Protein AF-0000000085256500 (afdb_homodimer)

Foldseek 3Di:
DPPPPPPPPPPPDPPCVVPDDQLSVLVCCQVVLPPFQAWEQAAQVRDIGGHHLVLLVVQFVQSCCCVPVPVPDPDSYHYHHPADPVLVVQVSCCSRNVDQDDDDLVSLLSQCLVCVVRVRPSSNVSSLVVCLVPDALQCLLVLLLCCVPRVVPPVSNVVSSLVRQQVPVLQNLVHPCLLVHDPRSLLVSLVRLGADQFLLSVVQSLLVSLQSVCVVVVHDDDLQSSLVSRVVVQQSGALLQDALVSCVVRPVVSCSDDPLVSVVSSVCNVPVPPPPPDPPVPDDDDSHHHDNDTSHDDPVDKDKFFDDADDKDWDQDQKWKKKKAKQGKWWFFKWFWAKDDDQQKKKKWKFWPPPPTDTQFIFIDHGTITGGPDTGIDHHGTMMMMMMGDPDSGMITIAHQDAWDWTDDPHMIMIMHGIGHIRIIIID/DPPPPPPPPPPPDPPCVVPDDQLSVLVCCQVVLPPFQAWEQAEQVRDIGGHHLVLLVVQFVQSCCCVPVPVPDPDSYHYHHPADPVLVVQVSCCSRNVDQDDDDLVSLLSQCLVCVVRVRPSSNVSSLVVCLVPDALQCLLVLLLCCVPRVVPPPSNVVSSLVRQQVPVLQNLVHPCLLVHDPRSLLVSLVRLGADQFLLSVVQSLLVNLVSVCVVVVHDDDLQSSLVSRVVVQQSGALLQDALVSCVVRPVVSCSDDPLLSVVSSVCNVPVPPPPPDPPVPDDDDSHHHDNDTSHDDPVDKDKFFDAADDKDWDQDFKWKKKKAKQGKWWFFKWFWAKDDDQQKKKKWKFWPPPPTDTQFIFIDHGTITGGPDIGIDHHGTMMMMMMGDPDSGMITIAHQHDFDWIDDPHMIMTMHGTGRTRIIIID

InterPro domains:
  IPR000210 BTB/POZ domain [PF00651] (30-132)
  IPR000210 BTB/POZ domain [PS50097] (36-104)
  IPR000210 BTB/POZ domain [SM00225] (36-135)
  IPR011333 SKP1/BTB/POZ domain superfamily [G3DSA:3.30.710.10] (13-167)
  IPR011333 SKP1/BTB/POZ domain superfamily [SSF54695] (15-131)
  IPR011705 BTB/Kelch-associated [SM00875] (146-252)

Sequence (856 aa):
MSGQSGTSPTPLRPWQDSLRSAGQALEFLLASGINSDVTLVVGREGKQFKVHRLILSMRSPVFEDLLLLNPASKSCVLPLKDDSPWAFQWLLNHIYTDKHEIDSMELALQILSLADKYMVASAYDTSIRYLQTVVKRNNVLKIYNYLVHLFADNDSLRTLCKGVFRDNGNAVLLSPALMDLTPEAMSQLLKEPLRITSETVIFKALVKWGQAQLKLQGKPLKPSALRQEITHFLPLIRFFTMTSDEFVQNVLTTDVLTPEENVYVLKQIAKPQSDPGHHSPLGKSLQINTSRESRASLITKMRTVLCEGVNKTWLREPTYQFHLLPSDNIVLLAVKVQLEGGAEDVQLEIRKEDANSAVLASAEGRGANLSFKNPVHLRESVTYVFTLQVSDPVTALYGSKFSQKVYEIEGFQISLSPGVFIQAVVFFMSGQSGTSPTPLRPWQDSLRSAGQALEFLLASGINSDVTLVVGREGKQFKVHRLILSMRSPVFEDLLLLNPASKSCVLPLKDDSPWAFQWLLNHIYTDKHEIDSMELALQILSLADKYMVASAYDTSIRYLQTVVKRNNVLKIYNYLVHLFADNDSLRTLCKGVFRDNGNAVLLSPALMDLTPEAMSQLLKEPLRITSETVIFKALVKWGQAQLKLQGKPLKPSALRQEITHFLPLIRFFTMTSDEFVQNVLTTDVLTPEENVYVLKQIAKPQSDPGHHSPLGKSLQINTSRESRASLITKMRTVLCEGVNKTWLREPTYQFHLLPSDNIVLLAVKVQLEGGAEDVQLEIRKEDANSAVLASAEGRGANLSFKNPVHLRESVTYVFTLQVSDPVTALYGSKFSQKVYEIEGFQISLSPGVFIQAVVFF

Structure (mmCIF, N/CA/C/O backbone):
data_AF-0000000085256500-model_v1
#
loop_
_entity.id
_entity.type
_entity.pdbx_description
1 polymer 'BTB domain-containing protein'
#
loop_
_atom_site.group_PDB
_atom_site.id
_atom_site.type_symbol
_atom_site.label_atom_id
_atom_site.label_alt_id
_atom_site.label_comp_id
_atom_site.label_asym_id
_atom_site.label_entity_id
_atom_site.label_seq_id
_atom_site.pdbx_PDB_ins_code
_atom_site.Cartn_x
_atom_site.Cartn_y
_atom_site.Cartn_z
_atom_site.occupancy
_atom_site.B_iso_or_equiv
_atom_site.auth_seq_id
_atom_site.auth_comp_id
_atom_site.auth_asym_id
_atom_site.auth_atom_id
_atom_site.pdbx_PDB_model_num
ATOM 1 N N . MET A 1 1 ? -20.312 -52.531 20.531 1 24.55 1 MET A N 1
ATOM 2 C CA . MET A 1 1 ? -18.953 -52.062 20.797 1 24.55 1 MET A CA 1
ATOM 3 C C . MET A 1 1 ? -18.781 -50.594 20.438 1 24.55 1 MET A C 1
ATOM 5 O O . MET A 1 1 ? -19.078 -50.188 19.312 1 24.55 1 MET A O 1
ATOM 9 N N . SER A 1 2 ? -18.938 -49.531 21.344 1 24.06 2 SER A N 1
ATOM 10 C CA . SER A 1 2 ? -19.344 -48.125 21.203 1 24.06 2 SER A CA 1
ATOM 11 C C . SER A 1 2 ? -18.234 -47.281 20.594 1 24.06 2 SER A C 1
ATOM 13 O O . SER A 1 2 ? -17.172 -47.125 21.188 1 24.06 2 SER A O 1
ATOM 15 N N . GLY A 1 3 ? -17.812 -47.438 19.234 1 27.09 3 GLY A N 1
ATOM 16 C CA . GLY A 1 3 ? -16.594 -46.969 18.578 1 27.09 3 GLY A CA 1
ATOM 17 C C . GLY A 1 3 ? -16.359 -45.5 18.703 1 27.09 3 GLY A C 1
ATOM 18 O O . GLY A 1 3 ? -17.188 -44.688 18.266 1 27.09 3 GLY A O 1
ATOM 19 N N . GLN A 1 4 ? -15.656 -44.906 19.812 1 29 4 GLN A N 1
ATOM 20 C CA . GLN A 1 4 ? -15.469 -43.562 20.312 1 29 4 GLN A CA 1
ATOM 21 C C . GLN A 1 4 ? -14.898 -42.625 19.234 1 29 4 GLN A C 1
ATOM 23 O O . GLN A 1 4 ? -13.82 -42.906 18.703 1 29 4 GLN A O 1
ATOM 28 N N . SER A 1 5 ? -15.672 -41.969 18.344 1 31.36 5 SER A N 1
ATOM 29 C CA . SER A 1 5 ? -15.516 -41.094 17.203 1 31.36 5 SER A CA 1
ATOM 30 C C . SER A 1 5 ? -14.672 -39.875 17.562 1 31.36 5 SER A C 1
ATOM 32 O O . SER A 1 5 ? -15.164 -38.938 18.203 1 31.36 5 SER A O 1
ATOM 34 N N . GLY A 1 6 ? -13.422 -39.969 18.203 1 33.47 6 GLY A N 1
ATOM 35 C CA . GLY A 1 6 ? -12.625 -38.875 18.75 1 33.47 6 GLY A CA 1
ATOM 36 C C . GLY A 1 6 ? -12.438 -37.719 17.781 1 33.47 6 GLY A C 1
ATOM 37 O O . GLY A 1 6 ? -12.062 -37.938 16.625 1 33.47 6 GLY A O 1
ATOM 38 N N . THR A 1 7 ? -13.164 -36.562 17.844 1 36.16 7 THR A N 1
ATOM 39 C CA . THR A 1 7 ? -13.203 -35.25 17.188 1 36.16 7 THR A CA 1
ATOM 40 C C . THR A 1 7 ? -11.805 -34.656 17.125 1 36.16 7 THR A C 1
ATOM 42 O O . THR A 1 7 ? -11.227 -34.312 18.156 1 36.16 7 THR A O 1
ATOM 45 N N . SER A 1 8 ? -10.852 -35.188 16.453 1 38.5 8 SER A N 1
ATOM 46 C CA . SER A 1 8 ? -9.508 -34.625 16.422 1 38.5 8 SER A CA 1
ATOM 47 C C . SER A 1 8 ? -9.547 -33.094 16.375 1 38.5 8 SER A C 1
ATOM 49 O O . SER A 1 8 ? -10.352 -32.5 15.641 1 38.5 8 SER A O 1
ATOM 51 N N . PRO A 1 9 ? -9.211 -32.344 17.484 1 40.56 9 PRO A N 1
ATOM 52 C CA . PRO A 1 9 ? -9.281 -30.891 17.625 1 40.56 9 PRO A CA 1
ATOM 53 C C . PRO A 1 9 ? -8.867 -30.156 16.359 1 40.56 9 PRO A C 1
ATOM 55 O O . PRO A 1 9 ? -8.031 -30.641 15.594 1 40.56 9 PRO A O 1
ATOM 58 N N . THR A 1 10 ? -9.68 -29.609 15.672 1 44.41 10 THR A N 1
ATOM 59 C CA . THR A 1 10 ? -9.422 -28.734 14.531 1 44.41 10 THR A CA 1
ATOM 60 C C . THR A 1 10 ? -8.141 -27.938 14.734 1 44.41 10 THR A C 1
ATOM 62 O O . THR A 1 10 ? -8.016 -27.172 15.695 1 44.41 10 THR A O 1
ATOM 65 N N . PRO A 1 11 ? -6.883 -28.422 14.484 1 51.88 11 PRO A N 1
ATOM 66 C CA . PRO A 1 11 ? -5.617 -27.75 14.781 1 51.88 11 PRO A CA 1
ATOM 67 C C . PRO A 1 11 ? -5.703 -26.234 14.633 1 51.88 11 PRO A C 1
ATOM 69 O O . PRO A 1 11 ? -6.398 -25.734 13.742 1 51.88 11 PRO A O 1
ATOM 72 N N . LEU A 1 12 ? -5.695 -25.422 15.695 1 61.97 12 LEU A N 1
ATOM 73 C CA . LEU A 1 12 ? -5.703 -23.969 15.805 1 61.97 12 LEU A CA 1
ATOM 74 C C . LEU A 1 12 ? -4.855 -23.344 14.703 1 61.97 12 LEU A C 1
ATOM 76 O O . LEU A 1 12 ? -3.682 -23.688 14.547 1 61.97 12 LEU A O 1
ATOM 80 N N . ARG A 1 13 ? -5.43 -22.844 13.789 1 77.56 13 ARG A N 1
ATOM 81 C CA . ARG A 1 13 ? -4.789 -22.156 12.672 1 77.56 13 ARG A CA 1
ATOM 82 C C . ARG A 1 13 ? -3.861 -21.062 13.172 1 77.56 13 ARG A C 1
ATOM 84 O O . ARG A 1 13 ? -4.238 -20.266 14.031 1 77.56 13 ARG A O 1
ATOM 91 N N . PRO A 1 14 ? -2.551 -21.109 12.773 1 90.75 14 PRO A N 1
ATOM 92 C CA . PRO A 1 14 ? -1.621 -20.047 13.172 1 90.75 14 PRO A CA 1
ATOM 93 C C . PRO A 1 14 ? -2.133 -18.641 12.812 1 90.75 14 PRO A C 1
ATOM 95 O O . PRO A 1 14 ? -2.836 -18.484 11.812 1 90.75 14 PRO A O 1
ATOM 98 N N . TRP A 1 15 ? -1.989 -17.703 13.672 1 91.12 15 TRP A N 1
ATOM 99 C CA . TRP A 1 15 ? -2.518 -16.359 13.492 1 91.12 15 TRP A CA 1
ATOM 100 C C . TRP A 1 15 ? -1.979 -15.734 12.203 1 91.12 15 TRP A C 1
ATOM 102 O O . TRP A 1 15 ? -2.633 -14.883 11.602 1 91.12 15 TRP A O 1
ATOM 112 N N . GLN A 1 16 ? -0.821 -16.188 11.727 1 92.81 16 GLN A N 1
ATOM 113 C CA . GLN A 1 16 ? -0.172 -15.625 10.539 1 92.81 16 GLN A CA 1
ATOM 114 C C . GLN A 1 16 ? -0.958 -15.953 9.273 1 92.81 16 GLN A C 1
ATOM 116 O O . GLN A 1 16 ? -0.859 -15.242 8.273 1 92.81 16 GLN A O 1
ATOM 121 N N . ASP A 1 17 ? -1.719 -17.016 9.289 1 89.38 17 ASP A N 1
ATOM 122 C CA . ASP A 1 17 ? -2.367 -17.547 8.094 1 89.38 17 ASP A CA 1
ATOM 123 C C . ASP A 1 17 ? -3.426 -16.578 7.57 1 89.38 17 ASP A C 1
ATOM 125 O O . ASP A 1 17 ? -3.693 -16.531 6.367 1 89.38 17 ASP A O 1
ATOM 129 N N . SER A 1 18 ? -3.947 -15.805 8.484 1 87.38 18 SER A N 1
ATOM 130 C CA . SER A 1 18 ? -5.031 -14.906 8.102 1 87.38 18 SER A CA 1
ATOM 131 C C . SER A 1 18 ? -4.488 -13.562 7.617 1 87.38 18 SER A C 1
ATOM 133 O O . SER A 1 18 ? -5.238 -12.742 7.09 1 87.38 18 SER A O 1
ATOM 135 N N . LEU A 1 19 ? -3.201 -13.383 7.766 1 90 19 LEU A N 1
ATOM 136 C CA . LEU A 1 19 ? -2.598 -12.102 7.406 1 90 19 LEU A CA 1
ATOM 137 C C . LEU A 1 19 ? -1.954 -12.172 6.027 1 90 19 LEU A C 1
ATOM 139 O O . LEU A 1 19 ? -1.078 -13 5.785 1 90 19 LEU A O 1
ATOM 143 N N . ARG A 1 20 ? -2.32 -11.312 5.156 1 88.5 20 ARG A N 1
ATOM 144 C CA . ARG A 1 20 ? -1.93 -11.461 3.756 1 88.5 20 ARG A CA 1
ATOM 145 C C . ARG A 1 20 ? -0.799 -10.5 3.4 1 88.5 20 ARG A C 1
ATOM 147 O O . ARG A 1 20 ? -0.224 -10.586 2.314 1 88.5 20 ARG A O 1
ATOM 154 N N . SER A 1 21 ? -0.487 -9.578 4.293 1 94.25 21 SER A N 1
ATOM 155 C CA . SER A 1 21 ? 0.558 -8.602 3.99 1 94.25 21 SER A CA 1
ATOM 156 C C . SER A 1 21 ? 1.379 -8.273 5.234 1 94.25 21 SER A C 1
ATOM 158 O O . SER A 1 21 ? 0.961 -8.562 6.355 1 94.25 21 SER A O 1
ATOM 160 N N . ALA A 1 22 ? 2.541 -7.75 4.973 1 94.62 22 ALA A N 1
ATOM 161 C CA . ALA A 1 22 ? 3.387 -7.301 6.078 1 94.62 22 ALA A CA 1
ATOM 162 C C . ALA A 1 22 ? 2.688 -6.223 6.898 1 94.62 22 ALA A C 1
ATOM 164 O O . ALA A 1 22 ? 2.814 -6.184 8.125 1 94.62 22 ALA A O 1
ATOM 165 N N . GLY A 1 23 ? 1.953 -5.332 6.23 1 94.5 23 GLY A N 1
ATOM 166 C CA . GLY A 1 23 ? 1.2 -4.297 6.914 1 94.5 23 GLY A CA 1
ATOM 167 C C . GLY A 1 23 ? 0.165 -4.848 7.879 1 94.5 23 GLY A C 1
ATOM 168 O O . GLY A 1 23 ? 0.047 -4.371 9.008 1 94.5 23 GLY A O 1
ATOM 169 N N . GLN A 1 24 ? -0.556 -5.824 7.438 1 95.19 24 GLN A N 1
ATOM 170 C CA . GLN A 1 24 ? -1.555 -6.461 8.289 1 95.19 24 GLN A CA 1
ATOM 171 C C . GLN A 1 24 ? -0.9 -7.156 9.477 1 95.19 24 GLN A C 1
ATOM 173 O O . GLN A 1 24 ? -1.45 -7.164 10.578 1 95.19 24 GLN A O 1
ATOM 178 N N . ALA A 1 25 ? 0.201 -7.73 9.18 1 96.44 25 ALA A N 1
ATOM 179 C CA . ALA A 1 25 ? 0.928 -8.398 10.258 1 96.44 25 ALA A CA 1
ATOM 180 C C . ALA A 1 25 ? 1.374 -7.395 11.312 1 96.44 25 ALA A C 1
ATOM 182 O O . ALA A 1 25 ? 1.253 -7.656 12.516 1 96.44 25 ALA A O 1
ATOM 183 N N . LEU A 1 26 ? 1.892 -6.301 10.875 1 97.44 26 LEU A N 1
ATOM 184 C CA . LEU A 1 26 ? 2.322 -5.254 11.797 1 97.44 26 LEU A CA 1
ATOM 185 C C . LEU A 1 26 ? 1.145 -4.73 12.617 1 97.44 26 LEU A C 1
ATOM 187 O O . LEU A 1 26 ? 1.274 -4.492 13.82 1 97.44 26 LEU A O 1
ATOM 191 N N . GLU A 1 27 ? 0.041 -4.508 11.922 1 96.25 27 GLU A N 1
ATOM 192 C CA . GLU A 1 27 ? -1.174 -4.074 12.609 1 96.25 27 GLU A CA 1
ATOM 193 C C . GLU A 1 27 ? -1.589 -5.078 13.68 1 96.25 27 GLU A C 1
ATOM 195 O O . GLU A 1 27 ? -1.972 -4.688 14.789 1 96.25 27 GLU A O 1
ATOM 200 N N . PHE A 1 28 ? -1.536 -6.332 13.336 1 97.19 28 PHE A N 1
ATOM 201 C CA . PHE A 1 28 ? -1.897 -7.395 14.266 1 97.19 28 PHE A CA 1
ATOM 202 C C . PHE A 1 28 ? -0.959 -7.402 15.469 1 97.19 28 PHE A C 1
ATOM 204 O O . PHE A 1 28 ? -1.4 -7.586 16.609 1 97.19 28 PHE A O 1
ATOM 211 N N . LEU A 1 29 ? 0.34 -7.266 15.211 1 97.25 29 LEU A N 1
ATOM 212 C CA . LEU A 1 29 ? 1.329 -7.242 16.281 1 97.25 29 LEU A CA 1
ATOM 213 C C . LEU A 1 29 ? 1.023 -6.129 17.281 1 97.25 29 LEU A C 1
ATOM 215 O O . LEU A 1 29 ? 1.057 -6.348 18.5 1 97.25 29 LEU A O 1
ATOM 219 N N . LEU A 1 30 ? 0.745 -4.918 16.797 1 97.44 30 LEU A N 1
ATOM 220 C CA . LEU A 1 30 ? 0.462 -3.791 17.672 1 97.44 30 LEU A CA 1
ATOM 221 C C . LEU A 1 30 ? -0.817 -4.031 18.469 1 97.44 30 LEU A C 1
ATOM 223 O O . LEU A 1 30 ? -0.858 -3.783 19.672 1 97.44 30 LEU A O 1
ATOM 227 N N . ALA A 1 31 ? -1.841 -4.508 17.797 1 96.31 31 ALA A N 1
ATOM 228 C CA . ALA A 1 31 ? -3.146 -4.703 18.422 1 96.31 31 ALA A CA 1
ATOM 229 C C . ALA A 1 31 ? -3.094 -5.809 19.469 1 96.31 31 ALA A C 1
ATOM 231 O O . ALA A 1 31 ? -3.715 -5.695 20.531 1 96.31 31 ALA A O 1
ATOM 232 N N . SER A 1 32 ? -2.369 -6.867 19.172 1 95.38 32 SER A N 1
ATOM 233 C CA . SER A 1 32 ? -2.365 -8.039 20.047 1 95.38 32 SER A CA 1
ATOM 234 C C . SER A 1 32 ? -1.254 -7.945 21.078 1 95.38 32 SER A C 1
ATOM 236 O O . SER A 1 32 ? -1.37 -8.508 22.172 1 95.38 32 SER A O 1
ATOM 238 N N . GLY A 1 33 ? -0.151 -7.34 20.75 1 95.62 33 GLY A N 1
ATOM 239 C CA . GLY A 1 33 ? 1.018 -7.301 21.625 1 95.62 33 GLY A CA 1
ATOM 240 C C . GLY A 1 33 ? 1.829 -8.586 21.594 1 95.62 33 GLY A C 1
ATOM 241 O O . GLY A 1 33 ? 2.752 -8.766 22.391 1 95.62 33 GLY A O 1
ATOM 242 N N . ILE A 1 34 ? 1.457 -9.422 20.625 1 94.31 34 ILE A N 1
ATOM 243 C CA . ILE A 1 34 ? 2.16 -10.703 20.531 1 94.31 34 ILE A CA 1
ATOM 244 C C . ILE A 1 34 ? 3.629 -10.453 20.203 1 94.31 34 ILE A C 1
ATOM 246 O O . ILE A 1 34 ? 3.947 -9.586 19.391 1 94.31 34 ILE A O 1
ATOM 250 N N . ASN A 1 35 ? 4.547 -11.102 20.891 1 92.62 35 ASN A N 1
ATOM 251 C CA . ASN A 1 35 ? 5.992 -11.062 20.703 1 92.62 35 ASN A CA 1
ATOM 252 C C . ASN A 1 35 ? 6.562 -9.688 21.016 1 92.62 35 ASN A C 1
ATOM 254 O O . ASN A 1 35 ? 7.605 -9.305 20.469 1 92.62 35 ASN A O 1
ATOM 258 N N . SER A 1 36 ? 5.773 -8.898 21.812 1 94.06 36 SER A N 1
ATOM 259 C CA . SER A 1 36 ? 6.297 -7.598 22.219 1 94.06 36 SER A CA 1
ATOM 260 C C . SER A 1 36 ? 7.484 -7.754 23.172 1 94.06 36 SER A C 1
ATOM 262 O O . SER A 1 36 ? 7.574 -8.734 23.906 1 94.06 36 SER A O 1
ATOM 264 N N . ASP A 1 37 ? 8.406 -6.762 23.109 1 91.69 37 ASP A N 1
ATOM 265 C CA . ASP A 1 37 ? 9.586 -6.867 23.953 1 91.69 37 ASP A CA 1
ATOM 266 C C . ASP A 1 37 ? 9.805 -5.586 24.75 1 91.69 37 ASP A C 1
ATOM 268 O O . ASP A 1 37 ? 10.727 -5.508 25.578 1 91.69 37 ASP A O 1
ATOM 272 N N . VAL A 1 38 ? 8.961 -4.629 24.594 1 93 38 VAL A N 1
ATOM 273 C CA . VAL A 1 38 ? 9.039 -3.381 25.359 1 93 38 VAL A CA 1
ATOM 274 C C . VAL A 1 38 ? 7.633 -2.926 25.734 1 93 38 VAL A C 1
ATOM 276 O O . VAL A 1 38 ? 6.68 -3.102 24.984 1 93 38 VAL A O 1
ATOM 279 N N . THR A 1 39 ? 7.516 -2.385 26.906 1 94.88 39 THR A N 1
ATOM 280 C CA . THR A 1 39 ? 6.273 -1.768 27.344 1 94.88 39 THR A CA 1
ATOM 281 C C . THR A 1 39 ? 6.469 -0.274 27.594 1 94.88 39 THR A C 1
ATOM 283 O O . THR A 1 39 ? 7.312 0.123 28.391 1 94.88 39 THR A O 1
ATOM 286 N N . LEU A 1 40 ? 5.77 0.557 26.891 1 95.31 40 LEU A N 1
ATOM 287 C CA . LEU A 1 40 ? 5.785 2.002 27.094 1 95.31 40 LEU A CA 1
ATOM 288 C C . LEU A 1 40 ? 4.699 2.428 28.078 1 95.31 40 LEU A C 1
ATOM 290 O O . LEU A 1 40 ? 3.545 2.01 27.953 1 95.31 40 LEU A O 1
ATOM 294 N N . VAL A 1 41 ? 5.074 3.156 29.031 1 96.12 41 VAL A N 1
ATOM 295 C CA . VAL A 1 41 ? 4.113 3.73 29.969 1 96.12 41 VAL A CA 1
ATOM 296 C C . VAL A 1 41 ? 3.961 5.227 29.703 1 96.12 41 VAL A C 1
ATOM 298 O O . VAL A 1 41 ? 4.816 6.023 30.094 1 96.12 41 VAL A O 1
ATOM 301 N N . VAL A 1 42 ? 2.812 5.613 29.156 1 97 42 VAL A N 1
ATOM 302 C CA . VAL A 1 42 ? 2.666 6.953 28.594 1 97 42 VAL A CA 1
ATOM 303 C C . VAL A 1 42 ? 1.66 7.754 29.422 1 97 42 VAL A C 1
ATOM 305 O O . VAL A 1 42 ? 0.581 7.254 29.75 1 97 42 VAL A O 1
ATOM 308 N N . GLY A 1 43 ? 2.014 9.023 29.672 1 95.94 43 GLY A N 1
ATOM 309 C CA . GLY A 1 43 ? 1.111 9.93 30.359 1 95.94 43 GLY A CA 1
ATOM 310 C C . GLY A 1 43 ? 1.164 9.805 31.875 1 95.94 43 GLY A C 1
ATOM 311 O O . GLY A 1 43 ? 1.755 8.859 32.406 1 95.94 43 GLY A O 1
ATOM 312 N N . ARG A 1 44 ? 0.498 10.688 32.5 1 92.75 44 ARG A N 1
ATOM 313 C CA . ARG A 1 44 ? 0.425 10.688 33.969 1 92.75 44 ARG A CA 1
ATOM 314 C C . ARG A 1 44 ? -0.465 9.562 34.469 1 92.75 44 ARG A C 1
ATOM 316 O O . ARG A 1 44 ? -0.232 9.016 35.531 1 92.75 44 ARG A O 1
ATOM 323 N N . GLU A 1 45 ? -1.398 9.188 33.656 1 92.62 45 GLU A N 1
ATOM 324 C CA . GLU A 1 45 ? -2.285 8.078 34 1 92.62 45 GLU A CA 1
ATOM 325 C C . GLU A 1 45 ? -1.565 6.738 33.875 1 92.62 45 GLU A C 1
ATOM 327 O O . GLU A 1 45 ? -2.02 5.734 34.438 1 92.62 45 GLU A O 1
ATOM 332 N N . GLY A 1 46 ? -0.522 6.691 33.156 1 94.31 46 GLY A N 1
ATOM 333 C CA . GLY A 1 46 ? 0.296 5.496 33.062 1 94.31 46 GLY A CA 1
ATOM 334 C C . GLY A 1 46 ? -0.285 4.457 32.094 1 94.31 46 GLY A C 1
ATOM 335 O O . GLY A 1 46 ? -0.297 3.266 32.406 1 94.31 46 GLY A O 1
ATOM 336 N N . LYS A 1 47 ? -0.801 4.934 30.984 1 96.62 47 LYS A N 1
ATOM 337 C CA . LYS A 1 47 ? -1.301 3.988 29.984 1 96.62 47 LYS A CA 1
ATOM 338 C C . LYS A 1 47 ? -0.167 3.143 29.406 1 96.62 47 LYS A C 1
ATOM 340 O O . LYS A 1 47 ? 0.88 3.674 29.031 1 96.62 47 LYS A O 1
ATOM 345 N N . GLN A 1 48 ? -0.448 1.845 29.328 1 96.75 48 GLN A N 1
ATOM 346 C CA . GLN A 1 48 ? 0.602 0.935 28.875 1 96.75 48 GLN A CA 1
ATOM 347 C C . GLN A 1 48 ? 0.392 0.519 27.422 1 96.75 48 GLN A C 1
ATOM 349 O O . GLN A 1 48 ? -0.735 0.242 27.016 1 96.75 48 GLN A O 1
ATOM 354 N N . PHE A 1 49 ? 1.455 0.54 26.625 1 97.25 49 PHE A N 1
ATOM 355 C CA . PHE A 1 49 ? 1.477 0.051 25.25 1 97.25 49 PHE A CA 1
ATOM 356 C C . PHE A 1 49 ? 2.555 -1.011 25.078 1 97.25 49 PHE A C 1
ATOM 358 O O . PHE A 1 49 ? 3.734 -0.754 25.328 1 97.25 49 PHE A O 1
ATOM 365 N N . LYS A 1 50 ? 2.125 -2.199 24.688 1 96.56 50 LYS A N 1
ATOM 366 C CA . LYS A 1 50 ? 3.086 -3.236 24.328 1 96.56 50 LYS A CA 1
ATOM 367 C C . LYS A 1 50 ? 3.574 -3.053 22.891 1 96.56 50 LYS A C 1
ATOM 369 O O . LYS A 1 50 ? 2.781 -3.111 21.953 1 96.56 50 LYS A O 1
ATOM 374 N N . VAL A 1 51 ? 4.867 -2.811 22.766 1 96.81 51 VAL A N 1
ATOM 375 C CA . VAL A 1 51 ? 5.395 -2.48 21.438 1 96.81 51 VAL A CA 1
ATOM 376 C C . VAL A 1 51 ? 6.656 -3.293 21.172 1 96.81 51 VAL A C 1
ATOM 378 O O . VAL A 1 51 ? 7.059 -4.121 21.984 1 96.81 51 VAL A O 1
ATOM 381 N N . HIS A 1 52 ? 7.242 -3.209 20.031 1 95.75 52 HIS A N 1
ATOM 382 C CA . HIS A 1 52 ? 8.414 -3.947 19.578 1 95.75 52 HIS A CA 1
ATOM 383 C C . HIS A 1 52 ? 9.57 -3.006 19.266 1 95.75 52 HIS A C 1
ATOM 385 O O . HIS A 1 52 ? 9.43 -2.082 18.469 1 95.75 52 HIS A O 1
ATOM 391 N N . ARG A 1 53 ? 10.688 -3.223 19.859 1 94.44 53 ARG A N 1
ATOM 392 C CA . ARG A 1 53 ? 11.844 -2.342 19.75 1 94.44 53 ARG A CA 1
ATOM 393 C C . ARG A 1 53 ? 12.242 -2.139 18.297 1 94.44 53 ARG A C 1
ATOM 395 O O . ARG A 1 53 ? 12.562 -1.023 17.875 1 94.44 53 ARG A O 1
ATOM 402 N N . LEU A 1 54 ? 12.234 -3.227 17.547 1 95 54 LEU A N 1
ATOM 403 C CA . LEU A 1 54 ? 12.672 -3.166 16.156 1 95 54 LEU A CA 1
ATOM 404 C C . LEU A 1 54 ? 11.766 -2.256 15.336 1 95 54 LEU A C 1
ATOM 406 O O . LEU A 1 54 ? 12.242 -1.459 14.531 1 95 54 LEU A O 1
ATOM 410 N N . ILE A 1 55 ? 10.453 -2.381 15.531 1 97.25 55 ILE A N 1
ATOM 411 C CA . ILE A 1 55 ? 9.484 -1.639 14.734 1 97.25 55 ILE A CA 1
ATOM 412 C C . ILE A 1 55 ? 9.578 -0.151 15.07 1 97.25 55 ILE A C 1
ATOM 414 O O . ILE A 1 55 ? 9.539 0.694 14.172 1 97.25 55 ILE A O 1
ATOM 418 N N . LEU A 1 56 ? 9.75 0.194 16.328 1 96.5 56 LEU A N 1
ATOM 419 C CA . LEU A 1 56 ? 9.906 1.594 16.703 1 96.5 56 LEU A CA 1
ATOM 420 C C . LEU A 1 56 ? 11.219 2.158 16.156 1 96.5 56 LEU A C 1
ATOM 422 O O . LEU A 1 56 ? 11.25 3.287 15.664 1 96.5 56 LEU A O 1
ATOM 426 N N . SER A 1 57 ? 12.234 1.359 16.188 1 95.75 57 SER A N 1
ATOM 427 C CA . SER A 1 57 ? 13.57 1.787 15.781 1 95.75 57 SER A CA 1
ATOM 428 C C . SER A 1 57 ? 13.641 2.018 14.281 1 95.75 57 SER A C 1
ATOM 430 O O . SER A 1 57 ? 14.422 2.85 13.805 1 95.75 57 SER A O 1
ATOM 432 N N . MET A 1 58 ? 12.844 1.324 13.539 1 96 58 MET A N 1
ATOM 433 C CA . MET A 1 58 ? 12.961 1.435 12.086 1 96 58 MET A CA 1
ATOM 434 C C . MET A 1 58 ? 12.281 2.701 11.578 1 96 58 MET A C 1
ATOM 436 O O . MET A 1 58 ? 12.484 3.105 10.438 1 96 58 MET A O 1
ATOM 440 N N . ARG A 1 59 ? 11.508 3.348 12.469 1 96.38 59 ARG A N 1
ATOM 441 C CA . ARG A 1 59 ? 10.766 4.523 12.039 1 96.38 59 ARG A CA 1
ATOM 442 C C . ARG A 1 59 ? 11.211 5.766 12.805 1 96.38 59 ARG A C 1
ATOM 444 O O . ARG A 1 59 ? 10.82 6.887 12.469 1 96.38 59 ARG A O 1
ATOM 451 N N . SER A 1 60 ? 12.07 5.609 13.859 1 96.44 60 SER A N 1
ATOM 452 C CA . SER A 1 60 ? 12.477 6.711 14.727 1 96.44 60 SER A CA 1
ATOM 453 C C . SER A 1 60 ? 13.914 6.543 15.203 1 96.44 60 SER A C 1
ATOM 455 O O . SER A 1 60 ? 14.227 5.613 15.953 1 96.44 60 SER A O 1
ATOM 457 N N . PRO A 1 61 ? 14.82 7.457 14.852 1 95.19 61 PRO A N 1
ATOM 458 C CA . PRO A 1 61 ? 16.188 7.375 15.352 1 95.19 61 PRO A CA 1
ATOM 459 C C . PRO A 1 61 ? 16.266 7.543 16.875 1 95.19 61 PRO A C 1
ATOM 461 O O . PRO A 1 61 ? 17.156 6.965 17.516 1 95.19 61 PRO A O 1
ATOM 464 N N . VAL A 1 62 ? 15.352 8.328 17.406 1 94.38 62 VAL A N 1
ATOM 465 C CA . VAL A 1 62 ? 15.328 8.539 18.859 1 94.38 62 VAL A CA 1
ATOM 466 C C . VAL A 1 62 ? 14.977 7.227 19.562 1 94.38 62 VAL A C 1
ATOM 468 O O . VAL A 1 62 ? 15.648 6.828 20.516 1 94.38 62 VAL A O 1
ATOM 471 N N . PHE A 1 63 ? 13.969 6.535 19.047 1 94.56 63 PHE A N 1
ATOM 472 C CA . PHE A 1 63 ? 13.617 5.25 19.641 1 94.56 63 PHE A CA 1
ATOM 473 C C . PHE A 1 63 ? 14.719 4.223 19.391 1 94.56 63 PHE A C 1
ATOM 475 O O . PHE A 1 63 ? 14.945 3.342 20.234 1 94.56 63 PHE A O 1
ATOM 482 N N . GLU A 1 64 ? 15.367 4.301 18.234 1 93.69 64 GLU A N 1
ATOM 483 C CA . GLU A 1 64 ? 16.5 3.412 18 1 93.69 64 GLU A CA 1
ATOM 484 C C . GLU A 1 64 ? 17.578 3.6 19.078 1 93.69 64 GLU A C 1
ATOM 486 O O . GLU A 1 64 ? 18.094 2.623 19.609 1 93.69 64 GLU A O 1
ATOM 491 N N . ASP A 1 65 ? 17.844 4.797 19.375 1 91.38 65 ASP A N 1
ATOM 492 C CA . ASP A 1 65 ? 18.844 5.113 20.391 1 91.38 65 ASP A CA 1
ATOM 493 C C . ASP A 1 65 ? 18.375 4.676 21.781 1 91.38 65 ASP A C 1
ATOM 495 O O . ASP A 1 65 ? 19.109 3.992 22.5 1 91.38 65 ASP A O 1
ATOM 499 N N . LEU A 1 66 ? 17.125 4.953 22.109 1 88.44 66 LEU A N 1
ATOM 500 C CA . LEU A 1 66 ? 16.578 4.707 23.453 1 88.44 66 LEU A CA 1
ATOM 501 C C . LEU A 1 66 ? 16.422 3.213 23.703 1 88.44 66 LEU A C 1
ATOM 503 O O . LEU A 1 66 ? 16.562 2.756 24.844 1 88.44 66 LEU A O 1
ATOM 507 N N . LEU A 1 67 ? 16.188 2.439 22.594 1 89.38 67 LEU A N 1
ATOM 508 C CA . LEU A 1 67 ? 15.766 1.062 22.812 1 89.38 67 LEU A CA 1
ATOM 509 C C . LEU A 1 67 ? 16.844 0.079 22.359 1 89.38 67 LEU A C 1
ATOM 511 O O . LEU A 1 67 ? 16.906 -1.049 22.844 1 89.38 67 LEU A O 1
ATOM 515 N N . LEU A 1 68 ? 17.609 0.399 21.344 1 84.38 68 LEU A N 1
ATOM 516 C CA . LEU A 1 68 ? 18.531 -0.576 20.781 1 84.38 68 LEU A CA 1
ATOM 517 C C . LEU A 1 68 ? 19.984 -0.187 21.078 1 84.38 68 LEU A C 1
ATOM 519 O O . LEU A 1 68 ? 20.797 -1.035 21.469 1 84.38 68 LEU A O 1
ATOM 523 N N . LEU A 1 69 ? 20.297 1.013 20.859 1 77.06 69 LEU A N 1
ATOM 524 C CA . LEU A 1 69 ? 21.688 1.428 20.953 1 77.06 69 LEU A CA 1
ATOM 525 C C . LEU A 1 69 ? 22.062 1.743 22.391 1 77.06 69 LEU A C 1
ATOM 527 O O . LEU A 1 69 ? 23.109 1.289 22.875 1 77.06 69 LEU A O 1
ATOM 531 N N . ASN A 1 70 ? 21.234 2.555 22.984 1 71.38 70 ASN A N 1
ATOM 532 C CA . ASN A 1 70 ? 21.484 2.941 24.375 1 71.38 70 ASN A CA 1
ATOM 533 C C . ASN A 1 70 ? 20.266 2.666 25.266 1 71.38 70 ASN A C 1
ATOM 535 O O . ASN A 1 70 ? 19.578 3.596 25.688 1 71.38 70 ASN A O 1
ATOM 539 N N . PRO A 1 71 ? 20.062 1.261 25.406 1 65.62 71 PRO A N 1
ATOM 540 C CA . PRO A 1 71 ? 18.812 0.954 26.109 1 65.62 71 PRO A CA 1
ATOM 541 C C . PRO A 1 71 ? 18.797 1.511 27.531 1 65.62 71 PRO A C 1
ATOM 543 O O . PRO A 1 71 ? 19.766 1.331 28.281 1 65.62 71 PRO A O 1
ATOM 546 N N . ALA A 1 72 ? 18.109 2.619 27.75 1 57.16 72 ALA A N 1
ATOM 547 C CA . ALA A 1 72 ? 17.984 3.289 29.031 1 57.16 72 ALA A CA 1
ATOM 548 C C . ALA A 1 72 ? 17.812 2.277 30.172 1 57.16 72 ALA A C 1
ATOM 550 O O . ALA A 1 72 ? 18.281 2.504 31.281 1 57.16 72 ALA A O 1
ATOM 551 N N . SER A 1 73 ? 17.047 1.306 30.172 1 55.12 73 SER A N 1
ATOM 552 C CA . SER A 1 73 ? 16.859 0.289 31.203 1 55.12 73 SER A CA 1
ATOM 553 C C . SER A 1 73 ? 16.906 -1.114 30.609 1 55.12 73 SER A C 1
ATOM 555 O O . SER A 1 73 ? 16.609 -1.304 29.422 1 55.12 73 SER A O 1
ATOM 557 N N . LYS A 1 74 ? 17.688 -1.747 31.234 1 56.66 74 LYS A N 1
ATOM 558 C CA . LYS A 1 74 ? 17.672 -3.178 30.953 1 56.66 74 LYS A CA 1
ATOM 559 C C . LYS A 1 74 ? 16.25 -3.732 30.984 1 56.66 74 LYS A C 1
ATOM 561 O O . LYS A 1 74 ? 16 -4.844 30.5 1 56.66 74 LYS A O 1
ATOM 566 N N . SER A 1 75 ? 15.383 -2.9 31.688 1 62 75 SER A N 1
ATOM 567 C CA . SER A 1 75 ? 13.992 -3.309 31.859 1 62 75 SER A CA 1
ATOM 568 C C . SER A 1 75 ? 13.18 -3.025 30.609 1 62 75 SER A C 1
ATOM 570 O O . SER A 1 75 ? 13.523 -2.143 29.812 1 62 75 SER A O 1
ATOM 572 N N . CYS A 1 76 ? 12.43 -3.811 30.172 1 76.75 76 CYS A N 1
ATOM 573 C CA . CYS A 1 76 ? 11.547 -3.826 29.016 1 76.75 76 CYS A CA 1
ATOM 574 C C . CYS A 1 76 ? 10.438 -2.793 29.156 1 76.75 76 CYS A C 1
ATOM 576 O O . CYS A 1 76 ? 9.414 -2.871 28.469 1 76.75 76 CYS A O 1
ATOM 578 N N . VAL A 1 77 ? 10.656 -1.801 30.266 1 87.25 77 VAL A N 1
ATOM 579 C CA . VAL A 1 77 ? 9.594 -0.82 30.453 1 87.25 77 VAL A CA 1
ATOM 580 C C . VAL A 1 77 ? 10.156 0.59 30.281 1 87.25 77 VAL A C 1
ATOM 582 O O . VAL A 1 77 ? 11.141 0.95 30.922 1 87.25 77 VAL A O 1
ATOM 585 N N . LEU A 1 78 ? 9.664 1.454 29.5 1 91.69 78 LEU A N 1
ATOM 586 C CA . LEU A 1 78 ? 10.086 2.82 29.219 1 91.69 78 LEU A CA 1
ATOM 587 C C . LEU A 1 78 ? 9 3.818 29.594 1 91.69 78 LEU A C 1
ATOM 589 O O . LEU A 1 78 ? 7.957 3.891 28.938 1 91.69 78 LEU A O 1
ATOM 593 N N . PRO A 1 79 ? 9.18 4.641 30.641 1 92.69 79 PRO A N 1
ATOM 594 C CA . PRO A 1 79 ? 8.188 5.637 31.031 1 92.69 79 PRO A CA 1
ATOM 595 C C . PRO A 1 79 ? 8.234 6.898 30.172 1 92.69 79 PRO A C 1
ATOM 597 O O . PRO A 1 79 ? 9.305 7.473 29.969 1 92.69 79 PRO A O 1
ATOM 600 N N . LEU A 1 80 ? 7.184 7.301 29.641 1 94.06 80 LEU A N 1
ATOM 601 C CA . LEU A 1 80 ? 6.984 8.539 28.891 1 94.06 80 LEU A CA 1
ATOM 602 C C . LEU A 1 80 ? 5.863 9.367 29.516 1 94.06 80 LEU A C 1
ATOM 604 O O . LEU A 1 80 ? 4.824 9.578 28.891 1 94.06 80 LEU A O 1
ATOM 608 N N . LYS A 1 81 ? 6.102 9.945 30.609 1 93.19 81 LYS A N 1
ATOM 609 C CA . LYS A 1 81 ? 5.094 10.516 31.5 1 93.19 81 LYS A CA 1
ATOM 610 C C . LYS A 1 81 ? 4.539 11.82 30.922 1 93.19 81 LYS A C 1
ATOM 612 O O . LYS A 1 81 ? 3.377 12.164 31.172 1 93.19 81 LYS A O 1
ATOM 617 N N . ASP A 1 82 ? 5.297 12.609 30.188 1 91.44 82 ASP A N 1
ATOM 618 C CA . ASP A 1 82 ? 4.898 13.938 29.75 1 91.44 82 ASP A CA 1
ATOM 619 C C . ASP A 1 82 ? 4.148 13.875 28.422 1 91.44 82 ASP A C 1
ATOM 621 O O . ASP A 1 82 ? 3.643 14.883 27.938 1 91.44 82 ASP A O 1
ATOM 625 N N . ASP A 1 83 ? 4.008 12.688 27.875 1 94.56 83 ASP A N 1
ATOM 626 C CA . ASP A 1 83 ? 3.393 12.562 26.562 1 94.56 83 ASP A CA 1
ATOM 627 C C . ASP A 1 83 ? 1.916 12.188 26.672 1 94.56 83 ASP A C 1
ATOM 629 O O . ASP A 1 83 ? 1.506 11.539 27.641 1 94.56 83 ASP A O 1
ATOM 633 N N . SER A 1 84 ? 1.081 12.648 25.734 1 94.81 84 SER A N 1
ATOM 634 C CA . SER A 1 84 ? -0.343 12.336 25.688 1 94.81 84 SER A CA 1
ATOM 635 C C . SER A 1 84 ? -0.578 10.914 25.172 1 94.81 84 SER A C 1
ATOM 637 O O . SER A 1 84 ? -0.161 10.57 24.062 1 94.81 84 SER A O 1
ATOM 639 N N . PRO A 1 85 ? -1.291 10.086 25.938 1 96.88 85 PRO A N 1
ATOM 640 C CA . PRO A 1 85 ? -1.587 8.727 25.484 1 96.88 85 PRO A CA 1
ATOM 641 C C . PRO A 1 85 ? -2.396 8.711 24.188 1 96.88 85 PRO A C 1
ATOM 643 O O . PRO A 1 85 ? -2.188 7.84 23.328 1 96.88 85 PRO A O 1
ATOM 646 N N . TRP A 1 86 ? -3.27 9.648 24.094 1 96.38 86 TRP A N 1
ATOM 647 C CA . TRP A 1 86 ? -4.133 9.734 22.922 1 96.38 86 TRP A CA 1
ATOM 648 C C . TRP A 1 86 ? -3.311 9.984 21.672 1 96.38 86 TRP A C 1
ATOM 650 O O . TRP A 1 86 ? -3.441 9.258 20.688 1 96.38 86 TRP A O 1
ATOM 660 N N . ALA A 1 87 ? -2.486 10.945 21.656 1 96.75 87 ALA A N 1
ATOM 661 C CA . ALA A 1 87 ? -1.627 11.266 20.516 1 96.75 87 ALA A CA 1
ATOM 662 C C . ALA A 1 87 ? -0.6 10.164 20.281 1 96.75 87 ALA A C 1
ATOM 664 O O . ALA A 1 87 ? -0.243 9.875 19.125 1 96.75 87 ALA A O 1
ATOM 665 N N . PHE A 1 88 ? -0.18 9.602 21.359 1 98.12 88 PHE A N 1
ATOM 666 C CA . PHE A 1 88 ? 0.834 8.555 21.25 1 98.12 88 PHE A CA 1
ATOM 667 C C . PHE A 1 88 ? 0.26 7.316 20.578 1 98.12 88 PHE A C 1
ATOM 669 O O . PHE A 1 88 ? 0.95 6.645 19.812 1 98.12 88 PHE A O 1
ATOM 676 N N . GLN A 1 89 ? -0.95 6.969 20.922 1 97.5 89 GLN A N 1
ATOM 677 C CA . GLN A 1 89 ? -1.628 5.867 20.25 1 97.5 89 GLN A CA 1
ATOM 678 C C . GLN A 1 89 ? -1.664 6.09 18.734 1 97.5 89 GLN A C 1
ATOM 680 O O . GLN A 1 89 ? -1.418 5.16 17.953 1 97.5 89 GLN A O 1
ATOM 685 N N . TRP A 1 90 ? -2.045 7.293 18.328 1 98.12 90 TRP A N 1
ATOM 686 C CA . TRP A 1 90 ? -2.031 7.617 16.906 1 98.12 90 TRP A CA 1
ATOM 687 C C . TRP A 1 90 ? -0.641 7.414 16.312 1 98.12 90 TRP A C 1
ATOM 689 O O . TRP A 1 90 ? -0.499 6.848 15.219 1 98.12 90 TRP A O 1
ATOM 699 N N . LEU A 1 91 ? 0.354 7.906 17.062 1 98.44 91 LEU A N 1
ATOM 700 C CA . LEU A 1 91 ? 1.731 7.816 16.594 1 98.44 91 LEU A CA 1
ATOM 701 C C . LEU A 1 91 ? 2.143 6.359 16.391 1 98.44 91 LEU A C 1
ATOM 703 O O . LEU A 1 91 ? 2.783 6.023 15.391 1 98.44 91 LEU A O 1
ATOM 707 N N . LEU A 1 92 ? 1.785 5.484 17.328 1 98.5 92 LEU A N 1
ATOM 708 C CA . LEU A 1 92 ? 2.1 4.062 17.219 1 98.5 92 LEU A CA 1
ATOM 709 C C . LEU A 1 92 ? 1.414 3.453 16 1 98.5 92 LEU A C 1
ATOM 711 O O . LEU A 1 92 ? 2.031 2.689 15.25 1 98.5 92 LEU A O 1
ATOM 715 N N . ASN A 1 93 ? 0.18 3.807 15.859 1 98 93 ASN A N 1
ATOM 716 C CA . ASN A 1 93 ? -0.534 3.312 14.68 1 98 93 ASN A CA 1
ATOM 717 C C . ASN A 1 93 ? 0.13 3.771 13.391 1 98 93 ASN A C 1
ATOM 719 O O . ASN A 1 93 ? 0.172 3.025 12.406 1 98 93 ASN A O 1
ATOM 723 N N . HIS A 1 94 ? 0.566 4.984 13.43 1 98.06 94 HIS A N 1
ATOM 724 C CA . HIS A 1 94 ? 1.266 5.508 12.258 1 98.06 94 HIS A CA 1
ATOM 725 C C . HIS A 1 94 ? 2.566 4.754 12.008 1 98.06 94 HIS A C 1
ATOM 727 O O . HIS A 1 94 ? 2.867 4.383 10.875 1 98.06 94 HIS A O 1
ATOM 733 N N . ILE A 1 95 ? 3.305 4.523 13.023 1 98.06 95 ILE A N 1
ATOM 734 C CA . ILE A 1 95 ? 4.602 3.861 12.922 1 98.06 95 ILE A CA 1
ATOM 735 C C . ILE A 1 95 ? 4.414 2.439 12.398 1 98.06 95 ILE A C 1
ATOM 737 O O . ILE A 1 95 ? 5.168 1.985 11.531 1 98.06 95 ILE A O 1
ATOM 741 N N . TYR A 1 96 ? 3.391 1.749 12.859 1 97.69 96 TYR A N 1
ATOM 742 C CA . TYR A 1 96 ? 3.178 0.346 12.523 1 97.69 96 TYR A CA 1
ATOM 743 C C . TYR A 1 96 ? 2.475 0.211 11.18 1 97.69 96 TYR A C 1
ATOM 745 O O . TYR A 1 96 ? 2.812 -0.665 10.375 1 97.69 96 TYR A O 1
ATOM 753 N N . THR A 1 97 ? 1.464 1.053 10.953 1 94.56 97 THR A N 1
ATOM 754 C CA . THR A 1 97 ? 0.544 0.764 9.859 1 94.56 97 THR A CA 1
ATOM 755 C C . THR A 1 97 ? 0.479 1.937 8.883 1 94.56 97 THR A C 1
ATOM 757 O O . THR A 1 97 ? -0.285 1.904 7.914 1 94.56 97 THR A O 1
ATOM 760 N N . ASP A 1 98 ? 1.153 3.016 9.133 1 95.88 98 ASP A N 1
ATOM 761 C CA . ASP A 1 98 ? 1.173 4.215 8.297 1 95.88 98 ASP A CA 1
ATOM 762 C C . ASP A 1 98 ? -0.182 4.918 8.32 1 95.88 98 ASP A C 1
ATOM 764 O O . ASP A 1 98 ? -0.625 5.457 7.305 1 95.88 98 ASP A O 1
ATOM 768 N N . LYS A 1 99 ? -0.802 4.793 9.406 1 92.88 99 LYS A N 1
ATOM 769 C CA . LYS A 1 99 ? -2.023 5.57 9.586 1 92.88 99 LYS A CA 1
ATOM 770 C C . LYS A 1 99 ? -1.779 7.051 9.297 1 92.88 99 LYS A C 1
ATOM 772 O O . LYS A 1 99 ? -0.752 7.605 9.695 1 92.88 99 LYS A O 1
ATOM 777 N N . HIS A 1 100 ? -2.756 7.691 8.594 1 94.44 100 HIS A N 1
ATOM 778 C CA . HIS A 1 100 ? -2.504 9.078 8.211 1 94.44 100 HIS A CA 1
ATOM 779 C C . HIS A 1 100 ? -3.721 9.953 8.477 1 94.44 100 HIS A C 1
ATOM 781 O O . HIS A 1 100 ? -3.672 11.172 8.273 1 94.44 100 HIS A O 1
ATOM 787 N N . GLU A 1 101 ? -4.746 9.422 8.945 1 95.69 101 GLU A N 1
ATOM 788 C CA . GLU A 1 101 ? -5.973 10.18 9.164 1 95.69 101 GLU A CA 1
ATOM 789 C C . GLU A 1 101 ? -5.926 10.938 10.492 1 95.69 101 GLU A C 1
ATOM 791 O O . GLU A 1 101 ? -5.695 10.336 11.539 1 95.69 101 GLU A O 1
ATOM 796 N N . ILE A 1 102 ? -6.07 12.18 10.438 1 96.31 102 ILE A N 1
ATOM 797 C CA . ILE A 1 102 ? -6.172 13.047 11.602 1 96.31 102 ILE A CA 1
ATOM 798 C C . ILE A 1 102 ? -7.539 13.727 11.625 1 96.31 102 ILE A C 1
ATOM 800 O O . ILE A 1 102 ? -7.992 14.25 10.602 1 96.31 102 ILE A O 1
ATOM 804 N N . ASP A 1 103 ? -8.156 13.719 12.766 1 92.75 103 ASP A N 1
ATOM 805 C CA . ASP A 1 103 ? -9.555 14.141 12.766 1 92.75 103 ASP A CA 1
ATOM 806 C C . ASP A 1 103 ? -9.734 15.461 13.508 1 92.75 103 ASP A C 1
ATOM 808 O O . ASP A 1 103 ? -10.844 15.992 13.594 1 92.75 103 ASP A O 1
ATOM 812 N N . SER A 1 104 ? -8.734 16.016 14.086 1 92.81 104 SER A N 1
ATOM 813 C CA . SER A 1 104 ? -8.883 17.266 14.82 1 92.81 104 SER A CA 1
ATOM 814 C C . SER A 1 104 ? -7.574 18.047 14.836 1 92.81 104 SER A C 1
ATOM 816 O O . SER A 1 104 ? -6.492 17.469 14.703 1 92.81 104 SER A O 1
ATOM 818 N N . MET A 1 105 ? -7.715 19.328 15.023 1 88.81 105 MET A N 1
ATOM 819 C CA . MET A 1 105 ? -6.559 20.219 15.094 1 88.81 105 MET A CA 1
ATOM 820 C C . MET A 1 105 ? -5.746 19.953 16.359 1 88.81 105 MET A C 1
ATOM 822 O O . MET A 1 105 ? -4.516 20 16.328 1 88.81 105 MET A O 1
ATOM 826 N N . GLU A 1 106 ? -6.441 19.75 17.406 1 89.25 106 GLU A N 1
ATOM 827 C CA . GLU A 1 106 ? -5.773 19.453 18.672 1 89.25 106 GLU A CA 1
ATOM 828 C C . GLU A 1 106 ? -4.871 18.234 18.547 1 89.25 106 GLU A C 1
ATOM 830 O O . GLU A 1 106 ? -3.725 18.25 19 1 89.25 106 GLU A O 1
ATOM 835 N N . LEU A 1 107 ? -5.395 17.219 17.969 1 94.44 107 LEU A N 1
ATOM 836 C CA . LEU A 1 107 ? -4.613 16 17.766 1 94.44 107 LEU A CA 1
ATOM 837 C C . LEU A 1 107 ? -3.418 16.266 16.859 1 94.44 107 LEU A C 1
ATOM 839 O O . LEU A 1 107 ? -2.312 15.789 17.109 1 94.44 107 LEU A O 1
ATOM 843 N N . ALA A 1 108 ? -3.67 17.031 15.828 1 94.19 108 ALA A N 1
ATOM 844 C CA . ALA A 1 108 ? -2.604 17.344 14.875 1 94.19 108 ALA A CA 1
ATOM 845 C C . ALA A 1 108 ? -1.433 18.031 15.578 1 94.19 108 ALA A C 1
ATOM 847 O O . ALA A 1 108 ? -0.271 17.719 15.312 1 94.19 108 ALA A O 1
ATOM 848 N N . LEU A 1 109 ? -1.735 18.906 16.438 1 90.62 109 LEU A N 1
ATOM 849 C CA . LEU A 1 109 ? -0.693 19.641 17.156 1 90.62 109 LEU A CA 1
ATOM 850 C C . LEU A 1 109 ? 0.058 18.719 18.109 1 90.62 109 LEU A C 1
ATOM 852 O O . LEU A 1 109 ? 1.279 18.828 18.25 1 90.62 109 LEU A O 1
ATOM 856 N N . GLN A 1 110 ? -0.671 17.891 18.75 1 92.94 110 GLN A N 1
ATOM 857 C CA . GLN A 1 110 ? -0.032 16.953 19.656 1 92.94 110 GLN A CA 1
ATOM 858 C C . GLN A 1 110 ? 0.859 15.977 18.906 1 92.94 110 GLN A C 1
ATOM 860 O O . GLN A 1 110 ? 1.957 15.641 19.359 1 92.94 110 GLN A O 1
ATOM 865 N N . ILE A 1 111 ? 0.395 15.477 17.797 1 95.75 111 ILE A N 1
ATOM 866 C CA . ILE A 1 111 ? 1.182 14.586 16.953 1 95.75 111 ILE A CA 1
ATOM 867 C C . ILE A 1 111 ? 2.441 15.305 16.469 1 95.75 111 ILE A C 1
ATOM 869 O O . ILE A 1 111 ? 3.525 14.719 16.453 1 95.75 111 ILE A O 1
ATOM 873 N N . LEU A 1 112 ? 2.26 16.531 16.062 1 92.62 112 LEU A N 1
ATOM 874 C CA . LEU A 1 112 ? 3.4 17.312 15.609 1 92.62 112 LEU A CA 1
ATOM 875 C C . LEU A 1 112 ? 4.48 17.375 16.688 1 92.62 112 LEU A C 1
ATOM 877 O O . LEU A 1 112 ? 5.668 17.219 16.391 1 92.62 112 LEU A O 1
ATOM 881 N N . SER A 1 113 ? 4.059 17.594 17.875 1 90.88 113 SER A N 1
ATOM 882 C CA . SER A 1 113 ? 4.992 17.656 19 1 90.88 113 SER A CA 1
ATOM 883 C C . SER A 1 113 ? 5.691 16.328 19.219 1 90.88 113 SER A C 1
ATOM 885 O O . SER A 1 113 ? 6.914 16.281 19.375 1 90.88 113 SER A O 1
ATOM 887 N N . LEU A 1 114 ? 4.945 15.258 19.188 1 95.44 114 LEU A N 1
ATOM 888 C CA . LEU A 1 114 ? 5.5 13.93 19.391 1 95.44 114 LEU A CA 1
ATOM 889 C C . LEU A 1 114 ? 6.445 13.555 18.25 1 95.44 114 LEU A C 1
ATOM 891 O O . LEU A 1 114 ? 7.508 12.977 18.484 1 95.44 114 LEU A O 1
ATOM 895 N N . ALA A 1 115 ? 5.957 13.82 17.047 1 95 115 ALA A N 1
ATOM 896 C CA . ALA A 1 115 ? 6.754 13.5 15.867 1 95 115 ALA A CA 1
ATOM 897 C C . ALA A 1 115 ? 8.094 14.227 15.898 1 95 115 ALA A C 1
ATOM 899 O O . ALA A 1 115 ? 9.117 13.672 15.484 1 95 115 ALA A O 1
ATOM 900 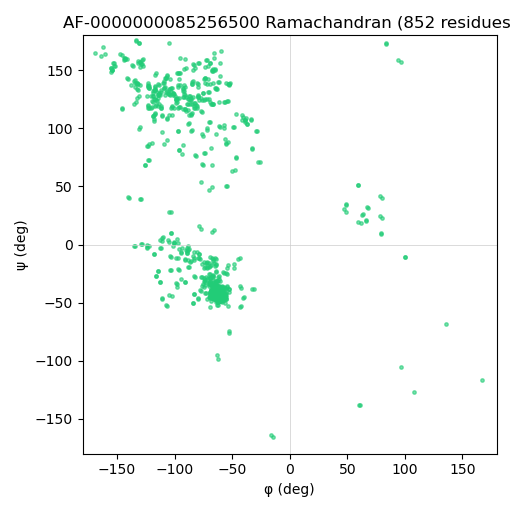N N . ASP A 1 116 ? 8.055 15.438 16.344 1 90.56 116 ASP A N 1
ATOM 901 C CA . ASP A 1 116 ? 9.289 16.219 16.469 1 90.56 116 ASP A CA 1
ATOM 902 C C . ASP A 1 116 ? 10.172 15.656 17.578 1 90.56 116 ASP A C 1
ATOM 904 O O . ASP A 1 116 ? 11.375 15.5 17.406 1 90.56 116 ASP A O 1
ATOM 908 N N . LYS A 1 117 ? 9.609 15.375 18.688 1 92.25 117 LYS A N 1
ATOM 909 C CA . LYS A 1 117 ? 10.312 14.867 19.859 1 92.25 117 LYS A CA 1
ATOM 910 C C . LYS A 1 117 ? 11.008 13.539 19.547 1 92.25 117 LYS A C 1
ATOM 912 O O . LYS A 1 117 ? 12.164 13.344 19.906 1 92.25 117 LYS A O 1
ATOM 917 N N . TYR A 1 118 ? 10.297 12.656 18.875 1 95.5 118 TYR A N 1
ATOM 918 C CA . TYR A 1 118 ? 10.82 11.32 18.625 1 95.5 118 TYR A CA 1
ATOM 919 C C . TYR A 1 118 ? 11.359 11.211 17.203 1 95.5 118 TYR A C 1
ATOM 921 O O . TYR A 1 118 ? 11.75 10.125 16.766 1 95.5 118 TYR A O 1
ATOM 929 N N . MET A 1 119 ? 11.305 12.297 16.5 1 94.19 119 MET A N 1
ATOM 930 C CA . MET A 1 119 ? 11.891 12.43 15.156 1 94.19 119 MET A CA 1
ATOM 931 C C . MET A 1 119 ? 11.281 11.414 14.195 1 94.19 119 MET A C 1
ATOM 933 O O . MET A 1 119 ? 12 10.68 13.523 1 94.19 119 MET A O 1
ATOM 937 N N . VAL A 1 120 ? 10.039 11.359 14.125 1 96.56 120 VAL A N 1
ATOM 938 C CA . VAL A 1 120 ? 9.32 10.57 13.125 1 96.56 120 VAL A CA 1
ATOM 939 C C . VAL A 1 120 ? 8.914 11.477 11.961 1 96.56 120 VAL A C 1
ATOM 941 O O . VAL A 1 120 ? 7.836 12.078 11.984 1 96.56 120 VAL A O 1
ATOM 944 N N . ALA A 1 121 ? 9.664 11.453 10.969 1 93.25 121 ALA A N 1
ATOM 945 C CA . ALA A 1 121 ? 9.555 12.414 9.867 1 93.25 121 ALA A CA 1
ATOM 946 C C . ALA A 1 121 ? 8.203 12.289 9.164 1 93.25 121 ALA A C 1
ATOM 948 O O . ALA A 1 121 ? 7.574 13.297 8.836 1 93.25 121 ALA A O 1
ATOM 949 N N . SER A 1 122 ? 7.781 11.07 8.898 1 95.88 122 SER A N 1
ATOM 950 C CA . SER A 1 122 ? 6.535 10.867 8.164 1 95.88 122 SER A CA 1
ATOM 951 C C . SER A 1 122 ? 5.34 11.383 8.953 1 95.88 122 SER A C 1
ATOM 953 O O . SER A 1 122 ? 4.41 11.961 8.383 1 95.88 122 SER A O 1
ATOM 955 N N . ALA A 1 123 ? 5.316 11.172 10.234 1 96.94 123 ALA A N 1
ATOM 956 C CA . ALA A 1 123 ? 4.234 11.664 11.086 1 96.94 123 ALA A CA 1
ATOM 957 C C . ALA A 1 123 ? 4.25 13.195 11.148 1 96.94 123 ALA A C 1
ATOM 959 O O . ALA A 1 123 ? 3.193 13.828 11.164 1 96.94 123 ALA A O 1
ATOM 960 N N . TYR A 1 124 ? 5.449 13.727 11.211 1 93.69 124 TYR A N 1
ATOM 961 C CA . TYR A 1 124 ? 5.617 15.18 11.188 1 93.69 124 TYR A CA 1
ATOM 962 C C . TYR A 1 124 ? 5 15.773 9.922 1 93.69 124 TYR A C 1
ATOM 964 O O . TYR A 1 124 ? 4.195 16.703 10 1 93.69 124 TYR A O 1
ATOM 972 N N . ASP A 1 125 ? 5.312 15.188 8.852 1 94.06 125 ASP A N 1
ATOM 973 C CA . ASP A 1 125 ? 4.809 15.68 7.566 1 94.06 125 ASP A CA 1
ATOM 974 C C . ASP A 1 125 ? 3.291 15.547 7.484 1 94.06 125 ASP A C 1
ATOM 976 O O . ASP A 1 125 ? 2.615 16.438 6.969 1 94.06 125 ASP A O 1
ATOM 980 N N . THR A 1 126 ? 2.834 14.438 7.969 1 96.06 126 THR A N 1
ATOM 981 C CA . THR A 1 126 ? 1.396 14.203 7.941 1 96.06 126 THR A CA 1
ATOM 982 C C . THR A 1 126 ? 0.66 15.25 8.773 1 96.06 126 THR A C 1
ATOM 984 O O . THR A 1 126 ? -0.378 15.766 8.352 1 96.06 126 THR A O 1
ATOM 987 N N . SER A 1 127 ? 1.16 15.562 9.906 1 94.56 127 SER A N 1
ATOM 988 C CA . SER A 1 127 ? 0.537 16.547 10.781 1 94.56 127 SER A CA 1
ATOM 989 C C . SER A 1 127 ? 0.585 17.953 10.164 1 94.56 127 SER A C 1
ATOM 991 O O . SER A 1 127 ? -0.407 18.672 10.195 1 94.56 127 SER A O 1
ATOM 993 N N . ILE A 1 128 ? 1.702 18.297 9.57 1 90.31 128 ILE A N 1
ATOM 994 C CA . ILE A 1 128 ? 1.862 19.609 8.938 1 90.31 128 ILE A CA 1
ATOM 995 C C . ILE A 1 128 ? 0.896 19.719 7.758 1 90.31 128 ILE A C 1
ATOM 997 O O . ILE A 1 128 ? 0.258 20.766 7.578 1 90.31 128 ILE A O 1
ATOM 1001 N N . ARG A 1 129 ? 0.795 18.703 7.008 1 92.25 129 ARG A N 1
ATOM 1002 C CA . ARG A 1 129 ? -0.115 18.703 5.867 1 92.25 129 ARG A CA 1
ATOM 1003 C C . ARG A 1 129 ? -1.557 18.922 6.316 1 92.25 129 ARG A C 1
ATOM 1005 O O . ARG A 1 129 ? -2.307 19.672 5.691 1 92.25 129 ARG A O 1
ATOM 1012 N N . TYR A 1 130 ? -1.855 18.234 7.289 1 94.81 130 TYR A N 1
ATOM 1013 C CA . TYR A 1 130 ? -3.197 18.422 7.832 1 94.81 130 TYR A CA 1
ATOM 1014 C C . TYR A 1 130 ? -3.41 19.859 8.289 1 94.81 130 TYR A C 1
ATOM 1016 O O . TYR A 1 130 ? -4.43 20.469 7.969 1 94.81 130 TYR A O 1
ATOM 1024 N N . LEU A 1 131 ? -2.516 20.406 9.031 1 90.56 131 LEU A N 1
ATOM 1025 C CA . LEU A 1 131 ? -2.617 21.766 9.57 1 90.56 131 LEU A CA 1
ATOM 1026 C C . LEU A 1 131 ? -2.678 22.781 8.445 1 90.56 131 LEU A C 1
ATOM 1028 O O . LEU A 1 131 ? -3.395 23.781 8.555 1 90.56 131 LEU A O 1
ATOM 1032 N N . GLN A 1 132 ? -1.979 22.531 7.395 1 87 132 GLN A N 1
ATOM 1033 C CA . GLN A 1 132 ? -2 23.406 6.234 1 87 132 GLN A CA 1
ATOM 1034 C C . GLN A 1 132 ? -3.396 23.484 5.625 1 87 132 GLN A C 1
ATOM 1036 O O . GLN A 1 132 ? -3.789 24.531 5.086 1 87 132 GLN A O 1
ATOM 1041 N N . THR A 1 133 ? -4.074 22.391 5.77 1 87.94 133 THR A N 1
ATOM 1042 C CA . THR A 1 133 ? -5.402 22.344 5.172 1 87.94 133 THR A CA 1
ATOM 1043 C C . THR A 1 133 ? -6.43 23 6.094 1 87.94 133 THR A C 1
ATOM 1045 O O . THR A 1 133 ? -7.441 23.531 5.625 1 87.94 133 THR A O 1
ATOM 1048 N N . VAL A 1 134 ? -6.223 23.016 7.324 1 86.94 134 VAL A N 1
ATOM 1049 C CA . VAL A 1 134 ? -7.27 23.422 8.258 1 86.94 134 VAL A CA 1
ATOM 1050 C C . VAL A 1 134 ? -6.996 24.828 8.766 1 86.94 134 VAL A C 1
ATOM 1052 O O . VAL A 1 134 ? -7.91 25.531 9.219 1 86.94 134 VAL A O 1
ATOM 1055 N N . VAL A 1 135 ? -5.785 25.297 8.719 1 84.56 135 VAL A N 1
ATOM 1056 C CA . VAL A 1 135 ? -5.434 26.609 9.266 1 84.56 135 VAL A CA 1
ATOM 1057 C C . VAL A 1 135 ? -6.082 27.719 8.438 1 84.56 135 VAL A C 1
ATOM 1059 O O . VAL A 1 135 ? -5.941 27.734 7.211 1 84.56 135 VAL A O 1
ATOM 1062 N N . LYS A 1 136 ? -6.844 28.469 9.055 1 79.88 136 LYS A N 1
ATOM 1063 C CA . LYS A 1 136 ? -7.547 29.594 8.461 1 79.88 136 LYS A CA 1
ATOM 1064 C C . LYS A 1 136 ? -7.363 30.859 9.305 1 79.88 136 LYS A C 1
ATOM 1066 O O . LYS A 1 136 ? -6.773 30.812 10.391 1 79.88 136 LYS A O 1
ATOM 1071 N N . ARG A 1 137 ? -7.809 31.922 8.836 1 78.56 137 ARG A N 1
ATOM 1072 C CA . ARG A 1 137 ? -7.652 33.219 9.477 1 78.56 137 ARG A CA 1
ATOM 1073 C C . ARG A 1 137 ? -8.328 33.25 10.836 1 78.56 137 ARG A C 1
ATOM 1075 O O . ARG A 1 137 ? -7.848 33.906 11.766 1 78.56 137 ARG A O 1
ATOM 1082 N N . ASN A 1 138 ? -9.352 32.438 10.961 1 76.88 138 ASN A N 1
ATOM 1083 C CA . ASN A 1 138 ? -10.125 32.5 12.195 1 76.88 138 ASN A CA 1
ATOM 1084 C C . ASN A 1 138 ? -9.539 31.609 13.273 1 76.88 138 ASN A C 1
ATOM 1086 O O . ASN A 1 138 ? -9.852 31.75 14.453 1 76.88 138 ASN A O 1
ATOM 1090 N N . ASN A 1 139 ? -8.656 30.719 12.883 1 85.56 139 ASN A N 1
ATOM 1091 C CA . ASN A 1 139 ? -8.148 29.781 13.883 1 85.56 139 ASN A CA 1
ATOM 1092 C C . ASN A 1 139 ? -6.629 29.859 14 1 85.56 139 ASN A C 1
ATOM 1094 O O . ASN A 1 139 ? -6.039 29.234 14.883 1 85.56 139 ASN A O 1
ATOM 1098 N N . VAL A 1 140 ? -6.02 30.672 13.234 1 91.19 140 VAL A N 1
ATOM 1099 C CA . VAL A 1 140 ? -4.562 30.734 13.141 1 91.19 140 VAL A CA 1
ATOM 1100 C C . VAL A 1 140 ? -3.977 31.188 14.469 1 91.19 140 VAL A C 1
ATOM 1102 O O . VAL A 1 140 ? -2.91 30.719 14.883 1 91.19 140 VAL A O 1
ATOM 1105 N N . LEU A 1 141 ? -4.664 32.031 15.133 1 91.69 141 LEU A N 1
ATOM 1106 C CA . LEU A 1 141 ? -4.109 32.562 16.375 1 91.69 141 LEU A CA 1
ATOM 1107 C C . LEU A 1 141 ? -4.074 31.5 17.469 1 91.69 141 LEU A C 1
ATOM 1109 O O . LEU A 1 141 ? -3.178 31.5 18.312 1 91.69 141 LEU A O 1
ATOM 1113 N N . LYS A 1 142 ? -5.059 30.641 17.453 1 86.94 142 LYS A N 1
ATOM 1114 C CA . LYS A 1 142 ? -5.02 29.516 18.391 1 86.94 142 LYS A CA 1
ATOM 1115 C C . LYS A 1 142 ? -3.785 28.641 18.156 1 86.94 142 LYS A C 1
ATOM 1117 O O . LYS A 1 142 ? -3.109 28.25 19.109 1 86.94 142 LYS A O 1
ATOM 1122 N N . ILE A 1 143 ? -3.533 28.406 16.984 1 89.06 143 ILE A N 1
ATOM 1123 C CA . ILE A 1 143 ? -2.375 27.594 16.594 1 89.06 143 ILE A CA 1
ATOM 1124 C C . ILE A 1 143 ? -1.092 28.359 16.938 1 89.06 143 ILE A C 1
ATOM 1126 O O . ILE A 1 143 ? -0.118 27.766 17.406 1 89.06 143 ILE A O 1
ATOM 1130 N N . TYR A 1 144 ? -1.139 29.641 16.641 1 90.94 144 TYR A N 1
ATOM 1131 C CA . TYR A 1 144 ? 0.032 30.484 16.859 1 90.94 144 TYR A CA 1
ATOM 1132 C C . TYR A 1 144 ? 0.399 30.516 18.344 1 90.94 144 TYR A C 1
ATOM 1134 O O . TYR A 1 144 ? 1.58 30.516 18.688 1 90.94 144 TYR A O 1
ATOM 1142 N N . ASN A 1 145 ? -0.607 30.562 19.141 1 88.44 145 ASN A N 1
ATOM 1143 C CA . ASN A 1 145 ? -0.364 30.5 20.578 1 88.44 145 ASN A CA 1
ATOM 1144 C C . ASN A 1 145 ? 0.365 29.234 20.984 1 88.44 145 ASN A C 1
ATOM 1146 O O . ASN A 1 145 ? 1.285 29.266 21.797 1 88.44 145 ASN A O 1
ATOM 1150 N N . TYR A 1 146 ? -0.022 28.141 20.406 1 83.31 146 TYR A N 1
ATOM 1151 C CA . TYR A 1 146 ? 0.647 26.859 20.641 1 83.31 146 TYR A CA 1
ATOM 1152 C C . TYR A 1 146 ? 2.078 26.891 20.125 1 83.31 146 TYR A C 1
ATOM 1154 O O . TYR A 1 146 ? 2.996 26.391 20.781 1 83.31 146 TYR A O 1
ATOM 1162 N N . LEU A 1 147 ? 2.244 27.422 18.969 1 86.56 147 LEU A N 1
ATOM 1163 C CA . LEU A 1 147 ? 3.551 27.516 18.328 1 86.56 147 LEU A CA 1
ATOM 1164 C C . LEU A 1 147 ? 4.547 28.25 19.219 1 86.56 147 LEU A C 1
ATOM 1166 O O . LEU A 1 147 ? 5.668 27.781 19.422 1 86.56 147 LEU A O 1
ATOM 1170 N N . VAL A 1 148 ? 4.145 29.312 19.766 1 87.81 148 VAL A N 1
ATOM 1171 C CA . VAL A 1 148 ? 5.031 30.188 20.531 1 87.81 148 VAL A CA 1
ATOM 1172 C C . VAL A 1 148 ? 5.441 29.5 21.828 1 87.81 148 VAL A C 1
ATOM 1174 O O . VAL A 1 148 ? 6.594 29.609 22.266 1 87.81 148 VAL A O 1
ATOM 1177 N N . HIS A 1 149 ? 4.594 28.703 22.391 1 84.75 149 HIS A N 1
ATOM 1178 C CA . HIS A 1 149 ? 4.863 28.141 23.719 1 84.75 149 HIS A CA 1
ATOM 1179 C C . HIS A 1 149 ? 5.422 26.734 23.609 1 84.75 149 HIS A C 1
ATOM 1181 O O . HIS A 1 149 ? 6.246 26.328 24.438 1 84.75 149 HIS A O 1
ATOM 1187 N N . LEU A 1 150 ? 4.961 26.031 22.625 1 78.56 150 LEU A N 1
ATOM 1188 C CA . LEU A 1 150 ? 5.301 24.609 22.641 1 78.56 150 LEU A CA 1
ATOM 1189 C C . LEU A 1 150 ? 6.203 24.266 21.453 1 78.56 150 LEU A C 1
ATOM 1191 O O . LEU A 1 150 ? 6.934 23.266 21.5 1 78.56 150 LEU A O 1
ATOM 1195 N N . PHE A 1 151 ? 6.145 25.078 20.422 1 80.06 151 PHE A N 1
ATOM 1196 C CA . PHE A 1 151 ? 6.867 24.734 19.219 1 80.06 151 PHE A CA 1
ATOM 1197 C C . PHE A 1 151 ? 7.738 25.891 18.75 1 80.06 151 PHE A C 1
ATOM 1199 O O . PHE A 1 151 ? 7.789 26.188 17.547 1 80.06 151 PHE A O 1
ATOM 1206 N N . ALA A 1 152 ? 8.336 26.562 19.641 1 79.12 152 ALA A N 1
ATOM 1207 C CA . ALA A 1 152 ? 9.031 27.812 19.328 1 79.12 152 ALA A CA 1
ATOM 1208 C C . ALA A 1 152 ? 10.055 27.594 18.219 1 79.12 152 ALA A C 1
ATOM 1210 O O . ALA A 1 152 ? 10.305 28.5 17.422 1 79.12 152 ALA A O 1
ATOM 1211 N N . ASP A 1 153 ? 10.492 26.375 18.109 1 80.31 153 ASP A N 1
ATOM 1212 C CA . ASP A 1 153 ? 11.562 26.125 17.141 1 80.31 153 ASP A CA 1
ATOM 1213 C C . ASP A 1 153 ? 11.016 25.469 15.883 1 80.31 153 ASP A C 1
ATOM 1215 O O . ASP A 1 153 ? 11.789 25.016 15.023 1 80.31 153 ASP A O 1
ATOM 1219 N N . ASN A 1 154 ? 9.766 25.422 15.781 1 85.06 154 ASN A N 1
ATOM 1220 C CA . ASN A 1 154 ? 9.188 24.781 14.617 1 85.06 154 ASN A CA 1
ATOM 1221 C C . ASN A 1 154 ? 9.016 25.75 13.453 1 85.06 154 ASN A C 1
ATOM 1223 O O . ASN A 1 154 ? 8.023 26.469 13.383 1 85.06 154 ASN A O 1
ATOM 1227 N N . ASP A 1 155 ? 9.805 25.656 12.531 1 85.19 155 ASP A N 1
ATOM 1228 C CA . ASP A 1 155 ? 9.852 26.609 11.422 1 85.19 155 ASP A CA 1
ATOM 1229 C C . ASP A 1 155 ? 8.695 26.375 10.453 1 85.19 155 ASP A C 1
ATOM 1231 O O . ASP A 1 155 ? 8.156 27.328 9.875 1 85.19 155 ASP A O 1
ATOM 1235 N N . SER A 1 156 ? 8.359 25.156 10.336 1 86.25 156 SER A N 1
ATOM 1236 C CA . SER A 1 156 ? 7.301 24.844 9.383 1 86.25 156 SER A CA 1
ATOM 1237 C C . SER A 1 156 ? 5.965 25.422 9.828 1 86.25 156 SER A C 1
ATOM 1239 O O . SER A 1 156 ? 5.246 26.031 9.031 1 86.25 156 SER A O 1
ATOM 1241 N N . LEU A 1 157 ? 5.719 25.203 11.062 1 87.62 157 LEU A N 1
ATOM 1242 C CA . LEU A 1 157 ? 4.473 25.734 11.609 1 87.62 157 LEU A CA 1
ATOM 1243 C C . LEU A 1 157 ? 4.492 27.266 11.609 1 87.62 157 LEU A C 1
ATOM 1245 O O . LEU A 1 157 ? 3.469 27.906 11.344 1 87.62 157 LEU A O 1
ATOM 1249 N N . ARG A 1 158 ? 5.602 27.828 11.938 1 89 158 ARG A N 1
ATOM 1250 C CA . ARG A 1 158 ? 5.75 29.266 11.922 1 89 158 ARG A CA 1
ATOM 1251 C C . ARG A 1 158 ? 5.527 29.828 10.516 1 89 158 ARG A C 1
ATOM 1253 O O . ARG A 1 158 ? 4.855 30.844 10.352 1 89 158 ARG A O 1
ATOM 1260 N N . THR A 1 159 ? 6.086 29.156 9.586 1 89.62 159 THR A N 1
ATOM 1261 C CA . THR A 1 159 ? 5.93 29.578 8.195 1 89.62 159 THR A CA 1
ATOM 1262 C C . THR A 1 159 ? 4.469 29.5 7.773 1 89.62 159 THR A C 1
ATOM 1264 O O . THR A 1 159 ? 3.984 30.375 7.047 1 89.62 159 THR A O 1
ATOM 1267 N N . LEU A 1 160 ? 3.877 28.516 8.203 1 88.69 160 LEU A N 1
ATOM 1268 C CA . LEU A 1 160 ? 2.457 28.375 7.898 1 88.69 160 LEU A CA 1
ATOM 1269 C C . LEU A 1 160 ? 1.658 29.547 8.469 1 88.69 160 LEU A C 1
ATOM 1271 O O . LEU A 1 160 ? 0.831 30.141 7.77 1 88.69 160 LEU A O 1
ATOM 1275 N N . CYS A 1 161 ? 1.877 29.875 9.703 1 91.19 161 CYS A N 1
ATOM 1276 C CA . CYS A 1 161 ? 1.176 30.984 10.344 1 91.19 161 CYS A CA 1
ATOM 1277 C C . CYS A 1 161 ? 1.517 32.312 9.672 1 91.19 161 CYS A C 1
ATOM 1279 O O . CYS A 1 161 ? 0.632 33.125 9.43 1 91.19 161 CYS A O 1
ATOM 1281 N N . LYS A 1 162 ? 2.789 32.5 9.359 1 89.94 162 LYS A N 1
ATOM 1282 C CA . LYS A 1 162 ? 3.244 33.719 8.703 1 89.94 162 LYS A CA 1
ATOM 1283 C C . LYS A 1 162 ? 2.529 33.906 7.371 1 89.94 162 LYS A C 1
ATOM 1285 O O . LYS A 1 162 ? 2.219 35.062 7 1 89.94 162 LYS A O 1
ATOM 1290 N N . GLY A 1 163 ? 2.371 32.844 6.734 1 87.62 163 GLY A N 1
ATOM 1291 C CA . GLY A 1 163 ? 1.64 32.938 5.48 1 87.62 163 GLY A CA 1
ATOM 1292 C C . GLY A 1 163 ? 0.238 33.5 5.648 1 87.62 163 GLY A C 1
ATOM 1293 O O . GLY A 1 163 ? -0.2 34.344 4.859 1 87.62 163 GLY A O 1
ATOM 1294 N N . VAL A 1 164 ? -0.429 33.094 6.609 1 87.38 164 VAL A N 1
ATOM 1295 C CA . VAL A 1 164 ? -1.781 33.562 6.871 1 87.38 164 VAL A CA 1
ATOM 1296 C C . VAL A 1 164 ? -1.734 35.031 7.297 1 87.38 164 VAL A C 1
ATOM 1298 O O . VAL A 1 164 ? -2.58 35.844 6.887 1 87.38 164 VAL A O 1
ATOM 1301 N N . PHE A 1 165 ? -0.732 35.406 8.086 1 89.38 165 PHE A N 1
ATOM 1302 C CA . PHE A 1 165 ? -0.571 36.781 8.555 1 89.38 165 PHE A CA 1
ATOM 1303 C C . PHE A 1 165 ? -0.338 37.719 7.387 1 89.38 165 PHE A C 1
ATOM 1305 O O . PHE A 1 165 ? -0.882 38.812 7.359 1 89.38 165 PHE A O 1
ATOM 1312 N N . ARG A 1 166 ? 0.448 37.25 6.516 1 83.25 166 ARG A N 1
ATOM 1313 C CA . ARG A 1 166 ? 0.807 38.062 5.359 1 83.25 166 ARG A CA 1
ATOM 1314 C C . ARG A 1 166 ? -0.408 38.344 4.477 1 83.25 166 ARG A C 1
ATOM 1316 O O . ARG A 1 166 ? -0.548 39.438 3.914 1 83.25 166 ARG A O 1
ATOM 1323 N N . ASP A 1 167 ? -1.189 37.406 4.441 1 77.12 167 ASP A N 1
ATOM 1324 C CA . ASP A 1 167 ? -2.291 37.5 3.492 1 77.12 167 ASP A CA 1
ATOM 1325 C C . ASP A 1 167 ? -3.555 38.031 4.168 1 77.12 167 ASP A C 1
ATOM 1327 O O . ASP A 1 167 ? -4.422 38.625 3.512 1 77.12 167 ASP A O 1
ATOM 1331 N N . ASN A 1 168 ? -3.641 37.906 5.5 1 79.5 168 ASN A N 1
ATOM 1332 C CA . ASN A 1 168 ? -4.906 38.188 6.172 1 79.5 168 ASN A CA 1
ATOM 1333 C C . ASN A 1 168 ? -4.691 38.938 7.488 1 79.5 168 ASN A C 1
ATOM 1335 O O . ASN A 1 168 ? -5.363 38.656 8.484 1 79.5 168 ASN A O 1
ATOM 1339 N N . GLY A 1 169 ? -3.836 39.812 7.484 1 84.62 169 GLY A N 1
ATOM 1340 C CA . GLY A 1 169 ? -3.488 40.5 8.734 1 84.62 169 GLY A CA 1
ATOM 1341 C C . GLY A 1 169 ? -4.68 41.125 9.422 1 84.62 169 GLY A C 1
ATOM 1342 O O . GLY A 1 169 ? -4.863 40.969 10.633 1 84.62 169 GLY A O 1
ATOM 1343 N N . ASN A 1 170 ? -5.52 41.812 8.617 1 81.25 170 ASN A N 1
ATOM 1344 C CA . ASN A 1 170 ? -6.688 42.469 9.188 1 81.25 170 ASN A CA 1
ATOM 1345 C C . ASN A 1 170 ? -7.648 41.469 9.82 1 81.25 170 ASN A C 1
ATOM 1347 O O . ASN A 1 170 ? -8.07 41.656 10.969 1 81.25 170 ASN A O 1
ATOM 1351 N N . ALA A 1 171 ? -7.93 40.469 9.062 1 80.12 171 ALA A N 1
ATOM 1352 C CA . ALA A 1 171 ? -8.883 39.469 9.523 1 80.12 171 ALA A CA 1
ATOM 1353 C C . ALA A 1 171 ? -8.359 38.75 10.766 1 80.12 171 ALA A C 1
ATOM 1355 O O . ALA A 1 171 ? -9.133 38.438 11.68 1 80.12 171 ALA A O 1
ATOM 1356 N N . VAL A 1 172 ? -7.078 38.531 10.844 1 88.19 172 VAL A N 1
ATOM 1357 C CA . VAL A 1 172 ? -6.449 37.812 11.961 1 88.19 172 VAL A CA 1
ATOM 1358 C C . VAL A 1 172 ? -6.57 38.656 13.234 1 88.19 172 VAL A C 1
ATOM 1360 O O . VAL A 1 172 ? -6.898 38.125 14.297 1 88.19 172 VAL A O 1
ATOM 1363 N N . LEU A 1 173 ? -6.379 39.969 13.062 1 88.88 173 LEU A N 1
ATOM 1364 C CA . LEU A 1 173 ? -6.375 40.844 14.211 1 88.88 173 LEU A CA 1
ATOM 1365 C C . LEU A 1 173 ? -7.797 41.125 14.703 1 88.88 173 LEU A C 1
ATOM 1367 O O . LEU A 1 173 ? -7.996 41.562 15.828 1 88.88 173 LEU A O 1
ATOM 1371 N N . LEU A 1 174 ? -8.766 40.75 13.844 1 82.62 174 LEU A N 1
ATOM 1372 C CA . LEU A 1 174 ? -10.156 40.969 14.227 1 82.62 174 LEU A CA 1
ATOM 1373 C C . LEU A 1 174 ? -10.734 39.688 14.828 1 82.62 174 LEU A C 1
ATOM 1375 O O . LEU A 1 174 ? -11.828 39.688 15.398 1 82.62 174 LEU A O 1
ATOM 1379 N N . SER A 1 175 ? -9.992 38.656 14.836 1 84.56 175 SER A N 1
ATOM 1380 C CA . SER A 1 175 ? -10.453 37.344 15.32 1 84.56 175 SER A CA 1
ATOM 1381 C C . SER A 1 175 ? -10.617 37.375 16.844 1 84.56 175 SER A C 1
ATOM 1383 O O . SER A 1 175 ? -9.797 37.938 17.547 1 84.56 175 SER A O 1
ATOM 1385 N N . PRO A 1 176 ? -11.68 36.688 17.359 1 85.62 176 PRO A N 1
ATOM 1386 C CA . PRO A 1 176 ? -11.883 36.594 18.812 1 85.62 176 PRO A CA 1
ATOM 1387 C C . PRO A 1 176 ? -10.758 35.844 19.531 1 85.62 176 PRO A C 1
ATOM 1389 O O . PRO A 1 176 ? -10.531 36.062 20.719 1 85.62 176 PRO A O 1
ATOM 1392 N N . ALA A 1 177 ? -10.117 35.062 18.797 1 88.62 177 ALA A N 1
ATOM 1393 C CA . ALA A 1 177 ? -9.031 34.25 19.375 1 88.62 177 ALA A CA 1
ATOM 1394 C C . ALA A 1 177 ? -7.891 35.156 19.844 1 88.62 177 ALA A C 1
ATOM 1396 O O . ALA A 1 177 ? -7.047 34.719 20.641 1 88.62 177 ALA A O 1
ATOM 1397 N N . LEU A 1 178 ? -7.867 36.406 19.391 1 92.12 178 LEU A N 1
ATOM 1398 C CA . LEU A 1 178 ? -6.84 37.344 19.766 1 92.12 178 LEU A CA 1
ATOM 1399 C C . LEU A 1 178 ? -6.859 37.594 21.281 1 92.12 178 LEU A C 1
ATOM 1401 O O . LEU A 1 178 ? -5.812 37.781 21.891 1 92.12 178 LEU A O 1
ATOM 1405 N N . MET A 1 179 ? -8.039 37.469 21.828 1 91.88 179 MET A N 1
ATOM 1406 C CA . MET A 1 179 ? -8.219 37.781 23.25 1 91.88 179 MET A CA 1
ATOM 1407 C C . MET A 1 179 ? -7.578 36.719 24.125 1 91.88 179 MET A C 1
ATOM 1409 O O . MET A 1 179 ? -7.238 36.969 25.281 1 91.88 179 MET A O 1
ATOM 1413 N N . ASP A 1 180 ? -7.367 35.625 23.578 1 90.5 180 ASP A N 1
ATOM 1414 C CA . ASP A 1 180 ? -6.852 34.5 24.359 1 90.5 180 ASP A CA 1
ATOM 1415 C C . ASP A 1 180 ? -5.336 34.375 24.219 1 90.5 180 ASP A C 1
ATOM 1417 O O . ASP A 1 180 ? -4.715 33.5 24.812 1 90.5 180 ASP A O 1
ATOM 1421 N N . LEU A 1 181 ? -4.727 35.25 23.484 1 93.38 181 LEU A N 1
ATOM 1422 C CA . LEU A 1 181 ? -3.285 35.188 23.297 1 93.38 181 LEU A CA 1
ATOM 1423 C C . LEU A 1 181 ? -2.539 35.594 24.562 1 93.38 181 LEU A C 1
ATOM 1425 O O . LEU A 1 181 ? -2.955 36.5 25.281 1 93.38 181 LEU A O 1
ATOM 1429 N N . THR A 1 182 ? -1.476 34.844 24.875 1 92.5 182 THR A N 1
ATOM 1430 C CA . THR A 1 182 ? -0.583 35.25 25.953 1 92.5 182 THR A CA 1
ATOM 1431 C C . THR A 1 182 ? 0.205 36.5 25.562 1 92.5 182 THR A C 1
ATOM 1433 O O . THR A 1 182 ? 0.34 36.812 24.375 1 92.5 182 THR A O 1
ATOM 1436 N N . PRO A 1 183 ? 0.668 37.25 26.531 1 93 183 PRO A N 1
ATOM 1437 C CA . PRO A 1 183 ? 1.467 38.438 26.234 1 93 183 PRO A CA 1
ATOM 1438 C C . PRO A 1 183 ? 2.672 38.125 25.344 1 93 183 PRO A C 1
ATOM 1440 O O . PRO A 1 183 ? 3.02 38.906 24.469 1 93 183 PRO A O 1
ATOM 1443 N N . GLU A 1 184 ? 3.199 37 25.594 1 93.25 184 GLU A N 1
ATOM 1444 C CA . GLU A 1 184 ? 4.352 36.625 24.781 1 93.25 184 GLU A CA 1
ATOM 1445 C C . GLU A 1 184 ? 3.951 36.375 23.328 1 93.25 184 GLU A C 1
ATOM 1447 O O . GLU A 1 184 ? 4.645 36.844 22.406 1 93.25 184 GLU A O 1
ATOM 1452 N N . ALA A 1 185 ? 2.881 35.688 23.156 1 93.5 185 ALA A N 1
ATOM 1453 C CA . ALA A 1 185 ? 2.398 35.406 21.812 1 93.5 185 ALA A CA 1
ATOM 1454 C C . ALA A 1 185 ? 2.006 36.688 21.094 1 93.5 185 ALA A C 1
ATOM 1456 O O . ALA A 1 185 ? 2.234 36.844 19.891 1 93.5 185 ALA A O 1
ATOM 1457 N N . MET A 1 186 ? 1.418 37.625 21.828 1 94.19 186 MET A N 1
ATOM 1458 C CA . MET A 1 186 ? 1.037 38.906 21.281 1 94.19 186 MET A CA 1
ATOM 1459 C C . MET A 1 186 ? 2.268 39.688 20.828 1 94.19 186 MET A C 1
ATOM 1461 O O . MET A 1 186 ? 2.279 40.25 19.734 1 94.19 186 MET A O 1
ATOM 1465 N N . SER A 1 187 ? 3.207 39.75 21.625 1 94 187 SER A N 1
ATOM 1466 C CA . SER A 1 187 ? 4.441 40.469 21.281 1 94 187 SER A CA 1
ATOM 1467 C C . SER A 1 187 ? 5.062 39.906 20 1 94 187 SER A C 1
ATOM 1469 O O . SER A 1 187 ? 5.496 40.688 19.141 1 94 187 SER A O 1
ATOM 1471 N N . GLN A 1 188 ? 5.082 38.625 19.891 1 92.94 188 GLN A N 1
ATOM 1472 C CA . GLN A 1 188 ? 5.664 37.969 18.719 1 92.94 188 GLN A CA 1
ATOM 1473 C C . GLN A 1 188 ? 4.801 38.219 17.484 1 92.94 188 GLN A C 1
ATOM 1475 O O . GLN A 1 188 ? 5.324 38.438 16.391 1 92.94 188 GLN A O 1
ATOM 1480 N N . LEU A 1 189 ? 3.508 38.125 17.688 1 94 189 LEU A N 1
ATOM 1481 C CA . LEU A 1 189 ? 2.574 38.344 16.594 1 94 189 LEU A CA 1
ATOM 1482 C C . LEU A 1 189 ? 2.789 39.719 15.969 1 94 189 LEU A C 1
ATOM 1484 O O . LEU A 1 189 ? 2.791 39.844 14.742 1 94 189 LEU A O 1
ATOM 1488 N N . LEU A 1 190 ? 3.014 40.719 16.797 1 92.81 190 LEU A N 1
ATOM 1489 C CA . LEU A 1 190 ? 3.15 42.094 16.344 1 92.81 190 LEU A CA 1
ATOM 1490 C C . LEU A 1 190 ? 4.453 42.281 15.57 1 92.81 190 LEU A C 1
ATOM 1492 O O . LEU A 1 190 ? 4.602 43.25 14.82 1 92.81 190 LEU A O 1
ATOM 1496 N N . LYS A 1 191 ? 5.32 41.406 15.758 1 91.31 191 LYS A N 1
ATOM 1497 C CA . LYS A 1 191 ? 6.594 41.469 15.047 1 91.31 191 LYS A CA 1
ATOM 1498 C C . LYS A 1 191 ? 6.523 40.688 13.734 1 91.31 191 LYS A C 1
ATOM 1500 O O . LYS A 1 191 ? 7.43 40.812 12.898 1 91.31 191 LYS A O 1
ATOM 1505 N N . GLU A 1 192 ? 5.496 39.906 13.57 1 91.12 192 GLU A N 1
ATOM 1506 C CA . GLU A 1 192 ? 5.309 39.125 12.336 1 91.12 192 GLU A CA 1
ATOM 1507 C C . GLU A 1 192 ? 4.895 40.031 11.18 1 91.12 192 GLU A C 1
ATOM 1509 O O . GLU A 1 192 ? 4.445 41.156 11.398 1 91.12 192 GLU A O 1
ATOM 1514 N N . PRO A 1 193 ? 5.098 39.594 9.953 1 86.56 193 PRO A N 1
ATOM 1515 C CA . PRO A 1 193 ? 4.699 40.406 8.797 1 86.56 193 PRO A CA 1
ATOM 1516 C C . PRO A 1 193 ? 3.189 40.438 8.586 1 86.56 193 PRO A C 1
ATOM 1518 O O . PRO A 1 193 ? 2.68 39.781 7.676 1 86.56 193 PRO A O 1
ATOM 1521 N N . LEU A 1 194 ? 2.564 41.219 9.352 1 87.25 194 LEU A N 1
ATOM 1522 C CA . LEU A 1 194 ? 1.118 41.375 9.234 1 87.25 194 LEU A CA 1
ATOM 1523 C C . LEU A 1 194 ? 0.771 42.344 8.117 1 87.25 194 LEU A C 1
ATOM 1525 O O . LEU A 1 194 ? 1.277 43.469 8.094 1 87.25 194 LEU A O 1
ATOM 1529 N N . ARG A 1 195 ? 0.07 41.875 7.203 1 78.88 195 ARG A N 1
ATOM 1530 C CA . ARG A 1 195 ? -0.444 42.812 6.211 1 78.88 195 ARG A CA 1
ATOM 1531 C C . ARG A 1 195 ? -1.745 43.438 6.684 1 78.88 195 ARG A C 1
ATOM 1533 O O . ARG A 1 195 ? -2.766 42.781 6.812 1 78.88 195 ARG A O 1
ATOM 1540 N N . ILE A 1 196 ? -1.709 44.688 6.945 1 83.69 196 ILE A N 1
ATOM 1541 C CA . ILE A 1 196 ? -2.855 45.406 7.5 1 83.69 196 ILE A CA 1
ATOM 1542 C C . ILE A 1 196 ? -3.152 46.625 6.656 1 83.69 196 ILE A C 1
ATOM 1544 O O . ILE A 1 196 ? -2.324 47.062 5.84 1 83.69 196 ILE A O 1
ATOM 1548 N N . THR A 1 197 ? -4.336 47.156 6.738 1 76.12 197 THR A N 1
ATOM 1549 C CA . THR A 1 197 ? -4.73 48.375 6.031 1 76.12 197 THR A CA 1
ATOM 1550 C C . THR A 1 197 ? -4.105 49.594 6.676 1 76.12 197 THR A C 1
ATOM 1552 O O . THR A 1 197 ? -3.695 50.531 5.977 1 76.12 197 THR A O 1
ATOM 1555 N N . SER A 1 198 ? -4.09 49.625 7.922 1 82.12 198 SER A N 1
ATOM 1556 C CA . SER A 1 198 ? -3.545 50.719 8.703 1 82.12 198 SER A CA 1
ATOM 1557 C C . SER A 1 198 ? -3.047 50.25 10.062 1 82.12 198 SER A C 1
ATOM 1559 O O . SER A 1 198 ? -3.545 49.25 10.602 1 82.12 198 SER A O 1
ATOM 1561 N N . GLU A 1 199 ? -2.104 50.969 10.578 1 88.69 199 GLU A N 1
ATOM 1562 C CA . GLU A 1 199 ? -1.568 50.625 11.891 1 88.69 199 GLU A CA 1
ATOM 1563 C C . GLU A 1 199 ? -2.635 50.781 12.977 1 88.69 199 GLU A C 1
ATOM 1565 O O . GLU A 1 199 ? -2.49 50.25 14.078 1 88.69 199 GLU A O 1
ATOM 1570 N N . THR A 1 200 ? -3.719 51.406 12.555 1 88.75 200 THR A N 1
ATOM 1571 C CA . THR A 1 200 ? -4.82 51.594 13.492 1 88.75 200 THR A CA 1
ATOM 1572 C C . THR A 1 200 ? -5.445 50.25 13.852 1 88.75 200 THR A C 1
ATOM 1574 O O . THR A 1 200 ? -5.934 50.062 14.969 1 88.75 200 THR A O 1
ATOM 1577 N N . VAL A 1 201 ? -5.422 49.406 12.898 1 88.31 201 VAL A N 1
ATOM 1578 C CA . VAL A 1 201 ? -6.008 48.062 13.117 1 88.31 201 VAL A CA 1
ATOM 1579 C C . VAL A 1 201 ? -5.258 47.344 14.234 1 88.31 201 VAL A C 1
ATOM 1581 O O . VAL A 1 201 ? -5.875 46.719 15.094 1 88.31 201 VAL A O 1
ATOM 1584 N N . ILE A 1 202 ? -3.965 47.469 14.266 1 92.62 202 ILE A N 1
ATOM 1585 C CA . ILE A 1 202 ? -3.129 46.844 15.281 1 92.62 202 ILE A CA 1
ATOM 1586 C C . ILE A 1 202 ? -3.42 47.469 16.641 1 92.62 202 ILE A C 1
ATOM 1588 O O . ILE A 1 202 ? -3.574 46.75 17.641 1 92.62 202 ILE A O 1
ATOM 1592 N N . PHE A 1 203 ? -3.471 48.781 16.656 1 93.44 203 PHE A N 1
ATOM 1593 C CA . PHE A 1 203 ? -3.709 49.469 17.922 1 93.44 203 PHE A CA 1
ATOM 1594 C C . PHE A 1 203 ? -5.07 49.094 18.484 1 93.44 203 PHE A C 1
ATOM 1596 O O . PHE A 1 203 ? -5.188 48.812 19.688 1 93.44 203 PHE A O 1
ATOM 1603 N N . LYS A 1 204 ? -6.094 49.094 17.641 1 91 204 LYS A N 1
ATOM 1604 C CA . LYS A 1 204 ? -7.438 48.719 18.078 1 91 204 LYS A CA 1
ATOM 1605 C C . LYS A 1 204 ? -7.465 47.312 18.625 1 91 204 LYS A C 1
ATOM 1607 O O . LYS A 1 204 ? -8.133 47.031 19.625 1 91 204 LYS A O 1
ATOM 1612 N N . ALA A 1 205 ? -6.777 46.438 17.984 1 93.25 205 ALA A N 1
ATOM 1613 C CA . ALA A 1 205 ? -6.684 45.062 18.422 1 93.25 205 ALA A CA 1
ATOM 1614 C C . ALA A 1 205 ? -6.023 44.969 19.797 1 93.25 205 ALA A C 1
ATOM 1616 O O . ALA A 1 205 ? -6.469 44.188 20.656 1 93.25 205 ALA A O 1
ATOM 1617 N N . LEU A 1 206 ? -4.965 45.719 20 1 94.94 206 LEU A N 1
ATOM 1618 C CA . LEU A 1 206 ? -4.246 45.719 21.266 1 94.94 206 LEU A CA 1
ATOM 1619 C C . LEU A 1 206 ? -5.137 46.25 22.391 1 94.94 206 LEU A C 1
ATOM 1621 O O . LEU A 1 206 ? -5.086 45.75 23.516 1 94.94 206 LEU A O 1
ATOM 1625 N N . VAL A 1 207 ? -5.84 47.25 22.062 1 94 207 VAL A N 1
ATOM 1626 C CA . VAL A 1 207 ? -6.746 47.844 23.047 1 94 207 VAL A CA 1
ATOM 1627 C C . VAL A 1 207 ? -7.801 46.812 23.453 1 94 207 VAL A C 1
ATOM 1629 O O . VAL A 1 207 ? -8.086 46.625 24.641 1 94 207 VAL A O 1
ATOM 1632 N N . LYS A 1 208 ? -8.398 46.219 22.469 1 93 208 LYS A N 1
ATOM 1633 C CA . LYS A 1 208 ? -9.391 45.156 22.75 1 93 208 LYS A CA 1
ATOM 1634 C C . LYS A 1 208 ? -8.789 44.031 23.594 1 93 208 LYS A C 1
ATOM 1636 O O . LYS A 1 208 ? -9.438 43.531 24.5 1 93 208 LYS A O 1
ATOM 1641 N N . TRP A 1 209 ? -7.648 43.625 23.234 1 95.62 209 TRP A N 1
ATOM 1642 C CA . TRP A 1 209 ? -6.941 42.594 24 1 95.62 209 TRP A CA 1
ATOM 1643 C C . TRP A 1 209 ? -6.699 43.062 25.438 1 95.62 209 TRP A C 1
ATOM 1645 O O . TRP A 1 209 ? -6.91 42.281 26.375 1 95.62 209 TRP A O 1
ATOM 1655 N N . GLY A 1 210 ? -6.188 44.25 25.641 1 94.81 210 GLY A N 1
ATOM 1656 C CA . GLY A 1 210 ? -5.969 44.812 26.984 1 94.81 210 GLY A CA 1
ATOM 1657 C C . GLY A 1 210 ? -7.234 44.844 27.828 1 94.81 210 GLY A C 1
ATOM 1658 O O . GLY A 1 210 ? -7.203 44.531 29.016 1 94.81 210 GLY A O 1
ATOM 1659 N N . GLN A 1 211 ? -8.289 45.281 27.172 1 94.31 211 GLN A N 1
ATOM 1660 C CA . GLN A 1 211 ? -9.57 45.312 27.875 1 94.31 211 GLN A CA 1
ATOM 1661 C C . GLN A 1 211 ? -10 43.906 28.312 1 94.31 211 GLN A C 1
ATOM 1663 O O . GLN A 1 211 ? -10.516 43.719 29.406 1 94.31 211 GLN A O 1
ATOM 1668 N N . ALA A 1 212 ? -9.828 42.969 27.438 1 94.19 212 ALA A N 1
ATOM 1669 C CA . ALA A 1 212 ? -10.172 41.594 27.75 1 94.19 212 ALA A CA 1
ATOM 1670 C C . ALA A 1 212 ? -9.336 41.062 28.906 1 94.19 212 ALA A C 1
ATOM 1672 O O . ALA A 1 212 ? -9.836 40.344 29.781 1 94.19 212 ALA A O 1
ATOM 1673 N N . GLN A 1 213 ? -8.047 41.375 28.906 1 93.62 213 GLN A N 1
ATOM 1674 C CA . GLN A 1 213 ? -7.164 40.969 29.984 1 93.62 213 GLN A CA 1
ATOM 1675 C C . GLN A 1 213 ? -7.594 41.594 31.312 1 93.62 213 GLN A C 1
ATOM 1677 O O . GLN A 1 213 ? -7.551 40.938 32.375 1 93.62 213 GLN A O 1
ATOM 1682 N N . LEU A 1 214 ? -7.965 42.844 31.266 1 94.19 214 LEU A N 1
ATOM 1683 C CA . LEU A 1 214 ? -8.422 43.531 32.469 1 94.19 214 LEU A CA 1
ATOM 1684 C C . LEU A 1 214 ? -9.703 42.875 33 1 94.19 214 LEU A C 1
ATOM 1686 O O . LEU A 1 214 ? -9.852 42.719 34.219 1 94.19 214 LEU A O 1
ATOM 1690 N N . LYS A 1 215 ? -10.57 42.594 32.094 1 93.88 215 LYS A N 1
ATOM 1691 C CA . LYS A 1 215 ? -11.812 41.906 32.5 1 93.88 215 LYS A CA 1
ATOM 1692 C C . LYS A 1 215 ? -11.531 40.562 33.156 1 93.88 215 LYS A C 1
ATOM 1694 O O . LYS A 1 215 ? -12.18 40.219 34.125 1 93.88 215 LYS A O 1
ATOM 1699 N N . LEU A 1 216 ? -10.68 39.875 32.625 1 92.5 216 LEU A N 1
ATOM 1700 C CA . LEU A 1 216 ? -10.305 38.562 33.156 1 92.5 216 LEU A CA 1
ATOM 1701 C C . LEU A 1 216 ? -9.695 38.688 34.531 1 92.5 216 LEU A C 1
ATOM 1703 O O . LEU A 1 216 ? -9.883 37.812 35.406 1 92.5 216 LEU A O 1
ATOM 1707 N N . GLN A 1 217 ? -8.945 39.781 34.781 1 92.69 217 GLN A N 1
ATOM 1708 C CA . GLN A 1 217 ? -8.305 40.031 36.062 1 92.69 217 GLN A CA 1
ATOM 1709 C C . GLN A 1 217 ? -9.273 40.688 37.031 1 92.69 217 GLN A C 1
ATOM 1711 O O . GLN A 1 217 ? -8.969 40.812 38.219 1 92.69 217 GLN A O 1
ATOM 1716 N N . GLY A 1 218 ? -10.406 41.125 36.625 1 90.75 218 GLY A N 1
ATOM 1717 C CA . GLY A 1 218 ? -11.391 41.781 37.469 1 90.75 218 GLY A CA 1
ATOM 1718 C C . GLY A 1 218 ? -11.055 43.25 37.75 1 90.75 218 GLY A C 1
ATOM 1719 O O . GLY A 1 218 ? -11.445 43.781 38.781 1 90.75 218 GLY A O 1
ATOM 1720 N N . LYS A 1 219 ? -10.32 43.875 36.938 1 91.62 219 LYS A N 1
ATOM 1721 C CA . LYS A 1 219 ? -9.945 45.25 37.125 1 91.62 219 LYS A CA 1
ATOM 1722 C C . LYS A 1 219 ? -10.867 46.188 36.344 1 91.62 219 LYS A C 1
ATOM 1724 O O . LYS A 1 219 ? -11.43 45.812 35.312 1 91.62 219 LYS A O 1
ATOM 1729 N N . PRO A 1 220 ? -11.078 47.312 36.875 1 90.62 220 PRO A N 1
ATOM 1730 C CA . PRO A 1 220 ? -11.938 48.25 36.156 1 90.62 220 PRO A CA 1
ATOM 1731 C C . PRO A 1 220 ? -11.336 48.719 34.812 1 90.62 220 PRO A C 1
ATOM 1733 O O . PRO A 1 220 ? -10.109 48.781 34.688 1 90.62 220 PRO A O 1
ATOM 1736 N N . LEU A 1 221 ? -12.242 49 33.969 1 88.88 221 LEU A N 1
ATOM 1737 C CA . LEU A 1 221 ? -11.82 49.438 32.656 1 88.88 221 LEU A CA 1
ATOM 1738 C C . LEU A 1 221 ? -11.477 50.938 32.688 1 88.88 221 LEU A C 1
ATOM 1740 O O . LEU A 1 221 ? -12.25 51.781 32.219 1 88.88 221 LEU A O 1
ATOM 1744 N N . LYS A 1 222 ? -10.328 51.281 33.219 1 91.25 222 LYS A N 1
ATOM 1745 C CA . LYS A 1 222 ? -9.789 52.625 33.25 1 91.25 222 LYS A CA 1
ATOM 1746 C C . LYS A 1 222 ? -8.633 52.75 32.25 1 91.25 222 LYS A C 1
ATOM 1748 O O . LYS A 1 222 ? -7.891 51.812 32.031 1 91.25 222 LYS A O 1
ATOM 1753 N N . PRO A 1 223 ? -8.594 53.906 31.719 1 91.12 223 PRO A N 1
ATOM 1754 C CA . PRO A 1 223 ? -7.523 54.125 30.75 1 91.12 223 PRO A CA 1
ATOM 1755 C C . PRO A 1 223 ? -6.133 53.906 31.344 1 91.12 223 PRO A C 1
ATOM 1757 O O . PRO A 1 223 ? -5.242 53.406 30.656 1 91.12 223 PRO A O 1
ATOM 1760 N N . SER A 1 224 ? -5.98 54.281 32.531 1 90.94 224 SER A N 1
ATOM 1761 C CA . SER A 1 224 ? -4.688 54.062 33.188 1 90.94 224 SER A CA 1
ATOM 1762 C C . SER A 1 224 ? -4.359 52.594 33.312 1 90.94 224 SER A C 1
ATOM 1764 O O . SER A 1 224 ? -3.213 52.188 33.125 1 90.94 224 SER A O 1
ATOM 1766 N N . ALA A 1 225 ? -5.387 51.812 33.688 1 93.06 225 ALA A N 1
ATOM 1767 C CA . ALA A 1 225 ? -5.207 50.375 33.812 1 93.06 225 ALA A CA 1
ATOM 1768 C C . ALA A 1 225 ? -4.938 49.719 32.469 1 93.06 225 ALA A C 1
ATOM 1770 O O . ALA A 1 225 ? -4.133 48.812 32.344 1 93.06 225 ALA A O 1
ATOM 1771 N N . LEU A 1 226 ? -5.633 50.219 31.516 1 94.31 226 LEU A N 1
ATOM 1772 C CA . LEU A 1 226 ? -5.445 49.719 30.156 1 94.31 226 LEU A CA 1
ATOM 1773 C C . LEU A 1 226 ? -4.027 50 29.656 1 94.31 226 LEU A C 1
ATOM 1775 O O . LEU A 1 226 ? -3.4 49.125 29.047 1 94.31 226 LEU A O 1
ATOM 1779 N N . ARG A 1 227 ? -3.506 51.188 29.875 1 92.31 227 ARG A N 1
ATOM 1780 C CA . ARG A 1 227 ? -2.145 51.531 29.469 1 92.31 227 ARG A CA 1
ATOM 1781 C C . ARG A 1 227 ? -1.132 50.594 30.125 1 92.31 227 ARG A C 1
ATOM 1783 O O . ARG A 1 227 ? -0.171 50.156 29.469 1 92.31 227 ARG A O 1
ATOM 1790 N N . GLN A 1 228 ? -1.315 50.281 31.359 1 92.12 228 GLN A N 1
ATOM 1791 C CA . GLN A 1 228 ? -0.401 49.406 32.062 1 92.12 228 GLN A CA 1
ATOM 1792 C C . GLN A 1 228 ? -0.357 48.031 31.438 1 92.12 228 GLN A C 1
ATOM 1794 O O . GLN A 1 228 ? 0.698 47.375 31.391 1 92.12 228 GLN A O 1
ATOM 1799 N N . GLU A 1 229 ? -1.534 47.531 31.016 1 92.06 229 GLU A N 1
ATOM 1800 C CA . GLU A 1 229 ? -1.633 46.219 30.422 1 92.06 229 GLU A CA 1
ATOM 1801 C C . GLU A 1 229 ? -0.952 46.156 29.047 1 92.06 229 GLU A C 1
ATOM 1803 O O . GLU A 1 229 ? -0.39 45.125 28.672 1 92.06 229 GLU A O 1
ATOM 1808 N N . ILE A 1 230 ? -1.002 47.281 28.281 1 93.5 230 ILE A N 1
ATOM 1809 C CA . ILE A 1 230 ? -0.551 47.188 26.891 1 93.5 230 ILE A CA 1
ATOM 1810 C C . ILE A 1 230 ? 0.74 47.969 26.719 1 93.5 230 ILE A C 1
ATOM 1812 O O . ILE A 1 230 ? 1.272 48.094 25.609 1 93.5 230 ILE A O 1
ATOM 1816 N N . THR A 1 231 ? 1.332 48.562 27.75 1 91.06 231 THR A N 1
ATOM 1817 C CA . THR A 1 231 ? 2.492 49.438 27.703 1 91.06 231 THR A CA 1
ATOM 1818 C C . THR A 1 231 ? 3.678 48.75 27.031 1 91.06 231 THR A C 1
ATOM 1820 O O . THR A 1 231 ? 4.445 49.375 26.312 1 91.06 231 THR A O 1
ATOM 1823 N N . HIS A 1 232 ? 3.82 47.5 27.281 1 90.69 232 HIS A N 1
ATOM 1824 C CA . HIS A 1 232 ? 4.961 46.75 26.766 1 90.69 232 HIS A CA 1
ATOM 1825 C C . HIS A 1 232 ? 4.855 46.562 25.25 1 90.69 232 HIS A C 1
ATOM 1827 O O . HIS A 1 232 ? 5.855 46.281 24.594 1 90.69 232 HIS A O 1
ATOM 1833 N N . PHE A 1 233 ? 3.664 46.781 24.703 1 94.19 233 PHE A N 1
ATOM 1834 C CA . PHE A 1 233 ? 3.459 46.562 23.281 1 94.19 233 PHE A CA 1
ATOM 1835 C C . PHE A 1 233 ? 3.541 47.875 22.516 1 94.19 233 PHE A C 1
ATOM 1837 O O . PHE A 1 233 ? 3.652 47.875 21.281 1 94.19 233 PHE A O 1
ATOM 1844 N N . LEU A 1 234 ? 3.539 49 23.188 1 91.06 234 LEU A N 1
ATOM 1845 C CA . LEU A 1 234 ? 3.445 50.312 22.578 1 91.06 234 LEU A CA 1
ATOM 1846 C C . LEU A 1 234 ? 4.645 50.594 21.672 1 91.06 234 LEU A C 1
ATOM 1848 O O . LEU A 1 234 ? 4.5 51.156 20.578 1 91.06 234 LEU A O 1
ATOM 1852 N N . PRO A 1 235 ? 5.773 50.094 22.078 1 91.12 235 PRO A N 1
ATOM 1853 C CA . PRO A 1 235 ? 6.934 50.312 21.203 1 91.12 235 PRO A CA 1
ATOM 1854 C C . PRO A 1 235 ? 6.855 49.531 19.906 1 91.12 235 PRO A C 1
ATOM 1856 O O . PRO A 1 235 ? 7.637 49.781 18.984 1 91.12 235 PRO A O 1
ATOM 1859 N N . LEU A 1 236 ? 5.957 48.625 19.75 1 92.56 236 LEU A N 1
ATOM 1860 C CA . LEU A 1 236 ? 5.848 47.812 18.562 1 92.56 236 LEU A CA 1
ATOM 1861 C C . LEU A 1 236 ? 4.855 48.406 17.562 1 92.56 236 LEU A C 1
ATOM 1863 O O . LEU A 1 236 ? 4.746 47.938 16.438 1 92.56 236 LEU A O 1
ATOM 1867 N N . ILE A 1 237 ? 4.176 49.438 18 1 92.56 237 ILE A N 1
ATOM 1868 C CA . ILE A 1 237 ? 3.205 50.094 17.125 1 92.56 237 ILE A CA 1
ATOM 1869 C C . ILE A 1 237 ? 3.883 51.25 16.375 1 92.56 237 ILE A C 1
ATOM 1871 O O . ILE A 1 237 ? 4.582 52.062 16.969 1 92.56 237 ILE A O 1
ATOM 1875 N N . ARG A 1 238 ? 3.615 51.281 15.148 1 90.25 238 ARG A N 1
ATOM 1876 C CA . ARG A 1 238 ? 4.203 52.312 14.305 1 90.25 238 ARG A CA 1
ATOM 1877 C C . ARG A 1 238 ? 3.246 53.469 14.133 1 90.25 238 ARG A C 1
ATOM 1879 O O . ARG A 1 238 ? 2.721 53.688 13.039 1 90.25 238 ARG A O 1
ATOM 1886 N N . PHE A 1 239 ? 3.207 54.312 15.086 1 91 239 PHE A N 1
ATOM 1887 C CA . PHE A 1 239 ? 2.246 55.406 15.141 1 91 239 PHE A CA 1
ATOM 1888 C C . PHE A 1 239 ? 2.508 56.438 14.031 1 91 239 PHE A C 1
ATOM 1890 O O . PHE A 1 239 ? 1.576 57.062 13.531 1 91 239 PHE A O 1
ATOM 1897 N N . PHE A 1 240 ? 3.732 56.5 13.625 1 89.38 240 PHE A N 1
ATOM 1898 C CA . PHE A 1 240 ? 4.129 57.5 12.664 1 89.38 240 PHE A CA 1
ATOM 1899 C C . PHE A 1 240 ? 3.58 57.188 11.281 1 89.38 240 PHE A C 1
ATOM 1901 O O . PHE A 1 240 ? 3.57 58.062 10.398 1 89.38 240 PHE A O 1
ATOM 1908 N N . THR A 1 241 ? 3.164 56.031 11.117 1 88.75 241 THR A N 1
ATOM 1909 C CA . THR A 1 241 ? 2.658 55.625 9.812 1 88.75 241 THR A CA 1
ATOM 1910 C C . THR A 1 241 ? 1.17 55.938 9.688 1 88.75 241 THR A C 1
ATOM 1912 O O . THR A 1 241 ? 0.6 55.844 8.602 1 88.75 241 THR A O 1
ATOM 1915 N N . MET A 1 242 ? 0.578 56.406 10.727 1 87.31 242 MET A N 1
ATOM 1916 C CA . MET A 1 242 ? -0.835 56.781 10.727 1 87.31 242 MET A CA 1
ATOM 1917 C C . MET A 1 242 ? -1.034 58.188 10.18 1 87.31 242 MET A C 1
ATOM 1919 O O . MET A 1 242 ? -0.109 59 10.195 1 87.31 242 MET A O 1
ATOM 1923 N N . THR A 1 243 ? -2.234 58.406 9.648 1 85.19 243 THR A N 1
ATOM 1924 C CA . THR A 1 243 ? -2.619 59.781 9.344 1 85.19 243 THR A CA 1
ATOM 1925 C C . THR A 1 243 ? -3.059 60.5 10.617 1 85.19 243 THR A C 1
ATOM 1927 O O . THR A 1 243 ? -3.377 59.875 11.625 1 85.19 243 THR A O 1
ATOM 1930 N N . SER A 1 244 ? -2.953 61.875 10.57 1 86.69 244 SER A N 1
ATOM 1931 C CA . SER A 1 244 ? -3.391 62.656 11.719 1 86.69 244 SER A CA 1
ATOM 1932 C C . SER A 1 244 ? -4.836 62.344 12.086 1 86.69 244 SER A C 1
ATOM 1934 O O . SER A 1 244 ? -5.168 62.219 13.266 1 86.69 244 SER A O 1
ATOM 1936 N N . ASP A 1 245 ? -5.652 62.156 11.07 1 84.56 245 ASP A N 1
ATOM 1937 C CA . ASP A 1 245 ? -7.059 61.844 11.305 1 84.56 245 ASP A CA 1
ATOM 1938 C C . ASP A 1 245 ? -7.223 60.5 11.969 1 84.56 245 ASP A C 1
ATOM 1940 O O . ASP A 1 245 ? -8.008 60.344 12.914 1 84.56 245 ASP A O 1
ATOM 1944 N N . GLU A 1 246 ? -6.551 59.594 11.484 1 85.31 246 GLU A N 1
ATOM 1945 C CA . GLU A 1 246 ? -6.598 58.25 12.047 1 85.31 246 GLU A CA 1
ATOM 1946 C C . GLU A 1 246 ? -6.145 58.219 13.5 1 85.31 246 GLU A C 1
ATOM 1948 O O . GLU A 1 246 ? -6.77 57.594 14.344 1 85.31 246 GLU A O 1
ATOM 1953 N N . PHE A 1 247 ? -5.043 58.906 13.75 1 91.25 247 PHE A N 1
ATOM 1954 C CA . PHE A 1 247 ? -4.473 58.969 15.094 1 91.25 247 PHE A CA 1
ATOM 1955 C C . PHE A 1 247 ? -5.441 59.594 16.078 1 91.25 247 PHE A C 1
ATOM 1957 O O . PHE A 1 247 ? -5.641 59.094 17.188 1 91.25 247 PHE A O 1
ATOM 1964 N N . VAL A 1 248 ? -6.035 60.625 15.703 1 89.31 248 VAL A N 1
ATOM 1965 C CA . VAL A 1 248 ? -6.941 61.375 16.578 1 89.31 248 VAL A CA 1
ATOM 1966 C C . VAL A 1 248 ? -8.203 60.531 16.828 1 89.31 248 VAL A C 1
ATOM 1968 O O . VAL A 1 248 ? -8.664 60.438 17.969 1 89.31 248 VAL A O 1
ATOM 1971 N N . GLN A 1 249 ? -8.727 59.938 15.836 1 84.81 249 GLN A N 1
ATOM 1972 C CA . GLN A 1 249 ? -10.008 59.25 15.93 1 84.81 249 GLN A CA 1
ATOM 1973 C C . GLN A 1 249 ? -9.859 57.906 16.656 1 84.81 249 GLN A C 1
ATOM 1975 O O . GLN A 1 249 ? -10.781 57.469 17.359 1 84.81 249 GLN A O 1
ATOM 1980 N N . ASN A 1 250 ? -8.727 57.344 16.562 1 87.81 250 ASN A N 1
ATOM 1981 C CA . ASN A 1 250 ? -8.625 55.969 17.031 1 87.81 250 ASN A CA 1
ATOM 1982 C C . ASN A 1 250 ? -7.676 55.844 18.219 1 87.81 250 ASN A C 1
ATOM 1984 O O . ASN A 1 250 ? -7.789 54.938 19.031 1 87.81 250 ASN A O 1
ATOM 1988 N N . VAL A 1 251 ? -6.688 56.688 18.391 1 91.56 251 VAL A N 1
ATOM 1989 C CA . VAL A 1 251 ? -5.672 56.531 19.438 1 91.56 251 VAL A CA 1
ATOM 1990 C C . VAL A 1 251 ? -5.906 57.562 20.531 1 91.56 251 VAL A C 1
ATOM 1992 O O . VAL A 1 251 ? -6.023 57.219 21.703 1 91.56 251 VAL A O 1
ATOM 1995 N N . LEU A 1 252 ? -6.008 58.781 20.109 1 90.94 252 LEU A N 1
ATOM 1996 C CA . LEU A 1 252 ? -6.125 59.906 21.062 1 90.94 252 LEU A CA 1
ATOM 1997 C C . LEU A 1 252 ? -7.352 59.719 21.953 1 90.94 252 LEU A C 1
ATOM 1999 O O . LEU A 1 252 ? -7.32 60.031 23.141 1 90.94 252 LEU A O 1
ATOM 2003 N N . THR A 1 253 ? -8.422 59.188 21.406 1 88.06 253 THR A N 1
ATOM 2004 C CA . THR A 1 253 ? -9.703 59.062 22.109 1 88.06 253 THR A CA 1
ATOM 2005 C C . THR A 1 253 ? -9.633 57.969 23.188 1 88.06 253 THR A C 1
ATOM 2007 O O . THR A 1 253 ? -10.453 57.969 24.094 1 88.06 253 THR A O 1
ATOM 2010 N N . THR A 1 254 ? -8.703 57.125 23.188 1 89.25 254 THR A N 1
ATOM 2011 C CA . THR A 1 254 ? -8.625 56 24.141 1 89.25 254 THR A CA 1
ATOM 2012 C C . THR A 1 254 ? -7.902 56.438 25.406 1 89.25 254 THR A C 1
ATOM 2014 O O . THR A 1 254 ? -8 55.781 26.438 1 89.25 254 THR A O 1
ATOM 2017 N N . ASP A 1 255 ? -7.109 57.531 25.406 1 88.75 255 ASP A N 1
ATOM 2018 C CA . ASP A 1 255 ? -6.371 58.094 26.516 1 88.75 255 ASP A CA 1
ATOM 2019 C C . ASP A 1 255 ? -5.324 57.125 27.047 1 88.75 255 ASP A C 1
ATOM 2021 O O . ASP A 1 255 ? -5.059 57.062 28.25 1 88.75 255 ASP A O 1
ATOM 2025 N N . VAL A 1 256 ? -4.906 56.25 26.188 1 90.44 256 VAL A N 1
ATOM 2026 C CA . VAL A 1 256 ? -3.889 55.281 26.578 1 90.44 256 VAL A CA 1
ATOM 2027 C C . VAL A 1 256 ? -2.516 55.969 26.594 1 90.44 256 VAL A C 1
ATOM 2029 O O . VAL A 1 256 ? -1.688 55.656 27.453 1 90.44 256 VAL A O 1
ATOM 2032 N N . LEU A 1 257 ? -2.291 56.781 25.656 1 90.69 257 LEU A N 1
ATOM 2033 C CA . LEU A 1 257 ? -1.038 57.531 25.609 1 90.69 257 LEU A CA 1
ATOM 2034 C C . LEU A 1 257 ? -1.101 58.75 26.5 1 90.69 257 LEU A C 1
ATOM 2036 O O . LEU A 1 257 ? -2.176 59.344 26.703 1 90.69 257 LEU A O 1
ATOM 2040 N N . THR A 1 258 ? 0.031 59.188 27 1 88.56 258 THR A N 1
ATOM 2041 C CA . THR A 1 258 ? 0.107 60.406 27.781 1 88.56 258 THR A CA 1
ATOM 2042 C C . THR A 1 258 ? -0.038 61.625 26.891 1 88.56 258 THR A C 1
ATOM 2044 O O . THR A 1 258 ? 0.191 61.531 25.672 1 88.56 258 THR A O 1
ATOM 2047 N N . PRO A 1 259 ? -0.531 62.688 27.484 1 89.12 259 PRO A N 1
ATOM 2048 C CA . PRO A 1 259 ? -0.662 63.906 26.688 1 89.12 259 PRO A CA 1
ATOM 2049 C C . PRO A 1 259 ? 0.64 64.312 25.984 1 89.12 259 PRO A C 1
ATOM 2051 O O . PRO A 1 259 ? 0.618 64.75 24.828 1 89.12 259 PRO A O 1
ATOM 2054 N N . GLU A 1 260 ? 1.754 64.125 26.672 1 87.62 260 GLU A N 1
ATOM 2055 C CA . GLU A 1 260 ? 3.045 64.438 26.062 1 87.62 260 GLU A CA 1
ATOM 2056 C C . GLU A 1 260 ? 3.328 63.531 24.859 1 87.62 260 GLU A C 1
ATOM 2058 O O . GLU A 1 260 ? 3.838 64 23.844 1 87.62 260 GLU A O 1
ATOM 2063 N N . GLU A 1 261 ? 2.998 62.312 25.047 1 89.25 261 GLU A N 1
ATOM 2064 C CA . GLU A 1 261 ? 3.203 61.344 23.969 1 89.25 261 GLU A CA 1
ATOM 2065 C C . GLU A 1 261 ? 2.311 61.656 22.766 1 89.25 261 GLU A C 1
ATOM 2067 O O . GLU A 1 261 ? 2.746 61.562 21.625 1 89.25 261 GLU A O 1
ATOM 2072 N N . ASN A 1 262 ? 1.084 62 23.031 1 90.94 262 ASN A N 1
ATOM 2073 C CA . ASN A 1 262 ? 0.138 62.344 21.984 1 90.94 262 ASN A CA 1
ATOM 2074 C C . ASN A 1 262 ? 0.642 63.531 21.141 1 90.94 262 ASN A C 1
ATOM 2076 O O . ASN A 1 262 ? 0.611 63.469 19.906 1 90.94 262 ASN A O 1
ATOM 2080 N N . VAL A 1 263 ? 1.097 64.438 21.859 1 88.75 263 VAL A N 1
ATOM 2081 C CA . VAL A 1 263 ? 1.573 65.625 21.172 1 88.75 263 VAL A CA 1
ATOM 2082 C C . VAL A 1 263 ? 2.82 65.312 20.344 1 88.75 263 VAL A C 1
ATOM 2084 O O . VAL A 1 263 ? 2.969 65.75 19.219 1 88.75 263 VAL A O 1
ATOM 2087 N N . TYR A 1 264 ? 3.637 64.625 20.953 1 87.88 264 TYR A N 1
ATOM 2088 C CA . TYR A 1 264 ? 4.863 64.188 20.281 1 87.88 264 TYR A CA 1
ATOM 2089 C C . TYR A 1 264 ? 4.555 63.469 18.984 1 87.88 264 TYR A C 1
ATOM 2091 O O . TYR A 1 264 ? 5.125 63.781 17.938 1 87.88 264 TYR A O 1
ATOM 2099 N N . VAL A 1 265 ? 3.738 62.5 19.047 1 90.44 265 VAL A N 1
ATOM 2100 C CA . VAL A 1 265 ? 3.402 61.656 17.906 1 90.44 265 VAL A CA 1
ATOM 2101 C C . VAL A 1 265 ? 2.744 62.5 16.812 1 90.44 265 VAL A C 1
ATOM 2103 O O . VAL A 1 265 ? 3.076 62.406 15.641 1 90.44 265 VAL A O 1
ATOM 2106 N N . LEU A 1 266 ? 1.856 63.375 17.203 1 90.75 266 LEU A N 1
ATOM 2107 C CA . LEU A 1 266 ? 1.145 64.188 16.25 1 90.75 266 LEU A CA 1
ATOM 2108 C C . LEU A 1 266 ? 2.104 65.188 15.547 1 90.75 266 LEU A C 1
ATOM 2110 O O . LEU A 1 266 ? 1.95 65.438 14.352 1 90.75 266 LEU A O 1
ATOM 2114 N N . LYS A 1 267 ? 3.078 65.688 16.281 1 88 267 LYS A N 1
ATOM 2115 C CA . LYS A 1 267 ? 4.086 66.562 15.68 1 88 267 LYS A CA 1
ATOM 2116 C C . LYS A 1 267 ? 4.906 65.812 14.633 1 88 267 LYS A C 1
ATOM 2118 O O . LYS A 1 267 ? 5.238 66.375 13.586 1 88 267 LYS A O 1
ATOM 2123 N N . GLN A 1 268 ? 5.215 64.625 15 1 88 268 GLN A N 1
ATOM 2124 C CA . GLN A 1 268 ? 6.023 63.781 14.094 1 88 268 GLN A CA 1
ATOM 2125 C C . GLN A 1 268 ? 5.23 63.406 12.859 1 88 268 GLN A C 1
ATOM 2127 O O . GLN A 1 268 ? 5.789 63.281 11.766 1 88 268 GLN A O 1
ATOM 2132 N N . ILE A 1 269 ? 3.963 63.125 12.984 1 88.69 269 ILE A N 1
ATOM 2133 C CA . ILE A 1 269 ? 3.109 62.781 11.852 1 88.69 269 ILE A CA 1
ATOM 2134 C C . ILE A 1 269 ? 3 64 10.914 1 88.69 269 ILE A C 1
ATOM 2136 O O . ILE A 1 269 ? 3.053 63.844 9.695 1 88.69 269 ILE A O 1
ATOM 2140 N N . ALA A 1 270 ? 2.846 65.125 11.438 1 84.38 270 ALA A N 1
ATOM 2141 C CA . ALA A 1 270 ? 2.652 66.375 10.68 1 84.38 270 ALA A CA 1
ATOM 2142 C C . ALA A 1 270 ? 3.936 66.75 9.961 1 84.38 270 ALA A C 1
ATOM 2144 O O . ALA A 1 270 ? 3.895 67.25 8.828 1 84.38 270 ALA A O 1
ATOM 2145 N N . LYS A 1 271 ? 5.066 66.688 10.586 1 81.75 271 LYS A N 1
ATOM 2146 C CA . LYS A 1 271 ? 6.344 67.062 9.992 1 81.75 271 LYS A CA 1
ATOM 2147 C C . LYS A 1 271 ? 7.312 65.875 9.969 1 81.75 271 LYS A C 1
ATOM 2149 O O . LYS A 1 271 ? 8.109 65.688 10.898 1 81.75 271 LYS A O 1
ATOM 2154 N N . PRO A 1 272 ? 7.227 65.062 8.883 1 74.19 272 PRO A N 1
ATOM 2155 C CA . PRO A 1 272 ? 8.055 63.844 8.844 1 74.19 272 PRO A CA 1
ATOM 2156 C C . PRO A 1 272 ? 9.547 64.188 8.773 1 74.19 272 PRO A C 1
ATOM 2158 O O . PRO A 1 272 ? 10.367 63.344 9.18 1 74.19 272 PRO A O 1
ATOM 2161 N N . GLN A 1 273 ? 10.062 65.25 7.996 1 66.19 273 GLN A N 1
ATOM 2162 C CA . GLN A 1 273 ? 11.469 65.562 7.734 1 66.19 273 GLN A CA 1
ATOM 2163 C C . GLN A 1 273 ? 12.188 65.938 9.016 1 66.19 273 GLN A C 1
ATOM 2165 O O . GLN A 1 273 ? 13.422 66.062 9.031 1 66.19 273 GLN A O 1
ATOM 2170 N N . SER A 1 274 ? 11.508 66.25 9.945 1 55.28 274 SER A N 1
ATOM 2171 C CA . SER A 1 274 ? 12.25 66.75 11.094 1 55.28 274 SER A CA 1
ATOM 2172 C C . SER A 1 274 ? 12.992 65.688 11.82 1 55.28 274 SER A C 1
ATOM 2174 O O . SER A 1 274 ? 12.43 64.562 12.062 1 55.28 274 SER A O 1
ATOM 2176 N N . ASP A 1 275 ? 14.32 65.562 11.539 1 51.94 275 ASP A N 1
ATOM 2177 C CA . ASP A 1 275 ? 15.258 64.625 12.133 1 51.94 275 ASP A CA 1
ATOM 2178 C C . ASP A 1 275 ? 14.859 64.25 13.562 1 51.94 275 ASP A C 1
ATOM 2180 O O . ASP A 1 275 ? 14.727 65.125 14.406 1 51.94 275 ASP A O 1
ATOM 2184 N N . PRO A 1 276 ? 14.227 63.156 13.648 1 51.84 276 PRO A N 1
ATOM 2185 C CA . PRO A 1 276 ? 13.906 62.75 15.016 1 51.84 276 PRO A CA 1
ATOM 2186 C C . PRO A 1 276 ? 15.086 62.906 15.969 1 51.84 276 PRO A C 1
ATOM 2188 O O . PRO A 1 276 ? 15 62.5 17.125 1 51.84 276 PRO A O 1
ATOM 2191 N N . GLY A 1 277 ? 16.281 63.125 15.406 1 45.06 277 GLY A N 1
ATOM 2192 C CA . GLY A 1 277 ? 17.484 63.062 16.203 1 45.06 277 GLY A CA 1
ATOM 2193 C C . GLY A 1 277 ? 17.422 63.938 17.438 1 45.06 277 GLY A C 1
ATOM 2194 O O . GLY A 1 277 ? 17.891 63.562 18.516 1 45.06 277 GLY A O 1
ATOM 2195 N N . HIS A 1 278 ? 17.562 65.375 17.141 1 44.56 278 HIS A N 1
ATOM 2196 C CA . HIS A 1 278 ? 18.141 66.25 18.188 1 44.56 278 HIS A CA 1
ATOM 2197 C C . HIS A 1 278 ? 17.266 66.25 19.438 1 44.56 278 HIS A C 1
ATOM 2199 O O . HIS A 1 278 ? 17.75 66.062 20.547 1 44.56 278 HIS A O 1
ATOM 2205 N N . HIS A 1 279 ? 16.344 67.438 19.516 1 43.09 279 HIS A N 1
ATOM 2206 C CA . HIS A 1 279 ? 15.82 68 20.75 1 43.09 279 HIS A CA 1
ATOM 2207 C C . HIS A 1 279 ? 14.664 67.188 21.297 1 43.09 279 HIS A C 1
ATOM 2209 O O . HIS A 1 279 ? 13.516 67.625 21.297 1 43.09 279 HIS A O 1
ATOM 2215 N N . SER A 1 280 ? 14.445 66.062 20.906 1 45.16 280 SER A N 1
ATOM 2216 C CA . SER A 1 280 ? 13.289 65.625 21.672 1 45.16 280 SER A CA 1
ATOM 2217 C C . SER A 1 280 ? 13.469 65.938 23.156 1 45.16 280 SER A C 1
ATOM 2219 O O . SER A 1 280 ? 14.352 65.375 23.812 1 45.16 280 SER A O 1
ATOM 2221 N N . PRO A 1 281 ? 13.344 67.125 23.594 1 40.78 281 PRO A N 1
ATOM 2222 C CA . PRO A 1 281 ? 13.406 67.312 25.047 1 40.78 281 PRO A CA 1
ATOM 2223 C C . PRO A 1 281 ? 12.867 66.125 25.828 1 40.78 281 PRO A C 1
ATOM 2225 O O . PRO A 1 281 ? 12.758 66.188 27.062 1 40.78 281 PRO A O 1
ATOM 2228 N N . LEU A 1 282 ? 11.797 65.562 25.281 1 44.62 282 LEU A N 1
ATOM 2229 C CA . LEU A 1 282 ? 11.156 64.625 26.219 1 44.62 282 LEU A CA 1
ATOM 2230 C C . LEU A 1 282 ? 12.125 63.562 26.672 1 44.62 282 LEU A C 1
ATOM 2232 O O . LEU A 1 282 ? 12.727 62.875 25.844 1 44.62 282 LEU A O 1
ATOM 2236 N N . GLY A 1 283 ? 12.695 63.656 27.797 1 42.62 283 GLY A N 1
ATOM 2237 C CA . GLY A 1 283 ? 13.484 62.719 28.578 1 42.62 283 GLY A CA 1
ATOM 2238 C C . GLY A 1 283 ? 13.359 61.281 28.078 1 42.62 283 GLY A C 1
ATOM 2239 O O . GLY A 1 283 ? 12.664 61.031 27.094 1 42.62 283 GLY A O 1
ATOM 2240 N N . LYS A 1 284 ? 13.852 60.281 28.984 1 48.56 284 LYS A N 1
ATOM 2241 C CA . LYS A 1 284 ? 14.133 58.844 29.141 1 48.56 284 LYS A CA 1
ATOM 2242 C C . LYS A 1 284 ? 13.016 58 28.547 1 48.56 284 LYS A C 1
ATOM 2244 O O . LYS A 1 284 ? 13.258 56.875 28.078 1 48.56 284 LYS A O 1
ATOM 2249 N N . SER A 1 285 ? 11.719 58.188 28.891 1 50.25 285 SER A N 1
ATOM 2250 C CA . SER A 1 285 ? 10.758 57.125 29.141 1 50.25 285 SER A CA 1
ATOM 2251 C C . SER A 1 285 ? 9.828 56.906 27.938 1 50.25 285 SER A C 1
ATOM 2253 O O . SER A 1 285 ? 8.812 56.219 28.047 1 50.25 285 SER A O 1
ATOM 2255 N N . LEU A 1 286 ? 9.93 57.719 26.75 1 56.56 286 LEU A N 1
ATOM 2256 C CA . LEU A 1 286 ? 8.797 57.469 25.859 1 56.56 286 LEU A CA 1
ATOM 2257 C C . LEU A 1 286 ? 8.961 56.125 25.141 1 56.56 286 LEU A C 1
ATOM 2259 O O . LEU A 1 286 ? 9.961 55.906 24.453 1 56.56 286 LEU A O 1
ATOM 2263 N N . GLN A 1 287 ? 8.531 55.094 25.5 1 68.56 287 GLN A N 1
ATOM 2264 C CA . GLN A 1 287 ? 8.547 53.75 24.906 1 68.56 287 GLN A CA 1
ATOM 2265 C C . GLN A 1 287 ? 7.691 53.688 23.641 1 68.56 287 GLN A C 1
ATOM 2267 O O . GLN A 1 287 ? 6.691 52.969 23.594 1 68.56 287 GLN A O 1
ATOM 2272 N N . ILE A 1 288 ? 7.898 54.781 22.547 1 78 288 ILE A N 1
ATOM 2273 C CA . ILE A 1 288 ? 7.109 54.781 21.312 1 78 288 ILE A CA 1
ATOM 2274 C C . ILE A 1 288 ? 7.98 54.344 20.141 1 78 288 ILE A C 1
ATOM 2276 O O . ILE A 1 288 ? 9.18 54.625 20.109 1 78 288 ILE A O 1
ATOM 2280 N N . ASN A 1 289 ? 7.461 53.625 19.234 1 80.88 289 ASN A N 1
ATOM 2281 C CA . ASN A 1 289 ? 8.109 53.156 18.016 1 80.88 289 ASN A CA 1
ATOM 2282 C C . ASN A 1 289 ? 8.359 54.281 17.031 1 80.88 289 ASN A C 1
ATOM 2284 O O . ASN A 1 289 ? 7.457 55.062 16.734 1 80.88 289 ASN A O 1
ATOM 2288 N N . THR A 1 290 ? 9.555 54.406 16.484 1 79.44 290 THR A N 1
ATOM 2289 C CA . THR A 1 290 ? 9.898 55.531 15.609 1 79.44 290 THR A CA 1
ATOM 2290 C C . THR A 1 290 ? 9.953 55.094 14.148 1 79.44 290 THR A C 1
ATOM 2292 O O . THR A 1 290 ? 10.289 55.875 13.266 1 79.44 290 THR A O 1
ATOM 2295 N N . SER A 1 291 ? 9.617 53.875 13.945 1 82.62 291 SER A N 1
ATOM 2296 C CA . SER A 1 291 ? 9.672 53.375 12.578 1 82.62 291 SER A CA 1
ATOM 2297 C C . SER A 1 291 ? 8.602 54 11.703 1 82.62 291 SER A C 1
ATOM 2299 O O . SER A 1 291 ? 7.465 54.188 12.133 1 82.62 291 SER A O 1
ATOM 2301 N N . ARG A 1 292 ? 8.969 54.375 10.414 1 80.44 292 ARG A N 1
ATOM 2302 C CA . ARG A 1 292 ? 8.031 54.969 9.461 1 80.44 292 ARG A CA 1
ATOM 2303 C C . ARG A 1 292 ? 7.723 54 8.328 1 80.44 292 ARG A C 1
ATOM 2305 O O . ARG A 1 292 ? 7.051 54.344 7.359 1 80.44 292 ARG A O 1
ATOM 2312 N N . GLU A 1 293 ? 8.234 52.812 8.492 1 82.12 293 GLU A N 1
ATOM 2313 C CA . GLU A 1 293 ? 7.953 51.812 7.477 1 82.12 293 GLU A CA 1
ATOM 2314 C C . GLU A 1 293 ? 6.539 51.25 7.625 1 82.12 293 GLU A C 1
ATOM 2316 O O . GLU A 1 293 ? 6.211 50.625 8.641 1 82.12 293 GLU A O 1
ATOM 2321 N N . SER A 1 294 ? 5.715 51.469 6.711 1 79 294 SER A N 1
ATOM 2322 C CA . SER A 1 294 ? 4.312 51.062 6.781 1 79 294 SER A CA 1
ATOM 2323 C C . SER A 1 294 ? 4.148 49.562 6.551 1 79 294 SER A C 1
ATOM 2325 O O . SER A 1 294 ? 4.84 48.969 5.711 1 79 294 SER A O 1
ATOM 2327 N N . ARG A 1 295 ? 3.453 48.875 7.348 1 78.69 295 ARG A N 1
ATOM 2328 C CA . ARG A 1 295 ? 3.031 47.5 7.141 1 78.69 295 ARG A CA 1
ATOM 2329 C C . ARG A 1 295 ? 1.837 47.438 6.195 1 78.69 295 ARG A C 1
ATOM 2331 O O . ARG A 1 295 ? 1.362 46.344 5.871 1 78.69 295 ARG A O 1
ATOM 2338 N N . ALA A 1 296 ? 1.305 48.688 5.891 1 64.62 296 ALA A N 1
ATOM 2339 C CA . ALA A 1 296 ? 0.085 48.75 5.09 1 64.62 296 ALA A CA 1
ATOM 2340 C C . ALA A 1 296 ? 0.344 48.344 3.646 1 64.62 296 ALA A C 1
ATOM 2342 O O . ALA A 1 296 ? 1.392 48.656 3.08 1 64.62 296 ALA A O 1
ATOM 2343 N N . SER A 1 297 ? -0.051 47.219 3.266 1 60.5 297 SER A N 1
ATOM 2344 C CA . SER A 1 297 ? 0.037 46.812 1.864 1 60.5 297 SER A CA 1
ATOM 2345 C C . SER A 1 297 ? -1.182 47.281 1.078 1 60.5 297 SER A C 1
ATOM 2347 O O . SER A 1 297 ? -2.287 47.344 1.62 1 60.5 297 SER A O 1
ATOM 2349 N N . LEU A 1 298 ? -0.845 48.031 -0.013 1 50.31 298 LEU A N 1
ATOM 2350 C CA . LEU A 1 298 ? -1.903 48.406 -0.945 1 50.31 298 LEU A CA 1
ATOM 2351 C C . LEU A 1 298 ? -2.859 47.25 -1.178 1 50.31 298 LEU A C 1
ATOM 2353 O O . LEU A 1 298 ? -2.43 46.094 -1.275 1 50.31 298 LEU A O 1
ATOM 2357 N N . ILE A 1 299 ? -4.012 47.406 -0.665 1 52.53 299 ILE A N 1
ATOM 2358 C CA . ILE A 1 299 ? -5.082 46.469 -0.926 1 52.53 299 ILE A CA 1
ATOM 2359 C C . ILE A 1 299 ? -4.852 45.781 -2.281 1 52.53 299 ILE A C 1
ATOM 2361 O O . ILE A 1 299 ? -4.973 46.438 -3.326 1 52.53 299 ILE A O 1
ATOM 2365 N N . THR A 1 300 ? -3.916 44.906 -2.494 1 50.94 300 THR A N 1
ATOM 2366 C CA . THR A 1 300 ? -3.557 44.375 -3.795 1 50.94 300 THR A CA 1
ATOM 2367 C C . THR A 1 300 ? -4.699 43.531 -4.363 1 50.94 300 THR A C 1
ATOM 2369 O O . THR A 1 300 ? -4.84 43.406 -5.582 1 50.94 300 THR A O 1
ATOM 2372 N N . LYS A 1 301 ? -5.449 42.906 -3.424 1 57.78 301 LYS A N 1
ATOM 2373 C CA . LYS A 1 301 ? -6.449 42.062 -4.09 1 57.78 301 LYS A CA 1
ATOM 2374 C C . LYS A 1 301 ? -7.859 42.438 -3.639 1 57.78 301 LYS A C 1
ATOM 2376 O O . LYS A 1 301 ? -8.305 42.031 -2.566 1 57.78 301 LYS A O 1
ATOM 2381 N N . MET A 1 302 ? -8.281 43.438 -4.355 1 62 302 MET A N 1
ATOM 2382 C CA . MET A 1 302 ? -9.68 43.812 -4.195 1 62 302 MET A CA 1
ATOM 2383 C C . MET A 1 302 ? -10.594 42.75 -4.855 1 62 302 MET A C 1
ATOM 2385 O O . MET A 1 302 ? -10.266 42.25 -5.922 1 62 302 MET A O 1
ATOM 2389 N N . ARG A 1 303 ? -11.453 42.344 -3.932 1 66.56 303 ARG A N 1
ATOM 2390 C CA . ARG A 1 303 ? -12.445 41.406 -4.484 1 66.56 303 ARG A CA 1
ATOM 2391 C C . ARG A 1 303 ? -13.789 42.125 -4.66 1 66.56 303 ARG A C 1
ATOM 2393 O O . ARG A 1 303 ? -14.18 42.938 -3.838 1 66.56 303 ARG A O 1
ATOM 2400 N N . THR A 1 304 ? -14.328 41.875 -5.844 1 69.56 304 THR A N 1
ATOM 2401 C CA . THR A 1 304 ? -15.641 42.438 -6.145 1 69.56 304 THR A CA 1
ATOM 2402 C C . THR A 1 304 ? -16.656 41.312 -6.375 1 69.56 304 THR A C 1
ATOM 2404 O O . THR A 1 304 ? -16.438 40.406 -7.191 1 69.56 304 THR A O 1
ATOM 2407 N N . VAL A 1 305 ? -17.516 41.312 -5.438 1 70.12 305 VAL A N 1
ATOM 2408 C CA . VAL A 1 305 ? -18.641 40.406 -5.652 1 70.12 305 VAL A CA 1
ATOM 2409 C C . VAL A 1 305 ? -19.766 41.125 -6.379 1 70.12 305 VAL A C 1
ATOM 2411 O O . VAL A 1 305 ? -20.328 42.094 -5.855 1 70.12 305 VAL A O 1
ATOM 2414 N N . LEU A 1 306 ? -19.984 40.594 -7.605 1 66.25 306 LEU A N 1
ATOM 2415 C CA . LEU A 1 306 ? -21.094 41.125 -8.367 1 66.25 306 LEU A CA 1
ATOM 2416 C C . LEU A 1 306 ? -22.406 40.469 -7.953 1 66.25 306 LEU A C 1
ATOM 2418 O O . LEU A 1 306 ? -22.516 39.25 -7.914 1 66.25 306 LEU A O 1
ATOM 2422 N N . CYS A 1 307 ? -23.25 41.312 -7.449 1 63.41 307 CYS A N 1
ATOM 2423 C CA . CYS A 1 307 ? -24.531 40.812 -6.969 1 63.41 307 CYS A CA 1
ATOM 2424 C C . CYS A 1 307 ? -25.594 40.906 -8.055 1 63.41 307 CYS A C 1
ATOM 2426 O O . CYS A 1 307 ? -26.359 41.875 -8.078 1 63.41 307 CYS A O 1
ATOM 2428 N N . GLU A 1 308 ? -25.531 39.938 -9.016 1 61.16 308 GLU A N 1
ATOM 2429 C CA . GLU A 1 308 ? -26.5 39.969 -10.102 1 61.16 308 GLU A CA 1
ATOM 2430 C C . GLU A 1 308 ? -27.797 39.25 -9.68 1 61.16 308 GLU A C 1
ATOM 2432 O O . GLU A 1 308 ? -27.766 38.188 -9.078 1 61.16 308 GLU A O 1
ATOM 2437 N N . GLY A 1 309 ? -28.859 39.938 -9.508 1 56.19 309 GLY A N 1
ATOM 2438 C CA . GLY A 1 309 ? -30.141 39.344 -9.203 1 56.19 309 GLY A CA 1
ATOM 2439 C C . GLY A 1 309 ? -30.969 39.031 -10.438 1 56.19 309 GLY A C 1
ATOM 2440 O O . GLY A 1 309 ? -30.562 39.344 -11.555 1 56.19 309 GLY A O 1
ATOM 2441 N N . VAL A 1 310 ? -31.984 38.094 -10.312 1 54.97 310 VAL A N 1
ATOM 2442 C CA . VAL A 1 310 ? -32.812 37.594 -11.414 1 54.97 310 VAL A CA 1
ATOM 2443 C C . VAL A 1 310 ? -33.719 38.719 -11.914 1 54.97 310 VAL A C 1
ATOM 2445 O O . VAL A 1 310 ? -33.906 38.875 -13.125 1 54.97 310 VAL A O 1
ATOM 2448 N N . ASN A 1 311 ? -34.406 39.406 -10.977 1 59.25 311 ASN A N 1
ATOM 2449 C CA . ASN A 1 311 ? -35.406 40.406 -11.383 1 59.25 311 ASN A CA 1
ATOM 2450 C C . ASN A 1 311 ? -34.938 41.812 -11.047 1 59.25 311 ASN A C 1
ATOM 2452 O O . ASN A 1 311 ? -34.969 42.219 -9.883 1 59.25 311 ASN A O 1
ATOM 2456 N N . LYS A 1 312 ? -34.375 42.406 -12.094 1 62.88 312 LYS A N 1
ATOM 2457 C CA . LYS A 1 312 ? -33.875 43.781 -11.945 1 62.88 312 LYS A CA 1
ATOM 2458 C C . LYS A 1 312 ? -34.969 44.812 -12.234 1 62.88 312 LYS A C 1
ATOM 2460 O O . LYS A 1 312 ? -35.688 44.688 -13.242 1 62.88 312 LYS A O 1
ATOM 2465 N N . THR A 1 313 ? -35.344 45.469 -11.172 1 72.5 313 THR A N 1
ATOM 2466 C CA . THR A 1 313 ? -36.312 46.531 -11.359 1 72.5 313 THR A CA 1
ATOM 2467 C C . THR A 1 313 ? -35.812 47.844 -10.719 1 72.5 313 THR A C 1
ATOM 2469 O O . THR A 1 313 ? -34.875 47.812 -9.93 1 72.5 313 THR A O 1
ATOM 2472 N N . TRP A 1 314 ? -36.344 48.875 -11.258 1 74.69 314 TRP A N 1
ATOM 2473 C CA . TRP A 1 314 ? -36.094 50.188 -10.641 1 74.69 314 TRP A CA 1
ATOM 2474 C C . TRP A 1 314 ? -37.125 50.438 -9.523 1 74.69 314 TRP A C 1
ATOM 2476 O O . TRP A 1 314 ? -38.312 50.25 -9.711 1 74.69 314 TRP A O 1
ATOM 2486 N N . LEU A 1 315 ? -36.594 50.625 -8.391 1 76.19 315 LEU A N 1
ATOM 2487 C CA . LEU A 1 315 ? -37.469 50.906 -7.254 1 76.19 315 LEU A CA 1
ATOM 2488 C C . LEU A 1 315 ? -37.25 52.375 -6.789 1 76.19 315 LEU A C 1
ATOM 2490 O O . LEU A 1 315 ? -36.125 52.844 -6.746 1 76.19 315 LEU A O 1
ATOM 2494 N N . ARG A 1 316 ? -38.406 53 -6.609 1 78.75 316 ARG A N 1
ATOM 2495 C CA . ARG A 1 316 ? -38.375 54.344 -6.086 1 78.75 316 ARG A CA 1
ATOM 2496 C C . ARG A 1 316 ? -38.906 54.406 -4.652 1 78.75 316 ARG A C 1
ATOM 2498 O O . ARG A 1 316 ? -40.094 54.469 -4.426 1 78.75 316 ARG A O 1
ATOM 2505 N N . GLU A 1 317 ? -37.969 54.156 -3.762 1 78.38 317 GLU A N 1
ATOM 2506 C CA . GLU A 1 317 ? -38.281 54.25 -2.336 1 78.38 317 GLU A CA 1
ATOM 2507 C C . GLU A 1 317 ? -37.25 55.188 -1.631 1 78.38 317 GLU A C 1
ATOM 2509 O O . GLU A 1 317 ? -36.125 55.312 -2.09 1 78.38 317 GLU A O 1
ATOM 2514 N N . PRO A 1 318 ? -37.688 55.75 -0.602 1 80.38 318 PRO A N 1
ATOM 2515 C CA . PRO A 1 318 ? -36.75 56.625 0.118 1 80.38 318 PRO A CA 1
ATOM 2516 C C . PRO A 1 318 ? -35.688 55.844 0.893 1 80.38 318 PRO A C 1
ATOM 2518 O O . PRO A 1 318 ? -34.594 56.375 1.137 1 80.38 318 PRO A O 1
ATOM 2521 N N . THR A 1 319 ? -36.062 54.688 1.359 1 83.56 319 THR A N 1
ATOM 2522 C CA . THR A 1 319 ? -35.156 53.906 2.154 1 83.56 319 THR A CA 1
ATOM 2523 C C . THR A 1 319 ? -35.125 52.469 1.666 1 83.56 319 THR A C 1
ATOM 2525 O O . THR A 1 319 ? -36.156 51.875 1.369 1 83.56 319 THR A O 1
ATOM 2528 N N . TYR A 1 320 ? -33.875 52 1.542 1 79.06 320 TYR A N 1
ATOM 2529 C CA . TYR A 1 320 ? -33.656 50.594 1.161 1 79.06 320 TYR A CA 1
ATOM 2530 C C . TYR A 1 320 ? -32.812 49.875 2.197 1 79.06 320 TYR A C 1
ATOM 2532 O O . TYR A 1 320 ? -31.875 50.438 2.738 1 79.06 320 TYR A O 1
ATOM 2540 N N . GLN A 1 321 ? -33.219 48.625 2.549 1 79.06 321 GLN A N 1
ATOM 2541 C CA . GLN A 1 321 ? -32.438 47.875 3.547 1 79.06 321 GLN A CA 1
ATOM 2542 C C . GLN A 1 321 ? -32.156 46.469 3.057 1 79.06 321 GLN A C 1
ATOM 2544 O O . GLN A 1 321 ? -32.969 45.844 2.398 1 79.06 321 GLN A O 1
ATOM 2549 N N . PHE A 1 322 ? -30.906 46.062 3.311 1 78.25 322 PHE A N 1
ATOM 2550 C CA . PHE A 1 322 ? -30.562 44.656 3.074 1 78.25 322 PHE A CA 1
ATOM 2551 C C . PHE A 1 322 ? -29.594 44.156 4.133 1 78.25 322 PHE A C 1
ATOM 2553 O O . PHE A 1 322 ? -28.922 44.969 4.789 1 78.25 322 PHE A O 1
ATOM 2560 N N . HIS A 1 323 ? -29.547 42.875 4.262 1 80.94 323 HIS A N 1
ATOM 2561 C CA . HIS A 1 323 ? -28.688 42.219 5.238 1 80.94 323 HIS A CA 1
ATOM 2562 C C . HIS A 1 323 ? -27.516 41.5 4.559 1 80.94 323 HIS A C 1
ATOM 2564 O O . HIS A 1 323 ? -27.688 40.938 3.482 1 80.94 323 HIS A O 1
ATOM 2570 N N . LEU A 1 324 ? -26.328 41.719 5.156 1 80.19 324 LEU A N 1
ATOM 2571 C CA . LEU A 1 324 ? -25.125 41.062 4.68 1 80.19 324 LEU A CA 1
ATOM 2572 C C . LEU A 1 324 ? -24.516 40.188 5.766 1 80.19 324 LEU A C 1
ATOM 2574 O O . LEU A 1 324 ? -24.344 40.625 6.906 1 80.19 324 LEU A O 1
ATOM 2578 N N . LEU A 1 325 ? -24.359 38.906 5.43 1 78.62 325 LEU A N 1
ATOM 2579 C CA . LEU A 1 325 ? -23.734 37.938 6.316 1 78.62 325 LEU A CA 1
ATOM 2580 C C . LEU A 1 325 ? -22.469 37.375 5.691 1 78.62 325 LEU A C 1
ATOM 2582 O O . LEU A 1 325 ? -22.531 36.562 4.758 1 78.62 325 LEU A O 1
ATOM 2586 N N . PRO A 1 326 ? -21.328 37.812 6.223 1 76.31 326 PRO A N 1
ATOM 2587 C CA . PRO A 1 326 ? -20.078 37.281 5.68 1 76.31 326 PRO A CA 1
ATOM 2588 C C . PRO A 1 326 ? -19.703 35.938 6.312 1 76.31 326 PRO A C 1
ATOM 2590 O O . PRO A 1 326 ? -19.922 35.719 7.508 1 76.31 326 PRO A O 1
ATOM 2593 N N . SER A 1 327 ? -19.219 35.094 5.496 1 72.19 327 SER A N 1
ATOM 2594 C CA . SER A 1 327 ? -18.766 33.781 5.98 1 72.19 327 SER A CA 1
ATOM 2595 C C . SER A 1 327 ? -17.359 33.844 6.547 1 72.19 327 SER A C 1
ATOM 2597 O O . SER A 1 327 ? -16.828 32.875 7.059 1 72.19 327 SER A O 1
ATOM 2599 N N . ASP A 1 328 ? -16.703 35.062 6.387 1 72.19 328 ASP A N 1
ATOM 2600 C CA . ASP A 1 328 ? -15.359 35.344 6.891 1 72.19 328 ASP A CA 1
ATOM 2601 C C . ASP A 1 328 ? -15.211 36.781 7.34 1 72.19 328 ASP A C 1
ATOM 2603 O O . ASP A 1 328 ? -16.078 37.625 7.07 1 72.19 328 ASP A O 1
ATOM 2607 N N . ASN A 1 329 ? -14.156 36.969 8.102 1 69.69 329 ASN A N 1
ATOM 2608 C CA . ASN A 1 329 ? -13.836 38.375 8.398 1 69.69 329 ASN A CA 1
ATOM 2609 C C . ASN A 1 329 ? -13.406 39.125 7.137 1 69.69 329 ASN A C 1
ATOM 2611 O O . ASN A 1 329 ? -12.508 38.688 6.422 1 69.69 329 ASN A O 1
ATOM 2615 N N . ILE A 1 330 ? -14.117 40.156 6.824 1 74 330 ILE A N 1
ATOM 2616 C CA . ILE A 1 330 ? -13.781 40.906 5.617 1 74 330 ILE A CA 1
ATOM 2617 C C . ILE A 1 330 ? -13.68 42.406 5.941 1 74 330 ILE A C 1
ATOM 2619 O O . ILE A 1 330 ? -14.172 42.844 6.98 1 74 330 ILE A O 1
ATOM 2623 N N . VAL A 1 331 ? -12.969 43.031 5.121 1 73.62 331 VAL A N 1
ATOM 2624 C CA . VAL A 1 331 ? -12.898 44.5 5.184 1 73.62 331 VAL A CA 1
ATOM 2625 C C . VAL A 1 331 ? -13.594 45.094 3.969 1 73.62 331 VAL A C 1
ATOM 2627 O O . VAL A 1 331 ? -13.125 44.938 2.838 1 73.62 331 VAL A O 1
ATOM 2630 N N . LEU A 1 332 ? -14.703 45.719 4.227 1 79 332 LEU A N 1
ATOM 2631 C CA . LEU A 1 332 ? -15.516 46.312 3.174 1 79 332 LEU A CA 1
ATOM 2632 C C . LEU A 1 332 ? -14.93 47.656 2.752 1 79 332 LEU A C 1
ATOM 2634 O O . LEU A 1 332 ? -14.641 48.5 3.6 1 79 332 LEU A O 1
ATOM 2638 N N . LEU A 1 333 ? -14.734 47.75 1.483 1 74.75 333 LEU A N 1
ATOM 2639 C CA . LEU A 1 333 ? -14.164 49 0.966 1 74.75 333 LEU A CA 1
ATOM 2640 C C . LEU A 1 333 ? -15.242 49.875 0.325 1 74.75 333 LEU A C 1
ATOM 2642 O O . LEU A 1 333 ? -15.25 51.094 0.498 1 74.75 333 LEU A O 1
ATOM 2646 N N . ALA A 1 334 ? -16.078 49.188 -0.457 1 77.38 334 ALA A N 1
ATOM 2647 C CA . ALA A 1 334 ? -17.078 49.969 -1.189 1 77.38 334 ALA A CA 1
ATOM 2648 C C . ALA A 1 334 ? -18.297 49.125 -1.525 1 77.38 334 ALA A C 1
ATOM 2650 O O . ALA A 1 334 ? -18.219 47.875 -1.507 1 77.38 334 ALA A O 1
ATOM 2651 N N . VAL A 1 335 ? -19.375 49.812 -1.632 1 79.31 335 VAL A N 1
ATOM 2652 C CA . VAL A 1 335 ? -20.594 49.219 -2.166 1 79.31 335 VAL A CA 1
ATOM 2653 C C . VAL A 1 335 ? -21.016 49.969 -3.428 1 79.31 335 VAL A C 1
ATOM 2655 O O . VAL A 1 335 ? -21.062 51.219 -3.439 1 79.31 335 VAL A O 1
ATOM 2658 N N . LYS A 1 336 ? -21.219 49.188 -4.414 1 77.38 336 LYS A N 1
ATOM 2659 C CA . LYS A 1 336 ? -21.641 49.812 -5.668 1 77.38 336 LYS A CA 1
ATOM 2660 C C . LYS A 1 336 ? -23.141 49.656 -5.871 1 77.38 336 LYS A C 1
ATOM 2662 O O . LYS A 1 336 ? -23.688 48.562 -5.734 1 77.38 336 LYS A O 1
ATOM 2667 N N . VAL A 1 337 ? -23.672 50.844 -6.176 1 77.69 337 VAL A N 1
ATOM 2668 C CA . VAL A 1 337 ? -25.109 50.875 -6.465 1 77.69 337 VAL A CA 1
ATOM 2669 C C . VAL A 1 337 ? -25.359 51.594 -7.773 1 77.69 337 VAL A C 1
ATOM 2671 O O . VAL A 1 337 ? -24.5 52.375 -8.234 1 77.69 337 VAL A O 1
ATOM 2674 N N . GLN A 1 338 ? -26.438 51.25 -8.336 1 75.62 338 GLN A N 1
ATOM 2675 C CA . GLN A 1 338 ? -26.844 51.938 -9.547 1 75.62 338 GLN A CA 1
ATOM 2676 C C . GLN A 1 338 ? -28.094 52.781 -9.289 1 75.62 338 GLN A C 1
ATOM 2678 O O . GLN A 1 338 ? -29.156 52.219 -8.945 1 75.62 338 GLN A O 1
ATOM 2683 N N . LEU A 1 339 ? -27.859 54.062 -9.469 1 76.5 339 LEU A N 1
ATOM 2684 C CA . LEU A 1 339 ? -28.969 55 -9.281 1 76.5 339 LEU A CA 1
ATOM 2685 C C . LEU A 1 339 ? -29.297 55.719 -10.578 1 76.5 339 LEU A C 1
ATOM 2687 O O . LEU A 1 339 ? -28.422 55.875 -11.438 1 76.5 339 LEU A O 1
ATOM 2691 N N . GLU A 1 340 ? -30.5 55.938 -10.648 1 77.69 340 GLU A N 1
ATOM 2692 C CA . GLU A 1 340 ? -30.953 56.719 -11.805 1 77.69 340 GLU A CA 1
ATOM 2693 C C . GLU A 1 340 ? -31.938 57.812 -11.383 1 77.69 340 GLU A C 1
ATOM 2695 O O . GLU A 1 340 ? -32.781 57.562 -10.531 1 77.69 340 GLU A O 1
ATOM 2700 N N . GLY A 1 341 ? -31.688 58.969 -11.969 1 74.44 341 GLY A N 1
ATOM 2701 C CA . GLY A 1 341 ? -32.656 60.062 -11.789 1 74.44 341 GLY A CA 1
ATOM 2702 C C . GLY A 1 341 ? -32.312 61 -10.648 1 74.44 341 GLY A C 1
ATOM 2703 O O . GLY A 1 341 ? -31.438 60.688 -9.82 1 74.44 341 GLY A O 1
ATOM 2704 N N . GLY A 1 342 ? -32.781 62.156 -10.617 1 72.38 342 GLY A N 1
ATOM 2705 C CA . GLY A 1 342 ? -32.656 63.156 -9.57 1 72.38 342 GLY A CA 1
ATOM 2706 C C . GLY A 1 342 ? -31.219 63.562 -9.305 1 72.38 342 GLY A C 1
ATOM 2707 O O . GLY A 1 342 ? -30.422 63.719 -10.234 1 72.38 342 GLY A O 1
ATOM 2708 N N . ALA A 1 343 ? -30.797 63.719 -8.039 1 72.38 343 ALA A N 1
ATOM 2709 C CA . ALA A 1 343 ? -29.469 64.188 -7.648 1 72.38 343 ALA A CA 1
ATOM 2710 C C . ALA A 1 343 ? -28.5 63 -7.48 1 72.38 343 ALA A C 1
ATOM 2712 O O . ALA A 1 343 ? -27.281 63.188 -7.441 1 72.38 343 ALA A O 1
ATOM 2713 N N . GLU A 1 344 ? -29.047 61.781 -7.621 1 76.56 344 GLU A N 1
ATOM 2714 C CA . GLU A 1 344 ? -28.297 60.562 -7.465 1 76.56 344 GLU A CA 1
ATOM 2715 C C . GLU A 1 344 ? -27.469 60.562 -6.184 1 76.56 344 GLU A C 1
ATOM 2717 O O . GLU A 1 344 ? -26.375 60 -6.141 1 76.56 344 GLU A O 1
ATOM 2722 N N . ASP A 1 345 ? -28.047 61.375 -5.176 1 81.38 345 ASP A N 1
ATOM 2723 C CA . ASP A 1 345 ? -27.406 61.406 -3.865 1 81.38 345 ASP A CA 1
ATOM 2724 C C . ASP A 1 345 ? -27.906 60.281 -2.971 1 81.38 345 ASP A C 1
ATOM 2726 O O . ASP A 1 345 ? -29.125 60.125 -2.801 1 81.38 345 ASP A O 1
ATOM 2730 N N . VAL A 1 346 ? -26.969 59.469 -2.475 1 83.12 346 VAL A N 1
ATOM 2731 C CA . VAL A 1 346 ? -27.359 58.344 -1.625 1 83.12 346 VAL A CA 1
ATOM 2732 C C . VAL A 1 346 ? -26.484 58.312 -0.379 1 83.12 346 VAL A C 1
ATOM 2734 O O . VAL A 1 346 ? -25.281 58.625 -0.445 1 83.12 346 VAL A O 1
ATOM 2737 N N . GLN A 1 347 ? -27.141 58.031 0.722 1 86.69 347 GLN A N 1
ATOM 2738 C CA . GLN A 1 347 ? -26.438 57.844 1.99 1 86.69 347 GLN A CA 1
ATOM 2739 C C . GLN A 1 347 ? -26.578 56.375 2.447 1 86.69 347 GLN A C 1
ATOM 2741 O O . GLN A 1 347 ? -27.672 55.812 2.402 1 86.69 347 GLN A O 1
ATOM 2746 N N . LEU A 1 348 ? -25.438 55.812 2.768 1 87.62 348 LEU A N 1
ATOM 2747 C CA . LEU A 1 348 ? -25.406 54.438 3.234 1 87.62 348 LEU A CA 1
ATOM 2748 C C . LEU A 1 348 ? -24.969 54.375 4.695 1 87.62 348 LEU A C 1
ATOM 2750 O O . LEU A 1 348 ? -24.031 55.062 5.102 1 87.62 348 LEU A O 1
ATOM 2754 N N . GLU A 1 349 ? -25.719 53.656 5.488 1 87.94 349 GLU A N 1
ATOM 2755 C CA . GLU A 1 349 ? -25.375 53.375 6.883 1 87.94 349 GLU A CA 1
ATOM 2756 C C . GLU A 1 349 ? -25.312 51.875 7.141 1 87.94 349 GLU A C 1
ATOM 2758 O O . GLU A 1 349 ? -26.141 51.125 6.629 1 87.94 349 GLU A O 1
ATOM 2763 N N . ILE A 1 350 ? -24.344 51.5 7.895 1 87.69 350 ILE A N 1
ATOM 2764 C CA . ILE A 1 350 ? -24.172 50.094 8.25 1 87.69 350 ILE A CA 1
ATOM 2765 C C . ILE A 1 350 ? -24.328 49.938 9.758 1 87.69 350 ILE A C 1
ATOM 2767 O O . ILE A 1 350 ? -23.703 50.656 10.539 1 87.69 350 ILE A O 1
ATOM 2771 N N . ARG A 1 351 ? -25.125 48.938 10.211 1 85.75 351 ARG A N 1
ATOM 2772 C CA . ARG A 1 351 ? -25.312 48.594 11.617 1 85.75 351 ARG A CA 1
ATOM 2773 C C . ARG A 1 351 ? -25.281 47.094 11.828 1 85.75 351 ARG A C 1
ATOM 2775 O O . ARG A 1 351 ? -25.516 46.312 10.891 1 85.75 351 ARG A O 1
ATOM 2782 N N . LYS A 1 352 ? -24.906 46.656 13.047 1 85.81 352 LYS A N 1
ATOM 2783 C CA . LYS A 1 352 ? -25.078 45.25 13.422 1 85.81 352 LYS A CA 1
ATOM 2784 C C . LYS A 1 352 ? -26.547 44.938 13.68 1 85.81 352 LYS A C 1
ATOM 2786 O O . LYS A 1 352 ? -27.328 45.812 14.062 1 85.81 352 LYS A O 1
ATOM 2791 N N . GLU A 1 353 ? -26.906 43.75 13.289 1 76.12 353 GLU A N 1
ATOM 2792 C CA . GLU A 1 353 ? -28.312 43.344 13.398 1 76.12 353 GLU A CA 1
ATOM 2793 C C . GLU A 1 353 ? -28.812 43.531 14.828 1 76.12 353 GLU A C 1
ATOM 2795 O O . GLU A 1 353 ? -30.016 43.719 15.047 1 76.12 353 GLU A O 1
ATOM 2800 N N . ASP A 1 354 ? -28 43.625 15.867 1 66.75 354 ASP A N 1
ATOM 2801 C CA . ASP A 1 354 ? -28.547 43.844 17.203 1 66.75 354 ASP A CA 1
ATOM 2802 C C . ASP A 1 354 ? -29.141 45.25 17.344 1 66.75 354 ASP A C 1
ATOM 2804 O O . ASP A 1 354 ? -28.609 46.219 16.812 1 66.75 354 ASP A O 1
ATOM 2808 N N . ALA A 1 355 ? -30.469 45.469 17.719 1 56.53 355 ALA A N 1
ATOM 2809 C CA . ALA A 1 355 ? -31.359 46.625 17.797 1 56.53 355 ALA A CA 1
ATOM 2810 C C . ALA A 1 355 ? -30.625 47.812 18.375 1 56.53 355 ALA A C 1
ATOM 2812 O O . ALA A 1 355 ? -30.859 48.969 17.953 1 56.53 355 ALA A O 1
ATOM 2813 N N . ASN A 1 356 ? -29.781 47.625 19.297 1 63.16 356 ASN A N 1
ATOM 2814 C CA . ASN A 1 356 ? -29.219 48.75 20 1 63.16 356 ASN A CA 1
ATOM 2815 C C . ASN A 1 356 ? -27.797 49.062 19.531 1 63.16 356 ASN A C 1
ATOM 2817 O O . ASN A 1 356 ? -27.031 49.75 20.219 1 63.16 356 ASN A O 1
ATOM 2821 N N . SER A 1 357 ? -27.609 48.688 18.25 1 68.44 357 SER A N 1
ATOM 2822 C CA . SER A 1 357 ? -26.203 48.812 17.859 1 68.44 357 SER A CA 1
ATOM 2823 C C . SER A 1 357 ? -25.922 50.188 17.25 1 68.44 357 SER A C 1
ATOM 2825 O O . SER A 1 357 ? -26.797 50.75 16.609 1 68.44 357 SER A O 1
ATOM 2827 N N . ALA A 1 358 ? -24.812 50.75 17.641 1 76.12 358 ALA A N 1
ATOM 2828 C CA . ALA A 1 358 ? -24.328 52.031 17.078 1 76.12 358 ALA A CA 1
ATOM 2829 C C . ALA A 1 358 ? -23.938 51.875 15.609 1 76.12 358 ALA A C 1
ATOM 2831 O O . ALA A 1 358 ? -23.734 50.75 15.133 1 76.12 358 ALA A O 1
ATOM 2832 N N . VAL A 1 359 ? -24.109 52.969 14.852 1 81.12 359 VAL A N 1
ATOM 2833 C CA . VAL A 1 359 ? -23.703 53 13.445 1 81.12 359 VAL A CA 1
ATOM 2834 C C . VAL A 1 359 ? -22.219 52.656 13.328 1 81.12 359 VAL A C 1
ATOM 2836 O O . VAL A 1 359 ? -21.391 53.281 13.984 1 81.12 359 VAL A O 1
ATOM 2839 N N . LEU A 1 360 ? -21.922 51.688 12.602 1 81.56 360 LEU A N 1
ATOM 2840 C CA . LEU A 1 360 ? -20.547 51.25 12.406 1 81.56 360 LEU A CA 1
ATOM 2841 C C . LEU A 1 360 ? -19.828 52.125 11.398 1 81.56 360 LEU A C 1
ATOM 2843 O O . LEU A 1 360 ? -18.656 52.438 11.57 1 81.56 360 LEU A O 1
ATOM 2847 N N . ALA A 1 361 ? -20.484 52.344 10.336 1 82.69 361 ALA A N 1
ATOM 2848 C CA . ALA A 1 361 ? -19.906 53.156 9.266 1 82.69 361 ALA A CA 1
ATOM 2849 C C . ALA A 1 361 ? -20.984 53.812 8.43 1 82.69 361 ALA A C 1
ATOM 2851 O O . ALA A 1 361 ? -22.125 53.344 8.375 1 82.69 361 ALA A O 1
ATOM 2852 N N . SER A 1 362 ? -20.625 54.938 7.922 1 84.12 362 SER A N 1
ATOM 2853 C CA . SER A 1 362 ? -21.531 55.656 7.023 1 84.12 362 SER A CA 1
ATOM 2854 C C . SER A 1 362 ? -20.781 56.156 5.781 1 84.12 362 SER A C 1
ATOM 2856 O O . SER A 1 362 ? -19.578 56.406 5.836 1 84.12 362 SER A O 1
ATOM 2858 N N . ALA A 1 363 ? -21.406 56.094 4.719 1 81.75 363 ALA A N 1
ATOM 2859 C CA . ALA A 1 363 ? -20.859 56.625 3.461 1 81.75 363 ALA A CA 1
ATOM 2860 C C . ALA A 1 363 ? -21.891 57.438 2.701 1 81.75 363 ALA A C 1
ATOM 2862 O O . ALA A 1 363 ? -23.094 57.156 2.789 1 81.75 363 ALA A O 1
ATOM 2863 N N . GLU A 1 364 ? -21.391 58.562 2.156 1 81.38 364 GLU A N 1
ATOM 2864 C CA . GLU A 1 364 ? -22.25 59.375 1.308 1 81.38 364 GLU A CA 1
ATOM 2865 C C . GLU A 1 364 ? -21.641 59.562 -0.08 1 81.38 364 GLU A C 1
ATOM 2867 O O . GLU A 1 364 ? -20.422 59.656 -0.221 1 81.38 364 GLU A O 1
ATOM 2872 N N . GLY A 1 365 ? -22.328 59.438 -1.053 1 76 365 GLY A N 1
ATOM 2873 C CA . GLY A 1 365 ? -21.797 59.656 -2.391 1 76 365 GLY A CA 1
ATOM 2874 C C . GLY A 1 365 ? -22.875 59.906 -3.43 1 76 365 GLY A C 1
ATOM 2875 O O . GLY A 1 365 ? -24.062 59.875 -3.115 1 76 365 GLY A O 1
ATOM 2876 N N . ARG A 1 366 ? -22.344 60.406 -4.465 1 69.81 366 ARG A N 1
ATOM 2877 C CA . ARG A 1 366 ? -23.188 60.656 -5.633 1 69.81 366 ARG A CA 1
ATOM 2878 C C . ARG A 1 366 ? -22.984 59.562 -6.699 1 69.81 366 ARG A C 1
ATOM 2880 O O . ARG A 1 366 ? -21.844 59.281 -7.066 1 69.81 366 ARG A O 1
ATOM 2887 N N . GLY A 1 367 ? -23.906 58.656 -7.035 1 63.56 367 GLY A N 1
ATOM 2888 C CA . GLY A 1 367 ? -23.859 57.75 -8.172 1 63.56 367 GLY A CA 1
ATOM 2889 C C . GLY A 1 367 ? -23.594 56.312 -7.773 1 63.56 367 GLY A C 1
ATOM 2890 O O . GLY A 1 367 ? -24.016 55.844 -6.711 1 63.56 367 GLY A O 1
ATOM 2891 N N . ALA A 1 368 ? -22.484 55.625 -8.422 1 64.62 368 ALA A N 1
ATOM 2892 C CA . ALA A 1 368 ? -22.203 54.219 -8.664 1 64.62 368 ALA A CA 1
ATOM 2893 C C . ALA A 1 368 ? -21.328 53.625 -7.559 1 64.62 368 ALA A C 1
ATOM 2895 O O . ALA A 1 368 ? -21.531 52.5 -7.141 1 64.62 368 ALA A O 1
ATOM 2896 N N . ASN A 1 369 ? -20.469 54.375 -6.914 1 71 369 ASN A N 1
ATOM 2897 C CA . ASN A 1 369 ? -19.484 53.781 -6.02 1 71 369 ASN A CA 1
ATOM 2898 C C . ASN A 1 369 ? -19.484 54.469 -4.656 1 71 369 ASN A C 1
ATOM 2900 O O . ASN A 1 369 ? -19.109 55.656 -4.539 1 71 369 ASN A O 1
ATOM 2904 N N . LEU A 1 370 ? -20.094 53.875 -3.676 1 80 370 LEU A N 1
ATOM 2905 C CA . LEU A 1 370 ? -20.047 54.344 -2.293 1 80 370 LEU A CA 1
ATOM 2906 C C . LEU A 1 370 ? -18.812 53.812 -1.58 1 80 370 LEU A C 1
ATOM 2908 O O . LEU A 1 370 ? -18.766 52.688 -1.136 1 80 370 LEU A O 1
ATOM 2912 N N . SER A 1 371 ? -17.828 54.625 -1.52 1 78.69 371 SER A N 1
ATOM 2913 C CA . SER A 1 371 ? -16.594 54.25 -0.853 1 78.69 371 SER A CA 1
ATOM 2914 C C . SER A 1 371 ? -16.547 54.781 0.578 1 78.69 371 SER A C 1
ATOM 2916 O O . SER A 1 371 ? -17.016 55.875 0.85 1 78.69 371 SER A O 1
ATOM 2918 N N . PHE A 1 372 ? -16.125 54 1.415 1 78.06 372 PHE A N 1
ATOM 2919 C CA . PHE A 1 372 ? -15.953 54.406 2.807 1 78.06 372 PHE A CA 1
ATOM 2920 C C . PHE A 1 372 ? -14.609 55.094 3.012 1 78.06 372 PHE A C 1
ATOM 2922 O O . PHE A 1 372 ? -13.609 54.719 2.398 1 78.06 372 PHE A O 1
ATOM 2929 N N . LYS A 1 373 ? -14.727 56.156 3.797 1 70.06 373 LYS A N 1
ATOM 2930 C CA . LYS A 1 373 ? -13.484 56.844 4.117 1 70.06 373 LYS A CA 1
ATOM 2931 C C . LYS A 1 373 ? -12.484 55.906 4.793 1 70.06 373 LYS A C 1
ATOM 2933 O O . LYS A 1 373 ? -11.289 55.969 4.5 1 70.06 373 LYS A O 1
ATOM 2938 N N . ASN A 1 374 ? -13.031 55.188 5.695 1 67.69 374 ASN A N 1
ATOM 2939 C CA . ASN A 1 374 ? -12.242 54.156 6.379 1 67.69 374 ASN A CA 1
ATOM 2940 C C . ASN A 1 374 ? -12.789 52.75 6.113 1 67.69 374 ASN A C 1
ATOM 2942 O O . ASN A 1 374 ? -14 52.562 6.027 1 67.69 374 ASN A O 1
ATOM 2946 N N . PRO A 1 375 ? -11.875 51.906 5.852 1 70.75 375 PRO A N 1
ATOM 2947 C CA . PRO A 1 375 ? -12.352 50.531 5.648 1 70.75 375 PRO A CA 1
ATOM 2948 C C . PRO A 1 375 ? -13.211 50.031 6.801 1 70.75 375 PRO A C 1
ATOM 2950 O O . PRO A 1 375 ? -12.938 50.344 7.965 1 70.75 375 PRO A O 1
ATOM 2953 N N . VAL A 1 376 ? -14.305 49.344 6.398 1 78.19 376 VAL A N 1
ATOM 2954 C CA . VAL A 1 376 ? -15.242 48.844 7.395 1 78.19 376 VAL A CA 1
ATOM 2955 C C . VAL A 1 376 ? -14.961 47.344 7.66 1 78.19 376 VAL A C 1
ATOM 2957 O O . VAL A 1 376 ? -15.023 46.531 6.742 1 78.19 376 VAL A O 1
ATOM 2960 N N . HIS A 1 377 ? -14.742 47.094 8.906 1 76.5 377 HIS A N 1
ATOM 2961 C CA . HIS A 1 377 ? -14.422 45.719 9.289 1 76.5 377 HIS A CA 1
ATOM 2962 C C . HIS A 1 377 ? -15.68 44.938 9.641 1 76.5 377 HIS A C 1
ATOM 2964 O O . HIS A 1 377 ? -16.422 45.312 10.539 1 76.5 377 HIS A O 1
ATOM 2970 N N . LEU A 1 378 ? -15.953 43.938 8.891 1 78.69 378 LEU A N 1
ATOM 2971 C CA . LEU A 1 378 ? -17.094 43.031 9.141 1 78.69 378 LEU A CA 1
ATOM 2972 C C . LEU A 1 378 ? -16.625 41.688 9.641 1 78.69 378 LEU A C 1
ATOM 2974 O O . LEU A 1 378 ? -15.68 41.094 9.102 1 78.69 378 LEU A O 1
ATOM 2978 N N . ARG A 1 379 ? -17.203 41.188 10.688 1 75.56 379 ARG A N 1
ATOM 2979 C CA . ARG A 1 379 ? -16.812 39.938 11.336 1 75.56 379 ARG A CA 1
ATOM 2980 C C . ARG A 1 379 ? -17.578 38.75 10.742 1 75.56 379 ARG A C 1
ATOM 2982 O O . ARG A 1 379 ? -18.719 38.875 10.305 1 75.56 379 ARG A O 1
ATOM 2989 N N . GLU A 1 380 ? -16.938 37.656 10.82 1 75.25 380 GLU A N 1
ATOM 2990 C CA . GLU A 1 380 ? -17.531 36.438 10.344 1 75.25 380 GLU A CA 1
ATOM 2991 C C . GLU A 1 380 ? -18.797 36.094 11.125 1 75.25 380 GLU A C 1
ATOM 2993 O O . GLU A 1 380 ? -18.844 36.25 12.344 1 75.25 380 GLU A O 1
ATOM 2998 N N . SER A 1 381 ? -19.781 35.625 10.453 1 74.12 381 SER A N 1
ATOM 2999 C CA . SER A 1 381 ? -21.047 35.125 10.977 1 74.12 381 SER A CA 1
ATOM 3000 C C . SER A 1 381 ? -21.797 36.188 11.766 1 74.12 381 SER A C 1
ATOM 3002 O O . SER A 1 381 ? -22.531 35.844 12.711 1 74.12 381 SER A O 1
ATOM 3004 N N . VAL A 1 382 ? -21.5 37.344 11.594 1 78.56 382 VAL A N 1
ATOM 3005 C CA . VAL A 1 382 ? -22.297 38.469 12.133 1 78.56 382 VAL A CA 1
ATOM 3006 C C . VAL A 1 382 ? -23.109 39.125 11.016 1 78.56 382 VAL A C 1
ATOM 3008 O O . VAL A 1 382 ? -22.578 39.375 9.93 1 78.56 382 VAL A O 1
ATOM 3011 N N . THR A 1 383 ? -24.344 39.25 11.289 1 83.69 383 THR A N 1
ATOM 3012 C CA . THR A 1 383 ? -25.203 39.875 10.289 1 83.69 383 THR A CA 1
ATOM 3013 C C . THR A 1 383 ? -25.156 41.406 10.398 1 83.69 383 THR A C 1
ATOM 3015 O O . THR A 1 383 ? -25.344 41.938 11.484 1 83.69 383 THR A O 1
ATOM 3018 N N . TYR A 1 384 ? -24.891 42.031 9.336 1 85.69 384 TYR A N 1
ATOM 3019 C CA . TYR A 1 384 ? -24.891 43.469 9.258 1 85.69 384 TYR A CA 1
ATOM 3020 C C . TYR A 1 384 ? -26.062 44 8.438 1 85.69 384 TYR A C 1
ATOM 3022 O O . TYR A 1 384 ? -26.406 43.406 7.414 1 85.69 384 TYR A O 1
ATOM 3030 N N . VAL A 1 385 ? -26.688 45.094 8.898 1 84.62 385 VAL A N 1
ATOM 3031 C CA . VAL A 1 385 ? -27.812 45.719 8.211 1 84.62 385 VAL A CA 1
ATOM 3032 C C . VAL A 1 385 ? -27.328 46.969 7.469 1 84.62 385 VAL A C 1
ATOM 3034 O O . VAL A 1 385 ? -26.781 47.875 8.078 1 84.62 385 VAL A O 1
ATOM 3037 N N . PHE A 1 386 ? -27.5 46.938 6.227 1 84.81 386 PHE A N 1
ATOM 3038 C CA . PHE A 1 386 ? -27.188 48.062 5.375 1 84.81 386 PHE A CA 1
ATOM 3039 C C . PHE A 1 386 ? -28.453 48.875 5.066 1 84.81 386 PHE A C 1
ATOM 3041 O O . PHE A 1 386 ? -29.438 48.312 4.578 1 84.81 386 PHE A O 1
ATOM 3048 N N . THR A 1 387 ? -28.422 50.156 5.328 1 83.81 387 THR A N 1
ATOM 3049 C CA . THR A 1 387 ? -29.547 51.031 5.043 1 83.81 387 THR A CA 1
ATOM 3050 C C . THR A 1 387 ? -29.141 52.125 4.07 1 83.81 387 THR A C 1
ATOM 3052 O O . THR A 1 387 ? -28.234 52.906 4.352 1 83.81 387 THR A O 1
ATOM 3055 N N . LEU A 1 388 ? -29.734 52.156 2.967 1 84.19 388 LEU A N 1
ATOM 3056 C CA . LEU A 1 388 ? -29.531 53.219 1.965 1 84.19 388 LEU A CA 1
ATOM 3057 C C . LEU A 1 388 ? -30.656 54.219 1.997 1 84.19 388 LEU A C 1
ATOM 3059 O O . LEU A 1 388 ? -31.844 53.875 1.992 1 84.19 388 LEU A O 1
ATOM 3063 N N . GLN A 1 389 ? -30.266 55.438 2.092 1 85.81 389 GLN A N 1
ATOM 3064 C CA . GLN A 1 389 ? -31.25 56.531 2.068 1 85.81 389 GLN A CA 1
ATOM 3065 C C . GLN A 1 389 ? -31 57.438 0.881 1 85.81 389 GLN A C 1
ATOM 3067 O O . GLN A 1 389 ? -29.875 57.875 0.635 1 85.81 389 GLN A O 1
ATOM 3072 N N . VAL A 1 390 ? -32.062 57.75 0.146 1 83.38 390 VAL A N 1
ATOM 3073 C CA . VAL A 1 390 ? -32 58.656 -0.989 1 83.38 390 VAL A CA 1
ATOM 3074 C C . VAL A 1 390 ? -32.688 59.969 -0.635 1 83.38 390 VAL A C 1
ATOM 3076 O O . VAL A 1 390 ? -33.75 59.969 -0.042 1 83.38 390 VAL A O 1
ATOM 3079 N N . SER A 1 391 ? -32 61.031 -0.87 1 80.88 391 SER A N 1
ATOM 3080 C CA . SER A 1 391 ? -32.531 62.344 -0.523 1 80.88 391 SER A CA 1
ATOM 3081 C C . SER A 1 391 ? -33.625 62.781 -1.513 1 80.88 391 SER A C 1
ATOM 3083 O O . SER A 1 391 ? -34.594 63.406 -1.128 1 80.88 391 SER A O 1
ATOM 3085 N N . ASP A 1 392 ? -33.406 62.406 -2.801 1 82.75 392 ASP A N 1
ATOM 3086 C CA . ASP A 1 392 ? -34.344 62.812 -3.844 1 82.75 392 ASP A CA 1
ATOM 3087 C C . ASP A 1 392 ? -35.344 61.688 -4.16 1 82.75 392 ASP A C 1
ATOM 3089 O O . ASP A 1 392 ? -34.938 60.594 -4.566 1 82.75 392 ASP A O 1
ATOM 3093 N N . PRO A 1 393 ? -36.625 62 -4.016 1 78.31 393 PRO A N 1
ATOM 3094 C CA . PRO A 1 393 ? -37.625 60.969 -4.273 1 78.31 393 PRO A CA 1
ATOM 3095 C C . PRO A 1 393 ? -37.688 60.531 -5.738 1 78.31 393 PRO A C 1
ATOM 3097 O O . PRO A 1 393 ? -38.219 59.469 -6.059 1 78.31 393 PRO A O 1
ATOM 3100 N N . VAL A 1 394 ? -37.094 61.281 -6.555 1 81.56 394 VAL A N 1
ATOM 3101 C CA . VAL A 1 394 ? -37.125 60.938 -7.973 1 81.56 394 VAL A CA 1
ATOM 3102 C C . VAL A 1 394 ? -36.031 59.906 -8.289 1 81.56 394 VAL A C 1
ATOM 3104 O O . VAL A 1 394 ? -36.094 59.219 -9.312 1 81.56 394 VAL A O 1
ATOM 3107 N N . THR A 1 395 ? -35.188 59.75 -7.395 1 81.06 395 THR A N 1
ATOM 3108 C CA . THR A 1 395 ? -34.062 58.844 -7.648 1 81.06 395 THR A CA 1
ATOM 3109 C C . THR A 1 395 ? -34.5 57.375 -7.477 1 81.06 395 THR A C 1
ATOM 3111 O O . THR A 1 395 ? -35.156 57.031 -6.48 1 81.06 395 THR A O 1
ATOM 3114 N N . ALA A 1 396 ? -34.281 56.656 -8.469 1 79.12 396 ALA A N 1
ATOM 3115 C CA . ALA A 1 396 ? -34.594 55.219 -8.453 1 79.12 396 ALA A CA 1
ATOM 3116 C C . ALA A 1 396 ? -33.344 54.375 -8.305 1 79.12 396 ALA A C 1
ATOM 3118 O O . ALA A 1 396 ? -32.281 54.781 -8.766 1 79.12 396 ALA A O 1
ATOM 3119 N N . LEU A 1 397 ? -33.469 53.344 -7.586 1 76.25 397 LEU A N 1
ATOM 3120 C CA . LEU A 1 397 ? -32.375 52.375 -7.418 1 76.25 397 LEU A CA 1
ATOM 3121 C C . LEU A 1 397 ? -32.688 51.094 -8.195 1 76.25 397 LEU A C 1
ATOM 3123 O O . LEU A 1 397 ? -33.812 50.625 -8.219 1 76.25 397 LEU A O 1
ATOM 3127 N N . TYR A 1 398 ? -31.562 50.812 -8.891 1 71.56 398 TYR A N 1
ATOM 3128 C CA . TYR A 1 398 ? -31.672 49.562 -9.641 1 71.56 398 TYR A CA 1
ATOM 3129 C C . TYR A 1 398 ? -31.328 48.375 -8.758 1 71.56 398 TYR A C 1
ATOM 3131 O O . TYR A 1 398 ? -30.281 48.344 -8.086 1 71.56 398 TYR A O 1
ATOM 3139 N N . GLY A 1 399 ? -32.219 47.469 -8.602 1 64 399 GLY A N 1
ATOM 3140 C CA . GLY A 1 399 ? -31.844 46.344 -7.805 1 64 399 GLY A CA 1
ATOM 3141 C C . GLY A 1 399 ? -32.781 45.156 -7.98 1 64 399 GLY A C 1
ATOM 3142 O O . GLY A 1 399 ? -33.719 45.188 -8.789 1 64 399 GLY A O 1
ATOM 3143 N N . SER A 1 400 ? -32.312 44 -7.57 1 61.34 400 SER A N 1
ATOM 3144 C CA . SER A 1 400 ? -33.125 42.812 -7.656 1 61.34 400 SER A CA 1
ATOM 3145 C C . SER A 1 400 ? -33.812 42.531 -6.316 1 61.34 400 SER A C 1
ATOM 3147 O O . SER A 1 400 ? -33.188 42.688 -5.262 1 61.34 400 SER A O 1
ATOM 3149 N N . LYS A 1 401 ? -35.062 42.562 -6.281 1 55.53 401 LYS A N 1
ATOM 3150 C CA . LYS A 1 401 ? -35.781 42.062 -5.117 1 55.53 401 LYS A CA 1
ATOM 3151 C C . LYS A 1 401 ? -35.625 40.562 -4.988 1 55.53 401 LYS A C 1
ATOM 3153 O O . LYS A 1 401 ? -35.938 39.812 -5.918 1 55.53 401 LYS A O 1
ATOM 3158 N N . PHE A 1 402 ? -34.5 40.156 -4.707 1 51.22 402 PHE A N 1
ATOM 3159 C CA . PHE A 1 402 ? -34.344 38.688 -4.664 1 51.22 402 PHE A CA 1
ATOM 3160 C C . PHE A 1 402 ? -34.5 38.188 -3.24 1 51.22 402 PHE A C 1
ATOM 3162 O O . PHE A 1 402 ? -34.469 38.938 -2.281 1 51.22 402 PHE A O 1
ATOM 3169 N N . SER A 1 403 ? -34.781 36.875 -3.107 1 57.25 403 SER A N 1
ATOM 3170 C CA . SER A 1 403 ? -34.625 36 -1.942 1 57.25 403 SER A CA 1
ATOM 3171 C C . SER A 1 403 ? -33.156 35.938 -1.496 1 57.25 403 SER A C 1
ATOM 3173 O O . SER A 1 403 ? -32.281 36.375 -2.213 1 57.25 403 SER A O 1
ATOM 3175 N N . GLN A 1 404 ? -32.906 35.469 -0.418 1 62.88 404 GLN A N 1
ATOM 3176 C CA . GLN A 1 404 ? -31.562 35.25 0.156 1 62.88 404 GLN A CA 1
ATOM 3177 C C . GLN A 1 404 ? -30.641 34.594 -0.847 1 62.88 404 GLN A C 1
ATOM 3179 O O . GLN A 1 404 ? -31 33.594 -1.474 1 62.88 404 GLN A O 1
ATOM 3184 N N . LYS A 1 405 ? -29.609 35.406 -1.275 1 71.56 405 LYS A N 1
ATOM 3185 C CA . LYS A 1 405 ? -28.641 34.812 -2.203 1 71.56 405 LYS A CA 1
ATOM 3186 C C . LYS A 1 405 ? -27.25 34.781 -1.6 1 71.56 405 LYS A C 1
ATOM 3188 O O . LYS A 1 405 ? -26.844 35.688 -0.884 1 71.56 405 LYS A O 1
ATOM 3193 N N . VAL A 1 406 ? -26.625 33.656 -1.709 1 73.56 406 VAL A N 1
ATOM 3194 C CA . VAL A 1 406 ? -25.25 33.469 -1.248 1 73.56 406 VAL A CA 1
ATOM 3195 C C . VAL A 1 406 ? -24.281 33.656 -2.42 1 73.56 406 VAL A C 1
ATOM 3197 O O . VAL A 1 406 ? -24.453 33.031 -3.473 1 73.56 406 VAL A O 1
ATOM 3200 N N . TYR A 1 407 ? -23.391 34.688 -2.283 1 71.5 407 TYR A N 1
ATOM 3201 C CA . TYR A 1 407 ? -22.359 34.906 -3.287 1 71.5 407 TYR A CA 1
ATOM 3202 C C . TYR A 1 407 ? -21 34.406 -2.812 1 71.5 407 TYR A C 1
ATOM 3204 O O . TYR A 1 407 ? -20.656 34.531 -1.633 1 71.5 407 TYR A O 1
ATOM 3212 N N . GLU A 1 408 ? -20.344 33.625 -3.693 1 70.38 408 GLU A N 1
ATOM 3213 C CA . GLU A 1 408 ? -19.031 33.094 -3.354 1 70.38 408 GLU A CA 1
ATOM 3214 C C . GLU A 1 408 ? -17.953 33.625 -4.285 1 70.38 408 GLU A C 1
ATOM 3216 O O . GLU A 1 408 ? -18.156 33.719 -5.5 1 70.38 408 GLU A O 1
ATOM 3221 N N . ILE A 1 409 ? -16.906 34.25 -3.723 1 64.62 409 ILE A N 1
ATOM 3222 C CA . ILE A 1 409 ? -15.75 34.688 -4.492 1 64.62 409 ILE A CA 1
ATOM 3223 C C . ILE A 1 409 ? -14.461 34.281 -3.781 1 64.62 409 ILE A C 1
ATOM 3225 O O . ILE A 1 409 ? -14.203 34.719 -2.656 1 64.62 409 ILE A O 1
ATOM 3229 N N . GLU A 1 410 ? -13.672 33.562 -4.445 1 60.41 410 GLU A N 1
ATOM 3230 C CA . GLU A 1 410 ? -12.352 33.156 -3.975 1 60.41 410 GLU A CA 1
ATOM 3231 C C . GLU A 1 410 ? -12.414 32.594 -2.557 1 60.41 410 GLU A C 1
ATOM 3233 O O . GLU A 1 410 ? -11.602 32.938 -1.703 1 60.41 410 GLU A O 1
ATOM 3238 N N . GLY A 1 411 ? -13.461 31.953 -2.238 1 61.69 411 GLY A N 1
ATOM 3239 C CA . GLY A 1 411 ? -13.578 31.297 -0.947 1 61.69 411 GLY A CA 1
ATOM 3240 C C . GLY A 1 411 ? -14.383 32.094 0.059 1 61.69 411 GLY A C 1
ATOM 3241 O O . GLY A 1 411 ? -14.695 31.594 1.145 1 61.69 411 GLY A O 1
ATOM 3242 N N . PHE A 1 412 ? -14.656 33.344 -0.315 1 64.81 412 PHE A N 1
ATOM 3243 C CA . PHE A 1 412 ? -15.492 34.156 0.555 1 64.81 412 PHE A CA 1
ATOM 3244 C C . PHE A 1 412 ? -16.953 34.031 0.17 1 64.81 412 PHE A C 1
ATOM 3246 O O . PHE A 1 412 ? -17.297 33.969 -1.015 1 64.81 412 PHE A O 1
ATOM 3253 N N . GLN A 1 413 ? -17.719 33.812 1.197 1 69.31 413 GLN A N 1
ATOM 3254 C CA . GLN A 1 413 ? -19.156 33.75 0.955 1 69.31 413 GLN A CA 1
ATOM 3255 C C . GLN A 1 413 ? -19.859 34.906 1.652 1 69.31 413 GLN A C 1
ATOM 3257 O O . GLN A 1 413 ? -19.562 35.219 2.809 1 69.31 413 GLN A O 1
ATOM 3262 N N . ILE A 1 414 ? -20.641 35.594 0.905 1 69.62 414 ILE A N 1
ATOM 3263 C CA . ILE A 1 414 ? -21.453 36.688 1.432 1 69.62 414 ILE A CA 1
ATOM 3264 C C . ILE A 1 414 ? -22.938 36.406 1.133 1 69.62 414 ILE A C 1
ATOM 3266 O O . ILE A 1 414 ? -23.297 36.125 -0.012 1 69.62 414 ILE A O 1
ATOM 3270 N N . SER A 1 415 ? -23.641 36.281 2.209 1 72.12 415 SER A N 1
ATOM 3271 C CA . SER A 1 415 ? -25.078 36.125 2.053 1 72.12 415 SER A CA 1
ATOM 3272 C C . SER A 1 415 ? -25.797 37.469 2.115 1 72.12 415 SER A C 1
ATOM 3274 O O . SER A 1 415 ? -25.547 38.25 3.018 1 72.12 415 SER A O 1
ATOM 3276 N N . LEU A 1 416 ? -26.531 37.688 1.157 1 71.38 416 LEU A N 1
ATOM 3277 C CA . LEU A 1 416 ? -27.328 38.906 1.112 1 71.38 416 LEU A CA 1
ATOM 3278 C C . LEU A 1 416 ? -28.812 38.594 1.195 1 71.38 416 LEU A C 1
ATOM 3280 O O . LEU A 1 416 ? -29.281 37.625 0.582 1 71.38 416 LEU A O 1
ATOM 3284 N N . SER A 1 417 ? -29.562 39.125 2.227 1 66.69 417 SER A N 1
ATOM 3285 C CA . SER A 1 417 ? -31 38.938 2.363 1 66.69 417 SER A CA 1
ATOM 3286 C C . SER A 1 417 ? -31.75 39.625 1.223 1 66.69 417 SER A C 1
ATOM 3288 O O . SER A 1 417 ? -31.203 40.469 0.522 1 66.69 417 SER A O 1
ATOM 3290 N N . PRO A 1 418 ? -33.062 39.094 1.242 1 59.28 418 PRO A N 1
ATOM 3291 C CA . PRO A 1 418 ? -33.938 39.688 0.226 1 59.28 418 PRO A CA 1
ATOM 3292 C C . PRO A 1 418 ? -34.125 41.188 0.43 1 59.28 418 PRO A C 1
ATOM 3294 O O . PRO A 1 418 ? -34.188 41.656 1.569 1 59.28 418 PRO A O 1
ATOM 3297 N N . GLY A 1 419 ? -33.875 42.031 -0.353 1 54.44 419 GLY A N 1
ATOM 3298 C CA . GLY A 1 419 ? -34.156 43.469 -0.345 1 54.44 419 GLY A CA 1
ATOM 3299 C C . GLY A 1 419 ? -33.375 44.219 -1.418 1 54.44 419 GLY A C 1
ATOM 3300 O O . GLY A 1 419 ? -33.344 43.781 -2.574 1 54.44 419 GLY A O 1
ATOM 3301 N N . VAL A 1 420 ? -32.406 45.219 -0.912 1 56.41 420 VAL A N 1
ATOM 3302 C CA . VAL A 1 420 ? -31.891 46.375 -1.626 1 56.41 420 VAL A CA 1
ATOM 3303 C C . VAL A 1 420 ? -30.781 45.938 -2.57 1 56.41 420 VAL A C 1
ATOM 3305 O O . VAL A 1 420 ? -30 45.031 -2.244 1 56.41 420 VAL A O 1
ATOM 3308 N N . PHE A 1 421 ? -30.766 46.5 -3.854 1 57.03 421 PHE A N 1
ATOM 3309 C CA . PHE A 1 421 ? -30.031 46.344 -5.102 1 57.03 421 PHE A CA 1
ATOM 3310 C C . PHE A 1 421 ? -28.578 46.812 -4.949 1 57.03 421 PHE A C 1
ATOM 3312 O O . PHE A 1 421 ? -28.344 47.969 -4.602 1 57.03 421 PHE A O 1
ATOM 3319 N N . ILE A 1 422 ? -27.734 46.031 -4.469 1 64.12 422 ILE A N 1
ATOM 3320 C CA . ILE A 1 422 ? -26.344 46.469 -4.648 1 64.12 422 ILE A CA 1
ATOM 3321 C C . ILE A 1 422 ? -25.75 45.781 -5.875 1 64.12 422 ILE A C 1
ATOM 3323 O O . ILE A 1 422 ? -26.172 44.688 -6.238 1 64.12 422 ILE A O 1
ATOM 3327 N N . GLN A 1 423 ? -25.062 46.625 -6.648 1 65.56 423 GLN A N 1
ATOM 3328 C CA . GLN A 1 423 ? -24.391 46.094 -7.82 1 65.56 423 GLN A CA 1
ATOM 3329 C C . GLN A 1 423 ? -23.203 45.219 -7.418 1 65.56 423 GLN A C 1
ATOM 3331 O O . GLN A 1 423 ? -23 44.156 -8.008 1 65.56 423 GLN A O 1
ATOM 3336 N N . ALA A 1 424 ? -22.531 45.75 -6.535 1 69.25 424 ALA A N 1
ATOM 3337 C CA . ALA A 1 424 ? -21.312 45.031 -6.168 1 69.25 424 ALA A CA 1
ATOM 3338 C C . ALA A 1 424 ? -20.875 45.375 -4.754 1 69.25 424 ALA A C 1
ATOM 3340 O O . ALA A 1 424 ? -21.234 46.438 -4.23 1 69.25 424 ALA A O 1
ATOM 3341 N N . VAL A 1 425 ? -20.281 44.438 -4.113 1 70.69 425 VAL A N 1
ATOM 3342 C CA . VAL A 1 425 ? -19.594 44.656 -2.844 1 70.69 425 VAL A CA 1
ATOM 3343 C C . VAL A 1 425 ? -18.078 44.469 -3.041 1 70.69 425 VAL A C 1
ATOM 3345 O O . VAL A 1 425 ? -17.641 43.469 -3.627 1 70.69 425 VAL A O 1
ATOM 3348 N N . VAL A 1 426 ? -17.344 45.531 -2.783 1 68.75 426 VAL A N 1
ATOM 3349 C CA . VAL A 1 426 ? -15.891 45.5 -2.914 1 68.75 426 VAL A CA 1
ATOM 3350 C C . VAL A 1 426 ? -15.258 45.344 -1.535 1 68.75 426 VAL A C 1
ATOM 3352 O O . VAL A 1 426 ? -15.539 46.125 -0.619 1 68.75 426 VAL A O 1
ATOM 3355 N N . PHE A 1 427 ? -14.625 44.281 -1.468 1 66.31 427 PHE A N 1
ATOM 3356 C CA . PHE A 1 427 ? -14.016 44 -0.168 1 66.31 427 PHE A CA 1
ATOM 3357 C C . PHE A 1 427 ? -12.648 43.375 -0.332 1 66.31 427 PHE A C 1
ATOM 3359 O O . PHE A 1 427 ? -12.266 42.969 -1.439 1 66.31 427 PHE A O 1
ATOM 3366 N N . PHE A 1 428 ? -11.875 43.438 0.617 1 65.38 428 PHE A N 1
ATOM 3367 C CA . PHE A 1 428 ? -10.664 42.625 0.685 1 65.38 428 PHE A CA 1
ATOM 3368 C C . PHE A 1 428 ? -10.602 41.844 1.993 1 65.38 428 PHE A C 1
ATOM 3370 O O . PHE A 1 428 ? -11.156 42.281 3.006 1 65.38 428 PHE A O 1
ATOM 3377 N N . MET B 1 1 ? 44.344 38.062 12.234 1 24.16 1 MET B N 1
ATOM 3378 C CA . MET 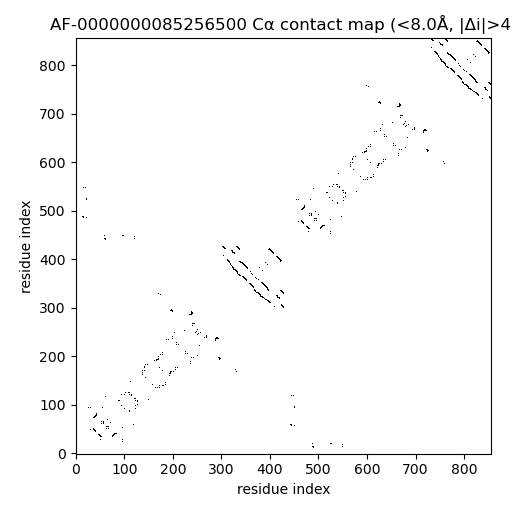B 1 1 ? 43.812 37.125 13.25 1 24.16 1 MET B CA 1
ATOM 3379 C C . MET B 1 1 ? 42.906 36.094 12.625 1 24.16 1 MET B C 1
ATOM 3381 O O . MET B 1 1 ? 41.875 36.438 12.031 1 24.16 1 MET B O 1
ATOM 3385 N N . SER B 1 2 ? 43.312 34.969 11.992 1 24.39 2 SER B N 1
ATOM 3386 C CA . SER B 1 2 ? 42.781 34.188 10.867 1 24.39 2 SER B CA 1
ATOM 3387 C C . SER B 1 2 ? 41.594 33.344 11.273 1 24.39 2 SER B C 1
ATOM 3389 O O . SER B 1 2 ? 41.719 32.438 12.094 1 24.39 2 SER B O 1
ATOM 3391 N N . GLY B 1 3 ? 40.312 33.938 11.625 1 27.33 3 GLY B N 1
ATOM 3392 C CA . GLY B 1 3 ? 39.156 33.375 12.312 1 27.33 3 GLY B CA 1
ATOM 3393 C C . GLY B 1 3 ? 38.656 32.094 11.672 1 27.33 3 GLY B C 1
ATOM 3394 O O . GLY B 1 3 ? 38.25 32.094 10.516 1 27.33 3 GLY B O 1
ATOM 3395 N N . GLN B 1 4 ? 39.156 30.797 12.023 1 29.34 4 GLN B N 1
ATOM 3396 C CA . GLN B 1 4 ? 39 29.469 11.445 1 29.34 4 GLN B CA 1
ATOM 3397 C C . GLN B 1 4 ? 37.531 29.078 11.328 1 29.34 4 GLN B C 1
ATOM 3399 O O . GLN B 1 4 ? 36.812 29.078 12.312 1 29.34 4 GLN B O 1
ATOM 3404 N N . SER B 1 5 ? 36.812 29.328 10.234 1 32 5 SER B N 1
ATOM 3405 C CA . SER B 1 5 ? 35.438 29.141 9.758 1 32 5 SER B CA 1
ATOM 3406 C C . SER B 1 5 ? 35 27.672 9.859 1 32 5 SER B C 1
ATOM 3408 O O . SER B 1 5 ? 35.406 26.859 9.023 1 32 5 SER B O 1
ATOM 3410 N N . GLY B 1 6 ? 35.156 26.938 11.039 1 33.91 6 GLY B N 1
ATOM 3411 C CA . GLY B 1 6 ? 34.938 25.5 11.203 1 33.91 6 GLY B CA 1
ATOM 3412 C C . GLY B 1 6 ? 33.625 25.016 10.617 1 33.91 6 GLY B C 1
ATOM 3413 O O . GLY B 1 6 ? 32.594 25.594 10.883 1 33.91 6 GLY B O 1
ATOM 3414 N N . THR B 1 7 ? 33.531 24.391 9.414 1 36.38 7 THR B N 1
ATOM 3415 C CA . THR B 1 7 ? 32.5 23.75 8.609 1 36.38 7 THR B CA 1
ATOM 3416 C C . THR B 1 7 ? 31.719 22.734 9.445 1 36.38 7 THR B C 1
ATOM 3418 O O . THR B 1 7 ? 32.281 21.719 9.867 1 36.38 7 THR B O 1
ATOM 3421 N N . SER B 1 8 ? 31.016 23.062 10.461 1 38.94 8 SER B N 1
ATOM 3422 C CA . SER B 1 8 ? 30.312 22.109 11.305 1 38.94 8 SER B CA 1
ATOM 3423 C C . SER B 1 8 ? 29.703 20.984 10.469 1 38.94 8 SER B C 1
ATOM 3425 O O . SER B 1 8 ? 29.109 21.234 9.414 1 38.94 8 SER B O 1
ATOM 3427 N N . PRO B 1 9 ? 30.281 19.75 10.484 1 40.88 9 PRO B N 1
ATOM 3428 C CA . PRO B 1 9 ? 29.875 18.594 9.68 1 40.88 9 PRO B CA 1
ATOM 3429 C C . PRO B 1 9 ? 28.359 18.484 9.516 1 40.88 9 PRO B C 1
ATOM 3431 O O . PRO B 1 9 ? 27.609 18.906 10.398 1 40.88 9 PRO B O 1
ATOM 3434 N N . THR B 1 10 ? 27.828 18.703 8.469 1 44.91 10 THR B N 1
ATOM 3435 C CA . THR B 1 10 ? 26.422 18.5 8.109 1 44.91 10 THR B CA 1
ATOM 3436 C C . THR B 1 10 ? 25.859 17.297 8.852 1 44.91 10 THR B C 1
ATOM 3438 O O . THR B 1 10 ? 26.359 16.188 8.719 1 44.91 10 THR B O 1
ATOM 3441 N N . PRO B 1 11 ? 25.375 17.297 10.125 1 51.84 11 PRO B N 1
ATOM 3442 C CA . PRO B 1 11 ? 24.922 16.141 10.914 1 51.84 11 PRO B CA 1
ATOM 3443 C C . PRO B 1 11 ? 24.266 15.062 10.062 1 51.84 11 PRO B C 1
ATOM 3445 O O . PRO B 1 11 ? 23.562 15.367 9.102 1 51.84 11 PRO B O 1
ATOM 3448 N N . LEU B 1 12 ? 24.906 13.898 9.82 1 61.91 12 LEU B N 1
ATOM 3449 C CA . LEU B 1 12 ? 24.469 12.703 9.102 1 61.91 12 LEU B CA 1
ATOM 3450 C C . LEU B 1 12 ? 22.984 12.43 9.352 1 61.91 12 LEU B C 1
ATOM 3452 O O . LEU B 1 12 ? 22.562 12.336 10.508 1 61.91 12 LEU B O 1
ATOM 3456 N N . ARG B 1 13 ? 22.219 12.703 8.492 1 77.62 13 ARG B N 1
ATOM 3457 C CA . ARG B 1 13 ? 20.781 12.477 8.539 1 77.62 13 ARG B CA 1
ATOM 3458 C C . ARG B 1 13 ? 20.469 11.016 8.852 1 77.62 13 ARG B C 1
ATOM 3460 O O . ARG B 1 13 ? 21.047 10.109 8.266 1 77.62 13 ARG B O 1
ATOM 3467 N N . PRO B 1 14 ? 19.688 10.766 9.945 1 90.75 14 PRO B N 1
ATOM 3468 C CA . PRO B 1 14 ? 19.297 9.391 10.273 1 90.75 14 PRO B CA 1
ATOM 3469 C C . PRO B 1 14 ? 18.656 8.672 9.094 1 90.75 14 PRO B C 1
ATOM 3471 O O . PRO B 1 14 ? 17.984 9.297 8.266 1 90.75 14 PRO B O 1
ATOM 3474 N N . TRP B 1 15 ? 18.984 7.449 8.867 1 91.12 15 TRP B N 1
ATOM 3475 C CA . TRP B 1 15 ? 18.516 6.684 7.719 1 91.12 15 TRP B CA 1
ATOM 3476 C C . TRP B 1 15 ? 17 6.625 7.684 1 91.12 15 TRP B C 1
ATOM 3478 O O . TRP B 1 15 ? 16.391 6.504 6.613 1 91.12 15 TRP B O 1
ATOM 3488 N N . GLN B 1 16 ? 16.344 6.789 8.82 1 92.81 16 GLN B N 1
ATOM 3489 C CA . GLN B 1 16 ? 14.891 6.691 8.93 1 92.81 16 GLN B CA 1
ATOM 3490 C C . GLN B 1 16 ? 14.203 7.875 8.242 1 92.81 16 GLN B C 1
ATOM 3492 O O . GLN B 1 16 ? 13.047 7.777 7.836 1 92.81 16 GLN B O 1
ATOM 3497 N N . ASP B 1 17 ? 14.883 8.984 8.125 1 89.44 17 ASP B N 1
ATOM 3498 C CA . ASP B 1 17 ? 14.289 10.234 7.664 1 89.44 17 ASP B CA 1
ATOM 3499 C C . ASP B 1 17 ? 13.859 10.133 6.199 1 89.44 17 ASP B C 1
ATOM 3501 O O . ASP B 1 17 ? 12.914 10.797 5.777 1 89.44 17 ASP B O 1
ATOM 3505 N N . SER B 1 18 ? 14.547 9.258 5.512 1 87.5 18 SER B N 1
ATOM 3506 C CA . SER B 1 18 ? 14.273 9.148 4.082 1 87.5 18 SER B CA 1
ATOM 3507 C C . SER B 1 18 ? 13.172 8.133 3.807 1 87.5 18 SER B C 1
ATOM 3509 O O . SER B 1 18 ? 12.688 8.023 2.678 1 87.5 18 SER B O 1
ATOM 3511 N N . LEU B 1 19 ? 12.766 7.441 4.836 1 90.12 19 LEU B N 1
ATOM 3512 C CA . LEU B 1 19 ? 11.773 6.387 4.66 1 90.12 19 LEU B CA 1
ATOM 3513 C C . LEU B 1 19 ? 10.375 6.887 5.039 1 90.12 19 LEU B C 1
ATOM 3515 O O . LEU B 1 19 ? 10.164 7.34 6.164 1 90.12 19 LEU B O 1
ATOM 3519 N N . ARG B 1 20 ? 9.453 6.773 4.176 1 88.38 20 ARG B N 1
ATOM 3520 C CA . ARG B 1 20 ? 8.164 7.438 4.367 1 88.38 20 ARG B CA 1
ATOM 3521 C C . ARG B 1 20 ? 7.098 6.445 4.816 1 88.38 20 ARG B C 1
ATOM 3523 O O . ARG B 1 20 ? 5.996 6.84 5.199 1 88.38 20 ARG B O 1
ATOM 3530 N N . SER B 1 21 ? 7.406 5.16 4.762 1 94.25 21 SER B N 1
ATOM 3531 C CA . SER B 1 21 ? 6.41 4.164 5.137 1 94.25 21 SER B CA 1
ATOM 3532 C C . SER B 1 21 ? 7.051 2.982 5.855 1 94.25 21 SER B C 1
ATOM 3534 O O . SER B 1 21 ? 8.273 2.809 5.801 1 94.25 21 SER B O 1
ATOM 3536 N N . ALA B 1 22 ? 6.211 2.273 6.555 1 94.56 22 ALA B N 1
ATOM 3537 C CA . ALA B 1 22 ? 6.684 1.058 7.215 1 94.56 22 ALA B CA 1
ATOM 3538 C C . ALA B 1 22 ? 7.234 0.062 6.199 1 94.56 22 ALA B C 1
ATOM 3540 O O . ALA B 1 22 ? 8.227 -0.627 6.469 1 94.56 22 ALA B O 1
ATOM 3541 N N . GLY B 1 23 ? 6.605 -0.019 5.035 1 94.5 23 GLY B N 1
ATOM 3542 C CA . GLY B 1 23 ? 7.078 -0.894 3.973 1 94.5 23 GLY B CA 1
ATOM 3543 C C . GLY B 1 23 ? 8.477 -0.556 3.502 1 94.5 23 GLY B C 1
ATOM 3544 O O . GLY B 1 23 ? 9.312 -1.446 3.332 1 94.5 23 GLY B O 1
ATOM 3545 N N . GLN B 1 24 ? 8.719 0.694 3.305 1 95.19 24 GLN B N 1
ATOM 3546 C CA . GLN B 1 24 ? 10.039 1.144 2.891 1 95.19 24 GLN B CA 1
ATOM 3547 C C . GLN B 1 24 ? 11.078 0.857 3.969 1 95.19 24 GLN B C 1
ATOM 3549 O O . GLN B 1 24 ? 12.227 0.519 3.66 1 95.19 24 GLN B O 1
ATOM 3554 N N . ALA B 1 25 ? 10.641 1.047 5.152 1 96.44 25 ALA B N 1
ATOM 3555 C CA . ALA B 1 25 ? 11.555 0.764 6.262 1 96.44 25 ALA B CA 1
ATOM 3556 C C . ALA B 1 25 ? 11.93 -0.714 6.297 1 96.44 25 ALA B C 1
ATOM 3558 O O . ALA B 1 25 ? 13.094 -1.06 6.496 1 96.44 25 ALA B O 1
ATOM 3559 N N . LEU B 1 26 ? 10.961 -1.559 6.133 1 97.44 26 LEU B N 1
ATOM 3560 C CA . LEU B 1 26 ? 11.203 -2.996 6.117 1 97.44 26 LEU B CA 1
ATOM 3561 C C . LEU B 1 26 ? 12.133 -3.377 4.969 1 97.44 26 LEU B C 1
ATOM 3563 O O . LEU B 1 26 ? 13.031 -4.211 5.137 1 97.44 26 LEU B O 1
ATOM 3567 N N . GLU B 1 27 ? 11.867 -2.795 3.807 1 96.25 27 GLU B N 1
ATOM 3568 C CA . GLU B 1 27 ? 12.727 -3.023 2.652 1 96.25 27 GLU B CA 1
ATOM 3569 C C . GLU B 1 27 ? 14.172 -2.615 2.953 1 96.25 27 GLU B C 1
ATOM 3571 O O . GLU B 1 27 ? 15.109 -3.328 2.594 1 96.25 27 GLU B O 1
ATOM 3576 N N . PHE B 1 28 ? 14.32 -1.48 3.57 1 97.19 28 PHE B N 1
ATOM 3577 C CA . PHE B 1 28 ? 15.641 -0.973 3.922 1 97.19 28 PHE B CA 1
ATOM 3578 C C . PHE B 1 28 ? 16.328 -1.907 4.906 1 97.19 28 PHE B C 1
ATOM 3580 O O . PHE B 1 28 ? 17.531 -2.164 4.785 1 97.19 28 PHE B O 1
ATOM 3587 N N . LEU B 1 29 ? 15.594 -2.373 5.918 1 97.25 29 LEU B N 1
ATOM 3588 C CA . LEU B 1 29 ? 16.156 -3.289 6.91 1 97.25 29 LEU B CA 1
ATOM 3589 C C . LEU B 1 29 ? 16.703 -4.543 6.242 1 97.25 29 LEU B C 1
ATOM 3591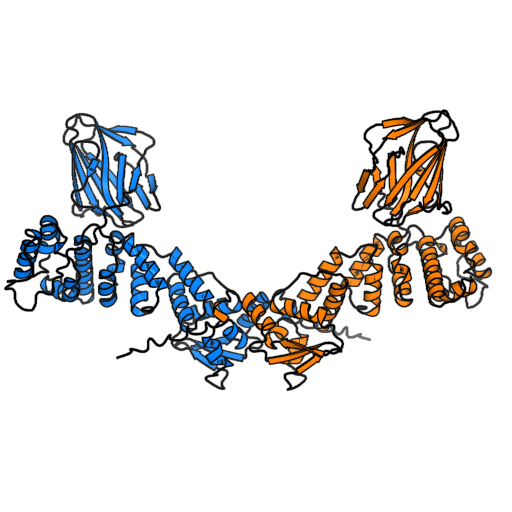 O O . LEU B 1 29 ? 17.812 -4.977 6.551 1 97.25 29 LEU B O 1
ATOM 3595 N N . LEU B 1 30 ? 15.938 -5.141 5.324 1 97.44 30 LEU B N 1
ATOM 3596 C CA . LEU B 1 30 ? 16.375 -6.359 4.652 1 97.44 30 LEU B CA 1
ATOM 3597 C C . LEU B 1 30 ? 17.609 -6.09 3.787 1 97.44 30 LEU B C 1
ATOM 3599 O O . LEU B 1 30 ? 18.562 -6.859 3.807 1 97.44 30 LEU B O 1
ATOM 3603 N N . ALA B 1 31 ? 17.562 -5.016 3.049 1 96.25 31 ALA B N 1
ATOM 3604 C CA . ALA B 1 31 ? 18.641 -4.688 2.115 1 96.25 31 ALA B CA 1
ATOM 3605 C C . ALA B 1 31 ? 19.938 -4.359 2.857 1 96.25 31 ALA B C 1
ATOM 3607 O O . ALA B 1 31 ? 21.016 -4.742 2.424 1 96.25 31 ALA B O 1
ATOM 3608 N N . SER B 1 32 ? 19.812 -3.645 3.967 1 95.38 32 SER B N 1
ATOM 3609 C CA . SER B 1 32 ? 20.984 -3.158 4.676 1 95.38 32 SER B CA 1
ATOM 3610 C C . SER B 1 32 ? 21.453 -4.156 5.73 1 95.38 32 SER B C 1
ATOM 3612 O O . SER B 1 32 ? 22.641 -4.211 6.066 1 95.38 32 SER B O 1
ATOM 3614 N N . GLY B 1 33 ? 20.547 -4.887 6.32 1 95.69 33 GLY B N 1
ATOM 3615 C CA . GLY B 1 33 ? 20.859 -5.777 7.426 1 95.69 33 GLY B CA 1
ATOM 3616 C C . GLY B 1 33 ? 21 -5.055 8.75 1 95.69 33 GLY B C 1
ATOM 3617 O O . GLY B 1 33 ? 21.422 -5.652 9.75 1 95.69 33 GLY B O 1
ATOM 3618 N N . ILE B 1 34 ? 20.641 -3.779 8.719 1 94.31 34 ILE B N 1
ATOM 3619 C CA . ILE B 1 34 ? 20.781 -2.992 9.938 1 94.31 34 ILE B CA 1
ATOM 3620 C C . ILE B 1 34 ? 19.875 -3.561 11.023 1 94.31 34 ILE B C 1
ATOM 3622 O O . ILE B 1 34 ? 18.734 -3.961 10.75 1 94.31 34 ILE B O 1
ATOM 3626 N N . ASN B 1 35 ? 20.359 -3.734 12.234 1 92.62 35 ASN B N 1
ATOM 3627 C CA . ASN B 1 35 ? 19.656 -4.203 13.43 1 92.62 35 ASN B CA 1
ATOM 3628 C C . ASN B 1 35 ? 19.219 -5.656 13.281 1 92.62 35 ASN B C 1
ATOM 3630 O O . ASN B 1 35 ? 18.25 -6.082 13.906 1 92.62 35 ASN B O 1
ATOM 3634 N N . SER B 1 36 ? 19.891 -6.379 12.32 1 94.12 36 SER B N 1
ATOM 3635 C CA . SER B 1 36 ? 19.578 -7.801 12.188 1 94.12 36 SER B CA 1
ATOM 3636 C C . SER B 1 36 ? 20.031 -8.586 13.422 1 94.12 36 SER B C 1
ATOM 3638 O O . SER B 1 36 ? 21 -8.211 14.078 1 94.12 36 SER B O 1
ATOM 3640 N N . ASP B 1 37 ? 19.281 -9.664 13.719 1 91.62 37 ASP B N 1
ATOM 3641 C CA . ASP B 1 37 ? 19.625 -10.438 14.906 1 91.62 37 ASP B CA 1
ATOM 3642 C C . ASP B 1 37 ? 19.766 -11.922 14.57 1 91.62 37 ASP B C 1
ATOM 3644 O O . ASP B 1 37 ? 20.109 -12.727 15.438 1 91.62 37 ASP B O 1
ATOM 3648 N N . VAL B 1 38 ? 19.578 -12.281 13.352 1 93 38 VAL B N 1
ATOM 3649 C CA . VAL B 1 38 ? 19.734 -13.664 12.906 1 93 38 VAL B CA 1
ATOM 3650 C C . VAL B 1 38 ? 20.406 -13.695 11.531 1 93 38 VAL B C 1
ATOM 3652 O O . VAL B 1 38 ? 20.156 -12.82 10.695 1 93 38 VAL B O 1
ATOM 3655 N N . THR B 1 39 ? 21.25 -14.648 11.336 1 94.88 39 THR B N 1
ATOM 3656 C CA . THR B 1 39 ? 21.844 -14.891 10.031 1 94.88 39 THR B CA 1
ATOM 3657 C C . THR B 1 39 ? 21.422 -16.266 9.492 1 94.88 39 THR B C 1
ATOM 3659 O O . THR B 1 39 ? 21.672 -17.281 10.133 1 94.88 39 THR B O 1
ATOM 3662 N N . LEU B 1 40 ? 20.781 -16.312 8.375 1 95.31 40 LEU B N 1
ATOM 3663 C CA . LEU B 1 40 ? 20.406 -17.547 7.707 1 95.31 40 LEU B CA 1
ATOM 3664 C C . LEU B 1 40 ? 21.484 -17.969 6.707 1 95.31 40 LEU B C 1
ATOM 3666 O O . LEU B 1 40 ? 21.938 -17.156 5.91 1 95.31 40 LEU B O 1
ATOM 3670 N N . VAL B 1 41 ? 21.891 -19.156 6.797 1 96.06 41 VAL B N 1
ATOM 3671 C CA . VAL B 1 41 ? 22.828 -19.719 5.824 1 96.06 41 VAL B CA 1
ATOM 3672 C C . VAL B 1 41 ? 22.094 -20.703 4.914 1 96.06 41 VAL B C 1
ATOM 3674 O O . VAL B 1 41 ? 21.812 -21.844 5.309 1 96.06 41 VAL B O 1
ATOM 3677 N N . VAL B 1 42 ? 21.891 -20.312 3.662 1 97 42 VAL B N 1
ATOM 3678 C CA . VAL B 1 42 ? 20.953 -21.031 2.793 1 97 42 VAL B CA 1
ATOM 3679 C C . VAL B 1 42 ? 21.734 -21.688 1.651 1 97 42 VAL B C 1
ATOM 3681 O O . VAL B 1 42 ? 22.578 -21.047 1.019 1 97 42 VAL B O 1
ATOM 3684 N N . GLY B 1 43 ? 21.344 -22.938 1.358 1 96 43 GLY B N 1
ATOM 3685 C CA . GLY B 1 43 ? 21.922 -23.656 0.229 1 96 43 GLY B CA 1
ATOM 3686 C C . GLY B 1 43 ? 23.234 -24.328 0.55 1 96 43 GLY B C 1
ATOM 3687 O O . GLY B 1 43 ? 23.828 -24.062 1.6 1 96 43 GLY B O 1
ATOM 3688 N N . ARG B 1 44 ? 23.703 -25.062 -0.358 1 92.69 44 ARG B N 1
ATOM 3689 C CA . ARG B 1 44 ? 24.969 -25.766 -0.214 1 92.69 44 ARG B CA 1
ATOM 3690 C C . ARG B 1 44 ? 26.141 -24.797 -0.338 1 92.69 44 ARG B C 1
ATOM 3692 O O . ARG B 1 44 ? 27.188 -25 0.288 1 92.69 44 ARG B O 1
ATOM 3699 N N . GLU B 1 45 ? 25.922 -23.766 -1.074 1 92.62 45 GLU B N 1
ATOM 3700 C CA . GLU B 1 45 ? 26.953 -22.75 -1.23 1 92.62 45 GLU B CA 1
ATOM 3701 C C . GLU B 1 45 ? 27.094 -21.906 0.037 1 92.62 45 GLU B C 1
ATOM 3703 O O . GLU B 1 45 ? 28.094 -21.219 0.224 1 92.62 45 GLU B O 1
ATOM 3708 N N . GLY B 1 46 ? 26.109 -21.906 0.862 1 94.38 46 GLY B N 1
ATOM 3709 C CA . GLY B 1 46 ? 26.156 -21.219 2.141 1 94.38 46 GLY B CA 1
ATOM 3710 C C . GLY B 1 46 ? 25.953 -19.719 2.021 1 94.38 46 GLY B C 1
ATOM 3711 O O . GLY B 1 46 ? 26.656 -18.938 2.652 1 94.38 46 GLY B O 1
ATOM 3712 N N . LYS B 1 47 ? 25 -19.344 1.165 1 96.62 47 LYS B N 1
ATOM 3713 C CA . LYS B 1 47 ? 24.672 -17.922 1.062 1 96.62 47 LYS B CA 1
ATOM 3714 C C . LYS B 1 47 ? 24.094 -17.391 2.369 1 96.62 47 LYS B C 1
ATOM 3716 O O . LYS B 1 47 ? 23.188 -18 2.947 1 96.62 47 LYS B O 1
ATOM 3721 N N . GLN B 1 48 ? 24.594 -16.219 2.764 1 96.75 48 GLN B N 1
ATOM 3722 C CA . GLN B 1 48 ? 24.172 -15.672 4.051 1 96.75 48 GLN B CA 1
ATOM 3723 C C . GLN B 1 48 ? 23.156 -14.555 3.865 1 96.75 48 GLN B C 1
ATOM 3725 O O . GLN B 1 48 ? 23.312 -13.711 2.975 1 96.75 48 GLN B O 1
ATOM 3730 N N . PHE B 1 49 ? 22.094 -14.586 4.645 1 97.31 49 PHE B N 1
ATOM 3731 C CA . PHE B 1 49 ? 21.094 -13.523 4.707 1 97.31 49 PHE B CA 1
ATOM 3732 C C . PHE B 1 49 ? 20.938 -13 6.129 1 97.31 49 PHE B C 1
ATOM 3734 O O . PHE B 1 49 ? 20.641 -13.766 7.051 1 97.31 49 PHE B O 1
ATOM 3741 N N . LYS B 1 50 ? 21.219 -11.711 6.301 1 96.56 50 LYS B N 1
ATOM 3742 C CA . LYS B 1 50 ? 20.938 -11.07 7.582 1 96.56 50 LYS B CA 1
ATOM 3743 C C . LYS B 1 50 ? 19.469 -10.688 7.703 1 96.56 50 LYS B C 1
ATOM 3745 O O . LYS B 1 50 ? 18.969 -9.883 6.918 1 96.56 50 LYS B O 1
ATOM 3750 N N . VAL B 1 51 ? 18.797 -11.289 8.68 1 96.81 51 VAL B N 1
ATOM 3751 C CA . VAL B 1 51 ? 17.359 -11.094 8.773 1 96.81 51 VAL B CA 1
ATOM 3752 C C . VAL B 1 51 ? 16.969 -10.789 10.219 1 96.81 51 VAL B C 1
ATOM 3754 O O . VAL B 1 51 ? 17.828 -10.711 11.094 1 96.81 51 VAL B O 1
ATOM 3757 N N . HIS B 1 52 ? 15.758 -10.492 10.523 1 95.75 52 HIS B N 1
ATOM 3758 C CA . HIS B 1 52 ? 15.219 -10.125 11.82 1 95.75 52 HIS B CA 1
ATOM 3759 C C . HIS B 1 52 ? 14.195 -11.141 12.305 1 95.75 52 HIS B C 1
ATOM 3761 O O . HIS B 1 52 ? 13.211 -11.422 11.609 1 95.75 52 HIS B O 1
ATOM 3767 N N . ARG B 1 53 ? 14.375 -11.68 13.453 1 94.38 53 ARG B N 1
ATOM 3768 C CA . ARG B 1 53 ? 13.539 -12.75 13.992 1 94.38 53 ARG B CA 1
ATOM 3769 C C . ARG B 1 53 ? 12.07 -12.336 14.016 1 94.38 53 ARG B C 1
ATOM 3771 O O . ARG B 1 53 ? 11.195 -13.125 13.68 1 94.38 53 ARG B O 1
ATOM 3778 N N . LEU B 1 54 ? 11.836 -11.109 14.438 1 95 54 LEU B N 1
ATOM 3779 C CA . LEU B 1 54 ? 10.461 -10.633 14.586 1 95 54 LEU B CA 1
ATOM 3780 C C . LEU B 1 54 ? 9.75 -10.602 13.234 1 95 54 LEU B C 1
ATOM 3782 O O . LEU B 1 54 ? 8.594 -11.008 13.133 1 95 54 LEU B O 1
ATOM 3786 N N . ILE B 1 55 ? 10.422 -10.117 12.203 1 97.25 55 ILE B N 1
ATOM 3787 C CA . ILE B 1 55 ? 9.82 -9.945 10.883 1 97.25 55 ILE B CA 1
ATOM 3788 C C . ILE B 1 55 ? 9.523 -11.312 10.273 1 97.25 55 ILE B C 1
ATOM 3790 O O . ILE B 1 55 ? 8.453 -11.523 9.695 1 97.25 55 ILE B O 1
ATOM 3794 N N . LEU B 1 56 ? 10.406 -12.273 10.438 1 96.5 56 LEU B N 1
ATOM 3795 C CA . LEU B 1 56 ? 10.156 -13.617 9.938 1 96.5 56 LEU B CA 1
ATOM 3796 C C . LEU B 1 56 ? 9.008 -14.273 10.703 1 96.5 56 LEU B C 1
ATOM 3798 O O . LEU B 1 56 ? 8.156 -14.93 10.102 1 96.5 56 LEU B O 1
ATOM 3802 N N . SER B 1 57 ? 8.969 -14.039 11.977 1 95.75 57 SER B N 1
ATOM 3803 C CA . SER B 1 57 ? 7.98 -14.672 12.844 1 95.75 57 SER B CA 1
ATOM 3804 C C . SER B 1 57 ? 6.578 -14.133 12.57 1 95.75 57 SER B C 1
ATOM 3806 O O . SER B 1 57 ? 5.59 -14.844 12.75 1 95.75 57 SER B O 1
ATOM 3808 N N . MET B 1 58 ? 6.488 -12.922 12.133 1 95.94 58 MET B N 1
ATOM 3809 C CA . MET B 1 58 ? 5.16 -12.336 11.961 1 95.94 58 MET B CA 1
ATOM 3810 C C . MET B 1 58 ? 4.504 -12.828 10.68 1 95.94 58 MET B C 1
ATOM 3812 O O . MET B 1 58 ? 3.297 -12.656 10.484 1 95.94 58 MET B O 1
ATOM 3816 N N . ARG B 1 59 ? 5.305 -13.492 9.828 1 96.38 59 ARG B N 1
ATOM 3817 C CA . ARG B 1 59 ? 4.77 -13.93 8.539 1 96.38 59 ARG B CA 1
ATOM 3818 C C . ARG B 1 59 ? 4.809 -15.453 8.422 1 96.38 59 ARG B C 1
ATOM 3820 O O . ARG B 1 59 ? 4.25 -16.016 7.48 1 96.38 59 ARG B O 1
ATOM 3827 N N . SER B 1 60 ? 5.465 -16.172 9.391 1 96.5 60 SER B N 1
ATOM 3828 C CA . SER B 1 60 ? 5.66 -17.609 9.312 1 96.5 60 SER B CA 1
ATOM 3829 C C . SER B 1 60 ? 5.605 -18.25 10.695 1 96.5 60 SER B C 1
ATOM 3831 O O . SER B 1 60 ? 6.48 -18.016 11.531 1 96.5 60 SER B O 1
ATOM 3833 N N . PRO B 1 61 ? 4.637 -19.125 10.961 1 95.25 61 PRO B N 1
ATOM 3834 C CA . PRO B 1 61 ? 4.605 -19.828 12.25 1 95.25 61 PRO B CA 1
ATOM 3835 C C . PRO B 1 61 ? 5.812 -20.734 12.453 1 95.25 61 PRO B C 1
ATOM 3837 O O . PRO B 1 61 ? 6.262 -20.922 13.586 1 95.25 61 PRO B O 1
ATOM 3840 N N . VAL B 1 62 ? 6.32 -21.281 11.359 1 94.44 62 VAL B N 1
ATOM 3841 C CA . VAL B 1 62 ? 7.488 -22.141 11.445 1 94.44 62 VAL B CA 1
ATOM 3842 C C . VAL B 1 62 ? 8.703 -21.328 11.898 1 94.44 62 VAL B C 1
ATOM 3844 O O . VAL B 1 62 ? 9.43 -21.75 12.812 1 94.44 62 VAL B O 1
ATOM 3847 N N . PHE B 1 63 ? 8.875 -20.172 11.297 1 94.56 63 PHE B N 1
ATOM 3848 C CA . PHE B 1 63 ? 9.992 -19.328 11.727 1 94.56 63 PHE B CA 1
ATOM 3849 C C . PHE B 1 63 ? 9.766 -18.812 13.141 1 94.56 63 PHE B C 1
ATOM 3851 O O . PHE B 1 63 ? 10.727 -18.609 13.891 1 94.56 63 PHE B O 1
ATOM 3858 N N . GLU B 1 64 ? 8.5 -18.531 13.492 1 93.69 64 GLU B N 1
ATOM 3859 C CA . GLU B 1 64 ? 8.227 -18.141 14.867 1 93.69 64 GLU B CA 1
ATOM 3860 C C . GLU B 1 64 ? 8.688 -19.219 15.852 1 93.69 64 GLU B C 1
ATOM 3862 O O . GLU B 1 64 ? 9.312 -18.906 16.859 1 93.69 64 GLU B O 1
ATOM 3867 N N . ASP B 1 65 ? 8.414 -20.406 15.531 1 91.44 65 ASP B N 1
ATOM 3868 C CA . ASP B 1 65 ? 8.812 -21.531 16.375 1 91.44 65 ASP B CA 1
ATOM 3869 C C . ASP B 1 65 ? 10.328 -21.688 16.391 1 91.44 65 ASP B C 1
ATOM 3871 O O . ASP B 1 65 ? 10.938 -21.781 17.469 1 91.44 65 ASP B O 1
ATOM 3875 N N . LEU B 1 66 ? 10.961 -21.625 15.234 1 88.44 66 LEU B N 1
ATOM 3876 C CA . LEU B 1 66 ? 12.391 -21.875 15.086 1 88.44 66 LEU B CA 1
ATOM 3877 C C . LEU B 1 66 ? 13.211 -20.781 15.727 1 88.44 66 LEU B C 1
ATOM 3879 O O . LEU B 1 66 ? 14.312 -21.031 16.234 1 88.44 66 LEU B O 1
ATOM 3883 N N . LEU B 1 67 ? 12.625 -19.531 15.758 1 89.12 67 LEU B N 1
ATOM 3884 C CA . LEU B 1 67 ? 13.477 -18.391 16.109 1 89.12 67 LEU B CA 1
ATOM 3885 C C . LEU B 1 67 ? 13.062 -17.797 17.453 1 89.12 67 LEU B C 1
ATOM 3887 O O . LEU B 1 67 ? 13.875 -17.188 18.141 1 89.12 67 LEU B O 1
ATOM 3891 N N . LEU B 1 68 ? 11.797 -17.844 17.797 1 84.31 68 LEU B N 1
ATOM 3892 C CA . LEU B 1 68 ? 11.344 -17.141 19 1 84.31 68 LEU B CA 1
ATOM 3893 C C . LEU B 1 68 ? 10.93 -18.125 20.078 1 84.31 68 LEU B C 1
ATOM 3895 O O . LEU B 1 68 ? 11.266 -17.953 21.25 1 84.31 68 LEU B O 1
ATOM 3899 N N . LEU B 1 69 ? 10.188 -19.078 19.703 1 76.75 69 LEU B N 1
ATOM 3900 C CA . LEU B 1 69 ? 9.602 -19.969 20.703 1 76.75 69 LEU B CA 1
ATOM 3901 C C . LEU B 1 69 ? 10.578 -21.078 21.094 1 76.75 69 LEU B C 1
ATOM 3903 O O . LEU B 1 69 ? 10.789 -21.344 22.281 1 76.75 69 LEU B O 1
ATOM 3907 N N . ASN B 1 70 ? 11.086 -21.703 20.078 1 70.94 70 ASN B N 1
ATOM 3908 C CA . ASN B 1 70 ? 12.039 -22.781 20.297 1 70.94 70 ASN B CA 1
ATOM 3909 C C . ASN B 1 70 ? 13.336 -22.547 19.531 1 70.94 70 ASN B C 1
ATOM 3911 O O . ASN B 1 70 ? 13.609 -23.234 18.547 1 70.94 70 ASN B O 1
ATOM 3915 N N . PRO B 1 71 ? 14.047 -21.453 20.078 1 65.5 71 PRO B N 1
ATOM 3916 C CA . PRO B 1 71 ? 15.219 -21.094 19.266 1 65.5 71 PRO B CA 1
ATOM 3917 C C . PRO B 1 71 ? 16.234 -22.234 19.156 1 65.5 71 PRO B C 1
ATOM 3919 O O . PRO B 1 71 ? 16.594 -22.828 20.172 1 65.5 71 PRO B O 1
ATOM 3922 N N . ALA B 1 72 ? 16.219 -22.922 18.047 1 57.28 72 ALA B N 1
ATOM 3923 C CA . ALA B 1 72 ? 17.125 -24.047 17.781 1 57.28 72 ALA B CA 1
ATOM 3924 C C . ALA B 1 72 ? 18.531 -23.75 18.297 1 57.28 72 ALA B C 1
ATOM 3926 O O . ALA B 1 72 ? 19.234 -24.672 18.719 1 57.28 72 ALA B O 1
ATOM 3927 N N . SER B 1 73 ? 19.156 -22.703 18.156 1 55.22 73 SER B N 1
ATOM 3928 C CA . SER B 1 73 ? 20.484 -22.328 18.641 1 55.22 73 SER B CA 1
ATOM 3929 C C . SER B 1 73 ? 20.469 -20.953 19.297 1 55.22 73 SER B C 1
ATOM 3931 O O . SER B 1 73 ? 19.641 -20.109 18.953 1 55.22 73 SER B O 1
ATOM 3933 N N . LYS B 1 74 ? 20.938 -21.047 20.391 1 56.81 74 LYS B N 1
ATOM 3934 C CA . LYS B 1 74 ? 21.219 -19.766 21.047 1 56.81 74 LYS B CA 1
ATOM 3935 C C . LYS B 1 74 ? 21.984 -18.828 20.109 1 56.81 74 LYS B C 1
ATOM 3937 O O . LYS B 1 74 ? 22.094 -17.625 20.359 1 56.81 74 LYS B O 1
ATOM 3942 N N . SER B 1 75 ? 22.547 -19.531 19.031 1 62.22 75 SER B N 1
ATOM 3943 C CA . SER B 1 75 ? 23.375 -18.797 18.078 1 62.22 75 SER B CA 1
ATOM 3944 C C . SER B 1 75 ? 22.531 -18.047 17.062 1 62.22 75 SER B C 1
ATOM 3946 O O . SER B 1 75 ? 21.391 -18.422 16.797 1 62.22 75 SER B O 1
ATOM 3948 N N . CYS B 1 76 ? 22.812 -16.953 16.719 1 76.94 76 CYS B N 1
ATOM 3949 C CA . CYS B 1 76 ? 22.219 -16 15.797 1 76.94 76 CYS B CA 1
ATOM 3950 C C . CYS B 1 76 ? 22.344 -16.5 14.359 1 76.94 76 CYS B C 1
ATOM 3952 O O . CYS B 1 76 ? 22.109 -15.742 13.414 1 76.94 76 CYS B O 1
ATOM 3954 N N . VAL B 1 77 ? 22.797 -17.938 14.227 1 87.12 77 VAL B N 1
ATOM 3955 C CA . VAL B 1 77 ? 22.969 -18.406 12.852 1 87.12 77 VAL B CA 1
ATOM 3956 C C . VAL B 1 77 ? 22.109 -19.641 12.617 1 87.12 77 VAL B C 1
ATOM 3958 O O . VAL B 1 77 ? 22.172 -20.594 13.383 1 87.12 77 VAL B O 1
ATOM 3961 N N . LEU B 1 78 ? 21.281 -19.75 11.648 1 91.69 78 LEU B N 1
ATOM 3962 C CA . LEU B 1 78 ? 20.391 -20.844 11.297 1 91.69 78 LEU B CA 1
ATOM 3963 C C . LEU B 1 78 ? 20.734 -21.406 9.922 1 91.69 78 LEU B C 1
ATOM 3965 O O . LEU B 1 78 ? 20.516 -20.75 8.898 1 91.69 78 LEU B O 1
ATOM 3969 N N . PRO B 1 79 ? 21.25 -22.641 9.812 1 92.62 79 PRO B N 1
ATOM 3970 C CA . PRO B 1 79 ? 21.578 -23.25 8.531 1 92.62 79 PRO B CA 1
ATOM 3971 C C . PRO B 1 79 ? 20.344 -23.828 7.82 1 92.62 79 PRO B C 1
ATOM 3973 O O . PRO B 1 79 ? 19.578 -24.594 8.43 1 92.62 79 PRO B O 1
ATOM 3976 N N . LEU B 1 80 ? 20.109 -23.484 6.652 1 94 80 LEU B N 1
ATOM 3977 C CA . LEU B 1 80 ? 19.078 -24.016 5.762 1 94 80 LEU B CA 1
ATOM 3978 C C . LEU B 1 80 ? 19.703 -24.562 4.477 1 94 80 LEU B C 1
ATOM 3980 O O . LEU B 1 80 ? 19.469 -24.031 3.391 1 94 80 LEU B O 1
ATOM 3984 N N . LYS B 1 81 ? 20.344 -25.656 4.551 1 93.12 81 LYS B N 1
ATOM 3985 C CA . LYS B 1 81 ? 21.25 -26.172 3.529 1 93.12 81 LYS B CA 1
ATOM 3986 C C . LYS B 1 81 ? 20.484 -26.703 2.324 1 93.12 81 LYS B C 1
ATOM 3988 O O . LYS B 1 81 ? 20.969 -26.656 1.196 1 93.12 81 LYS B O 1
ATOM 3993 N N . ASP B 1 82 ? 19.297 -27.219 2.471 1 91.44 82 ASP B N 1
ATOM 3994 C CA . ASP B 1 82 ? 18.562 -27.906 1.406 1 91.44 82 ASP B CA 1
ATOM 3995 C C . ASP B 1 82 ? 17.719 -26.906 0.604 1 91.44 82 ASP B C 1
ATOM 3997 O O . ASP B 1 82 ? 17.109 -27.281 -0.396 1 91.44 82 ASP B O 1
ATOM 4001 N N . ASP B 1 83 ? 17.734 -25.672 0.995 1 94.5 83 ASP B N 1
ATOM 4002 C CA . ASP B 1 83 ? 16.875 -24.688 0.341 1 94.5 83 ASP B CA 1
ATOM 4003 C C . ASP B 1 83 ? 17.641 -23.906 -0.727 1 94.5 83 ASP B C 1
ATOM 4005 O O . ASP B 1 83 ? 18.859 -23.734 -0.619 1 94.5 83 ASP B O 1
ATOM 4009 N N . SER B 1 84 ? 16.969 -23.5 -1.807 1 94.75 84 SER B N 1
ATOM 4010 C CA . SER B 1 84 ? 17.547 -22.688 -2.879 1 94.75 84 SER B CA 1
ATOM 4011 C C . SER B 1 84 ? 17.734 -21.234 -2.449 1 94.75 84 SER B C 1
ATOM 4013 O O . SER B 1 84 ? 16.75 -20.578 -2.086 1 94.75 84 SER B O 1
ATOM 4015 N N . PRO B 1 85 ? 18.953 -20.703 -2.543 1 96.88 85 PRO B N 1
ATOM 4016 C CA . PRO B 1 85 ? 19.172 -19.297 -2.188 1 96.88 85 PRO B CA 1
ATOM 4017 C C . PRO B 1 85 ? 18.359 -18.344 -3.055 1 96.88 85 PRO B C 1
ATOM 4019 O O . PRO B 1 85 ? 17.875 -17.312 -2.566 1 96.88 85 PRO B O 1
ATOM 4022 N N . TRP B 1 86 ? 18.25 -18.703 -4.281 1 96.38 86 TRP B N 1
ATOM 4023 C CA . TRP B 1 86 ? 17.516 -17.875 -5.23 1 96.38 86 TRP B CA 1
ATOM 4024 C C . TRP B 1 86 ? 16.047 -17.75 -4.832 1 96.38 86 TRP B C 1
ATOM 4026 O O . TRP B 1 86 ? 15.523 -16.641 -4.727 1 96.38 86 TRP B O 1
ATOM 4036 N N . ALA B 1 87 ? 15.383 -18.812 -4.605 1 96.69 87 ALA B N 1
ATOM 4037 C CA . ALA B 1 87 ? 13.984 -18.812 -4.191 1 96.69 87 ALA B CA 1
ATOM 4038 C C . ALA B 1 87 ? 13.812 -18.219 -2.801 1 96.69 87 ALA B C 1
ATOM 4040 O O . ALA B 1 87 ? 12.812 -17.562 -2.518 1 96.69 87 ALA B O 1
ATOM 4041 N N . PHE B 1 88 ? 14.812 -18.469 -2 1 98.06 88 PHE B N 1
ATOM 4042 C CA . PHE B 1 88 ? 14.734 -17.969 -0.633 1 98.06 88 PHE B CA 1
ATOM 4043 C C . PHE B 1 88 ? 14.828 -16.453 -0.604 1 98.06 88 PHE B C 1
ATOM 4045 O O . PHE B 1 88 ? 14.164 -15.797 0.203 1 98.06 88 PHE B O 1
ATOM 4052 N N . GLN B 1 89 ? 15.68 -15.891 -1.431 1 97.5 89 GLN B N 1
ATOM 4053 C CA . GLN B 1 89 ? 15.758 -14.438 -1.562 1 97.5 89 GLN B CA 1
ATOM 4054 C C . GLN B 1 89 ? 14.391 -13.852 -1.919 1 97.5 89 GLN B C 1
ATOM 4056 O O . GLN B 1 89 ? 13.984 -12.828 -1.357 1 97.5 89 GLN B O 1
ATOM 4061 N N . TRP B 1 90 ? 13.727 -14.453 -2.896 1 98.06 90 TRP B N 1
ATOM 4062 C CA . TRP B 1 90 ? 12.383 -14.008 -3.25 1 98.06 90 TRP B CA 1
ATOM 4063 C C . TRP B 1 90 ? 11.453 -14.07 -2.045 1 98.06 90 TRP B C 1
ATOM 4065 O O . TRP B 1 90 ? 10.68 -13.141 -1.797 1 98.06 90 TRP B O 1
ATOM 4075 N N . LEU B 1 91 ? 11.555 -15.195 -1.324 1 98.44 91 LEU B N 1
ATOM 4076 C CA . LEU B 1 91 ? 10.688 -15.398 -0.168 1 98.44 91 LEU B CA 1
ATOM 4077 C C . LEU B 1 91 ? 10.906 -14.312 0.876 1 98.44 91 LEU B C 1
ATOM 4079 O O . LEU B 1 91 ? 9.945 -13.789 1.445 1 98.44 91 LEU B O 1
ATOM 4083 N N . LEU B 1 92 ? 12.172 -13.961 1.147 1 98.5 92 LEU B N 1
ATOM 4084 C CA . LEU B 1 92 ? 12.492 -12.906 2.102 1 98.5 92 LEU B CA 1
ATOM 4085 C C . LEU B 1 92 ? 11.914 -11.57 1.642 1 98.5 92 LEU B C 1
ATOM 4087 O O . LEU B 1 92 ? 11.336 -10.828 2.441 1 98.5 92 LEU B O 1
ATOM 4091 N N . ASN B 1 93 ? 12.109 -11.32 0.386 1 98 93 ASN B N 1
ATOM 4092 C CA . ASN B 1 93 ? 11.547 -10.086 -0.15 1 98 93 ASN B CA 1
ATOM 4093 C C . ASN B 1 93 ? 10.031 -10.047 0.004 1 98 93 ASN B C 1
ATOM 4095 O O . ASN B 1 93 ? 9.453 -8.992 0.271 1 98 93 ASN B O 1
ATOM 4099 N N . HIS B 1 94 ? 9.453 -11.18 -0.219 1 98.06 94 HIS B N 1
ATOM 4100 C CA . HIS B 1 94 ? 8.008 -11.273 -0.052 1 98.06 94 HIS B CA 1
ATOM 4101 C C . HIS B 1 94 ? 7.605 -11.039 1.4 1 98.06 94 HIS B C 1
ATOM 4103 O O . HIS B 1 94 ? 6.664 -10.297 1.675 1 98.06 94 HIS B O 1
ATOM 4109 N N . ILE B 1 95 ? 8.289 -11.633 2.295 1 98.06 95 ILE B N 1
ATOM 4110 C CA . ILE B 1 95 ? 7.984 -11.547 3.719 1 98.06 95 ILE B CA 1
ATOM 4111 C C . ILE B 1 95 ? 8.133 -10.102 4.188 1 98.06 95 ILE B C 1
ATOM 4113 O O . ILE B 1 95 ? 7.289 -9.602 4.938 1 98.06 95 ILE B O 1
ATOM 4117 N N . TYR B 1 96 ? 9.148 -9.406 3.723 1 97.75 96 TYR B N 1
ATOM 4118 C CA . TYR B 1 96 ? 9.453 -8.062 4.188 1 97.75 96 TYR B CA 1
ATOM 4119 C C . TYR B 1 96 ? 8.602 -7.023 3.455 1 97.75 96 TYR B C 1
ATOM 4121 O O . TYR B 1 96 ? 8.117 -6.066 4.062 1 97.75 96 TYR B O 1
ATOM 4129 N N . THR B 1 97 ? 8.461 -7.195 2.131 1 94.69 97 THR B N 1
ATOM 4130 C CA . THR B 1 97 ? 7.957 -6.086 1.329 1 94.69 97 THR B CA 1
ATOM 4131 C C . THR B 1 97 ? 6.715 -6.504 0.547 1 94.69 97 THR B C 1
ATOM 4133 O O . THR B 1 97 ? 6.176 -5.715 -0.233 1 94.69 97 THR B O 1
ATOM 4136 N N . ASP B 1 98 ? 6.281 -7.719 0.633 1 95.88 98 ASP B N 1
ATOM 4137 C CA . ASP B 1 98 ? 5.121 -8.258 -0.067 1 95.88 98 ASP B CA 1
ATOM 4138 C C . ASP B 1 98 ? 5.367 -8.32 -1.572 1 95.88 98 ASP B C 1
ATOM 4140 O O . ASP B 1 98 ? 4.457 -8.07 -2.365 1 95.88 98 ASP B O 1
ATOM 4144 N N . LYS B 1 99 ? 6.57 -8.531 -1.881 1 92.69 99 LYS B N 1
ATOM 4145 C CA . LYS B 1 99 ? 6.875 -8.781 -3.287 1 92.69 99 LYS B CA 1
ATOM 4146 C C . LYS B 1 99 ? 6 -9.891 -3.854 1 92.69 99 LYS B C 1
ATOM 4148 O O . LYS B 1 99 ? 5.766 -10.906 -3.191 1 92.69 99 LYS B O 1
ATOM 4153 N N . HIS B 1 100 ? 5.508 -9.672 -5.109 1 94.19 100 HIS B N 1
ATOM 4154 C CA . HIS B 1 100 ? 4.574 -10.664 -5.633 1 94.19 100 HIS B CA 1
ATOM 4155 C C . HIS B 1 100 ? 4.918 -11.031 -7.074 1 94.19 100 HIS B C 1
ATOM 4157 O O . HIS B 1 100 ? 4.273 -11.906 -7.664 1 94.19 100 HIS B O 1
ATOM 4163 N N . GLU B 1 101 ? 5.895 -10.461 -7.621 1 95.56 101 GLU B N 1
ATOM 4164 C CA . GLU B 1 101 ? 6.234 -10.711 -9.016 1 95.56 101 GLU B CA 1
ATOM 4165 C C . GLU B 1 101 ? 7.07 -11.984 -9.164 1 95.56 101 GLU B C 1
ATOM 4167 O O . GLU B 1 101 ? 8.109 -12.125 -8.516 1 95.56 101 GLU B O 1
ATOM 4172 N N . ILE B 1 102 ? 6.617 -12.883 -9.906 1 96.19 102 ILE B N 1
ATOM 4173 C CA . ILE B 1 102 ? 7.328 -14.109 -10.258 1 96.19 102 ILE B CA 1
ATOM 4174 C C . ILE B 1 102 ? 7.582 -14.148 -11.766 1 96.19 102 ILE B C 1
ATOM 4176 O O . ILE B 1 102 ? 6.68 -13.875 -12.562 1 96.19 102 ILE B O 1
ATOM 4180 N N . ASP B 1 103 ? 8.797 -14.477 -12.141 1 92.5 103 ASP B N 1
ATOM 4181 C CA . ASP B 1 103 ? 9.141 -14.289 -13.547 1 92.5 103 ASP B CA 1
ATOM 4182 C C . ASP B 1 103 ? 9.359 -15.625 -14.242 1 92.5 103 ASP B C 1
ATOM 4184 O O . ASP B 1 103 ? 9.648 -15.672 -15.438 1 92.5 103 ASP B O 1
ATOM 4188 N N . SER B 1 104 ? 9.281 -16.719 -13.57 1 92.62 104 SER B N 1
ATOM 4189 C CA . SER B 1 104 ? 9.508 -18 -14.211 1 92.62 104 SER B CA 1
ATOM 4190 C C . SER B 1 104 ? 8.758 -19.109 -13.484 1 92.62 104 SER B C 1
ATOM 4192 O O . SER B 1 104 ? 8.469 -19 -12.289 1 92.62 104 SER B O 1
ATOM 4194 N N . MET B 1 105 ? 8.492 -20.172 -14.211 1 88.75 105 MET B N 1
ATOM 4195 C CA . MET B 1 105 ? 7.805 -21.328 -13.648 1 88.75 105 MET B CA 1
ATOM 4196 C C . MET B 1 105 ? 8.695 -22.047 -12.641 1 88.75 105 MET B C 1
ATOM 4198 O O . MET B 1 105 ? 8.211 -22.531 -11.617 1 88.75 105 MET B O 1
ATOM 4202 N N . GLU B 1 106 ? 9.914 -22.141 -12.984 1 89.06 106 GLU B N 1
ATOM 4203 C CA . GLU B 1 106 ? 10.867 -22.797 -12.086 1 89.06 106 GLU B CA 1
ATOM 4204 C C . GLU B 1 106 ? 10.891 -22.109 -10.719 1 89.06 106 GLU B C 1
ATOM 4206 O O . GLU B 1 106 ? 10.852 -22.766 -9.688 1 89.06 106 GLU B O 1
ATOM 4211 N N . LEU B 1 107 ? 10.961 -20.812 -10.742 1 94.38 107 LEU B N 1
ATOM 4212 C CA . LEU B 1 107 ? 10.961 -20.062 -9.5 1 94.38 107 LEU B CA 1
ATOM 4213 C C . LEU B 1 107 ? 9.648 -20.266 -8.742 1 94.38 107 LEU B C 1
ATOM 4215 O O . LEU B 1 107 ? 9.656 -20.438 -7.523 1 94.38 107 LEU B O 1
ATOM 4219 N N . ALA B 1 108 ? 8.57 -20.266 -9.492 1 94 108 ALA B N 1
ATOM 4220 C CA . ALA B 1 108 ? 7.262 -20.438 -8.867 1 94 108 ALA B CA 1
ATOM 4221 C C . ALA B 1 108 ? 7.188 -21.75 -8.109 1 94 108 ALA B C 1
ATOM 4223 O O . ALA B 1 108 ? 6.672 -21.797 -6.988 1 94 108 ALA B O 1
ATOM 4224 N N . LEU B 1 109 ? 7.711 -22.75 -8.672 1 90.38 109 LEU B N 1
ATOM 4225 C CA . LEU B 1 109 ? 7.672 -24.078 -8.039 1 90.38 109 LEU B CA 1
ATOM 4226 C C . LEU B 1 109 ? 8.562 -24.109 -6.805 1 90.38 109 LEU B C 1
ATOM 4228 O O . LEU B 1 109 ? 8.195 -24.703 -5.785 1 90.38 109 LEU B O 1
ATOM 4232 N N . GLN B 1 110 ? 9.688 -23.5 -6.926 1 92.81 110 GLN B N 1
ATOM 4233 C CA . GLN B 1 110 ? 10.586 -23.453 -5.773 1 92.81 110 GLN B CA 1
ATOM 4234 C C . GLN B 1 110 ? 9.977 -22.641 -4.637 1 92.81 110 GLN B C 1
ATOM 4236 O O . GLN B 1 110 ? 10.086 -23.016 -3.469 1 92.81 110 GLN B O 1
ATOM 4241 N N . ILE B 1 111 ? 9.375 -21.516 -4.949 1 95.56 111 ILE B N 1
ATOM 4242 C CA . ILE B 1 111 ? 8.695 -20.688 -3.957 1 95.56 111 ILE B CA 1
ATOM 4243 C C . ILE B 1 111 ? 7.566 -21.5 -3.303 1 95.56 111 ILE B C 1
ATOM 4245 O O . ILE B 1 111 ? 7.375 -21.422 -2.086 1 95.56 111 ILE B O 1
ATOM 4249 N N . LEU B 1 112 ? 6.836 -22.188 -4.117 1 92.5 112 LEU B N 1
ATOM 4250 C CA . LEU B 1 112 ? 5.742 -23 -3.602 1 92.5 112 LEU B CA 1
ATOM 4251 C C . LEU B 1 112 ? 6.25 -23.984 -2.553 1 92.5 112 LEU B C 1
ATOM 4253 O O . LEU B 1 112 ? 5.633 -24.156 -1.498 1 92.5 112 LEU B O 1
ATOM 4257 N N . SER B 1 113 ? 7.344 -24.594 -2.848 1 90.69 113 SER B N 1
ATOM 4258 C CA . SER B 1 113 ? 7.945 -25.547 -1.921 1 90.69 113 SER B CA 1
ATOM 4259 C C . SER B 1 113 ? 8.367 -24.859 -0.625 1 90.69 113 SER B C 1
ATOM 4261 O O . SER B 1 113 ? 8.094 -25.359 0.467 1 90.69 113 SER B O 1
ATOM 4263 N N . LEU B 1 114 ? 9.008 -23.75 -0.737 1 95.44 114 LEU B N 1
ATOM 4264 C CA . LEU B 1 114 ? 9.477 -23 0.429 1 95.44 114 LEU B CA 1
ATOM 4265 C C . LEU B 1 114 ? 8.297 -22.5 1.257 1 95.44 114 LEU B C 1
ATOM 4267 O O . LEU B 1 114 ? 8.328 -22.562 2.488 1 95.44 114 LEU B O 1
ATOM 4271 N N . ALA B 1 115 ? 7.344 -21.938 0.538 1 95 115 ALA B N 1
ATOM 4272 C CA . ALA B 1 115 ? 6.164 -21.391 1.207 1 95 115 ALA B CA 1
ATOM 4273 C C . ALA B 1 115 ? 5.438 -22.469 2 1 95 115 ALA B C 1
ATOM 4275 O O . ALA B 1 115 ? 4.926 -22.219 3.092 1 95 115 ALA B O 1
ATOM 4276 N N . ASP B 1 116 ? 5.383 -23.625 1.432 1 90.5 116 ASP B N 1
ATOM 4277 C CA . ASP B 1 116 ? 4.762 -24.75 2.121 1 90.5 116 ASP B CA 1
ATOM 4278 C C . ASP B 1 116 ? 5.609 -25.203 3.312 1 90.5 116 ASP B C 1
ATOM 4280 O O . ASP B 1 116 ? 5.082 -25.438 4.402 1 90.5 116 ASP B O 1
ATOM 4284 N N . LYS B 1 117 ? 6.863 -25.312 3.121 1 92.25 117 LYS B N 1
ATOM 4285 C CA . LYS B 1 117 ? 7.801 -25.75 4.152 1 92.25 117 LYS B CA 1
ATOM 4286 C C . LYS B 1 117 ? 7.777 -24.812 5.355 1 92.25 117 LYS B C 1
ATOM 4288 O O . LYS B 1 117 ? 7.738 -25.266 6.5 1 92.25 117 LYS B O 1
ATOM 4293 N N . TYR B 1 118 ? 7.781 -23.516 5.086 1 95.5 118 TYR B N 1
ATOM 4294 C CA . TYR B 1 118 ? 7.867 -22.531 6.16 1 95.5 118 TYR B CA 1
ATOM 4295 C C . TYR B 1 118 ? 6.496 -21.953 6.473 1 95.5 118 TYR B C 1
ATOM 4297 O O . TYR B 1 118 ? 6.379 -21.031 7.289 1 95.5 118 TYR B O 1
ATOM 4305 N N . MET B 1 119 ? 5.508 -22.438 5.785 1 94.12 119 MET B N 1
ATOM 4306 C CA . MET B 1 119 ? 4.105 -22.094 6.023 1 94.12 119 MET B CA 1
ATOM 4307 C C . MET B 1 119 ? 3.881 -20.594 5.867 1 94.12 119 MET B C 1
ATOM 4309 O O . MET B 1 119 ? 3.312 -19.953 6.754 1 94.12 119 MET B O 1
ATOM 4313 N N . VAL B 1 120 ? 4.289 -20.047 4.828 1 96.56 120 VAL B N 1
ATOM 4314 C CA . VAL B 1 120 ? 3.982 -18.672 4.457 1 96.56 120 VAL B CA 1
ATOM 4315 C C . VAL B 1 120 ? 2.803 -18.656 3.486 1 96.56 120 VAL B C 1
ATOM 4317 O O . VAL B 1 120 ? 2.99 -18.75 2.271 1 96.56 120 VAL B O 1
ATOM 4320 N N . ALA B 1 121 ? 1.677 -18.422 3.996 1 93.31 121 ALA B N 1
ATOM 4321 C CA . ALA B 1 121 ? 0.423 -18.578 3.266 1 93.31 121 ALA B CA 1
ATOM 4322 C C . ALA B 1 121 ? 0.351 -17.641 2.072 1 93.31 121 ALA B C 1
ATOM 4324 O O . ALA B 1 121 ? -0.066 -18.031 0.981 1 93.31 121 ALA B O 1
ATOM 4325 N N . SER B 1 122 ? 0.725 -16.391 2.279 1 95.88 122 SER B N 1
ATOM 4326 C CA . SER B 1 122 ? 0.624 -15.406 1.21 1 95.88 122 SER B CA 1
ATOM 4327 C C . SER B 1 122 ? 1.541 -15.758 0.043 1 95.88 122 SER B C 1
ATOM 4329 O O . SER B 1 122 ? 1.168 -15.586 -1.119 1 95.88 122 SER B O 1
ATOM 4331 N N . ALA B 1 123 ? 2.729 -16.219 0.313 1 96.94 123 ALA B N 1
ATOM 4332 C CA . ALA B 1 123 ? 3.658 -16.641 -0.734 1 96.94 123 ALA B CA 1
ATOM 4333 C C . ALA B 1 123 ? 3.143 -17.875 -1.472 1 96.94 123 ALA B C 1
ATOM 4335 O O . ALA B 1 123 ? 3.295 -17.984 -2.689 1 96.94 123 ALA B O 1
ATOM 4336 N N . TYR B 1 124 ? 2.566 -18.766 -0.704 1 93.62 124 TYR B N 1
ATOM 4337 C CA . TYR B 1 124 ? 1.946 -19.953 -1.285 1 93.62 124 TYR B CA 1
ATOM 4338 C C . TYR B 1 124 ? 0.869 -19.578 -2.291 1 93.62 124 TYR B C 1
ATOM 4340 O O . TYR B 1 124 ? 0.887 -20.031 -3.436 1 93.62 124 TYR B O 1
ATOM 4348 N N . ASP B 1 125 ? 0.053 -18.688 -1.895 1 94 125 ASP B N 1
ATOM 4349 C CA . ASP B 1 125 ? -1.045 -18.25 -2.752 1 94 125 ASP B CA 1
ATOM 4350 C C . ASP B 1 125 ? -0.519 -17.547 -4 1 94 125 ASP B C 1
ATOM 4352 O O . ASP B 1 125 ? -1.044 -17.75 -5.098 1 94 125 ASP B O 1
ATOM 4356 N N . THR B 1 126 ? 0.457 -16.75 -3.773 1 96 126 THR B N 1
ATOM 4357 C CA . THR B 1 126 ? 1.038 -16.016 -4.891 1 96 126 THR B CA 1
ATOM 4358 C C . THR B 1 126 ? 1.63 -16.969 -5.918 1 96 126 THR B C 1
ATOM 4360 O O . THR B 1 126 ? 1.456 -16.781 -7.125 1 96 126 THR B O 1
ATOM 4363 N N . SER B 1 127 ? 2.303 -17.969 -5.48 1 94.38 127 SER B N 1
ATOM 4364 C CA . SER B 1 127 ? 2.912 -18.953 -6.375 1 94.38 127 SER B CA 1
ATOM 4365 C C . SER B 1 127 ? 1.854 -19.75 -7.117 1 94.38 127 SER B C 1
ATOM 4367 O O . SER B 1 127 ? 1.966 -19.969 -8.328 1 94.38 127 SER B O 1
ATOM 4369 N N . ILE B 1 128 ? 0.811 -20.156 -6.434 1 90.19 128 ILE B N 1
ATOM 4370 C CA . ILE B 1 128 ? -0.274 -20.922 -7.035 1 90.19 128 ILE B CA 1
ATOM 4371 C C . ILE B 1 128 ? -0.976 -20.062 -8.094 1 90.19 128 ILE B C 1
ATOM 4373 O O . ILE B 1 128 ? -1.275 -20.562 -9.188 1 90.19 128 ILE B O 1
ATOM 4377 N N . ARG B 1 129 ? -1.211 -18.859 -7.781 1 92.19 129 ARG B N 1
ATOM 4378 C CA . ARG B 1 129 ? -1.863 -17.969 -8.727 1 92.19 129 ARG B CA 1
ATOM 4379 C C . ARG B 1 129 ? -1.033 -17.812 -10 1 92.19 129 ARG B C 1
ATOM 4381 O O . ARG B 1 129 ? -1.577 -17.812 -11.109 1 92.19 129 ARG B O 1
ATOM 4388 N N . TYR B 1 130 ? 0.165 -17.656 -9.781 1 94.69 130 TYR B N 1
ATOM 4389 C CA . TYR B 1 130 ? 1.047 -17.562 -10.945 1 94.69 130 TYR B CA 1
ATOM 4390 C C . TYR B 1 130 ? 0.988 -18.828 -11.773 1 94.69 130 TYR B C 1
ATOM 4392 O O . TYR B 1 130 ? 0.853 -18.781 -13 1 94.69 130 TYR B O 1
ATOM 4400 N N . LEU B 1 131 ? 1.099 -19.969 -11.172 1 90.44 131 LEU B N 1
ATOM 4401 C CA . LEU B 1 131 ? 1.099 -21.266 -11.852 1 90.44 131 LEU B CA 1
ATOM 4402 C C . LEU B 1 131 ? -0.221 -21.484 -12.578 1 90.44 131 LEU B C 1
ATOM 4404 O O . LEU B 1 131 ? -0.24 -22.047 -13.672 1 90.44 131 LEU B O 1
ATOM 4408 N N . GLN B 1 132 ? -1.285 -21.016 -12.008 1 86.62 132 GLN B N 1
ATOM 4409 C CA . GLN B 1 132 ? -2.598 -21.141 -12.633 1 86.62 132 GLN B CA 1
ATOM 4410 C C . GLN B 1 132 ? -2.643 -20.375 -13.961 1 86.62 132 GLN B C 1
ATOM 4412 O O . GLN B 1 132 ? -3.348 -20.766 -14.891 1 86.62 132 GLN B O 1
ATOM 4417 N N . THR B 1 133 ? -1.876 -19.328 -13.977 1 87.62 133 THR B N 1
ATOM 4418 C CA . THR B 1 133 ? -1.894 -18.5 -15.18 1 87.62 133 THR B CA 1
ATOM 4419 C C . THR B 1 133 ? -0.977 -19.094 -16.25 1 87.62 133 THR B C 1
ATOM 4421 O O . THR B 1 133 ? -1.207 -18.891 -17.438 1 87.62 133 THR B O 1
ATOM 4424 N N . VAL B 1 134 ? 0.007 -19.781 -15.898 1 86.75 134 VAL B N 1
ATOM 4425 C CA . VAL B 1 134 ? 1.034 -20.172 -16.859 1 86.75 134 VAL B CA 1
ATOM 4426 C C . VAL B 1 134 ? 0.853 -21.625 -17.25 1 86.75 134 VAL B C 1
ATOM 4428 O O . VAL B 1 134 ? 1.321 -22.062 -18.312 1 86.75 134 VAL B O 1
ATOM 4431 N N . VAL B 1 135 ? 0.196 -22.438 -16.469 1 84.31 135 VAL B N 1
ATOM 4432 C CA . VAL B 1 135 ? 0.061 -23.859 -16.734 1 84.31 135 VAL B CA 1
ATOM 4433 C C . VAL B 1 135 ? -0.822 -24.078 -17.953 1 84.31 135 VAL B C 1
ATOM 4435 O O . VAL B 1 135 ? -1.933 -23.547 -18.031 1 84.31 135 VAL B O 1
ATOM 4438 N N . LYS B 1 136 ? -0.291 -24.688 -18.891 1 79.62 136 LYS B N 1
ATOM 4439 C CA . LYS B 1 136 ? -0.964 -25.031 -20.141 1 79.62 136 LYS B CA 1
ATOM 4440 C C . LYS B 1 136 ? -0.769 -26.5 -20.5 1 79.62 136 LYS B C 1
ATOM 4442 O O . LYS B 1 136 ? -0.034 -27.219 -19.812 1 79.62 136 LYS B O 1
ATOM 4447 N N . ARG B 1 137 ? -1.406 -26.938 -21.484 1 78.5 137 ARG B N 1
ATOM 4448 C CA . ARG B 1 137 ? -1.388 -28.344 -21.906 1 78.5 137 ARG B CA 1
ATOM 4449 C C . ARG B 1 137 ? 0.021 -28.781 -22.297 1 78.5 137 ARG B C 1
ATOM 4451 O O . ARG B 1 137 ? 0.403 -29.922 -22.078 1 78.5 137 ARG B O 1
ATOM 4458 N N . ASN B 1 138 ? 0.789 -27.812 -22.734 1 76.75 138 ASN B N 1
ATOM 4459 C CA . ASN B 1 138 ? 2.105 -28.172 -23.25 1 76.75 138 ASN B CA 1
ATOM 4460 C C . ASN B 1 138 ? 3.15 -28.203 -22.141 1 76.75 138 ASN B C 1
ATOM 4462 O O . ASN B 1 138 ? 4.23 -28.766 -22.328 1 76.75 138 ASN B O 1
ATOM 4466 N N . ASN B 1 139 ? 2.824 -27.672 -21 1 85.25 139 ASN B N 1
ATOM 4467 C CA . ASN B 1 139 ? 3.838 -27.625 -19.953 1 85.25 139 ASN B CA 1
ATOM 4468 C C . ASN B 1 139 ? 3.357 -28.297 -18.672 1 85.25 139 ASN B C 1
ATOM 4470 O O . ASN B 1 139 ? 4.125 -28.453 -17.719 1 85.25 139 ASN B O 1
ATOM 4474 N N . VAL B 1 140 ? 2.182 -28.781 -18.672 1 91 140 VAL B N 1
ATOM 4475 C CA . VAL B 1 140 ? 1.548 -29.328 -17.469 1 91 140 VAL B CA 1
ATOM 4476 C C . VAL B 1 140 ? 2.309 -30.562 -17 1 91 140 VAL B C 1
ATOM 4478 O O . VAL B 1 140 ? 2.445 -30.797 -15.797 1 91 140 VAL B O 1
ATOM 4481 N N . LEU B 1 141 ? 2.82 -31.297 -17.906 1 91.5 141 LEU B N 1
ATOM 4482 C CA . LEU B 1 141 ? 3.484 -32.531 -17.516 1 91.5 141 LEU B CA 1
ATOM 4483 C C . LEU B 1 141 ? 4.797 -32.25 -16.797 1 91.5 141 LEU B C 1
ATOM 4485 O O . LEU B 1 141 ? 5.195 -33 -15.906 1 91.5 141 LEU B O 1
ATOM 4489 N N . LYS B 1 142 ? 5.461 -31.188 -17.203 1 86.62 142 LYS B N 1
ATOM 4490 C CA . LYS B 1 142 ? 6.656 -30.781 -16.484 1 86.62 142 LYS B CA 1
ATOM 4491 C C . LYS B 1 142 ? 6.332 -30.453 -15.023 1 86.62 142 LYS B C 1
ATOM 4493 O O . LYS B 1 142 ? 7.039 -30.875 -14.109 1 86.62 142 LYS B O 1
ATOM 4498 N N . ILE B 1 143 ? 5.312 -29.781 -14.859 1 88.94 143 ILE B N 1
ATOM 4499 C CA . ILE B 1 143 ? 4.852 -29.391 -13.523 1 88.94 143 ILE B CA 1
ATOM 4500 C C . ILE B 1 143 ? 4.395 -30.625 -12.758 1 88.94 143 ILE B C 1
ATOM 4502 O O . ILE B 1 143 ? 4.668 -30.766 -11.57 1 88.94 143 ILE B O 1
ATOM 4506 N N . TYR B 1 144 ? 3.699 -31.469 -13.484 1 90.69 144 TYR B N 1
ATOM 4507 C CA . TYR B 1 144 ? 3.16 -32.656 -12.867 1 90.69 144 TYR B CA 1
ATOM 4508 C C . TYR B 1 144 ? 4.281 -33.562 -12.352 1 90.69 144 TYR B C 1
ATOM 4510 O O . TYR B 1 144 ? 4.156 -34.188 -11.297 1 90.69 144 TYR B O 1
ATOM 4518 N N . ASN B 1 145 ? 5.301 -33.625 -13.125 1 88.12 145 ASN B N 1
ATOM 4519 C CA . ASN B 1 145 ? 6.461 -34.375 -12.68 1 88.12 145 ASN B CA 1
ATOM 4520 C C . ASN B 1 145 ? 7.02 -33.844 -11.367 1 88.12 145 ASN B C 1
ATOM 4522 O O . ASN B 1 145 ? 7.367 -34.625 -10.477 1 88.12 145 ASN B O 1
ATOM 4526 N N . TYR B 1 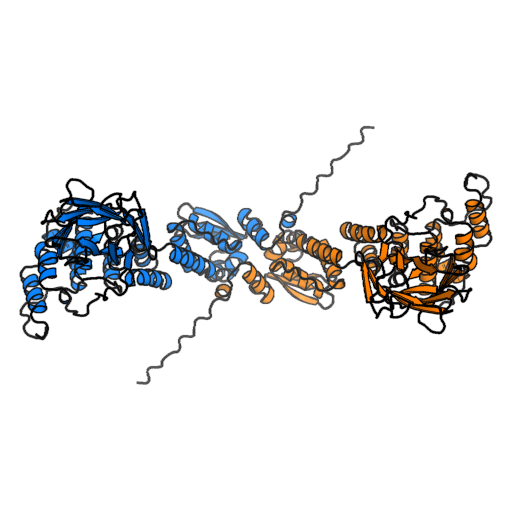146 ? 7.074 -32.562 -11.234 1 82.94 146 TYR B N 1
ATOM 4527 C CA . TYR B 1 146 ? 7.512 -31.938 -9.992 1 82.94 146 TYR B CA 1
ATOM 4528 C C . TYR B 1 146 ? 6.531 -32.25 -8.859 1 82.94 146 TYR B C 1
ATOM 4530 O O . TYR B 1 146 ? 6.945 -32.531 -7.734 1 82.94 146 TYR B O 1
ATOM 4538 N N . LEU B 1 147 ? 5.273 -32.156 -9.148 1 86.19 147 LEU B N 1
ATOM 4539 C CA . LEU B 1 147 ? 4.219 -32.375 -8.172 1 86.19 147 LEU B CA 1
ATOM 4540 C C . LEU B 1 147 ? 4.348 -33.781 -7.555 1 86.19 147 LEU B C 1
ATOM 4542 O O . LEU B 1 147 ? 4.297 -33.906 -6.332 1 86.19 147 LEU B O 1
ATOM 4546 N N . VAL B 1 148 ? 4.582 -34.719 -8.336 1 87.25 148 VAL B N 1
ATOM 4547 C CA . VAL B 1 148 ? 4.59 -36.094 -7.902 1 87.25 148 VAL B CA 1
ATOM 4548 C C . VAL B 1 148 ? 5.805 -36.375 -7.012 1 87.25 148 VAL B C 1
ATOM 4550 O O . VAL B 1 148 ? 5.715 -37.094 -6.02 1 87.25 148 VAL B O 1
ATOM 4553 N N . HIS B 1 149 ? 6.898 -35.719 -7.258 1 84.25 149 HIS B N 1
ATOM 4554 C CA . HIS B 1 149 ? 8.133 -36.031 -6.551 1 84.25 149 HIS B CA 1
ATOM 4555 C C . HIS B 1 149 ? 8.367 -35.062 -5.387 1 84.25 149 HIS B C 1
ATOM 4557 O O . HIS B 1 149 ? 8.914 -35.469 -4.355 1 84.25 149 HIS B O 1
ATOM 4563 N N . LEU B 1 150 ? 7.953 -33.875 -5.574 1 78.12 150 LEU B N 1
ATOM 4564 C CA . LEU B 1 150 ? 8.359 -32.875 -4.578 1 78.12 150 LEU B CA 1
ATOM 4565 C C . LEU B 1 150 ? 7.148 -32.344 -3.811 1 78.12 150 LEU B C 1
ATOM 4567 O O . LEU B 1 150 ? 7.285 -31.875 -2.684 1 78.12 150 LEU B O 1
ATOM 4571 N N . PHE B 1 151 ? 5.977 -32.469 -4.414 1 80 151 PHE B N 1
ATOM 4572 C CA . PHE B 1 151 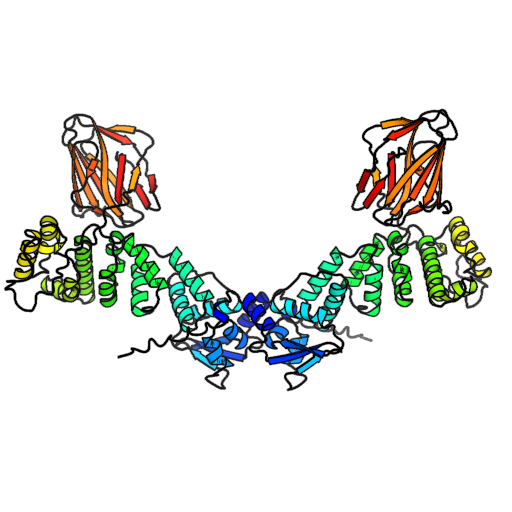? 4.801 -31.859 -3.809 1 80 151 PHE B CA 1
ATOM 4573 C C . PHE B 1 151 ? 3.656 -32.875 -3.719 1 80 151 PHE B C 1
ATOM 4575 O O . PHE B 1 151 ? 2.504 -32.531 -4.004 1 80 151 PHE B O 1
ATOM 4582 N N . ALA B 1 152 ? 3.965 -34.062 -3.41 1 78.75 152 ALA B N 1
ATOM 4583 C CA . ALA B 1 152 ? 2.982 -35.156 -3.484 1 78.75 152 ALA B CA 1
ATOM 4584 C C . ALA B 1 152 ? 1.736 -34.812 -2.672 1 78.75 152 ALA B C 1
ATOM 4586 O O . ALA B 1 152 ? 0.625 -35.219 -3.035 1 78.75 152 ALA B O 1
ATOM 4587 N N . ASP B 1 153 ? 1.923 -33.969 -1.697 1 80.25 153 ASP B N 1
ATOM 4588 C CA . ASP B 1 153 ? 0.799 -33.688 -0.808 1 80.25 153 ASP B CA 1
ATOM 4589 C C . ASP B 1 153 ? 0.163 -32.344 -1.128 1 80.25 153 ASP B C 1
ATOM 4591 O O . ASP B 1 153 ? -0.687 -31.859 -0.378 1 80.25 153 ASP B O 1
ATOM 4595 N N . ASN B 1 154 ? 0.55 -31.781 -2.201 1 85 154 ASN B N 1
ATOM 4596 C CA . ASN B 1 154 ? -0.002 -30.484 -2.543 1 85 154 ASN B CA 1
ATOM 4597 C C . ASN B 1 154 ? -1.292 -30.609 -3.348 1 85 154 ASN B C 1
ATOM 4599 O O . ASN B 1 154 ? -1.254 -30.781 -4.566 1 85 154 ASN B O 1
ATOM 4603 N N . ASP B 1 155 ? -2.334 -30.406 -2.766 1 84.81 155 ASP B N 1
ATOM 4604 C CA . ASP B 1 155 ? -3.646 -30.609 -3.369 1 84.81 155 ASP B CA 1
ATOM 4605 C C . ASP B 1 155 ? -3.969 -29.516 -4.387 1 84.81 155 ASP B C 1
ATOM 4607 O O . ASP B 1 155 ? -4.621 -29.781 -5.398 1 84.81 155 ASP B O 1
ATOM 4611 N N . SER B 1 156 ? -3.514 -28.391 -4.074 1 85.94 156 SER B N 1
ATOM 4612 C CA . SER B 1 156 ? -3.828 -27.266 -4.961 1 85.94 156 SER B CA 1
ATOM 4613 C C . SER B 1 156 ? -3.168 -27.453 -6.324 1 85.94 156 SER B C 1
ATOM 4615 O O . SER B 1 156 ? -3.812 -27.266 -7.359 1 85.94 156 SER B O 1
ATOM 4617 N N . LEU B 1 157 ? -1.934 -27.797 -6.25 1 87.44 157 LEU B N 1
ATOM 4618 C CA . LEU B 1 157 ? -1.213 -28.016 -7.496 1 87.44 157 LEU B CA 1
ATOM 4619 C C . LEU B 1 157 ? -1.772 -29.219 -8.242 1 87.44 157 LEU B C 1
ATOM 4621 O O . LEU B 1 157 ? -1.864 -29.203 -9.469 1 87.44 157 LEU B O 1
ATOM 4625 N N . ARG B 1 158 ? -2.098 -30.234 -7.523 1 88.75 158 ARG B N 1
ATOM 4626 C CA . ARG B 1 158 ? -2.697 -31.422 -8.117 1 88.75 158 ARG B CA 1
ATOM 4627 C C . ARG B 1 158 ? -4.023 -31.094 -8.797 1 88.75 158 ARG B C 1
ATOM 4629 O O . ARG B 1 158 ? -4.293 -31.547 -9.906 1 88.75 158 ARG B O 1
ATOM 4636 N N . THR B 1 159 ? -4.781 -30.312 -8.125 1 89.31 159 THR B N 1
ATOM 4637 C CA . THR B 1 159 ? -6.066 -29.891 -8.672 1 89.31 159 THR B CA 1
ATOM 4638 C C . THR B 1 159 ? -5.875 -29.078 -9.945 1 89.31 159 THR B C 1
ATOM 4640 O O . THR B 1 159 ? -6.645 -29.234 -10.906 1 89.31 159 THR B O 1
ATOM 4643 N N . LEU B 1 160 ? -4.926 -28.297 -9.898 1 88.38 160 LEU B N 1
ATOM 4644 C CA . LEU B 1 160 ? -4.625 -27.5 -11.086 1 88.38 160 LEU B CA 1
ATOM 4645 C C . LEU B 1 160 ? -4.27 -28.406 -12.266 1 88.38 160 LEU B C 1
ATOM 4647 O O . LEU B 1 160 ? -4.785 -28.219 -13.367 1 88.38 160 LEU B O 1
ATOM 4651 N N . CYS B 1 161 ? -3.408 -29.344 -12.062 1 90.88 161 CYS B N 1
ATOM 4652 C CA . CYS B 1 161 ? -3.008 -30.281 -13.125 1 90.88 161 CYS B CA 1
ATOM 4653 C C . CYS B 1 161 ? -4.191 -31.109 -13.594 1 90.88 161 CYS B C 1
ATOM 4655 O O . CYS B 1 161 ? -4.383 -31.297 -14.797 1 90.88 161 CYS B O 1
ATOM 4657 N N . LYS B 1 162 ? -4.988 -31.578 -12.633 1 89.62 162 LYS B N 1
ATOM 4658 C CA . LYS B 1 162 ? -6.164 -32.375 -12.953 1 89.62 162 LYS B CA 1
ATOM 4659 C C . LYS B 1 162 ? -7.121 -31.625 -13.859 1 89.62 162 LYS B C 1
ATOM 4661 O O . LYS B 1 162 ? -7.742 -32.219 -14.75 1 89.62 162 LYS B O 1
ATOM 4666 N N . GLY B 1 163 ? -7.223 -30.422 -13.562 1 87.25 163 GLY B N 1
ATOM 4667 C CA . GLY B 1 163 ? -8.062 -29.594 -14.422 1 87.25 163 GLY B CA 1
ATOM 4668 C C . GLY B 1 163 ? -7.617 -29.594 -15.867 1 87.25 163 GLY B C 1
ATOM 4669 O O . GLY B 1 163 ? -8.438 -29.703 -16.781 1 87.25 163 GLY B O 1
ATOM 4670 N N . VAL B 1 164 ? -6.398 -29.5 -16.109 1 87 164 VAL B N 1
ATOM 4671 C CA . VAL B 1 164 ? -5.859 -29.516 -17.453 1 87 164 VAL B CA 1
ATOM 4672 C C . VAL B 1 164 ? -6.051 -30.891 -18.094 1 87 164 VAL B C 1
ATOM 4674 O O . VAL B 1 164 ? -6.387 -31 -19.266 1 87 164 VAL B O 1
ATOM 4677 N N . PHE B 1 165 ? -5.871 -31.922 -17.297 1 89.12 165 PHE B N 1
ATOM 4678 C CA . PHE B 1 165 ? -6.027 -33.312 -17.766 1 89.12 165 PHE B CA 1
ATOM 4679 C C . PHE B 1 165 ? -7.461 -33.562 -18.219 1 89.12 165 PHE B C 1
ATOM 4681 O O . PHE B 1 165 ? -7.691 -34.219 -19.25 1 89.12 165 PHE B O 1
ATOM 4688 N N . ARG B 1 166 ? -8.336 -33.062 -17.453 1 83.06 166 ARG B N 1
ATOM 4689 C CA . ARG B 1 166 ? -9.758 -33.25 -17.719 1 83.06 166 ARG B CA 1
ATOM 4690 C C . ARG B 1 166 ? -10.164 -32.562 -19.031 1 83.06 166 ARG B C 1
ATOM 4692 O O . ARG B 1 166 ? -10.992 -33.094 -19.766 1 83.06 166 ARG B O 1
ATOM 4699 N N . ASP B 1 167 ? -9.562 -31.531 -19.25 1 76.69 167 ASP B N 1
ATOM 4700 C CA . ASP B 1 167 ? -10.008 -30.734 -20.375 1 76.69 167 ASP B CA 1
ATOM 4701 C C . ASP B 1 167 ? -9.156 -31.016 -21.625 1 76.69 167 ASP B C 1
ATOM 4703 O O . ASP B 1 167 ? -9.617 -30.812 -22.75 1 76.69 167 ASP B O 1
ATOM 4707 N N . ASN B 1 168 ? -7.938 -31.547 -21.422 1 79.44 168 ASN B N 1
ATOM 4708 C CA . ASN B 1 168 ? -7.004 -31.625 -22.547 1 79.44 168 ASN B CA 1
ATOM 4709 C C . ASN B 1 168 ? -6.223 -32.938 -22.531 1 79.44 168 ASN B C 1
ATOM 4711 O O . ASN B 1 168 ? -5.027 -32.938 -22.812 1 79.44 168 ASN B O 1
ATOM 4715 N N . GLY B 1 169 ? -6.879 -33.969 -22.234 1 84.5 169 GLY B N 1
ATOM 4716 C CA . GLY B 1 169 ? -6.18 -35.219 -22.094 1 84.5 169 GLY B CA 1
ATOM 4717 C C . GLY B 1 169 ? -5.387 -35.625 -23.328 1 84.5 169 GLY B C 1
ATOM 4718 O O . GLY B 1 169 ? -4.227 -36.031 -23.219 1 84.5 169 GLY B O 1
ATOM 4719 N N . ASN B 1 170 ? -6.012 -35.438 -24.5 1 81.5 170 ASN B N 1
ATOM 4720 C CA . ASN B 1 170 ? -5.34 -35.812 -25.75 1 81.5 170 ASN B CA 1
ATOM 4721 C C . ASN B 1 170 ? -4.082 -34.969 -25.969 1 81.5 170 ASN B C 1
ATOM 4723 O O . ASN B 1 170 ? -3.012 -35.531 -26.234 1 81.5 170 ASN B O 1
ATOM 4727 N N . ALA B 1 171 ? -4.273 -33.719 -25.828 1 80.31 171 ALA B N 1
ATOM 4728 C CA . ALA B 1 171 ? -3.168 -32.812 -26.062 1 80.31 171 ALA B CA 1
ATOM 4729 C C . ALA B 1 171 ? -2.029 -33.062 -25.078 1 80.31 171 ALA B C 1
ATOM 4731 O O . ALA B 1 171 ? -0.854 -32.969 -25.438 1 80.31 171 ALA B O 1
ATOM 4732 N N . VAL B 1 172 ? -2.338 -33.375 -23.844 1 87.94 172 VAL B N 1
ATOM 4733 C CA . VAL B 1 172 ? -1.356 -33.625 -22.797 1 87.94 172 VAL B CA 1
ATOM 4734 C C . VAL B 1 172 ? -0.528 -34.844 -23.125 1 87.94 172 VAL B C 1
ATOM 4736 O O . VAL B 1 172 ? 0.698 -34.844 -23 1 87.94 172 VAL B O 1
ATOM 4739 N N . LEU B 1 173 ? -1.22 -35.844 -23.641 1 88.81 173 LEU B N 1
ATOM 4740 C CA . LEU B 1 173 ? -0.562 -37.125 -23.922 1 88.81 173 LEU B CA 1
ATOM 4741 C C . LEU B 1 173 ? 0.28 -37.031 -25.188 1 88.81 173 LEU B C 1
ATOM 4743 O O . LEU B 1 173 ? 1.144 -37.875 -25.422 1 88.81 173 LEU B O 1
ATOM 4747 N N . LEU B 1 174 ? 0.02 -36 -25.969 1 82.81 174 LEU B N 1
ATOM 4748 C CA . LEU B 1 174 ? 0.785 -35.812 -27.203 1 82.81 174 LEU B CA 1
ATOM 4749 C C . LEU B 1 174 ? 1.978 -34.875 -26.969 1 82.81 174 LEU B C 1
ATOM 4751 O O . LEU B 1 174 ? 2.852 -34.75 -27.828 1 82.81 174 LEU B O 1
ATOM 4755 N N . SER B 1 175 ? 2.082 -34.375 -25.812 1 84.38 175 SER B N 1
ATOM 4756 C CA . SER B 1 175 ? 3.145 -33.406 -25.5 1 84.38 175 SER B CA 1
ATOM 4757 C C . SER B 1 175 ? 4.5 -34.125 -25.406 1 84.38 175 SER B C 1
ATOM 4759 O O . SER B 1 175 ? 4.602 -35.219 -24.875 1 84.38 175 SER B O 1
ATOM 4761 N N . PRO B 1 176 ? 5.59 -33.438 -25.891 1 85.38 176 PRO B N 1
ATOM 4762 C CA . PRO B 1 176 ? 6.93 -34 -25.797 1 85.38 176 PRO B CA 1
ATOM 4763 C C . PRO B 1 176 ? 7.406 -34.188 -24.359 1 85.38 176 PRO B C 1
ATOM 4765 O O . PRO B 1 176 ? 8.273 -35 -24.094 1 85.38 176 PRO B O 1
ATOM 4768 N N . ALA B 1 177 ? 6.84 -33.438 -23.516 1 88.44 177 ALA B N 1
ATOM 4769 C CA . ALA B 1 177 ? 7.223 -33.5 -22.109 1 88.44 177 ALA B CA 1
ATOM 4770 C C . ALA B 1 177 ? 6.887 -34.875 -21.516 1 88.44 177 ALA B C 1
ATOM 4772 O O . ALA B 1 177 ? 7.406 -35.219 -20.453 1 88.44 177 ALA B O 1
ATOM 4773 N N . LEU B 1 178 ? 6.035 -35.625 -22.188 1 91.88 178 LEU B N 1
ATOM 4774 C CA . LEU B 1 178 ? 5.641 -36.969 -21.719 1 91.88 178 LEU B CA 1
ATOM 4775 C C . LEU B 1 178 ? 6.852 -37.875 -21.625 1 91.88 178 LEU B C 1
ATOM 4777 O O . LEU B 1 178 ? 6.926 -38.719 -20.734 1 91.88 178 LEU B O 1
ATOM 4781 N N . MET B 1 179 ? 7.793 -37.625 -22.5 1 91.75 179 MET B N 1
ATOM 4782 C CA . MET B 1 179 ? 8.953 -38.5 -22.594 1 91.75 179 MET B CA 1
ATOM 4783 C C . MET B 1 179 ? 9.867 -38.312 -21.391 1 91.75 179 MET B C 1
ATOM 4785 O O . MET B 1 179 ? 10.641 -39.219 -21.062 1 91.75 179 MET B O 1
ATOM 4789 N N . ASP B 1 180 ? 9.734 -37.25 -20.734 1 90.25 180 ASP B N 1
ATOM 4790 C CA . ASP B 1 180 ? 10.625 -36.969 -19.625 1 90.25 180 ASP B CA 1
ATOM 4791 C C . ASP B 1 180 ? 9.992 -37.344 -18.281 1 90.25 180 ASP B C 1
ATOM 4793 O O . ASP B 1 180 ? 10.602 -37.188 -17.234 1 90.25 180 ASP B O 1
ATOM 4797 N N . LEU B 1 181 ? 8.828 -37.938 -18.328 1 93.19 181 LEU B N 1
ATOM 4798 C CA . LEU B 1 181 ? 8.156 -38.312 -17.094 1 93.19 181 LEU B CA 1
ATOM 4799 C C . LEU B 1 181 ? 8.836 -39.531 -16.453 1 93.19 181 LEU B C 1
ATOM 4801 O O . LEU B 1 181 ? 9.266 -40.438 -17.156 1 93.19 181 LEU B O 1
ATOM 4805 N N . THR B 1 182 ? 8.977 -39.5 -15.133 1 92.19 182 THR B N 1
ATOM 4806 C CA . THR B 1 182 ? 9.422 -40.688 -14.414 1 92.19 182 THR B CA 1
ATOM 4807 C C . THR B 1 182 ? 8.344 -41.781 -14.422 1 92.19 182 THR B C 1
ATOM 4809 O O . THR B 1 182 ? 7.168 -41.469 -14.641 1 92.19 182 THR B O 1
ATOM 4812 N N . PRO B 1 183 ? 8.742 -43 -14.258 1 92.75 183 PRO B N 1
ATOM 4813 C CA . PRO B 1 183 ? 7.754 -44.094 -14.219 1 92.75 183 PRO B CA 1
ATOM 4814 C C . PRO B 1 183 ? 6.672 -43.844 -13.164 1 92.75 183 PRO B C 1
ATOM 4816 O O . PRO B 1 183 ? 5.504 -44.156 -13.398 1 92.75 183 PRO B O 1
ATOM 4819 N N . GLU B 1 184 ? 7.094 -43.281 -12.125 1 93.12 184 GLU B N 1
ATOM 4820 C CA . GLU B 1 184 ? 6.125 -43 -11.07 1 93.12 184 GLU B CA 1
ATOM 4821 C C . GLU B 1 184 ? 5.105 -41.969 -11.523 1 93.12 184 GLU B C 1
ATOM 4823 O O . GLU B 1 184 ? 3.906 -42.125 -11.297 1 93.12 184 GLU B O 1
ATOM 4828 N N . ALA B 1 185 ? 5.621 -40.938 -12.094 1 93.12 185 ALA B N 1
ATOM 4829 C CA . ALA B 1 185 ? 4.742 -39.875 -12.57 1 93.12 185 ALA B CA 1
ATOM 4830 C C . ALA B 1 185 ? 3.803 -40.375 -13.656 1 93.12 185 ALA B C 1
ATOM 4832 O O . ALA B 1 185 ? 2.635 -40 -13.711 1 93.12 185 ALA B O 1
ATOM 4833 N N . MET B 1 186 ? 4.312 -41.25 -14.516 1 94.12 186 MET B N 1
ATOM 4834 C CA . MET B 1 186 ? 3.502 -41.844 -15.57 1 94.12 186 MET B CA 1
ATOM 4835 C C . MET B 1 186 ? 2.379 -42.688 -14.984 1 94.12 186 MET B C 1
ATOM 4837 O O . MET B 1 186 ? 1.232 -42.625 -15.422 1 94.12 186 MET B O 1
ATOM 4841 N N . SER B 1 187 ? 2.695 -43.5 -14.086 1 93.88 187 SER B N 1
ATOM 4842 C CA . SER B 1 187 ? 1.702 -44.344 -13.43 1 93.88 187 SER B CA 1
ATOM 4843 C C . SER B 1 187 ? 0.579 -43.5 -12.82 1 93.88 187 SER B C 1
ATOM 4845 O O . SER B 1 187 ? -0.598 -43.844 -12.969 1 93.88 187 SER B O 1
ATOM 4847 N N . GLN B 1 188 ? 0.953 -42.438 -12.18 1 92.81 188 GLN B N 1
ATOM 4848 C CA . GLN B 1 188 ? -0.042 -41.562 -11.547 1 92.81 188 GLN B CA 1
ATOM 4849 C C . GLN B 1 188 ? -0.875 -40.844 -12.594 1 92.81 188 GLN B C 1
ATOM 4851 O O . GLN B 1 188 ? -2.082 -40.656 -12.414 1 92.81 188 GLN B O 1
ATOM 4856 N N . LEU B 1 189 ? -0.188 -40.375 -13.602 1 93.88 189 LEU B N 1
ATOM 4857 C CA . LEU B 1 189 ? -0.871 -39.656 -14.672 1 93.88 189 LEU B CA 1
ATOM 4858 C C . LEU B 1 189 ? -1.983 -40.5 -15.273 1 93.88 189 LEU B C 1
ATOM 4860 O O . LEU B 1 189 ? -3.084 -40.031 -15.523 1 93.88 189 LEU B O 1
ATOM 4864 N N . LEU B 1 190 ? -1.716 -41.812 -15.469 1 92.75 190 LEU B N 1
ATOM 4865 C CA . LEU B 1 190 ? -2.664 -42.719 -16.109 1 92.75 190 LEU B CA 1
ATOM 4866 C C . LEU B 1 190 ? -3.865 -42.969 -15.211 1 92.75 190 LEU B C 1
ATOM 4868 O O . LEU B 1 190 ? -4.914 -43.406 -15.68 1 92.75 190 LEU B O 1
ATOM 4872 N N . LYS B 1 191 ? -3.689 -42.688 -14 1 91.06 191 LYS B N 1
ATOM 4873 C CA . LYS B 1 191 ? -4.789 -42.875 -13.055 1 91.06 191 LYS B CA 1
ATOM 4874 C C . LYS B 1 191 ? -5.613 -41.594 -12.93 1 91.06 191 LYS B C 1
ATOM 4876 O O . LYS B 1 191 ? -6.688 -41.594 -12.32 1 91.06 191 LYS B O 1
ATOM 4881 N N . GLU B 1 192 ? -5.094 -40.5 -13.43 1 90.75 192 GLU B N 1
ATOM 4882 C CA . GLU B 1 192 ? -5.801 -39.219 -13.391 1 90.75 192 GLU B CA 1
ATOM 4883 C C . GLU B 1 192 ? -6.977 -39.219 -14.367 1 90.75 192 GLU B C 1
ATOM 4885 O O . GLU B 1 192 ? -7.027 -40.031 -15.289 1 90.75 192 GLU B O 1
ATOM 4890 N N . PRO B 1 193 ? -7.945 -38.344 -14.156 1 86.31 193 PRO B N 1
ATOM 4891 C CA . PRO B 1 193 ? -9.086 -38.281 -15.07 1 86.31 193 PRO B CA 1
ATOM 4892 C C . PRO B 1 193 ? -8.727 -37.625 -16.406 1 86.31 193 PRO B C 1
ATOM 4894 O O . PRO B 1 193 ? -9.094 -36.469 -16.641 1 86.31 193 PRO B O 1
ATOM 4897 N N . LEU B 1 194 ? -8.109 -38.375 -17.219 1 87 194 LEU B N 1
ATOM 4898 C CA . LEU B 1 194 ? -7.742 -37.906 -18.531 1 87 194 LEU B CA 1
ATOM 4899 C C . LEU B 1 194 ? -8.93 -37.969 -19.5 1 87 194 LEU B C 1
ATOM 4901 O O . LEU B 1 194 ? -9.531 -39.031 -19.641 1 87 194 LEU B O 1
ATOM 4905 N N . ARG B 1 195 ? -9.273 -36.875 -19.969 1 78.69 195 ARG B N 1
ATOM 4906 C CA . ARG B 1 195 ? -10.281 -36.938 -21.031 1 78.69 195 ARG B CA 1
ATOM 4907 C C . ARG B 1 195 ? -9.633 -37.188 -22.391 1 78.69 195 ARG B C 1
ATOM 4909 O O . ARG B 1 195 ? -8.898 -36.344 -22.906 1 78.69 195 ARG B O 1
ATOM 4916 N N . ILE B 1 196 ? -9.883 -38.312 -22.953 1 83.56 196 ILE B N 1
ATOM 4917 C CA . ILE B 1 196 ? -9.242 -38.719 -24.203 1 83.56 196 ILE B CA 1
ATOM 4918 C C . ILE B 1 196 ? -10.305 -39.156 -25.203 1 83.56 196 ILE B C 1
ATOM 4920 O O . ILE B 1 196 ? -11.461 -39.406 -24.828 1 83.56 196 ILE B O 1
ATOM 4924 N N . THR B 1 197 ? -10 -39.156 -26.453 1 76.38 197 THR B N 1
ATOM 4925 C CA . THR B 1 197 ? -10.906 -39.625 -27.5 1 76.38 197 THR B CA 1
ATOM 4926 C C . THR B 1 197 ? -11.023 -41.156 -27.484 1 76.38 197 THR B C 1
ATOM 4928 O O . THR B 1 197 ? -12.117 -41.688 -27.703 1 76.38 197 THR B O 1
ATOM 4931 N N . SER B 1 198 ? -9.969 -41.781 -27.312 1 82.06 198 SER B N 1
ATOM 4932 C CA . SER B 1 198 ? -9.898 -43.25 -27.281 1 82.06 198 SER B CA 1
ATOM 4933 C C . SER B 1 198 ? -8.742 -43.719 -26.406 1 82.06 198 SER B C 1
ATOM 4935 O O . SER B 1 198 ? -7.742 -43.031 -26.25 1 82.06 198 SER B O 1
ATOM 4937 N N . GLU B 1 199 ? -8.906 -44.875 -25.891 1 88.62 199 GLU B N 1
ATOM 4938 C CA . GLU B 1 199 ? -7.848 -45.469 -25.062 1 88.62 199 GLU B CA 1
ATOM 4939 C C . GLU B 1 199 ? -6.586 -45.719 -25.891 1 88.62 199 GLU B C 1
ATOM 4941 O O . GLU B 1 199 ? -5.504 -45.906 -25.328 1 88.62 199 GLU B O 1
ATOM 4946 N N . THR B 1 200 ? -6.801 -45.594 -27.203 1 88.75 200 THR B N 1
ATOM 4947 C CA . THR B 1 200 ? -5.656 -45.781 -28.078 1 88.75 200 THR B CA 1
ATOM 4948 C C . THR B 1 200 ? -4.633 -44.688 -27.891 1 88.75 200 THR B C 1
ATOM 4950 O O . THR B 1 200 ? -3.43 -44.906 -28.047 1 88.75 200 THR B O 1
ATOM 4953 N N . VAL B 1 201 ? -5.137 -43.562 -27.578 1 88.25 201 VAL B N 1
ATOM 4954 C CA . VAL B 1 201 ? -4.262 -42.406 -27.391 1 88.25 201 VAL B CA 1
ATOM 4955 C C . VAL B 1 201 ? -3.314 -42.656 -26.219 1 88.25 201 VAL B C 1
ATOM 4957 O O . VAL B 1 201 ? -2.121 -42.375 -26.297 1 88.25 201 VAL B O 1
ATOM 4960 N N . ILE B 1 202 ? -3.816 -43.281 -25.172 1 92.5 202 ILE B N 1
ATOM 4961 C CA . ILE B 1 202 ? -3.021 -43.594 -23.984 1 92.5 202 ILE B CA 1
ATOM 4962 C C . ILE B 1 202 ? -1.97 -44.625 -24.344 1 92.5 202 ILE B C 1
ATOM 4964 O O . ILE B 1 202 ? -0.801 -44.5 -23.969 1 92.5 202 ILE B O 1
ATOM 4968 N N . PHE B 1 203 ? -2.42 -45.625 -25.047 1 93.44 203 PHE B N 1
ATOM 4969 C CA . PHE B 1 203 ? -1.503 -46.719 -25.406 1 93.44 203 PHE B CA 1
ATOM 4970 C C . PHE B 1 203 ? -0.375 -46.188 -26.281 1 93.44 203 PHE B C 1
ATOM 4972 O O . PHE B 1 203 ? 0.794 -46.5 -26.062 1 93.44 203 PHE B O 1
ATOM 4979 N N . LYS B 1 204 ? -0.74 -45.406 -27.281 1 90.94 204 LYS B N 1
ATOM 4980 C CA . LYS B 1 204 ? 0.265 -44.812 -28.172 1 90.94 204 LYS B CA 1
ATOM 4981 C C . LYS B 1 204 ? 1.261 -43.969 -27.406 1 90.94 204 LYS B C 1
ATOM 4983 O O . LYS B 1 204 ? 2.461 -44 -27.688 1 90.94 204 LYS B O 1
ATOM 4988 N N . ALA B 1 205 ? 0.762 -43.219 -26.5 1 93.12 205 ALA B N 1
ATOM 4989 C CA . ALA B 1 205 ? 1.612 -42.406 -25.656 1 93.12 205 ALA B CA 1
ATOM 4990 C C . ALA B 1 205 ? 2.582 -43.25 -24.844 1 93.12 205 ALA B C 1
ATOM 4992 O O . ALA B 1 205 ? 3.76 -42.906 -24.719 1 93.12 205 ALA B O 1
ATOM 4993 N N . LEU B 1 206 ? 2.092 -44.312 -24.281 1 94.88 206 LEU B N 1
ATOM 4994 C CA . LEU B 1 206 ? 2.916 -45.219 -23.484 1 94.88 206 LEU B CA 1
ATOM 4995 C C . LEU B 1 206 ? 4.012 -45.844 -24.328 1 94.88 206 LEU B C 1
ATOM 4997 O O . LEU B 1 206 ? 5.141 -46.031 -23.875 1 94.88 206 LEU B O 1
ATOM 5001 N N . VAL B 1 207 ? 3.625 -46.219 -25.484 1 93.94 207 VAL B N 1
ATOM 5002 C CA . VAL B 1 207 ? 4.59 -46.844 -26.406 1 93.94 207 VAL B CA 1
ATOM 5003 C C . VAL B 1 207 ? 5.691 -45.812 -26.734 1 93.94 207 VAL B C 1
ATOM 5005 O O . VAL B 1 207 ? 6.879 -46.156 -26.688 1 93.94 207 VAL B O 1
ATOM 5008 N N . LYS B 1 208 ? 5.293 -44.656 -27.078 1 92.94 208 LYS B N 1
ATOM 5009 C CA . LYS B 1 208 ? 6.266 -43.594 -27.359 1 92.94 208 LYS B CA 1
ATOM 5010 C C . LYS B 1 208 ? 7.176 -43.344 -26.156 1 92.94 208 LYS B C 1
ATOM 5012 O O . LYS B 1 208 ? 8.383 -43.156 -26.312 1 92.94 208 LYS B O 1
ATOM 5017 N N . TRP B 1 209 ? 6.605 -43.281 -25.031 1 95.5 209 TRP B N 1
ATOM 5018 C CA . TRP B 1 209 ? 7.371 -43.125 -23.797 1 95.5 209 TRP B CA 1
ATOM 5019 C C . TRP B 1 209 ? 8.352 -44.25 -23.609 1 95.5 209 TRP B C 1
ATOM 5021 O O . TRP B 1 209 ? 9.516 -44.031 -23.266 1 95.5 209 TRP B O 1
ATOM 5031 N N . GLY B 1 210 ? 7.918 -45.5 -23.734 1 94.81 210 GLY B N 1
ATOM 5032 C CA . GLY B 1 210 ? 8.781 -46.656 -23.625 1 94.81 210 GLY B CA 1
ATOM 5033 C C . GLY B 1 210 ? 9.953 -46.656 -24.594 1 94.81 210 GLY B C 1
ATOM 5034 O O . GLY B 1 210 ? 11.078 -46.969 -24.219 1 94.81 210 GLY B O 1
ATOM 5035 N N . GLN B 1 211 ? 9.625 -46.281 -25.797 1 94.25 211 GLN B N 1
ATOM 5036 C CA . GLN B 1 211 ? 10.672 -46.156 -26.812 1 94.25 211 GLN B CA 1
ATOM 5037 C C . GLN B 1 211 ? 11.711 -45.125 -26.406 1 94.25 211 GLN B C 1
ATOM 5039 O O . GLN B 1 211 ? 12.914 -45.344 -26.594 1 94.25 211 GLN B O 1
ATOM 5044 N N . ALA B 1 212 ? 11.242 -44.031 -25.938 1 94.12 212 ALA B N 1
ATOM 5045 C CA . ALA B 1 212 ? 12.141 -42.969 -25.5 1 94.12 212 ALA B CA 1
ATOM 5046 C C . ALA B 1 212 ? 13.023 -43.438 -24.344 1 94.12 212 ALA B C 1
ATOM 5048 O O . ALA B 1 212 ? 14.211 -43.094 -24.297 1 94.12 212 ALA B O 1
ATOM 5049 N N . GLN B 1 213 ? 12.43 -44.156 -23.406 1 93.5 213 GLN B N 1
ATOM 5050 C CA . GLN B 1 213 ? 13.195 -44.688 -22.281 1 93.5 213 GLN B CA 1
ATOM 5051 C C . GLN B 1 213 ? 14.258 -45.688 -22.75 1 93.5 213 GLN B C 1
ATOM 5053 O O . GLN B 1 213 ? 15.375 -45.688 -22.234 1 93.5 213 GLN B O 1
ATOM 5058 N N . LEU B 1 214 ? 13.898 -46.469 -23.703 1 94 214 LEU B N 1
ATOM 5059 C CA . LEU B 1 214 ? 14.852 -47.438 -24.25 1 94 214 LEU B CA 1
ATOM 5060 C C . LEU B 1 214 ? 16.016 -46.719 -24.938 1 94 214 LEU B C 1
ATOM 5062 O O . LEU B 1 214 ? 17.172 -47.125 -24.797 1 94 214 LEU B O 1
ATOM 5066 N N . LYS B 1 215 ? 15.656 -45.719 -25.672 1 93.81 215 LYS B N 1
ATOM 5067 C CA . LYS B 1 215 ? 16.688 -44.938 -26.344 1 93.81 215 LYS B CA 1
ATOM 5068 C C . LYS B 1 215 ? 17.625 -44.281 -25.328 1 93.81 215 LYS B C 1
ATOM 5070 O O . LYS B 1 215 ? 18.844 -44.25 -25.547 1 93.81 215 LYS B O 1
ATOM 5075 N N . LEU B 1 216 ? 17.125 -43.812 -24.328 1 92.44 216 LEU B N 1
ATOM 5076 C CA . LEU B 1 216 ? 17.922 -43.188 -23.281 1 92.44 216 LEU B CA 1
ATOM 5077 C C . LEU B 1 216 ? 18.844 -44.188 -22.609 1 92.44 216 LEU B C 1
ATOM 5079 O O . LEU B 1 216 ? 19.953 -43.844 -22.203 1 92.44 216 LEU B O 1
ATOM 5083 N N . GLN B 1 217 ? 18.375 -45.438 -22.469 1 92.56 217 GLN B N 1
ATOM 5084 C CA . GLN B 1 217 ? 19.156 -46.5 -21.859 1 92.56 217 GLN B CA 1
ATOM 5085 C C . GLN B 1 217 ? 20.109 -47.125 -22.859 1 92.56 217 GLN B C 1
ATOM 5087 O O . GLN B 1 217 ? 20.969 -47.938 -22.484 1 92.56 217 GLN B O 1
ATOM 5092 N N . GLY B 1 218 ? 20.016 -46.875 -24.125 1 90.56 218 GLY B N 1
ATOM 5093 C CA . GLY B 1 218 ? 20.859 -47.438 -25.172 1 90.56 218 GLY B CA 1
ATOM 5094 C C . GLY B 1 218 ? 20.453 -48.844 -25.578 1 90.56 218 GLY B C 1
ATOM 5095 O O . GLY B 1 218 ? 21.297 -49.625 -26 1 90.56 218 GLY B O 1
ATOM 5096 N N 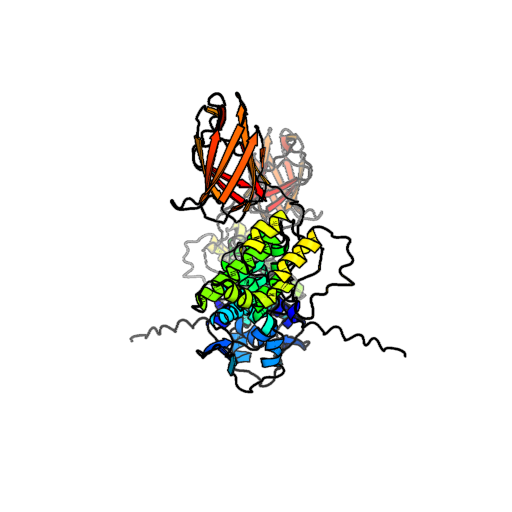. LYS B 1 219 ? 19.266 -49.219 -25.359 1 91.62 219 LYS B N 1
ATOM 5097 C CA . LYS B 1 219 ? 18.781 -50.562 -25.703 1 91.62 219 LYS B CA 1
ATOM 5098 C C . LYS B 1 219 ? 18.109 -50.531 -27.078 1 91.62 219 LYS B C 1
ATOM 5100 O O . LYS B 1 219 ? 17.562 -49.531 -27.5 1 91.62 219 LYS B O 1
ATOM 5105 N N . PRO B 1 220 ? 18.234 -51.594 -27.75 1 90.5 220 PRO B N 1
ATOM 5106 C CA . PRO B 1 220 ? 17.578 -51.656 -29.062 1 90.5 220 PRO B CA 1
ATOM 5107 C C . PRO B 1 220 ? 16.062 -51.594 -28.969 1 90.5 220 PRO B C 1
ATOM 5109 O O . PRO B 1 220 ? 15.477 -52.062 -27.984 1 90.5 220 PRO B O 1
ATOM 5112 N N . LEU B 1 221 ? 15.562 -51.062 -30.016 1 88.88 221 LEU B N 1
ATOM 5113 C CA . LEU B 1 221 ? 14.109 -50.938 -30.078 1 88.88 221 LEU B CA 1
ATOM 5114 C C . LEU B 1 221 ? 13.469 -52.25 -30.516 1 88.88 221 LEU B C 1
ATOM 5116 O O . LEU B 1 221 ? 13.07 -52.406 -31.688 1 88.88 221 LEU B O 1
ATOM 5120 N N . LYS B 1 222 ? 13.391 -53.219 -29.641 1 91.12 222 LYS B N 1
ATOM 5121 C CA . LYS B 1 222 ? 12.711 -54.469 -29.859 1 91.12 222 LYS B CA 1
ATOM 5122 C C . LYS B 1 222 ? 11.398 -54.531 -29.078 1 91.12 222 LYS B C 1
ATOM 5124 O O . LYS B 1 222 ? 11.273 -53.938 -28 1 91.12 222 LYS B O 1
ATOM 5129 N N . PRO B 1 223 ? 10.492 -55.188 -29.703 1 91.12 223 PRO B N 1
ATOM 5130 C CA . PRO B 1 223 ? 9.188 -55.281 -29.047 1 91.12 223 PRO B CA 1
ATOM 5131 C C . PRO B 1 223 ? 9.266 -55.906 -27.656 1 91.12 223 PRO B C 1
ATOM 5133 O O . PRO B 1 223 ? 8.531 -55.5 -26.75 1 91.12 223 PRO B O 1
ATOM 5136 N N . SER B 1 224 ? 10.125 -56.844 -27.531 1 90.88 224 SER B N 1
ATOM 5137 C CA . SER B 1 224 ? 10.273 -57.5 -26.234 1 90.88 224 SER B CA 1
ATOM 5138 C C . SER B 1 224 ? 10.812 -56.531 -25.188 1 90.88 224 SER B C 1
ATOM 5140 O O . SER B 1 224 ? 10.375 -56.531 -24.047 1 90.88 224 SER B O 1
ATOM 5142 N N . ALA B 1 225 ? 11.797 -55.719 -25.625 1 93 225 ALA B N 1
ATOM 5143 C CA . ALA B 1 225 ? 12.359 -54.688 -24.719 1 93 225 ALA B CA 1
ATOM 5144 C C . ALA B 1 225 ? 11.328 -53.625 -24.391 1 93 225 ALA B C 1
ATOM 5146 O O . ALA B 1 225 ? 11.266 -53.156 -23.25 1 93 225 ALA B O 1
ATOM 5147 N N . LEU B 1 226 ? 10.586 -53.281 -25.375 1 94.31 226 LEU B N 1
ATOM 5148 C CA . LEU B 1 226 ? 9.531 -52.281 -25.172 1 94.31 226 LEU B CA 1
ATOM 5149 C C . LEU B 1 226 ? 8.5 -52.781 -24.172 1 94.31 226 LEU B C 1
ATOM 5151 O O . LEU B 1 226 ? 8.062 -52.062 -23.297 1 94.31 226 LEU B O 1
ATOM 5155 N N . ARG B 1 227 ? 8.055 -54.031 -24.281 1 92.44 227 ARG B N 1
ATOM 5156 C CA . ARG B 1 227 ? 7.086 -54.625 -23.359 1 92.44 227 ARG B CA 1
ATOM 5157 C C . ARG B 1 227 ? 7.617 -54.594 -21.922 1 92.44 227 ARG B C 1
ATOM 5159 O O . ARG B 1 227 ? 6.867 -54.281 -21 1 92.44 227 ARG B O 1
ATOM 5166 N N . GLN B 1 228 ? 8.852 -54.875 -21.75 1 92.06 228 GLN B N 1
ATOM 5167 C CA . GLN B 1 228 ? 9.453 -54.906 -20.422 1 92.06 228 GLN B CA 1
ATOM 5168 C C . GLN B 1 228 ? 9.391 -53.5 -19.781 1 92.06 228 GLN B C 1
ATOM 5170 O O . GLN B 1 228 ? 9.195 -53.375 -18.562 1 92.06 228 GLN B O 1
ATOM 5175 N N . GLU B 1 229 ? 9.625 -52.469 -20.609 1 92 229 GLU B N 1
ATOM 5176 C CA . GLU B 1 229 ? 9.633 -51.094 -20.109 1 92 229 GLU B CA 1
ATOM 5177 C C . GLU B 1 229 ? 8.234 -50.625 -19.719 1 92 229 GLU B C 1
ATOM 5179 O O . GLU B 1 229 ? 8.07 -49.875 -18.781 1 92 229 GLU B O 1
ATOM 5184 N N . ILE B 1 230 ? 7.191 -51.125 -20.438 1 93.5 230 ILE B N 1
ATOM 5185 C CA . ILE B 1 230 ? 5.871 -50.531 -20.219 1 93.5 230 ILE B CA 1
ATOM 5186 C C . ILE B 1 230 ? 4.961 -51.562 -19.547 1 93.5 230 ILE B C 1
ATOM 5188 O O . ILE B 1 230 ? 3.785 -51.281 -19.297 1 93.5 230 ILE B O 1
ATOM 5192 N N . THR B 1 231 ? 5.41 -52.75 -19.188 1 91.06 231 THR B N 1
ATOM 5193 C CA . THR B 1 231 ? 4.621 -53.844 -18.641 1 91.06 231 THR B CA 1
ATOM 5194 C C . THR B 1 231 ? 3.875 -53.406 -17.391 1 91.06 231 THR B C 1
ATOM 5196 O O . THR B 1 231 ? 2.734 -53.812 -17.156 1 91.06 231 THR B O 1
ATOM 5199 N N . HIS B 1 232 ? 4.488 -52.625 -16.594 1 90.62 232 HIS B N 1
ATOM 5200 C CA . HIS B 1 232 ? 3.896 -52.188 -15.328 1 90.62 232 HIS B CA 1
ATOM 5201 C C . HIS B 1 232 ? 2.711 -51.25 -15.547 1 90.62 232 HIS B C 1
ATOM 5203 O O . HIS B 1 232 ? 1.885 -51.062 -14.656 1 90.62 232 HIS B O 1
ATOM 5209 N N . PHE B 1 233 ? 2.615 -50.688 -16.75 1 94.19 233 PHE B N 1
ATOM 5210 C CA . PHE B 1 233 ? 1.544 -49.75 -17.031 1 94.19 233 PHE B CA 1
ATOM 5211 C C . PHE B 1 233 ? 0.384 -50.438 -17.734 1 94.19 233 PHE B C 1
ATOM 5213 O O . PHE B 1 233 ? -0.708 -49.875 -17.844 1 94.19 233 PHE B O 1
ATOM 5220 N N . LEU B 1 234 ? 0.544 -51.656 -18.203 1 91 234 LEU B N 1
ATOM 5221 C CA . LEU B 1 234 ? -0.432 -52.344 -19.047 1 91 234 LEU B CA 1
ATOM 5222 C C . LEU B 1 234 ? -1.74 -52.562 -18.281 1 91 234 LEU B C 1
ATOM 5224 O O . LEU B 1 234 ? -2.822 -52.406 -18.859 1 91 234 LEU B O 1
ATOM 5228 N N . PRO B 1 235 ? -1.623 -52.812 -17.031 1 91.06 235 PRO B N 1
ATOM 5229 C CA . PRO B 1 235 ? -2.871 -52.969 -16.281 1 91.06 235 PRO B CA 1
ATOM 5230 C C . PRO B 1 235 ? -3.676 -51.688 -16.156 1 91.06 235 PRO B C 1
ATOM 5232 O O . PRO B 1 235 ? -4.832 -51.719 -15.734 1 91.06 235 PRO B O 1
ATOM 5235 N N . LEU B 1 236 ? -3.146 -50.594 -16.484 1 92.44 236 LEU B N 1
ATOM 5236 C CA . LEU B 1 236 ? -3.826 -49.312 -16.344 1 92.44 236 LEU B CA 1
ATOM 5237 C C . LEU B 1 236 ? -4.527 -48.906 -17.641 1 92.44 236 LEU B C 1
ATOM 5239 O O . LEU B 1 236 ? -5.285 -47.938 -17.672 1 92.44 236 LEU B O 1
ATOM 5243 N N . ILE B 1 237 ? -4.297 -49.688 -18.688 1 92.5 237 ILE B N 1
ATOM 5244 C CA . ILE B 1 237 ? -4.922 -49.406 -19.969 1 92.5 237 ILE B CA 1
ATOM 5245 C C . ILE B 1 237 ? -6.234 -50.188 -20.078 1 92.5 237 ILE B C 1
ATOM 5247 O O . ILE B 1 237 ? -6.273 -51.375 -19.812 1 92.5 237 ILE B O 1
ATOM 5251 N N . ARG B 1 238 ? -7.188 -49.5 -20.5 1 90.19 238 ARG B N 1
ATOM 5252 C CA . ARG B 1 238 ? -8.5 -50.125 -20.641 1 90.19 238 ARG B CA 1
ATOM 5253 C C . ARG B 1 238 ? -8.727 -50.594 -22.078 1 90.19 238 ARG B C 1
ATOM 5255 O O . ARG B 1 238 ? -9.531 -50.031 -22.797 1 90.19 238 ARG B O 1
ATOM 5262 N N . PHE B 1 239 ? -8.203 -51.719 -22.391 1 90.81 239 PHE B N 1
ATOM 5263 C CA . PHE B 1 239 ? -8.203 -52.25 -23.75 1 90.81 239 PHE B CA 1
ATOM 5264 C C . PHE B 1 239 ? -9.617 -52.594 -24.203 1 90.81 239 PHE B C 1
ATOM 5266 O O . PHE B 1 239 ? -9.93 -52.5 -25.391 1 90.81 239 PHE B O 1
ATOM 5273 N N . PHE B 1 240 ? -10.43 -52.906 -23.25 1 89.19 240 PHE B N 1
ATOM 5274 C CA . PHE B 1 240 ? -11.766 -53.375 -23.578 1 89.19 240 PHE B CA 1
ATOM 5275 C C . PHE B 1 240 ? -12.641 -52.25 -24.094 1 89.19 240 PHE B C 1
ATOM 5277 O O . PHE B 1 240 ? -13.695 -52.5 -24.672 1 89.19 240 PHE B O 1
ATOM 5284 N N . THR B 1 241 ? -12.203 -51.094 -23.875 1 88.5 241 THR B N 1
ATOM 5285 C CA . THR B 1 241 ? -13 -49.938 -24.312 1 88.5 241 THR B CA 1
ATOM 5286 C C . THR B 1 241 ? -12.672 -49.562 -25.75 1 88.5 241 THR B C 1
ATOM 5288 O O . THR B 1 241 ? -13.367 -48.75 -26.359 1 88.5 241 THR B O 1
ATOM 5291 N N . MET B 1 242 ? -11.742 -50.219 -26.328 1 87.19 242 MET B N 1
ATOM 5292 C CA . MET B 1 242 ? -11.352 -49.969 -27.719 1 87.19 242 MET B CA 1
ATOM 5293 C C . MET B 1 242 ? -12.258 -50.719 -28.672 1 87.19 242 MET B C 1
ATOM 5295 O O . MET B 1 242 ? -12.867 -51.75 -28.297 1 87.19 242 MET B O 1
ATOM 5299 N N . THR B 1 243 ? -12.352 -50.188 -29.906 1 85 243 THR B N 1
ATOM 5300 C CA . THR B 1 243 ? -12.969 -51 -30.969 1 85 243 THR B CA 1
ATOM 5301 C C . THR B 1 243 ? -11.984 -52 -31.516 1 85 243 THR B C 1
ATOM 5303 O O . THR B 1 243 ? -10.773 -51.906 -31.312 1 85 243 THR B O 1
ATOM 5306 N N . SER B 1 244 ? -12.547 -53.094 -32.094 1 86.69 244 SER B N 1
ATOM 5307 C CA . SER B 1 244 ? -11.688 -54.125 -32.719 1 86.69 244 SER B CA 1
ATOM 5308 C C . SER B 1 244 ? -10.727 -53.5 -33.719 1 86.69 244 SER B C 1
ATOM 5310 O O . SER B 1 244 ? -9.555 -53.875 -33.781 1 86.69 244 SER B O 1
ATOM 5312 N N . ASP B 1 245 ? -11.234 -52.562 -34.469 1 84.56 245 ASP B N 1
ATOM 5313 C CA . ASP B 1 245 ? -10.406 -51.906 -35.469 1 84.56 245 ASP B CA 1
ATOM 5314 C C . ASP B 1 245 ? -9.281 -51.094 -34.844 1 84.56 245 ASP B C 1
ATOM 5316 O O . ASP B 1 245 ? -8.133 -51.156 -35.281 1 84.56 245 ASP B O 1
ATOM 5320 N N . GLU B 1 246 ? -9.609 -50.406 -33.875 1 85.5 246 GLU B N 1
ATOM 5321 C CA . GLU B 1 246 ? -8.625 -49.594 -33.156 1 85.5 246 GLU B CA 1
ATOM 5322 C C . GLU B 1 246 ? -7.543 -50.5 -32.562 1 85.5 246 GLU B C 1
ATOM 5324 O O . GLU B 1 246 ? -6.352 -50.188 -32.625 1 85.5 246 GLU B O 1
ATOM 5329 N N . PHE B 1 247 ? -7.988 -51.562 -31.922 1 91.19 247 PHE B N 1
ATOM 5330 C CA . PHE B 1 247 ? -7.062 -52.469 -31.25 1 91.19 247 PHE B CA 1
ATOM 5331 C C . PHE B 1 247 ? -6.098 -53.094 -32.25 1 91.19 247 PHE B C 1
ATOM 5333 O O . PHE B 1 247 ? -4.895 -53.188 -31.984 1 91.19 247 PHE B O 1
ATOM 5340 N N . VAL B 1 248 ? -6.586 -53.5 -33.344 1 89.19 248 VAL B N 1
ATOM 5341 C CA . VAL B 1 248 ? -5.766 -54.156 -34.344 1 89.19 248 VAL B CA 1
ATOM 5342 C C . VAL B 1 248 ? -4.789 -53.156 -34.969 1 89.19 248 VAL B C 1
ATOM 5344 O O . VAL B 1 248 ? -3.604 -53.469 -35.125 1 89.19 248 VAL B O 1
ATOM 5347 N N . GLN B 1 249 ? -5.234 -52 -35.25 1 85.12 249 GLN B N 1
ATOM 5348 C CA . GLN B 1 249 ? -4.43 -51.031 -36 1 85.12 249 GLN B CA 1
ATOM 5349 C C . GLN B 1 249 ? -3.371 -50.406 -35.094 1 85.12 249 GLN B C 1
ATOM 5351 O O . GLN B 1 249 ? -2.281 -50.062 -35.531 1 85.12 249 GLN B O 1
ATOM 5356 N N . ASN B 1 250 ? -3.668 -50.344 -33.844 1 87.94 250 ASN B N 1
ATOM 5357 C CA . ASN B 1 250 ? -2.797 -49.531 -33 1 87.94 250 ASN B CA 1
ATOM 5358 C C . ASN B 1 250 ? -2.09 -50.375 -31.953 1 87.94 250 ASN B C 1
ATOM 5360 O O . ASN B 1 250 ? -1.009 -50.031 -31.484 1 87.94 250 ASN B O 1
ATOM 5364 N N . VAL B 1 251 ? -2.602 -51.5 -31.5 1 91.5 251 VAL B N 1
ATOM 5365 C CA . VAL B 1 251 ? -2.033 -52.281 -30.391 1 91.5 251 VAL B CA 1
ATOM 5366 C C . VAL B 1 251 ? -1.379 -53.531 -30.953 1 91.5 251 VAL B C 1
ATOM 5368 O O . VAL B 1 251 ? -0.196 -53.781 -30.703 1 91.5 251 VAL B O 1
ATOM 5371 N N . LEU B 1 252 ? -2.148 -54.25 -31.734 1 90.94 252 LEU B N 1
ATOM 5372 C CA . LEU B 1 252 ? -1.687 -55.531 -32.25 1 90.94 252 LEU B CA 1
ATOM 5373 C C . LEU B 1 252 ? -0.412 -55.375 -33.062 1 90.94 252 LEU B C 1
ATOM 5375 O O . LEU B 1 252 ? 0.477 -56.219 -33 1 90.94 252 LEU B O 1
ATOM 5379 N N . THR B 1 253 ? -0.295 -54.281 -33.781 1 88 253 THR B N 1
ATOM 5380 C CA . THR B 1 253 ? 0.813 -54.062 -34.719 1 88 253 THR B CA 1
ATOM 5381 C C . THR B 1 253 ? 2.1 -53.75 -33.938 1 88 253 THR B C 1
ATOM 5383 O O . THR B 1 253 ? 3.197 -53.875 -34.5 1 88 253 THR B O 1
ATOM 5386 N N . THR B 1 254 ? 2.076 -53.438 -32.719 1 89.25 254 THR B N 1
ATOM 5387 C CA . THR B 1 254 ? 3.258 -53.062 -31.953 1 89.25 254 THR B CA 1
ATOM 5388 C C . THR B 1 254 ? 3.924 -54.281 -31.359 1 89.25 254 THR B C 1
ATOM 5390 O O . THR B 1 254 ? 5.082 -54.25 -30.938 1 89.25 254 THR B O 1
ATOM 5393 N N . ASP B 1 255 ? 3.246 -55.438 -31.219 1 88.5 255 ASP B N 1
ATOM 5394 C CA . ASP B 1 255 ? 3.721 -56.719 -30.719 1 88.5 255 ASP B CA 1
ATOM 5395 C C . ASP B 1 255 ? 4.148 -56.594 -29.25 1 88.5 255 ASP B C 1
ATOM 5397 O O . ASP B 1 255 ? 5.102 -57.25 -28.828 1 88.5 255 ASP B O 1
ATOM 5401 N N . VAL B 1 256 ? 3.566 -55.656 -28.594 1 90.31 256 VAL B N 1
ATOM 5402 C CA . VAL B 1 256 ? 3.881 -55.469 -27.172 1 90.31 256 VAL B CA 1
ATOM 5403 C C . VAL B 1 256 ? 3.146 -56.531 -26.344 1 90.31 256 VAL B C 1
ATOM 5405 O O . VAL B 1 256 ? 3.695 -57.062 -25.359 1 90.31 256 VAL B O 1
ATOM 5408 N N . LEU B 1 257 ? 1.966 -56.812 -26.719 1 90.56 257 LEU B N 1
ATOM 5409 C CA . LEU B 1 257 ? 1.192 -57.844 -26.031 1 90.56 257 LEU B CA 1
ATOM 5410 C C . LEU B 1 257 ? 1.532 -59.219 -26.562 1 90.56 257 LEU B C 1
ATOM 5412 O O . LEU B 1 257 ? 1.885 -59.344 -27.75 1 90.56 257 LEU B O 1
ATOM 5416 N N . THR B 1 258 ? 1.42 -60.219 -25.734 1 88.5 258 THR B N 1
ATOM 5417 C CA . THR B 1 258 ? 1.618 -61.594 -26.172 1 88.5 258 THR B CA 1
ATOM 5418 C C . THR B 1 258 ? 0.456 -62.031 -27.047 1 88.5 258 THR B C 1
ATOM 5420 O O . THR B 1 258 ? -0.632 -61.469 -27 1 88.5 258 THR B O 1
ATOM 5423 N N . PRO B 1 259 ? 0.76 -63 -27.922 1 89.12 259 PRO B N 1
ATOM 5424 C CA . PRO B 1 259 ? -0.323 -63.5 -28.766 1 89.12 259 PRO B CA 1
ATOM 5425 C C . PRO B 1 259 ? -1.538 -63.938 -27.953 1 89.12 259 PRO B C 1
ATOM 5427 O O . PRO B 1 259 ? -2.678 -63.719 -28.375 1 89.12 259 PRO B O 1
ATOM 5430 N N . GLU B 1 260 ? -1.298 -64.562 -26.797 1 87.69 260 GLU B N 1
ATOM 5431 C CA . GLU B 1 260 ? -2.4 -65 -25.953 1 87.69 260 GLU B CA 1
ATOM 5432 C C . GLU B 1 260 ? -3.201 -63.812 -25.438 1 87.69 260 GLU B C 1
ATOM 5434 O O . GLU B 1 260 ? -4.434 -63.875 -25.391 1 87.69 260 GLU B O 1
ATOM 5439 N N . GLU B 1 261 ? -2.473 -62.812 -25.062 1 89.19 261 GLU B N 1
ATOM 5440 C CA . GLU B 1 261 ? -3.127 -61.594 -24.578 1 89.19 261 GLU B CA 1
ATOM 5441 C C . GLU B 1 261 ? -3.941 -60.938 -25.672 1 89.19 261 GLU B C 1
ATOM 5443 O O . GLU B 1 261 ? -5.051 -60.438 -25.438 1 89.19 261 GLU B O 1
ATOM 5448 N N . ASN B 1 262 ? -3.393 -60.844 -26.844 1 90.94 262 ASN B N 1
ATOM 5449 C CA . ASN B 1 262 ? -4.078 -60.25 -27.984 1 90.94 262 ASN B CA 1
ATOM 5450 C C . ASN B 1 262 ? -5.406 -60.938 -28.281 1 90.94 262 ASN B C 1
ATOM 5452 O O . ASN B 1 262 ? -6.434 -60.281 -28.438 1 90.94 262 ASN B O 1
ATOM 5456 N N . VAL B 1 263 ? -5.301 -62.188 -28.25 1 88.69 263 VAL B N 1
ATOM 5457 C CA . VAL B 1 263 ? -6.496 -62.969 -28.547 1 88.69 263 VAL B CA 1
ATOM 5458 C C . VAL B 1 263 ? -7.531 -62.781 -27.438 1 88.69 263 VAL B C 1
ATOM 5460 O O . VAL B 1 263 ? -8.727 -62.625 -27.719 1 88.69 263 VAL B O 1
ATOM 5463 N N . TYR B 1 264 ? -7.043 -62.844 -26.297 1 87.75 264 TYR B N 1
ATOM 5464 C CA . TYR B 1 264 ? -7.93 -62.656 -25.156 1 87.75 264 TYR B CA 1
ATOM 5465 C C . TYR B 1 264 ? -8.664 -61.312 -25.234 1 87.75 264 TYR B C 1
ATOM 5467 O O . TYR B 1 264 ? -9.883 -61.25 -25.062 1 87.75 264 TYR B O 1
ATOM 5475 N N . VAL B 1 265 ? -7.953 -60.281 -25.438 1 90.38 265 VAL B N 1
ATOM 5476 C CA . VAL B 1 265 ? -8.516 -58.938 -25.469 1 90.38 265 VAL B CA 1
ATOM 5477 C C . VAL B 1 265 ? -9.516 -58.812 -26.625 1 90.38 265 VAL B C 1
ATOM 5479 O O . VAL B 1 265 ? -10.609 -58.281 -26.453 1 90.38 265 VAL B O 1
ATOM 5482 N N . LEU B 1 266 ? -9.164 -59.344 -27.766 1 90.75 266 LEU B N 1
ATOM 5483 C CA . LEU B 1 266 ? -10.031 -59.25 -28.938 1 90.75 266 LEU B CA 1
ATOM 5484 C C . LEU B 1 266 ? -11.328 -60.031 -28.703 1 90.75 266 LEU B C 1
ATOM 5486 O O . LEU B 1 266 ? -12.398 -59.594 -29.141 1 90.75 266 LEU B O 1
ATOM 5490 N N . LYS B 1 267 ? -11.234 -61.188 -28.031 1 88 267 LYS B N 1
ATOM 5491 C CA . LYS B 1 267 ? -12.438 -61.969 -27.703 1 88 267 LYS B CA 1
ATOM 5492 C C . LYS B 1 267 ? -13.359 -61.156 -26.781 1 88 267 LYS B C 1
ATOM 5494 O O . LYS B 1 267 ? -14.578 -61.188 -26.953 1 88 267 LYS B O 1
ATOM 5499 N N . GLN B 1 268 ? -12.719 -60.5 -25.859 1 87.81 268 GLN B N 1
ATOM 5500 C CA . GLN B 1 268 ? -13.5 -59.719 -24.906 1 87.81 268 GLN B CA 1
ATOM 5501 C C . GLN B 1 268 ? -14.125 -58.5 -25.562 1 87.81 268 GLN B C 1
ATOM 5503 O O . GLN B 1 268 ? -15.219 -58.062 -25.188 1 87.81 268 GLN B O 1
ATOM 5508 N N . ILE B 1 269 ? -13.461 -57.875 -26.484 1 88.62 269 ILE B N 1
ATOM 5509 C CA . ILE B 1 269 ? -14 -56.719 -27.219 1 88.62 269 ILE B CA 1
ATOM 5510 C C . ILE B 1 269 ? -15.195 -57.156 -28.047 1 88.62 269 ILE B C 1
ATOM 5512 O O . ILE B 1 269 ? -16.219 -56.469 -28.109 1 88.62 269 ILE B O 1
ATOM 5516 N N . ALA B 1 270 ? -15.094 -58.25 -28.688 1 84.38 270 ALA B N 1
ATOM 5517 C CA . ALA B 1 270 ? -16.125 -58.781 -29.578 1 84.38 270 ALA B CA 1
ATOM 5518 C C . ALA B 1 270 ? -17.344 -59.219 -28.797 1 84.38 270 ALA B C 1
ATOM 5520 O O . ALA B 1 270 ? -18.484 -59.031 -29.25 1 84.38 270 ALA B O 1
ATOM 5521 N N . LYS B 1 271 ? -17.234 -59.875 -27.688 1 82.25 271 LYS B N 1
ATOM 5522 C CA . LYS B 1 271 ? -18.359 -60.375 -26.891 1 82.25 271 LYS B CA 1
ATOM 5523 C C . LYS B 1 271 ? -18.297 -59.812 -25.469 1 82.25 271 LYS B C 1
ATOM 5525 O O . LYS B 1 271 ? -17.75 -60.438 -24.562 1 82.25 271 LYS B O 1
ATOM 5530 N N . PRO B 1 272 ? -18.891 -58.594 -25.312 1 73.94 272 PRO B N 1
ATOM 5531 C CA . PRO B 1 272 ? -18.781 -57.938 -24.016 1 73.94 272 PRO B CA 1
ATOM 5532 C C . PRO B 1 272 ? -19.516 -58.719 -22.906 1 73.94 272 PRO B C 1
ATOM 5534 O O . PRO B 1 272 ? -19.172 -58.562 -21.719 1 73.94 272 PRO B O 1
ATOM 5537 N N . GLN B 1 273 ? -20.734 -59.344 -23.141 1 66.19 273 GLN B N 1
ATOM 5538 C CA . GLN B 1 273 ? -21.594 -60 -22.141 1 66.19 273 GLN B CA 1
ATOM 5539 C C . GLN B 1 273 ? -20.906 -61.219 -21.531 1 66.19 273 GLN B C 1
ATOM 5541 O O . GLN B 1 273 ? -21.391 -61.781 -20.531 1 66.19 273 GLN B O 1
ATOM 5546 N N . SER B 1 274 ? -19.969 -61.688 -22.141 1 55.5 274 SER B N 1
ATOM 5547 C CA . SER B 1 274 ? -19.438 -62.938 -21.594 1 55.5 274 SER B CA 1
ATOM 5548 C C . SER B 1 274 ? -18.688 -62.688 -20.281 1 55.5 274 SER B C 1
ATOM 5550 O O . SER B 1 274 ? -17.906 -61.75 -20.172 1 55.5 274 SER B O 1
ATOM 5552 N N . ASP B 1 275 ? -19.359 -62.969 -19.125 1 52.31 275 ASP B N 1
ATOM 5553 C CA . ASP B 1 275 ? -18.859 -62.875 -17.75 1 52.31 275 ASP B CA 1
ATOM 5554 C C . ASP B 1 275 ? -17.344 -63.125 -17.703 1 52.31 275 ASP B C 1
ATOM 5556 O O . ASP B 1 275 ? -16.875 -64.188 -18.156 1 52.31 275 ASP B O 1
ATOM 5560 N N . PRO B 1 276 ? -16.656 -62.062 -17.688 1 52.5 276 PRO B N 1
ATOM 5561 C CA . PRO B 1 276 ? -15.219 -62.281 -17.547 1 52.5 276 PRO B CA 1
ATOM 5562 C C . PRO B 1 276 ? -14.883 -63.344 -16.484 1 52.5 276 PRO B C 1
ATOM 5564 O O . PRO B 1 276 ? -13.711 -63.562 -16.188 1 52.5 276 PRO B O 1
ATOM 5567 N N . GLY B 1 277 ? -15.891 -63.719 -15.688 1 45.34 277 GLY B N 1
ATOM 5568 C CA . GLY B 1 277 ? -15.641 -64.562 -14.516 1 45.34 277 GLY B CA 1
ATOM 5569 C C . GLY B 1 277 ? -14.875 -65.812 -14.844 1 45.34 277 GLY B C 1
ATOM 5570 O O . GLY B 1 277 ? -13.992 -66.25 -14.094 1 45.34 277 GLY B O 1
ATOM 5571 N N . HIS B 1 278 ? -15.703 -66.875 -15.516 1 44.91 278 HIS B N 1
ATOM 5572 C CA . HIS B 1 278 ? -15.305 -68.25 -15.305 1 44.91 278 HIS B CA 1
ATOM 5573 C C . HIS B 1 278 ? -13.922 -68.5 -15.883 1 44.91 278 HIS B C 1
ATOM 5575 O O . HIS B 1 278 ? -13.07 -69.125 -15.211 1 44.91 278 HIS B O 1
ATOM 5581 N N . HIS B 1 279 ? -13.953 -69.062 -17.266 1 43.06 279 HIS B N 1
ATOM 5582 C CA . HIS B 1 279 ? -12.898 -69.938 -17.844 1 43.06 279 HIS B CA 1
ATOM 5583 C C . HIS B 1 279 ? -11.688 -69.125 -18.25 1 43.06 279 HIS B C 1
ATOM 5585 O O . HIS B 1 279 ? -11.391 -69 -19.438 1 43.06 279 HIS B O 1
ATOM 5591 N N . SER B 1 280 ? -11.531 -67.938 -17.875 1 45.25 280 SER B N 1
ATOM 5592 C CA . SER B 1 280 ? -10.258 -67.562 -18.453 1 45.25 280 SER B CA 1
ATOM 5593 C C . SER B 1 280 ? -9.203 -68.625 -18.234 1 45.25 280 SER B C 1
ATOM 5595 O O . SER B 1 280 ? -8.789 -68.875 -17.109 1 45.25 280 SER B O 1
ATOM 5597 N N . PRO B 1 281 ? -9.25 -69.688 -18.906 1 41.19 281 PRO B N 1
ATOM 5598 C CA . PRO B 1 281 ? -8.133 -70.625 -18.719 1 41.19 281 PRO B CA 1
ATOM 5599 C C . PRO B 1 281 ? -6.812 -69.938 -18.438 1 41.19 281 PRO B C 1
ATOM 5601 O O . PRO B 1 281 ? -5.758 -70.562 -18.391 1 41.19 281 PRO B O 1
ATOM 5604 N N . LEU B 1 282 ? -6.672 -68.812 -19.156 1 44.72 282 LEU B N 1
ATOM 5605 C CA . LEU B 1 282 ? -5.297 -68.312 -19.094 1 44.72 282 LEU B CA 1
ATOM 5606 C C . LEU B 1 282 ? -4.867 -68.062 -17.656 1 44.72 282 LEU B C 1
ATOM 5608 O O . LEU B 1 282 ? -5.562 -67.312 -16.922 1 44.72 282 LEU B O 1
ATOM 5612 N N . GLY B 1 283 ? -4.125 -68.875 -17.078 1 42.66 283 GLY B N 1
ATOM 5613 C CA . GLY B 1 283 ? -3.402 -68.812 -15.812 1 42.66 283 GLY B CA 1
ATOM 5614 C C . GLY B 1 283 ? -3.271 -67.438 -15.258 1 42.66 283 GLY B C 1
ATOM 5615 O O . GLY B 1 283 ? -3.793 -66.5 -15.844 1 42.66 283 GLY B O 1
ATOM 5616 N N . LYS B 1 284 ? -2.293 -67.25 -14.227 1 49.31 284 LYS B N 1
ATOM 5617 C CA . LYS B 1 284 ? -1.729 -66.312 -13.266 1 49.31 284 LYS B CA 1
ATOM 5618 C C . LYS B 1 284 ? -1.538 -64.938 -13.891 1 49.31 284 LYS B C 1
ATOM 5620 O O . LYS B 1 284 ? -1.638 -63.938 -13.203 1 49.31 284 LYS B O 1
ATOM 5625 N N . SER B 1 285 ? -0.852 -64.75 -15.039 1 50.59 285 SER B N 1
ATOM 5626 C CA . SER B 1 285 ? 0.081 -63.688 -15.328 1 50.59 285 SER B CA 1
ATOM 5627 C C . SER B 1 285 ? -0.573 -62.594 -16.188 1 50.59 285 SER B C 1
ATOM 5629 O O . SER B 1 285 ? 0.114 -61.75 -16.734 1 50.59 285 SER B O 1
ATOM 5631 N N . LEU B 1 286 ? -1.928 -62.656 -16.594 1 56.56 286 LEU B N 1
ATOM 5632 C CA . LEU B 1 286 ? -2.232 -61.625 -17.562 1 56.56 286 LEU B CA 1
ATOM 5633 C C . LEU B 1 286 ? -2.377 -60.281 -16.875 1 56.56 286 LEU B C 1
ATOM 5635 O O . LEU B 1 286 ? -3.189 -60.125 -15.969 1 56.56 286 LEU B O 1
ATOM 5639 N N . GLN B 1 287 ? -1.519 -59.438 -16.75 1 70.19 287 GLN B N 1
ATOM 5640 C CA . GLN B 1 287 ? -1.47 -58.094 -16.203 1 70.19 287 GLN B CA 1
ATOM 5641 C C . GLN B 1 287 ? -2.242 -57.125 -17.078 1 70.19 287 GLN B C 1
ATOM 5643 O O . GLN B 1 287 ? -1.669 -56.156 -17.594 1 70.19 287 GLN B O 1
ATOM 5648 N N . ILE B 1 288 ? -3.658 -57.531 -17.562 1 78.38 288 ILE B N 1
ATOM 5649 C CA . ILE B 1 288 ? -4.43 -56.625 -18.422 1 78.38 288 ILE B CA 1
ATOM 5650 C C . ILE B 1 288 ? -5.594 -56.031 -17.625 1 78.38 288 ILE B C 1
ATOM 5652 O O . ILE B 1 288 ? -6.164 -56.688 -16.766 1 78.38 288 ILE B O 1
ATOM 5656 N N . ASN B 1 289 ? -5.938 -54.844 -17.828 1 81.06 289 ASN B N 1
ATOM 5657 C CA . ASN B 1 289 ? -7.039 -54.094 -17.203 1 81.06 289 ASN B CA 1
ATOM 5658 C C . ASN B 1 289 ? -8.391 -54.594 -17.703 1 81.06 289 ASN B C 1
ATOM 5660 O O . ASN B 1 289 ? -8.609 -54.719 -18.922 1 81.06 289 ASN B O 1
ATOM 5664 N N . THR B 1 290 ? -9.328 -54.875 -16.859 1 79.31 290 THR B N 1
ATOM 5665 C CA . THR B 1 290 ? -10.609 -55.469 -17.25 1 79.31 290 THR B CA 1
ATOM 5666 C C . THR B 1 290 ? -11.719 -54.406 -17.203 1 79.31 290 THR B C 1
ATOM 5668 O O . THR B 1 290 ? -12.883 -54.75 -17.438 1 79.31 290 THR B O 1
ATOM 5671 N N . SER B 1 291 ? -11.344 -53.25 -16.891 1 82.62 291 SER B N 1
ATOM 5672 C CA . SER B 1 291 ? -12.359 -52.188 -16.797 1 82.62 291 SER B CA 1
ATOM 5673 C C . SER B 1 291 ? -12.953 -51.875 -18.156 1 82.62 291 SER B C 1
ATOM 5675 O O . SER B 1 291 ? -12.227 -51.781 -19.156 1 82.62 291 SER B O 1
ATOM 5677 N N . ARG B 1 292 ? -14.305 -51.656 -18.219 1 80.12 292 ARG B N 1
ATOM 5678 C CA . ARG B 1 292 ? -15 -51.281 -19.453 1 80.12 292 ARG B CA 1
ATOM 5679 C C . ARG B 1 292 ? -15.508 -49.844 -19.406 1 80.12 292 ARG B C 1
ATOM 5681 O O . ARG B 1 292 ? -16.234 -49.406 -20.297 1 80.12 292 ARG B O 1
ATOM 5688 N N . GLU B 1 293 ? -15.117 -49.219 -18.344 1 82.12 293 GLU B N 1
ATOM 5689 C CA . GLU B 1 293 ? -15.523 -47.812 -18.219 1 82.12 293 GLU B CA 1
ATOM 5690 C C . GLU B 1 293 ? -14.688 -46.906 -19.125 1 82.12 293 GLU B C 1
ATOM 5692 O O . GLU B 1 293 ? -13.469 -46.812 -18.953 1 82.12 293 GLU B O 1
ATOM 5697 N N . SER B 1 294 ? -15.242 -46.312 -20.078 1 78.75 294 SER B N 1
ATOM 5698 C CA . SER B 1 294 ? -14.531 -45.5 -21.062 1 78.75 294 SER B CA 1
ATOM 5699 C C . SER B 1 294 ? -14.133 -44.156 -20.484 1 78.75 294 SER B C 1
ATOM 5701 O O . SER B 1 294 ? -14.898 -43.531 -19.734 1 78.75 294 SER B O 1
ATOM 5703 N N . ARG B 1 295 ? -12.945 -43.75 -20.609 1 78.31 295 ARG B N 1
ATOM 5704 C CA . ARG B 1 295 ? -12.469 -42.375 -20.297 1 78.31 295 ARG B CA 1
ATOM 5705 C C . ARG B 1 295 ? -12.82 -41.406 -21.406 1 78.31 295 ARG B C 1
ATOM 5707 O O . ARG B 1 295 ? -12.531 -40.219 -21.312 1 78.31 295 ARG B O 1
ATOM 5714 N N . ALA B 1 296 ? -13.336 -42.062 -22.547 1 64.56 296 ALA B N 1
ATOM 5715 C CA . ALA B 1 296 ? -13.609 -41.25 -23.75 1 64.56 296 ALA B CA 1
ATOM 5716 C C . ALA B 1 296 ? -14.789 -40.312 -23.531 1 64.56 296 ALA B C 1
ATOM 5718 O O . ALA B 1 296 ? -15.773 -40.688 -22.891 1 64.56 296 ALA B O 1
ATOM 5719 N N . SER B 1 297 ? -14.555 -39.094 -23.359 1 60.31 297 SER B N 1
ATOM 5720 C CA . SER B 1 297 ? -15.656 -38.125 -23.297 1 60.31 297 SER B CA 1
ATOM 5721 C C . SER B 1 297 ? -16.047 -37.656 -24.688 1 60.31 297 SER B C 1
ATOM 5723 O O . SER B 1 297 ? -15.203 -37.562 -25.578 1 60.31 297 SER B O 1
ATOM 5725 N N . LEU B 1 298 ? -17.391 -37.812 -24.953 1 50.53 298 LEU B N 1
ATOM 5726 C CA . LEU B 1 298 ? -17.938 -37.25 -26.188 1 50.53 298 LEU B CA 1
ATOM 5727 C C . LEU B 1 298 ? -17.344 -35.875 -26.453 1 50.53 298 LEU B C 1
ATOM 5729 O O . LEU B 1 298 ? -17.141 -35.094 -25.531 1 50.53 298 LEU B O 1
ATOM 5733 N N . ILE B 1 299 ? -16.547 -35.844 -27.484 1 52.78 299 ILE B N 1
ATOM 5734 C CA . ILE B 1 299 ? -16.047 -34.562 -27.969 1 52.78 299 ILE B CA 1
ATOM 5735 C C . ILE B 1 299 ? -17.031 -33.469 -27.641 1 52.78 299 ILE B C 1
ATOM 5737 O O . ILE B 1 299 ? -18.125 -33.406 -28.219 1 52.78 299 ILE B O 1
ATOM 5741 N N . THR B 1 300 ? -17.25 -33.031 -26.438 1 51.03 300 THR B N 1
ATOM 5742 C CA . THR B 1 300 ? -18.297 -32.062 -26.047 1 51.03 300 THR B CA 1
ATOM 5743 C C . THR B 1 300 ? -18.062 -30.719 -26.703 1 51.03 300 THR B C 1
ATOM 5745 O O . THR B 1 300 ? -19 -29.969 -26.953 1 51.03 300 THR B O 1
ATOM 5748 N N . LYS B 1 301 ? -16.75 -30.391 -26.922 1 57.38 301 LYS B N 1
ATOM 5749 C CA . LYS B 1 301 ? -16.641 -29.047 -27.469 1 57.38 301 LYS B CA 1
ATOM 5750 C C . LYS B 1 301 ? -15.883 -29.031 -28.781 1 57.38 301 LYS B C 1
ATOM 5752 O O . LYS B 1 301 ? -14.648 -29.062 -28.797 1 57.38 301 LYS B O 1
ATOM 5757 N N . MET B 1 302 ? -16.703 -29.297 -29.766 1 62.59 302 MET B N 1
ATOM 5758 C CA . MET B 1 302 ? -16.172 -29.141 -31.125 1 62.59 302 MET B CA 1
ATOM 5759 C C . MET B 1 302 ? -16.031 -27.656 -31.484 1 62.59 302 MET B C 1
ATOM 5761 O O . MET B 1 302 ? -16.859 -26.844 -31.094 1 62.59 302 MET B O 1
ATOM 5765 N N . ARG B 1 303 ? -14.781 -27.469 -31.859 1 67.44 303 ARG B N 1
ATOM 5766 C CA . ARG B 1 303 ? -14.555 -26.109 -32.344 1 67.44 303 ARG B CA 1
ATOM 5767 C C . ARG B 1 303 ? -14.453 -26.062 -33.844 1 67.44 303 ARG B C 1
ATOM 5769 O O . ARG B 1 303 ? -13.898 -26.969 -34.469 1 67.44 303 ARG B O 1
ATOM 5776 N N . THR B 1 304 ? -15.18 -25.062 -34.375 1 71.88 304 THR B N 1
ATOM 5777 C CA . THR B 1 304 ? -15.148 -24.859 -35.812 1 71.88 304 THR B CA 1
ATOM 5778 C C . THR B 1 304 ? -14.562 -23.5 -36.156 1 71.88 304 THR B C 1
ATOM 5780 O O . THR B 1 304 ? -15.023 -22.469 -35.656 1 71.88 304 THR B O 1
ATOM 5783 N N . VAL B 1 305 ? -13.438 -23.641 -36.75 1 71.81 305 VAL B N 1
ATOM 5784 C CA . VAL B 1 305 ? -12.875 -22.406 -37.281 1 71.81 305 VAL B CA 1
ATOM 5785 C C . VAL B 1 305 ? -13.336 -22.203 -38.719 1 71.81 305 VAL B C 1
ATOM 5787 O O . VAL B 1 305 ? -13.023 -23.016 -39.594 1 71.81 305 VAL B O 1
ATOM 5790 N N . LEU B 1 306 ? -14.094 -21.094 -38.844 1 66.94 306 LEU B N 1
ATOM 5791 C CA . LEU B 1 306 ? -14.523 -20.734 -40.188 1 66.94 306 LEU B CA 1
ATOM 5792 C C . LEU B 1 306 ? -13.438 -19.953 -40.906 1 66.94 306 LEU B C 1
ATOM 5794 O O . LEU B 1 306 ? -12.914 -18.969 -40.375 1 66.94 306 LEU B O 1
ATOM 5798 N N . CYS B 1 307 ? -13.008 -20.531 -41.969 1 64.94 307 CYS B N 1
ATOM 5799 C CA . CYS B 1 307 ? -11.93 -19.906 -42.75 1 64.94 307 CYS B CA 1
ATOM 5800 C C . CYS B 1 307 ? -12.492 -19.031 -43.844 1 64.94 307 CYS B C 1
ATOM 5802 O O . CYS B 1 307 ? -12.773 -19.516 -44.938 1 64.94 307 CYS B O 1
ATOM 5804 N N . GLU B 1 308 ? -12.805 -17.734 -43.469 1 62.28 308 GLU B N 1
ATOM 5805 C CA . GLU B 1 308 ? -13.32 -16.797 -44.469 1 62.28 308 GLU B CA 1
ATOM 5806 C C . GLU B 1 308 ? -12.18 -16.047 -45.156 1 62.28 308 GLU B C 1
ATOM 5808 O O . GLU B 1 308 ? -11.18 -15.711 -44.531 1 62.28 308 GLU B O 1
ATOM 5813 N N . GLY B 1 309 ? -12.008 -16.109 -46.375 1 58.19 309 GLY B N 1
ATOM 5814 C CA . GLY B 1 309 ? -11.016 -15.359 -47.156 1 58.19 309 GLY B CA 1
ATOM 5815 C C . GLY B 1 309 ? -11.609 -14.219 -47.938 1 58.19 309 GLY B C 1
ATOM 5816 O O . GLY B 1 309 ? -12.758 -13.828 -47.719 1 58.19 309 GLY B O 1
ATOM 5817 N N . VAL B 1 310 ? -10.727 -13.359 -48.594 1 57.16 310 VAL B N 1
ATOM 5818 C CA . VAL B 1 310 ? -11.109 -12.125 -49.281 1 57.16 310 VAL B CA 1
ATOM 5819 C C . VAL B 1 310 ? -11.891 -12.453 -50.531 1 57.16 310 VAL B C 1
ATOM 5821 O O . VAL B 1 310 ? -12.906 -11.82 -50.844 1 57.16 310 VAL B O 1
ATOM 5824 N N . ASN B 1 311 ? -11.352 -13.312 -51.438 1 61.25 311 ASN B N 1
ATOM 5825 C CA . ASN B 1 311 ? -11.961 -13.57 -52.719 1 61.25 311 ASN B CA 1
ATOM 5826 C C . ASN B 1 311 ? -12.344 -15.039 -52.875 1 61.25 311 ASN B C 1
ATOM 5828 O O . ASN B 1 311 ? -11.484 -15.922 -52.812 1 61.25 311 ASN B O 1
ATOM 5832 N N . LYS B 1 312 ? -13.688 -15.156 -52.875 1 66.75 312 LYS B N 1
ATOM 5833 C CA . LYS B 1 312 ? -14.211 -16.5 -53.125 1 66.75 312 LYS B CA 1
ATOM 5834 C C . LYS B 1 312 ? -14.391 -16.766 -54.594 1 66.75 312 LYS B C 1
ATOM 5836 O O . LYS B 1 312 ? -14.906 -15.922 -55.344 1 66.75 312 LYS B O 1
ATOM 5841 N N . THR B 1 313 ? -13.617 -17.719 -55.031 1 73.88 313 THR B N 1
ATOM 5842 C CA . THR B 1 313 ? -13.766 -18.109 -56.438 1 73.88 313 THR B CA 1
ATOM 5843 C C . THR B 1 313 ? -13.875 -19.625 -56.562 1 73.88 313 THR B C 1
ATOM 5845 O O . THR B 1 313 ? -13.57 -20.359 -55.625 1 73.88 313 THR B O 1
ATOM 5848 N N . TRP B 1 314 ? -14.445 -19.969 -57.656 1 75.56 314 TRP B N 1
ATOM 5849 C CA . TRP B 1 314 ? -14.445 -21.391 -58 1 75.56 314 TRP B CA 1
ATOM 5850 C C . TRP B 1 314 ? -13.188 -21.75 -58.781 1 75.56 314 TRP B C 1
ATOM 5852 O O . TRP B 1 314 ? -12.805 -21.047 -59.719 1 75.56 314 TRP B O 1
ATOM 5862 N N . LEU B 1 315 ? -12.477 -22.625 -58.25 1 76.69 315 LEU B N 1
ATOM 5863 C CA . LEU B 1 315 ? -11.273 -23.078 -58.938 1 76.69 315 LEU B CA 1
ATOM 5864 C C . LEU B 1 315 ? -11.414 -24.531 -59.375 1 76.69 315 LEU B C 1
ATOM 5866 O O . LEU B 1 315 ? -11.945 -25.359 -58.625 1 76.69 315 LEU B O 1
ATOM 5870 N N . ARG B 1 316 ? -11.109 -24.688 -60.625 1 79.31 316 ARG B N 1
ATOM 5871 C CA . ARG B 1 316 ? -11.125 -26.047 -61.156 1 79.31 316 ARG B CA 1
ATOM 5872 C C . ARG B 1 316 ? -9.703 -26.562 -61.375 1 79.31 316 ARG B C 1
ATOM 5874 O O . ARG B 1 316 ? -9.086 -26.281 -62.406 1 79.31 316 ARG B O 1
ATOM 5881 N N . GLU B 1 317 ? -9.172 -27.188 -60.344 1 79.12 317 GLU B N 1
ATOM 5882 C CA . GLU B 1 317 ? -7.871 -27.844 -60.406 1 79.12 317 GLU B CA 1
ATOM 5883 C C . GLU B 1 317 ? -7.949 -29.266 -59.875 1 79.12 317 GLU B C 1
ATOM 5885 O O . GLU B 1 317 ? -8.805 -29.578 -59.031 1 79.12 317 GLU B O 1
ATOM 5890 N N . PRO B 1 318 ? -7.109 -30.078 -60.344 1 80.75 318 PRO B N 1
ATOM 5891 C CA . PRO B 1 318 ? -7.145 -31.453 -59.844 1 80.75 318 PRO B CA 1
ATOM 5892 C C . PRO B 1 318 ? -6.598 -31.594 -58.438 1 80.75 318 PRO B C 1
ATOM 5894 O O . PRO B 1 318 ? -6.973 -32.531 -57.719 1 80.75 318 PRO B O 1
ATOM 5897 N N . THR B 1 319 ? -5.652 -30.75 -58.094 1 84.25 319 THR B N 1
ATOM 5898 C CA . THR B 1 319 ? -5.035 -30.844 -56.781 1 84.25 319 THR B CA 1
ATOM 5899 C C . THR B 1 319 ? -4.969 -29.484 -56.125 1 84.25 319 THR B C 1
ATOM 5901 O O . THR B 1 319 ? -4.621 -28.484 -56.75 1 84.25 319 THR B O 1
ATOM 5904 N N . TYR B 1 320 ? -5.379 -29.484 -54.844 1 79.5 320 TYR B N 1
ATOM 5905 C CA . TYR B 1 320 ? -5.297 -28.281 -54.031 1 79.5 320 TYR B CA 1
ATOM 5906 C C . TYR B 1 320 ? -4.457 -28.531 -52.781 1 79.5 320 TYR B C 1
ATOM 5908 O O . TYR B 1 320 ? -4.555 -29.594 -52.156 1 79.5 320 TYR B O 1
ATOM 5916 N N . GLN B 1 321 ? -3.557 -27.594 -52.469 1 79.5 321 GLN B N 1
ATOM 5917 C CA . GLN B 1 321 ? -2.693 -27.766 -51.281 1 79.5 321 GLN B CA 1
ATOM 5918 C C . GLN B 1 321 ? -2.713 -26.516 -50.406 1 79.5 321 GLN B C 1
ATOM 5920 O O . GLN B 1 321 ? -2.756 -25.391 -50.906 1 79.5 321 GLN B O 1
ATOM 5925 N N . PHE B 1 322 ? -2.797 -26.797 -49.094 1 78.69 322 PHE B N 1
ATOM 5926 C CA . PHE B 1 322 ? -2.625 -25.703 -48.156 1 78.69 322 PHE B CA 1
ATOM 5927 C C . PHE B 1 322 ? -1.887 -26.188 -46.906 1 78.69 322 PHE B C 1
ATOM 5929 O O . PHE B 1 322 ? -1.851 -27.375 -46.625 1 78.69 322 PHE B O 1
ATOM 5936 N N . HIS B 1 323 ? -1.313 -25.219 -46.219 1 82.19 323 HIS B N 1
ATOM 5937 C CA . HIS B 1 323 ? -0.556 -25.516 -45 1 82.19 323 HIS B CA 1
ATOM 5938 C C . HIS B 1 323 ? -1.31 -25.047 -43.75 1 82.19 323 HIS B C 1
ATOM 5940 O O . HIS B 1 323 ? -1.963 -24 -43.781 1 82.19 323 HIS B O 1
ATOM 5946 N N . LEU B 1 324 ? -1.312 -25.953 -42.75 1 81.69 324 LEU B N 1
ATOM 5947 C CA . LEU B 1 324 ? -1.926 -25.656 -41.469 1 81.69 324 LEU B CA 1
ATOM 5948 C C . LEU B 1 324 ? -0.894 -25.719 -40.344 1 81.69 324 LEU B C 1
ATOM 5950 O O . LEU B 1 324 ? -0.145 -26.688 -40.219 1 81.69 324 LEU B O 1
ATOM 5954 N N . LEU B 1 325 ? -0.764 -24.609 -39.625 1 79.69 325 LEU B N 1
ATOM 5955 C CA . LEU B 1 325 ? 0.12 -24.516 -38.469 1 79.69 325 LEU B CA 1
ATOM 5956 C C . LEU B 1 325 ? -0.676 -24.234 -37.219 1 79.69 325 LEU B C 1
ATOM 5958 O O . LEU B 1 325 ? -1.173 -23.109 -37 1 79.69 325 LEU B O 1
ATOM 5962 N N . PRO B 1 326 ? -0.802 -25.25 -36.344 1 76.75 326 PRO B N 1
ATOM 5963 C CA . PRO B 1 326 ? -1.536 -25.016 -35.094 1 76.75 326 PRO B CA 1
ATOM 5964 C C . PRO B 1 326 ? -0.661 -24.422 -34 1 76.75 326 PRO B C 1
ATOM 5966 O O . PRO B 1 326 ? 0.521 -24.75 -33.906 1 76.75 326 PRO B O 1
ATOM 5969 N N . SER B 1 327 ? -1.248 -23.5 -33.281 1 73.31 327 SER B N 1
ATOM 5970 C CA . SER B 1 327 ? -0.542 -22.875 -32.156 1 73.31 327 SER B CA 1
ATOM 5971 C C . SER B 1 327 ? -0.594 -23.75 -30.922 1 73.31 327 SER B C 1
ATOM 5973 O O . SER B 1 327 ? 0.003 -23.406 -29.891 1 73.31 327 SER B O 1
ATOM 5975 N N . ASP B 1 328 ? -1.39 -24.891 -31.016 1 73.25 328 ASP B N 1
ATOM 5976 C CA . ASP B 1 328 ? -1.547 -25.844 -29.922 1 73.25 328 ASP B CA 1
ATOM 5977 C C . ASP B 1 328 ? -1.748 -27.266 -30.453 1 73.25 328 ASP B C 1
ATOM 5979 O O . ASP B 1 328 ? -1.964 -27.453 -31.656 1 73.25 328 ASP B O 1
ATOM 5983 N N . ASN B 1 329 ? -1.556 -28.172 -29.531 1 70.44 329 ASN B N 1
ATOM 5984 C CA . ASN B 1 329 ? -1.933 -29.531 -29.906 1 70.44 329 ASN B CA 1
ATOM 5985 C C . ASN B 1 329 ? -3.439 -29.656 -30.109 1 70.44 329 ASN B C 1
ATOM 5987 O O . ASN B 1 329 ? -4.223 -29.281 -29.234 1 70.44 329 ASN B O 1
ATOM 5991 N N . ILE B 1 330 ? -3.832 -30.047 -31.297 1 74.44 330 ILE B N 1
ATOM 5992 C CA . ILE B 1 330 ? -5.262 -30.172 -31.562 1 74.44 330 ILE B CA 1
ATOM 5993 C C . ILE B 1 330 ? -5.562 -31.531 -32.188 1 74.44 330 ILE B C 1
ATOM 5995 O O . ILE B 1 330 ? -4.656 -32.219 -32.656 1 74.44 330 ILE B O 1
ATOM 5999 N N . VAL B 1 331 ? -6.758 -31.891 -32.031 1 74.25 331 VAL B N 1
ATOM 6000 C CA . VAL B 1 331 ? -7.258 -33.094 -32.688 1 74.25 331 VAL B CA 1
ATOM 6001 C C . VAL B 1 331 ? -8.258 -32.719 -33.781 1 74.25 331 VAL B C 1
ATOM 6003 O O . VAL B 1 331 ? -9.352 -32.219 -33.469 1 74.25 331 VAL B O 1
ATOM 6006 N N . LEU B 1 332 ? -7.84 -32.938 -34.969 1 79.69 332 LEU B N 1
ATOM 6007 C CA . LEU B 1 332 ? -8.656 -32.594 -36.125 1 79.69 332 LEU B CA 1
ATOM 6008 C C . LEU B 1 332 ? -9.719 -33.656 -36.375 1 79.69 332 LEU B C 1
ATOM 6010 O O . LEU B 1 332 ? -9.414 -34.844 -36.406 1 79.69 332 LEU B O 1
ATOM 6014 N N . LEU B 1 333 ? -10.922 -33.156 -36.5 1 75.31 333 LEU B N 1
ATOM 6015 C CA . LEU B 1 333 ? -12.023 -34.094 -36.719 1 75.31 333 LEU B CA 1
ATOM 6016 C C . LEU B 1 333 ? -12.484 -34.062 -38.156 1 75.31 333 LEU B C 1
ATOM 6018 O O . LEU B 1 333 ? -12.781 -35.094 -38.75 1 75.31 333 LEU B O 1
ATOM 6022 N N . ALA B 1 334 ? -12.594 -32.844 -38.656 1 78.06 334 ALA B N 1
ATOM 6023 C CA . ALA B 1 334 ? -13.133 -32.719 -40 1 78.06 334 ALA B CA 1
ATOM 6024 C C . ALA B 1 334 ? -12.656 -31.422 -40.688 1 78.06 334 ALA B C 1
ATOM 6026 O O . ALA B 1 334 ? -12.227 -30.484 -40 1 78.06 334 ALA B O 1
ATOM 6027 N N . VAL B 1 335 ? -12.609 -31.516 -41.969 1 80.31 335 VAL B N 1
ATOM 6028 C CA . VAL B 1 335 ? -12.4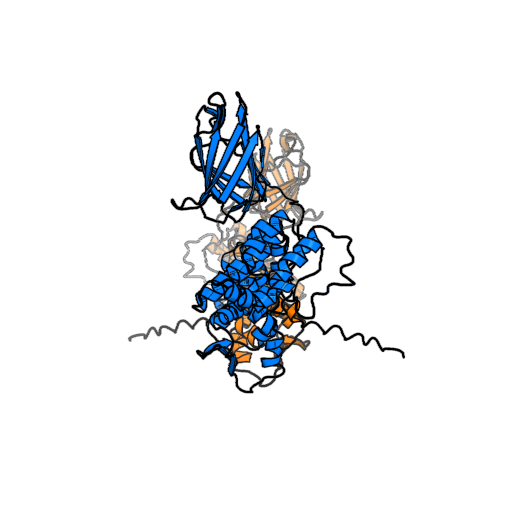06 -30.344 -42.812 1 80.31 335 VAL B CA 1
ATOM 6029 C C . VAL B 1 335 ? -13.602 -30.156 -43.719 1 80.31 335 VAL B C 1
ATOM 6031 O O . VAL B 1 335 ? -14.055 -31.094 -44.375 1 80.31 335 VAL B O 1
ATOM 6034 N N . LYS B 1 336 ? -14.078 -28.969 -43.656 1 77.75 336 LYS B N 1
ATOM 6035 C CA . LYS B 1 336 ? -15.227 -28.688 -44.5 1 77.75 336 LYS B CA 1
ATOM 6036 C C . LYS B 1 336 ? -14.789 -27.938 -45.781 1 77.75 336 LYS B C 1
ATOM 6038 O O . LYS B 1 336 ? -14.07 -26.938 -45.688 1 77.75 336 LYS B O 1
ATOM 6043 N N . VAL B 1 337 ? -15.297 -28.531 -46.875 1 78.94 337 VAL B N 1
ATOM 6044 C CA . VAL B 1 337 ? -15.039 -27.906 -48.156 1 78.94 337 VAL B CA 1
ATOM 6045 C C . VAL B 1 337 ? -16.344 -27.797 -48.969 1 78.94 337 VAL B C 1
ATOM 6047 O O . VAL B 1 337 ? -17.312 -28.5 -48.656 1 78.94 337 VAL B O 1
ATOM 6050 N N . GLN B 1 338 ? -16.312 -26.875 -49.844 1 76.25 338 GLN B N 1
ATOM 6051 C CA . GLN B 1 338 ? -17.453 -26.734 -50.75 1 76.25 338 GLN B CA 1
ATOM 6052 C C . GLN B 1 338 ? -17.078 -27.094 -52.188 1 76.25 338 GLN B C 1
ATOM 6054 O O . GLN B 1 338 ? -16.219 -26.453 -52.781 1 76.25 338 GLN B O 1
ATOM 6059 N N . LEU B 1 339 ? -17.734 -28.109 -52.625 1 77.5 339 LEU B N 1
ATOM 6060 C CA . LEU B 1 339 ? -17.5 -28.562 -54 1 77.5 339 LEU B CA 1
ATOM 6061 C C . LEU B 1 339 ? -18.766 -28.422 -54.844 1 77.5 339 LEU B C 1
ATOM 6063 O O . LEU B 1 339 ? -19.891 -28.484 -54.312 1 77.5 339 LEU B O 1
ATOM 6067 N N . GLU B 1 340 ? -18.5 -28.172 -56 1 78.06 340 GLU B N 1
ATOM 6068 C CA . GLU B 1 340 ? -19.609 -28.094 -56.938 1 78.06 340 GLU B CA 1
ATOM 6069 C C . GLU B 1 340 ? -19.25 -28.781 -58.25 1 78.06 340 GLU B C 1
ATOM 6071 O O . GLU B 1 340 ? -18.125 -28.656 -58.75 1 78.06 340 GLU B O 1
ATOM 6076 N N . GLY B 1 341 ? -20.234 -29.531 -58.75 1 75.25 341 GLY B N 1
ATOM 6077 C CA . GLY B 1 341 ? -20.078 -30.094 -60.094 1 75.25 341 GLY B CA 1
ATOM 6078 C C . GLY B 1 341 ? -19.562 -31.531 -60.062 1 75.25 341 GLY B C 1
ATOM 6079 O O . GLY B 1 341 ? -19.031 -31.984 -59.031 1 75.25 341 GLY B O 1
ATOM 6080 N N . GLY B 1 342 ? -19.781 -32.25 -61.031 1 74.38 342 GLY B N 1
ATOM 6081 C CA . GLY B 1 342 ? -19.281 -33.594 -61.25 1 74.38 342 GLY B CA 1
ATOM 6082 C C . GLY B 1 342 ? -19.719 -34.562 -60.156 1 74.38 342 GLY B C 1
ATOM 6083 O O . GLY B 1 342 ? -20.859 -34.531 -59.719 1 74.38 342 GLY B O 1
ATOM 6084 N N . ALA B 1 343 ? -18.812 -35.469 -59.656 1 74.88 343 ALA B N 1
ATOM 6085 C CA . ALA B 1 343 ? -19.125 -36.5 -58.688 1 74.88 343 ALA B CA 1
ATOM 6086 C C . ALA B 1 343 ? -18.938 -35.969 -57.25 1 74.88 343 ALA B C 1
ATOM 6088 O O . ALA B 1 343 ? -19.422 -36.562 -56.281 1 74.88 343 ALA B O 1
ATOM 6089 N N . GLU B 1 344 ? -18.422 -34.719 -57.156 1 77.88 344 GLU B N 1
ATOM 6090 C CA . GLU B 1 344 ? -18.125 -34.062 -55.906 1 77.88 344 GLU B CA 1
ATOM 6091 C C . GLU B 1 344 ? -17.344 -35 -54.969 1 77.88 344 GLU B C 1
ATOM 6093 O O . GLU B 1 344 ? -17.516 -34.938 -53.75 1 77.88 344 GLU B O 1
ATOM 6098 N N . ASP B 1 345 ? -16.547 -35.906 -55.688 1 81.88 345 ASP B N 1
ATOM 6099 C CA . ASP B 1 345 ? -15.672 -36.812 -54.906 1 81.88 345 ASP B CA 1
ATOM 6100 C C . ASP B 1 345 ? -14.32 -36.156 -54.656 1 81.88 345 ASP B C 1
ATOM 6102 O O . ASP B 1 345 ? -13.664 -35.656 -55.562 1 81.88 345 ASP B O 1
ATOM 6106 N N . VAL B 1 346 ? -13.953 -36.094 -53.344 1 83.94 346 VAL B N 1
ATOM 6107 C CA . VAL B 1 346 ? -12.68 -35.469 -53 1 83.94 346 VAL B CA 1
ATOM 6108 C C . VAL B 1 346 ? -11.922 -36.344 -52.031 1 83.94 346 VAL B C 1
ATOM 6110 O O . VAL B 1 346 ? -12.523 -37 -51.156 1 83.94 346 VAL B O 1
ATOM 6113 N N . GLN B 1 347 ? -10.648 -36.438 -52.25 1 87.25 347 GLN B N 1
ATOM 6114 C CA . GLN B 1 347 ? -9.734 -37.125 -51.344 1 87.25 347 GLN B CA 1
ATOM 6115 C C . GLN B 1 347 ? -8.781 -36.156 -50.688 1 87.25 347 GLN B C 1
ATOM 6117 O O . GLN B 1 347 ? -8.195 -35.312 -51.344 1 87.25 347 GLN B O 1
ATOM 6122 N N . LEU B 1 348 ? -8.75 -36.281 -49.375 1 88 348 LEU B N 1
ATOM 6123 C CA . LEU B 1 348 ? -7.871 -35.438 -48.594 1 88 348 LEU B CA 1
ATOM 6124 C C . LEU B 1 348 ? -6.754 -36.25 -47.969 1 88 348 LEU B C 1
ATOM 6126 O O . LEU B 1 348 ? -7 -37.344 -47.406 1 88 348 LEU B O 1
ATOM 6130 N N . GLU B 1 349 ? -5.535 -35.812 -48.094 1 88.38 349 GLU B N 1
ATOM 6131 C CA . GLU B 1 349 ? -4.363 -36.375 -47.469 1 88.38 349 GLU B CA 1
ATOM 6132 C C . GLU B 1 349 ? -3.625 -35.344 -46.625 1 88.38 349 GLU B C 1
ATOM 6134 O O . GLU B 1 349 ? -3.486 -34.188 -47.031 1 88.38 349 GLU B O 1
ATOM 6139 N N . ILE B 1 350 ? -3.225 -35.781 -45.5 1 87.88 350 ILE B N 1
ATOM 6140 C CA . ILE B 1 350 ? -2.477 -34.906 -44.594 1 87.88 350 ILE B CA 1
ATOM 6141 C C . ILE B 1 350 ? -1.063 -35.438 -44.406 1 87.88 350 ILE B C 1
ATOM 6143 O O . ILE B 1 350 ? -0.883 -36.625 -44.125 1 87.88 350 ILE B O 1
ATOM 6147 N N . ARG B 1 351 ? -0.025 -34.594 -44.531 1 86.38 351 ARG B N 1
ATOM 6148 C CA . ARG B 1 351 ? 1.374 -34.938 -44.312 1 86.38 351 ARG B CA 1
ATOM 6149 C C . ARG B 1 351 ? 2.088 -33.844 -43.5 1 86.38 351 ARG B C 1
ATOM 6151 O O . ARG B 1 351 ? 1.645 -32.688 -43.469 1 86.38 351 ARG B O 1
ATOM 6158 N N . LYS B 1 352 ? 3.15 -34.25 -42.781 1 86.12 352 LYS B N 1
ATOM 6159 C CA . LYS B 1 352 ? 4.039 -33.25 -42.188 1 86.12 352 LYS B CA 1
ATOM 6160 C C . LYS B 1 352 ? 4.914 -32.594 -43.219 1 86.12 352 LYS B C 1
ATOM 6162 O O . LYS B 1 352 ? 5.215 -33.188 -44.25 1 86.12 352 LYS B O 1
ATOM 6167 N N . GLU B 1 353 ? 5.133 -31.312 -43.031 1 77 353 GLU B N 1
ATOM 6168 C CA . GLU B 1 353 ? 5.875 -30.531 -44 1 77 353 GLU B CA 1
ATOM 6169 C C . GLU B 1 353 ? 7.23 -31.172 -44.312 1 77 353 GLU B C 1
ATOM 6171 O O . GLU B 1 353 ? 7.785 -30.984 -45.375 1 77 353 GLU B O 1
ATOM 6176 N N . ASP B 1 354 ? 7.789 -32.094 -43.5 1 66.94 354 ASP B N 1
ATOM 6177 C CA . ASP B 1 354 ? 9.062 -32.688 -43.844 1 66.94 354 ASP B CA 1
ATOM 6178 C C . ASP B 1 354 ? 8.914 -33.625 -45.062 1 66.94 354 ASP B C 1
ATOM 6180 O O . ASP B 1 354 ? 7.906 -34.344 -45.156 1 66.94 354 ASP B O 1
ATOM 6184 N N . ALA B 1 355 ? 9.672 -33.5 -46.219 1 56.69 355 ALA B N 1
ATOM 6185 C CA . ALA B 1 355 ? 9.672 -34.125 -47.562 1 56.69 355 ALA B CA 1
ATOM 6186 C C . ALA B 1 355 ? 9.461 -35.625 -47.469 1 56.69 355 ALA B C 1
ATOM 6188 O O . ALA B 1 355 ? 8.781 -36.219 -48.312 1 56.69 355 ALA B O 1
ATOM 6189 N N . ASN B 1 356 ? 9.984 -36.219 -46.469 1 63.31 356 ASN B N 1
ATOM 6190 C CA . ASN B 1 356 ? 9.961 -37.688 -46.438 1 63.31 356 ASN B CA 1
ATOM 6191 C C . ASN B 1 356 ? 8.922 -38.219 -45.469 1 63.31 356 ASN B C 1
ATOM 6193 O O . ASN B 1 356 ? 8.992 -39.375 -45.062 1 63.31 356 ASN B O 1
ATOM 6197 N N . SER B 1 357 ? 7.875 -37.375 -45.312 1 68.69 357 SER B N 1
ATOM 6198 C CA . SER B 1 357 ? 6.992 -37.781 -44.25 1 68.69 357 SER B CA 1
ATOM 6199 C C . SER B 1 357 ? 5.867 -38.688 -44.75 1 68.69 357 SER B C 1
ATOM 6201 O O . SER B 1 357 ? 5.422 -38.5 -45.906 1 68.69 357 SER B O 1
ATOM 6203 N N . ALA B 1 358 ? 5.586 -39.75 -44.031 1 76.56 358 ALA B N 1
ATOM 6204 C CA . ALA B 1 358 ? 4.48 -40.656 -44.344 1 76.56 358 ALA B CA 1
ATOM 6205 C C . ALA B 1 358 ? 3.137 -39.938 -44.156 1 76.56 358 ALA B C 1
ATOM 6207 O O . ALA B 1 358 ? 3.051 -38.906 -43.5 1 76.56 358 ALA B O 1
ATOM 6208 N N . VAL B 1 359 ? 2.146 -40.406 -44.969 1 82 359 VAL B N 1
ATOM 6209 C CA . VAL B 1 359 ? 0.779 -39.906 -44.844 1 82 359 VAL B CA 1
ATOM 6210 C C . VAL B 1 359 ? 0.256 -40.125 -43.438 1 82 359 VAL B C 1
ATOM 6212 O O . VAL B 1 359 ? 0.29 -41.25 -42.938 1 82 359 VAL B O 1
ATOM 6215 N N . LEU B 1 360 ? -0.127 -39.094 -42.812 1 81.94 360 LEU B N 1
ATOM 6216 C CA . LEU B 1 360 ? -0.632 -39.156 -41.438 1 81.94 360 LEU B CA 1
ATOM 6217 C C . LEU B 1 360 ? -2.082 -39.625 -41.406 1 81.94 360 LEU B C 1
ATOM 6219 O O . LEU B 1 360 ? -2.475 -40.406 -40.531 1 81.94 360 LEU B O 1
ATOM 6223 N N . ALA B 1 361 ? -2.84 -39.062 -42.25 1 83.25 361 ALA B N 1
ATOM 6224 C CA . ALA B 1 361 ? -4.262 -39.375 -42.312 1 83.25 361 ALA B CA 1
ATOM 6225 C C . ALA B 1 361 ? -4.816 -39.094 -43.719 1 83.25 361 ALA B C 1
ATOM 6227 O O . ALA B 1 361 ? -4.273 -38.25 -44.438 1 83.25 361 ALA B O 1
ATOM 6228 N N . SER B 1 362 ? -5.789 -39.844 -44.031 1 84.62 362 SER B N 1
ATOM 6229 C CA . SER B 1 362 ? -6.496 -39.656 -45.281 1 84.62 362 SER B CA 1
ATOM 6230 C C . SER B 1 362 ? -8.008 -39.719 -45.094 1 84.62 362 SER B C 1
ATOM 6232 O O . SER B 1 362 ? -8.492 -40.375 -44.188 1 84.62 362 SER B O 1
ATOM 6234 N N . ALA B 1 363 ? -8.688 -38.906 -45.75 1 82.31 363 ALA B N 1
ATOM 6235 C CA . ALA B 1 363 ? -10.148 -38.906 -45.75 1 82.31 363 ALA B CA 1
ATOM 6236 C C . ALA B 1 363 ? -10.711 -38.812 -47.156 1 82.31 363 ALA B C 1
ATOM 6238 O O . ALA B 1 363 ? -10.086 -38.188 -48.031 1 82.31 363 ALA B O 1
ATOM 6239 N N . GLU B 1 364 ? -11.734 -39.594 -47.375 1 82.19 364 GLU B N 1
ATOM 6240 C CA . GLU B 1 364 ? -12.445 -39.5 -48.625 1 82.19 364 GLU B CA 1
ATOM 6241 C C . GLU B 1 364 ? -13.922 -39.188 -48.438 1 82.19 364 GLU B C 1
ATOM 6243 O O . GLU B 1 364 ? -14.523 -39.625 -47.438 1 82.19 364 GLU B O 1
ATOM 6248 N N . GLY B 1 365 ? -14.438 -38.344 -49.125 1 76.88 365 GLY B N 1
ATOM 6249 C CA . GLY B 1 365 ? -15.852 -38.062 -49 1 76.88 365 GLY B CA 1
ATOM 6250 C C . GLY B 1 365 ? -16.422 -37.312 -50.188 1 76.88 365 GLY B C 1
ATOM 6251 O O . GLY B 1 365 ? -15.711 -37.062 -51.188 1 76.88 365 GLY B O 1
ATOM 6252 N N . ARG B 1 366 ? -17.672 -37.281 -50.125 1 70.94 366 ARG B N 1
ATOM 6253 C CA . ARG B 1 366 ? -18.438 -36.594 -51.156 1 70.94 366 ARG B CA 1
ATOM 6254 C C . ARG B 1 366 ? -18.984 -35.25 -50.656 1 70.94 366 ARG B C 1
ATOM 6256 O O . ARG B 1 366 ? -19.594 -35.188 -49.594 1 70.94 366 ARG B O 1
ATOM 6263 N N . GLY B 1 367 ? -18.562 -34.031 -51.094 1 64.06 367 GLY B N 1
ATOM 6264 C CA . GLY B 1 367 ? -19.141 -32.719 -50.938 1 64.06 367 GLY B CA 1
ATOM 6265 C C . GLY B 1 367 ? -18.547 -31.938 -49.781 1 64.06 367 GLY B C 1
ATOM 6266 O O . GLY B 1 367 ? -17.328 -31.812 -49.688 1 64.06 367 GLY B O 1
ATOM 6267 N N . ALA B 1 368 ? -19.344 -31.797 -48.562 1 64.75 368 ALA B N 1
ATOM 6268 C CA . ALA B 1 368 ? -19.297 -30.703 -47.594 1 64.75 368 ALA B CA 1
ATOM 6269 C C . ALA B 1 368 ? -18.438 -31.062 -46.406 1 64.75 368 ALA B C 1
ATOM 6271 O O . ALA B 1 368 ? -17.641 -30.25 -45.938 1 64.75 368 ALA B O 1
ATOM 6272 N N . ASN B 1 369 ? -18.406 -32.219 -45.938 1 72.75 369 ASN B N 1
ATOM 6273 C CA . ASN B 1 369 ? -17.781 -32.562 -44.656 1 72.75 369 ASN B CA 1
ATOM 6274 C C . ASN B 1 369 ? -16.859 -33.75 -44.781 1 72.75 369 ASN B C 1
ATOM 6276 O O . ASN B 1 369 ? -17.328 -34.875 -45.031 1 72.75 369 ASN B O 1
ATOM 6280 N N . LEU B 1 370 ? -15.562 -33.469 -44.875 1 80.5 370 LEU B N 1
ATOM 6281 C CA . LEU B 1 370 ? -14.57 -34.562 -44.875 1 80.5 370 LEU B CA 1
ATOM 6282 C C . LEU B 1 370 ? -14.211 -34.938 -43.438 1 80.5 370 LEU B C 1
ATOM 6284 O O . LEU B 1 370 ? -13.406 -34.281 -42.781 1 80.5 370 LEU B O 1
ATOM 6288 N N . SER B 1 371 ? -14.82 -35.938 -42.969 1 79.5 371 SER B N 1
ATOM 6289 C CA . SER B 1 371 ? -14.57 -36.438 -41.625 1 79.5 371 SER B CA 1
ATOM 6290 C C . SER B 1 371 ? -13.555 -37.562 -41.625 1 79.5 371 SER B C 1
ATOM 6292 O O . SER B 1 371 ? -13.562 -38.406 -42.5 1 79.5 371 SER B O 1
ATOM 6294 N N . PHE B 1 372 ? -12.703 -37.531 -40.75 1 78.62 372 PHE B N 1
ATOM 6295 C CA . PHE B 1 372 ? -11.727 -38.594 -40.594 1 78.62 372 PHE B CA 1
ATOM 6296 C C . PHE B 1 372 ? -12.305 -39.719 -39.75 1 78.62 372 PHE B C 1
ATOM 6298 O O . PHE B 1 372 ? -13.055 -39.5 -38.812 1 78.62 372 PHE B O 1
ATOM 6305 N N . LYS B 1 373 ? -11.984 -40.906 -40.25 1 70.75 373 LYS B N 1
ATOM 6306 C CA . LYS B 1 373 ? -12.43 -42.062 -39.5 1 70.75 373 LYS B CA 1
ATOM 6307 C C . LYS B 1 373 ? -11.883 -42.031 -38.062 1 70.75 373 LYS B C 1
ATOM 6309 O O . LYS B 1 373 ? -12.586 -42.375 -37.125 1 70.75 373 LYS B O 1
ATOM 6314 N N . ASN B 1 374 ? -10.648 -41.719 -38.031 1 68.12 374 ASN B N 1
ATOM 6315 C CA . ASN B 1 374 ? -9.984 -41.562 -36.75 1 68.12 374 ASN B CA 1
ATOM 6316 C C . ASN B 1 374 ? -9.492 -40.125 -36.562 1 68.12 374 ASN B C 1
ATOM 6318 O O . ASN B 1 374 ? -9.047 -39.469 -37.5 1 68.12 374 ASN B O 1
ATOM 6322 N N . PRO B 1 375 ? -9.734 -39.656 -35.375 1 71.38 375 PRO B N 1
ATOM 6323 C CA . PRO B 1 375 ? -9.242 -38.281 -35.156 1 71.38 375 PRO B CA 1
ATOM 6324 C C . PRO B 1 375 ? -7.75 -38.156 -35.438 1 71.38 375 PRO B C 1
ATOM 6326 O O . PRO B 1 375 ? -6.969 -39.062 -35.188 1 71.38 375 PRO B O 1
ATOM 6329 N N . VAL B 1 376 ? -7.438 -37 -36.094 1 78.69 376 VAL B N 1
ATOM 6330 C CA . VAL B 1 376 ? -6.055 -36.75 -36.5 1 78.69 376 VAL B CA 1
ATOM 6331 C C . VAL B 1 376 ? -5.391 -35.844 -35.469 1 78.69 376 VAL B C 1
ATOM 6333 O O . VAL B 1 376 ? -5.855 -34.719 -35.25 1 78.69 376 VAL B O 1
ATOM 6336 N N . HIS B 1 377 ? -4.309 -36.312 -34.969 1 77.25 377 HIS B N 1
ATOM 6337 C CA . HIS B 1 377 ? -3.605 -35.531 -33.938 1 77.25 377 HIS B CA 1
ATOM 6338 C C . HIS B 1 377 ? -2.553 -34.625 -34.562 1 77.25 377 HIS B C 1
ATOM 6340 O O . HIS B 1 377 ? -1.646 -35.125 -35.25 1 77.25 377 HIS B O 1
ATOM 6346 N N . LEU B 1 378 ? -2.736 -33.375 -34.406 1 79.38 378 LEU B N 1
ATOM 6347 C CA . LEU B 1 378 ? -1.78 -32.406 -34.906 1 79.38 378 LEU B CA 1
ATOM 6348 C C . LEU B 1 378 ? -1.024 -31.75 -33.75 1 79.38 378 LEU B C 1
ATOM 6350 O O . LEU B 1 378 ? -1.626 -31.375 -32.719 1 79.38 378 LEU B O 1
ATOM 6354 N N . ARG B 1 379 ? 0.269 -31.625 -33.844 1 76.19 379 ARG B N 1
ATOM 6355 C CA . ARG B 1 379 ? 1.132 -31.109 -32.781 1 76.19 379 ARG B CA 1
ATOM 6356 C C . ARG B 1 379 ? 1.334 -29.609 -32.906 1 76.19 379 ARG B C 1
ATOM 6358 O O . ARG B 1 379 ? 1.338 -29.078 -34.031 1 76.19 379 ARG B O 1
ATOM 6365 N N . GLU B 1 380 ? 1.546 -29.031 -31.828 1 76.19 380 GLU B N 1
ATOM 6366 C CA . GLU B 1 380 ? 1.808 -27.594 -31.797 1 76.19 380 GLU B CA 1
ATOM 6367 C C . GLU B 1 380 ? 3.068 -27.25 -32.594 1 76.19 380 GLU B C 1
ATOM 6369 O O . GLU B 1 380 ? 4.07 -27.969 -32.5 1 76.19 380 GLU B O 1
ATOM 6374 N N . SER B 1 381 ? 3.029 -26.188 -33.312 1 75.06 381 SER B N 1
ATOM 6375 C CA . SER B 1 381 ? 4.129 -25.562 -34.031 1 75.06 381 SER B CA 1
ATOM 6376 C C . SER B 1 381 ? 4.695 -26.516 -35.094 1 75.06 381 SER B C 1
ATOM 6378 O O . SER B 1 381 ? 5.883 -26.438 -35.438 1 75.06 381 SER B O 1
ATOM 6380 N N . VAL B 1 382 ? 4.012 -27.469 -35.469 1 79.31 382 VAL B N 1
ATOM 6381 C CA . VAL B 1 382 ? 4.359 -28.328 -36.594 1 79.31 382 VAL B CA 1
ATOM 6382 C C . VAL B 1 382 ? 3.467 -27.984 -37.781 1 79.31 382 VAL B C 1
ATOM 6384 O O . VAL B 1 382 ? 2.248 -27.859 -37.656 1 79.31 382 VAL B O 1
ATOM 6387 N N . THR B 1 383 ? 4.105 -27.781 -38.875 1 84.94 383 THR B N 1
ATOM 6388 C CA . THR B 1 383 ? 3.34 -27.453 -40.062 1 84.94 383 THR B CA 1
ATOM 6389 C C . THR B 1 383 ? 2.869 -28.719 -40.781 1 84.94 383 THR B C 1
ATOM 6391 O O . THR B 1 383 ? 3.668 -29.625 -41.031 1 84.94 383 THR B O 1
ATOM 6394 N N . TYR B 1 384 ? 1.638 -28.781 -41.031 1 86.25 384 TYR B N 1
ATOM 6395 C CA . TYR B 1 384 ? 1.04 -29.891 -41.75 1 86.25 384 TYR B CA 1
ATOM 6396 C C . TYR B 1 384 ? 0.574 -29.453 -43.156 1 86.25 384 TYR B C 1
ATOM 6398 O O . TYR B 1 384 ? 0.042 -28.359 -43.312 1 86.25 384 TYR B O 1
ATOM 6406 N N . VAL B 1 385 ? 0.806 -30.328 -44.156 1 85.25 385 VAL B N 1
ATOM 6407 C CA . VAL B 1 385 ? 0.402 -30.062 -45.531 1 85.25 385 VAL B CA 1
ATOM 6408 C C . VAL B 1 385 ? -0.856 -30.859 -45.875 1 85.25 385 VAL B C 1
ATOM 6410 O O . VAL B 1 385 ? -0.864 -32.094 -45.75 1 85.25 385 VAL B O 1
ATOM 6413 N N . PHE B 1 386 ? -1.858 -30.156 -46.156 1 85.19 386 PHE B N 1
ATOM 6414 C CA . PHE B 1 386 ? -3.111 -30.766 -46.594 1 85.19 386 PHE B CA 1
ATOM 6415 C C . PHE B 1 386 ? -3.207 -30.781 -48.125 1 85.19 386 PHE B C 1
ATOM 6417 O O . PHE B 1 386 ? -3.07 -29.734 -48.75 1 85.19 386 PHE B O 1
ATOM 6424 N N . THR B 1 387 ? -3.445 -31.922 -48.719 1 84.12 387 THR B N 1
ATOM 6425 C CA . THR B 1 387 ? -3.592 -32.062 -50.156 1 84.12 387 THR B CA 1
ATOM 6426 C C . THR B 1 387 ? -4.969 -32.625 -50.5 1 84.12 387 THR B C 1
ATOM 6428 O O . THR B 1 387 ? -5.328 -33.719 -50.062 1 84.12 387 THR B O 1
ATOM 6431 N N . LEU B 1 388 ? -5.73 -31.875 -51.188 1 84.5 388 LEU B N 1
ATOM 6432 C CA . LEU B 1 388 ? -7.035 -32.312 -51.688 1 84.5 388 LEU B CA 1
ATOM 6433 C C . LEU B 1 388 ? -6.949 -32.719 -53.156 1 84.5 388 LEU B C 1
ATOM 6435 O O . LEU B 1 388 ? -6.406 -31.969 -54 1 84.5 388 LEU B O 1
ATOM 6439 N N . GLN B 1 389 ? -7.414 -33.875 -53.406 1 86.19 389 GLN B N 1
ATOM 6440 C CA . GLN B 1 389 ? -7.453 -34.344 -54.781 1 86.19 389 GLN B CA 1
ATOM 6441 C C . GLN B 1 389 ? -8.891 -34.625 -55.25 1 86.19 389 GLN B C 1
ATOM 6443 O O . GLN B 1 389 ? -9.664 -35.25 -54.5 1 86.19 389 GLN B O 1
ATOM 6448 N N . VAL B 1 390 ? -9.227 -34.094 -56.406 1 84 390 VAL B N 1
ATOM 6449 C CA . VAL B 1 390 ? -10.547 -34.312 -57 1 84 390 VAL B CA 1
ATOM 6450 C C . VAL B 1 390 ? -10.445 -35.281 -58.156 1 84 390 VAL B C 1
ATOM 6452 O O . VAL B 1 390 ? -9.539 -35.188 -59 1 84 390 VAL B O 1
ATOM 6455 N N . SER B 1 391 ? -11.258 -36.25 -58.156 1 81.38 391 SER B N 1
ATOM 6456 C CA . SER B 1 391 ? -11.219 -37.281 -59.188 1 81.38 391 SER B CA 1
ATOM 6457 C C . SER B 1 391 ? -11.828 -36.781 -60.5 1 81.38 391 SER B C 1
ATOM 6459 O O . SER B 1 391 ? -11.359 -37.125 -61.562 1 81.38 391 SER B O 1
ATOM 6461 N N . ASP B 1 392 ? -12.883 -35.938 -60.375 1 84.12 392 ASP B N 1
ATOM 6462 C CA . ASP B 1 392 ? -13.578 -35.438 -61.531 1 84.12 392 ASP B CA 1
ATOM 6463 C C . ASP B 1 392 ? -13.102 -34.031 -61.906 1 84.12 392 ASP B C 1
ATOM 6465 O O . ASP B 1 392 ? -13.219 -33.094 -61.094 1 84.12 392 ASP B O 1
ATOM 6469 N N . PRO B 1 393 ? -12.609 -33.875 -63.125 1 79.5 393 PRO B N 1
ATOM 6470 C CA . PRO B 1 393 ? -12.109 -32.562 -63.531 1 79.5 393 PRO B CA 1
ATOM 6471 C C . PRO B 1 393 ? -13.211 -31.516 -63.625 1 79.5 393 PRO B C 1
ATOM 6473 O O . PRO B 1 393 ? -12.93 -30.312 -63.625 1 79.5 393 PRO B O 1
ATOM 6476 N N . VAL B 1 394 ? -14.391 -31.922 -63.594 1 82.44 394 VAL B N 1
ATOM 6477 C CA . VAL B 1 394 ? -15.484 -30.969 -63.719 1 82.44 394 VAL B CA 1
ATOM 6478 C C . VAL B 1 394 ? -15.805 -30.391 -62.344 1 82.44 394 VAL B C 1
ATOM 6480 O O . VAL B 1 394 ? -16.438 -29.328 -62.219 1 82.44 394 VAL B O 1
ATOM 6483 N N . THR B 1 395 ? -15.305 -31 -61.375 1 82.12 395 THR B N 1
ATOM 6484 C CA . THR B 1 395 ? -15.609 -30.547 -60 1 82.12 395 THR B CA 1
ATOM 6485 C C . THR B 1 395 ? -14.797 -29.312 -59.656 1 82.12 395 THR B C 1
ATOM 6487 O O . THR B 1 395 ? -13.586 -29.281 -59.875 1 82.12 395 THR B O 1
ATOM 6490 N N . ALA B 1 396 ? -15.477 -28.328 -59.25 1 79.88 396 ALA B N 1
ATOM 6491 C CA . ALA B 1 396 ? -14.844 -27.094 -58.812 1 79.88 396 ALA B CA 1
ATOM 6492 C C . ALA B 1 396 ? -14.906 -26.922 -57.312 1 79.88 396 ALA B C 1
ATOM 6494 O O . ALA B 1 396 ? -15.836 -27.406 -56.656 1 79.88 396 ALA B O 1
ATOM 6495 N N . LEU B 1 397 ? -13.898 -26.391 -56.781 1 76.75 397 LEU B N 1
ATOM 6496 C CA . LEU B 1 397 ? -13.828 -26.078 -55.344 1 76.75 397 LEU B CA 1
ATOM 6497 C C . LEU B 1 397 ? -13.984 -24.578 -55.125 1 76.75 397 LEU B C 1
ATOM 6499 O O . LEU B 1 397 ? -13.43 -23.766 -55.875 1 76.75 397 LEU B O 1
ATOM 6503 N N . TYR B 1 398 ? -14.922 -24.422 -54.188 1 72.19 398 TYR B N 1
ATOM 6504 C CA . TYR B 1 398 ? -15.141 -23.016 -53.812 1 72.19 398 TYR B CA 1
ATOM 6505 C C . TYR B 1 398 ? -14.227 -22.609 -52.656 1 72.19 398 TYR B C 1
ATOM 6507 O O . TYR B 1 398 ? -14.148 -23.312 -51.656 1 72.19 398 TYR B O 1
ATOM 6515 N N . GLY B 1 399 ? -13.555 -21.609 -52.844 1 65.62 399 GLY B N 1
ATOM 6516 C CA . GLY B 1 399 ? -12.773 -21.188 -51.719 1 65.62 399 GLY B CA 1
ATOM 6517 C C . GLY B 1 399 ? -12.141 -19.812 -51.875 1 65.62 399 GLY B C 1
ATOM 6518 O O . GLY B 1 399 ? -12.383 -19.141 -52.875 1 65.62 399 GLY B O 1
ATOM 6519 N N . SER B 1 400 ? -11.703 -19.281 -50.812 1 60.81 400 SER B N 1
ATOM 6520 C CA . SER B 1 400 ? -11.062 -17.969 -50.844 1 60.81 400 SER B CA 1
ATOM 6521 C C . SER B 1 400 ? -9.57 -18.094 -51.125 1 60.81 400 SER B C 1
ATOM 6523 O O . SER B 1 400 ? -8.914 -19.016 -50.594 1 60.81 400 SER B O 1
ATOM 6525 N N . LYS B 1 401 ? -9.164 -17.422 -52.094 1 57.78 401 LYS B N 1
ATOM 6526 C CA . LYS B 1 401 ? -7.723 -17.203 -52.188 1 57.78 401 LYS B CA 1
ATOM 6527 C C . LYS B 1 401 ? -7.215 -16.375 -51 1 57.78 401 LYS B C 1
ATOM 6529 O O . LYS B 1 401 ? -7.844 -15.383 -50.625 1 57.78 401 LYS B O 1
ATOM 6534 N N . PHE B 1 402 ? -6.77 -17.047 -50.062 1 53.62 402 PHE B N 1
ATOM 6535 C CA . PHE B 1 402 ? -6.383 -16.188 -48.938 1 53.62 402 PHE B CA 1
ATOM 6536 C C . PHE B 1 402 ? -4.867 -16.141 -48.781 1 53.62 402 PHE B C 1
ATOM 6538 O O . PHE B 1 402 ? -4.164 -17.047 -49.25 1 53.62 402 PHE B O 1
ATOM 6545 N N . SER B 1 403 ? -4.402 -14.977 -48.469 1 57.09 403 SER B N 1
ATOM 6546 C CA . SER B 1 403 ? -3.074 -14.805 -47.875 1 57.09 403 SER B CA 1
ATOM 6547 C C . SER B 1 403 ? -2.957 -15.539 -46.531 1 57.09 403 SER B C 1
ATOM 6549 O O . SER B 1 403 ? -3.963 -15.953 -45.969 1 57.09 403 SER B O 1
ATOM 6551 N N . GLN B 1 404 ? -1.836 -15.812 -46.219 1 61.84 404 GLN B N 1
ATOM 6552 C CA . GLN B 1 404 ? -1.572 -16.375 -44.906 1 61.84 404 GLN B CA 1
ATOM 6553 C C . GLN B 1 404 ? -2.398 -15.68 -43.812 1 61.84 404 GLN B C 1
ATOM 6555 O O . GLN B 1 404 ? -2.406 -14.453 -43.719 1 61.84 404 GLN B O 1
ATOM 6560 N N . LYS B 1 405 ? -3.418 -16.422 -43.312 1 72.19 405 LYS B N 1
ATOM 6561 C CA . LYS B 1 405 ? -4.238 -15.812 -42.281 1 72.19 405 LYS B CA 1
ATOM 6562 C C . LYS B 1 405 ? -4.238 -16.672 -41 1 72.19 405 LYS B C 1
ATOM 6564 O O . LYS B 1 405 ? -4.145 -17.891 -41.094 1 72.19 405 LYS B O 1
ATOM 6569 N N . VAL B 1 406 ? -4.117 -16.047 -39.938 1 75 406 VAL B N 1
ATOM 6570 C CA . VAL B 1 406 ? -4.176 -16.688 -38.625 1 75 406 VAL B CA 1
ATOM 6571 C C . VAL B 1 406 ? -5.594 -16.594 -38.062 1 75 406 VAL B C 1
ATOM 6573 O O . VAL B 1 406 ? -6.184 -15.508 -38.031 1 75 406 VAL B O 1
ATOM 6576 N N . TYR B 1 407 ? -6.203 -17.812 -37.844 1 73.19 407 TYR B N 1
ATOM 6577 C CA . TYR B 1 407 ? -7.531 -17.859 -37.25 1 73.19 407 TYR B CA 1
ATOM 6578 C C . TYR B 1 407 ? -7.453 -18.219 -35.75 1 73.19 407 TYR B C 1
ATOM 6580 O O . TYR B 1 407 ? -6.637 -19.047 -35.344 1 73.19 407 TYR B O 1
ATOM 6588 N N . GLU B 1 408 ? -8.148 -17.406 -34.938 1 73 408 GLU B N 1
ATOM 6589 C CA . GLU B 1 408 ? -8.156 -17.641 -33.5 1 73 408 GLU B CA 1
ATOM 6590 C C . GLU B 1 408 ? -9.547 -18.016 -33.031 1 73 408 GLU B C 1
ATOM 6592 O O . GLU B 1 408 ? -10.539 -17.422 -33.438 1 73 408 GLU B O 1
ATOM 6597 N N . ILE B 1 409 ? -9.664 -19.156 -32.344 1 67.12 409 ILE B N 1
ATOM 6598 C CA . ILE B 1 409 ? -10.914 -19.578 -31.703 1 67.12 409 ILE B CA 1
ATOM 6599 C C . ILE B 1 409 ? -10.641 -20.094 -30.297 1 67.12 409 ILE B C 1
ATOM 6601 O O . ILE B 1 409 ? -9.93 -21.078 -30.125 1 67.12 409 ILE B O 1
ATOM 6605 N N . GLU B 1 410 ? -11.234 -19.484 -29.375 1 62.53 410 GLU B N 1
ATOM 6606 C CA . GLU B 1 410 ? -11.18 -19.891 -27.969 1 62.53 410 GLU B CA 1
ATOM 6607 C C . GLU B 1 410 ? -9.742 -20.141 -27.531 1 62.53 410 GLU B C 1
ATOM 6609 O O . GLU B 1 410 ? -9.453 -21.156 -26.875 1 62.53 410 GLU B O 1
ATOM 6614 N N . GLY B 1 411 ? -8.82 -19.406 -28.031 1 63.03 411 GLY B N 1
ATOM 6615 C CA . GLY B 1 411 ? -7.441 -19.484 -27.578 1 63.03 411 GLY B CA 1
ATOM 6616 C C . GLY B 1 411 ? -6.57 -20.312 -28.516 1 63.03 411 GLY B C 1
ATOM 6617 O O . GLY B 1 411 ? -5.348 -20.359 -28.359 1 63.03 411 GLY B O 1
ATOM 6618 N N . PHE B 1 412 ? -7.242 -21 -29.453 1 66.31 412 PHE B N 1
ATOM 6619 C CA . PHE B 1 412 ? -6.488 -21.75 -30.438 1 66.31 412 PHE B CA 1
ATOM 6620 C C . PHE B 1 412 ? -6.234 -20.906 -31.688 1 66.31 412 PHE B C 1
ATOM 6622 O O . PHE B 1 412 ? -7.105 -20.156 -32.125 1 66.31 412 PHE B O 1
ATOM 6629 N N . GLN B 1 413 ? -5 -20.953 -32.062 1 71.56 413 GLN B N 1
ATOM 6630 C CA . GLN B 1 413 ? -4.676 -20.266 -33.281 1 71.56 413 GLN B CA 1
ATOM 6631 C C . GLN B 1 413 ? -4.23 -21.25 -34.375 1 71.56 413 GLN B C 1
ATOM 6633 O O . GLN B 1 413 ? -3.469 -22.188 -34.094 1 71.56 413 GLN B O 1
ATOM 6638 N N . ILE B 1 414 ? -4.82 -21.125 -35.469 1 71.56 414 ILE B N 1
ATOM 6639 C CA . ILE B 1 414 ? -4.453 -21.938 -36.625 1 71.56 414 ILE B CA 1
ATOM 6640 C C . ILE B 1 414 ? -4.074 -21.031 -37.812 1 71.56 414 ILE B C 1
ATOM 6642 O O . ILE B 1 414 ? -4.828 -20.125 -38.156 1 71.56 414 ILE B O 1
ATOM 6646 N N . SER B 1 415 ? -2.854 -21.172 -38.188 1 74.06 415 SER B N 1
ATOM 6647 C CA . SER B 1 415 ? -2.404 -20.438 -39.344 1 74.06 415 SER B CA 1
ATOM 6648 C C . SER B 1 415 ? -2.586 -21.266 -40.625 1 74.06 415 SER B C 1
ATOM 6650 O O . SER B 1 415 ? -2.182 -22.422 -40.688 1 74.06 415 SER B O 1
ATOM 6652 N N . LEU B 1 416 ? -3.229 -20.688 -41.531 1 72.44 416 LEU B N 1
ATOM 6653 C CA . LEU B 1 416 ? -3.439 -21.344 -42.812 1 72.44 416 LEU B CA 1
ATOM 6654 C C . LEU B 1 416 ? -2.742 -20.578 -43.938 1 72.44 416 LEU B C 1
ATOM 6656 O O . LEU B 1 416 ? -2.736 -19.344 -43.969 1 72.44 416 LEU B O 1
ATOM 6660 N N . SER B 1 417 ? -1.828 -21.203 -44.75 1 66.94 417 SER B N 1
ATOM 6661 C CA . SER B 1 417 ? -1.15 -20.594 -45.875 1 66.94 417 SER B CA 1
ATOM 6662 C C . SER B 1 417 ? -2.135 -20.25 -47 1 66.94 417 SER B C 1
ATOM 6664 O O . SER B 1 417 ? -3.24 -20.797 -47.031 1 66.94 417 SER B O 1
ATOM 6666 N N . PRO B 1 418 ? -1.537 -19.297 -47.844 1 58.69 418 PRO B N 1
ATOM 6667 C CA . PRO B 1 418 ? -2.367 -18.875 -48.969 1 58.69 418 PRO B CA 1
ATOM 6668 C C . PRO B 1 418 ? -2.732 -20.031 -49.906 1 58.69 418 PRO B C 1
ATOM 6670 O O . PRO B 1 418 ? -1.957 -20.984 -50.062 1 58.69 418 PRO B O 1
ATOM 6673 N N . GLY B 1 419 ? -3.732 -20.109 -50.438 1 52.84 419 GLY B N 1
ATOM 6674 C CA . GLY B 1 419 ? -4.109 -20.969 -51.562 1 52.84 419 GLY B CA 1
ATOM 6675 C C . GLY B 1 419 ? -5.461 -21.625 -51.375 1 52.84 419 GLY B C 1
ATOM 6676 O O . GLY B 1 419 ? -6.223 -21.781 -52.312 1 52.84 419 GLY B O 1
ATOM 6677 N N . VAL B 1 420 ? -5.539 -22.641 -50.312 1 55.44 420 VAL B N 1
ATOM 6678 C CA . VAL B 1 420 ? -6.527 -23.688 -50.469 1 55.44 420 VAL B CA 1
ATOM 6679 C C . VAL B 1 420 ? -7.797 -23.328 -49.688 1 55.44 420 VAL B C 1
ATOM 6681 O O . VAL B 1 420 ? -7.73 -22.656 -48.656 1 55.44 420 VAL B O 1
ATOM 6684 N N . PHE B 1 421 ? -9.078 -23.703 -50.344 1 60.59 421 PHE B N 1
ATOM 6685 C CA . PHE B 1 421 ? -10.484 -23.375 -50.156 1 60.59 421 PHE B CA 1
ATOM 6686 C C . PHE B 1 421 ? -11.078 -24.141 -48.969 1 60.59 421 PHE B C 1
ATOM 6688 O O . PHE B 1 421 ? -11.469 -25.297 -49.125 1 60.59 421 PHE B O 1
ATOM 6695 N N . ILE B 1 422 ? -10.531 -24.062 -47.875 1 65.31 422 ILE B N 1
ATOM 6696 C CA . ILE B 1 422 ? -11.227 -24.75 -46.781 1 65.31 422 ILE B CA 1
ATOM 6697 C C . ILE B 1 422 ? -12.25 -23.812 -46.156 1 65.31 422 ILE B C 1
ATOM 6699 O O . ILE B 1 422 ? -12 -22.609 -46 1 65.31 422 ILE B O 1
ATOM 6703 N N . GLN B 1 423 ? -13.484 -24.359 -46.094 1 66.19 423 GLN B N 1
ATOM 6704 C CA . GLN B 1 423 ? -14.539 -23.594 -45.438 1 66.19 423 GLN B CA 1
ATOM 6705 C C . GLN B 1 423 ? -14.344 -23.547 -43.938 1 66.19 423 GLN B C 1
ATOM 6707 O O . GLN B 1 423 ? -14.539 -22.5 -43.312 1 66.19 423 GLN B O 1
ATOM 6712 N N . ALA B 1 424 ? -14.078 -24.703 -43.438 1 69.88 424 ALA B N 1
ATOM 6713 C CA . ALA B 1 424 ? -13.961 -24.766 -42 1 69.88 424 ALA B CA 1
ATOM 6714 C C . ALA B 1 424 ? -13.062 -25.922 -41.562 1 69.88 424 ALA B C 1
ATOM 6716 O O . ALA B 1 424 ? -12.867 -26.875 -42.312 1 69.88 424 ALA B O 1
ATOM 6717 N N . VAL B 1 425 ? -12.422 -25.75 -40.469 1 71.56 425 VAL B N 1
ATOM 6718 C CA . VAL B 1 425 ? -11.672 -26.797 -39.781 1 71.56 425 VAL 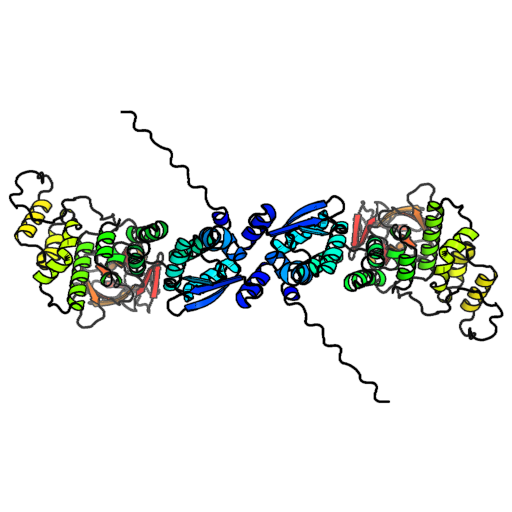B CA 1
ATOM 6719 C C . VAL B 1 425 ? -12.32 -27.094 -38.438 1 71.56 425 VAL B C 1
ATOM 6721 O O . VAL B 1 425 ? -12.602 -26.188 -37.656 1 71.56 425 VAL B O 1
ATOM 6724 N N . VAL B 1 426 ? -12.75 -28.344 -38.281 1 70.31 426 VAL B N 1
ATOM 6725 C CA . VAL B 1 426 ? -13.391 -28.781 -37.062 1 70.31 426 VAL B CA 1
ATOM 6726 C C . VAL B 1 426 ? -12.391 -29.578 -36.219 1 70.31 426 VAL B C 1
ATOM 6728 O O . VAL B 1 426 ? -11.789 -30.547 -36.688 1 70.31 426 VAL B O 1
ATOM 6731 N N . PHE B 1 427 ? -12.188 -29.016 -35.125 1 67.56 427 PHE B N 1
ATOM 6732 C CA . PHE B 1 427 ? -11.211 -29.672 -34.25 1 67.56 427 PHE B CA 1
ATOM 6733 C C . PHE B 1 427 ? -11.625 -29.578 -32.781 1 67.56 427 PHE B C 1
ATOM 6735 O O . PHE B 1 427 ? -12.586 -28.891 -32.469 1 67.56 427 PHE B O 1
ATOM 6742 N N . PHE B 1 428 ? -11.133 -30.391 -32 1 65.69 428 PHE B N 1
ATOM 6743 C CA . PHE B 1 428 ? -11.25 -30.234 -30.562 1 65.69 428 PHE B CA 1
ATOM 6744 C C . PHE B 1 428 ? -9.875 -30.281 -29.891 1 65.69 428 PHE B C 1
ATOM 6746 O O . PHE B 1 428 ? -8.953 -30.922 -30.422 1 65.69 428 PHE B O 1
#

pLDDT: mean 81.74, std 14.74, range [24.06, 98.5]

Organism: Cherax quadricarinatus (NCBI:txid27406)

Radius of gyration: 46.86 Å; Cα contacts (8 Å, |Δi|>4): 1557; chains: 2; bounding box: 82×139×101 Å

Solvent-accessible surface area (backbone atoms only — not comparable to full-atom values): 45999 Å² total; per-residue (Å²): 132,87,78,80,80,75,77,72,72,75,77,79,71,60,78,36,66,78,36,75,40,48,53,52,31,37,43,47,34,55,75,69,30,63,88,44,65,32,33,37,28,26,16,84,86,49,48,75,44,48,38,42,58,67,63,48,29,49,43,9,58,50,42,25,37,47,56,68,73,48,47,79,47,95,55,48,60,48,81,38,51,92,42,57,50,71,40,46,51,52,50,49,43,23,53,44,55,52,56,76,87,73,90,46,69,69,51,31,53,47,32,32,50,49,17,59,73,37,48,22,53,49,53,30,50,49,25,52,54,51,46,64,71,67,60,40,58,74,49,37,53,59,53,46,42,46,33,59,74,73,34,68,82,41,60,67,63,49,50,53,50,47,53,48,28,45,74,33,21,52,39,37,56,65,24,77,47,52,56,71,47,48,73,67,40,48,58,53,53,66,71,44,68,42,28,25,80,43,60,58,57,56,52,52,35,47,50,54,30,24,50,47,51,31,55,75,70,69,45,72,97,39,41,71,54,37,27,67,66,40,50,86,51,40,43,70,41,42,65,50,56,39,50,72,67,53,40,49,71,66,45,58,72,56,50,50,61,50,72,69,52,49,50,50,49,52,51,45,44,74,44,69,83,59,67,83,72,75,75,64,73,72,70,93,76,73,61,64,28,82,50,65,77,65,54,46,47,74,81,78,63,73,38,72,46,70,49,82,52,91,50,74,42,75,41,71,58,53,65,40,50,28,39,41,32,28,70,41,52,36,32,40,41,32,41,23,31,46,55,43,50,72,76,31,42,40,36,38,39,32,27,50,66,57,90,85,49,64,76,74,47,66,30,68,35,66,52,47,64,36,51,40,92,57,74,40,80,45,53,48,78,41,51,32,35,38,37,39,37,38,81,40,77,64,23,24,38,42,22,19,72,34,68,71,42,77,46,76,55,97,87,40,36,37,32,34,43,50,34,51,33,42,45,27,43,30,28,76,132,86,78,81,80,74,78,71,74,76,78,80,72,58,79,37,64,78,36,76,40,47,53,51,31,37,43,48,34,56,75,68,30,62,89,42,62,31,32,39,28,25,16,84,88,50,48,74,43,49,38,41,59,68,62,47,28,51,46,10,60,50,42,25,37,45,56,68,72,49,47,76,48,96,54,50,61,48,81,38,50,91,42,56,51,72,39,46,52,52,50,49,42,23,54,44,56,52,57,76,87,75,92,46,69,69,51,31,53,46,34,32,51,49,17,59,73,37,47,22,51,47,54,30,50,49,25,50,54,50,47,66,71,67,60,40,60,73,49,37,53,58,51,45,41,45,33,58,74,74,34,69,83,40,60,67,63,50,50,54,50,48,54,48,28,46,75,31,20,53,38,37,55,68,26,76,49,54,56,71,47,49,73,66,40,47,58,51,54,66,69,43,70,40,29,25,81,44,60,59,58,56,52,54,34,47,50,53,30,24,51,47,51,32,55,73,71,71,45,73,96,40,41,70,55,38,28,67,66,40,48,86,51,39,42,68,41,42,64,49,56,40,50,71,65,55,40,48,70,65,47,59,73,56,50,50,60,50,73,69,53,50,50,50,49,52,52,43,44,74,44,70,81,56,69,83,71,76,74,64,73,71,69,93,77,75,60,64,30,84,52,66,78,64,54,47,49,74,81,78,62,74,38,72,48,72,49,79,48,84,46,75,44,74,43,71,59,54,66,43,52,31,38,40,32,28,70,42,53,37,32,39,42,32,41,26,30,46,51,43,51,72,76,29,42,39,35,37,38,32,27,47,65,56,89,85,47,63,76,75,47,65,30,67,36,63,47,49,62,35,50,40,92,57,73,40,80,42,53,50,77,41,49,31,35,37,38,38,36,40,80,39,78,65,22,24,38,41,23,22,54,25,65,69,42,75,46,74,56,99,86,40,35,38,34,33,42,46,55,42,37,44,46,28,43,30,28,76

Nearest PDB structures (foldseek):
  8h3r-assembly1_B  TM=6.925E-01  e=3.130E-10  Homo sapiens
  4j8z-assembly1_A  TM=8.172E-01  e=2.617E-08  Homo sapiens
  9dtq-assembly1_B  TM=6.338E-01  e=5.406E-10  Homo sapiens
  9ety-assembly1_A  TM=8.127E-01  e=6.946E-07  Homo sapiens
  9etx-assembly1_B  TM=7.491E-01  e=7.337E-07  Homo sapiens

Secondary structure (DSSP, 8-state):
--------------GGGG--SHHHHHHHHHHH-TT--EEEEETTTTEEEEE-HHHHHHH-HHHHIIIIIS-S-SSSEEEETTS-HHHHHHHHHHHHH-------HHHHHHHHHHHHHTT-HHHHHHHHHHHHHH--TTTHHHHHHHHHHH-TT-HHHHHHHHHHHHHHHHHHHHSGGGGG--HHHHHHHHHS---BS-HHHHHHHHHHHHHHHHHHHT----HHHHHHHHGGGGGGS-GGGS-HHHHHHHTGGGT-S-HHHHHHHHHHHH-TTS-TTS-----TT----------B------EEEE---SSEEEE--SEEEEEEEESS-EEEEEEE-EEESTT-EEEEEEEESSTTPPEEEEEEEESSEEEEEEEEEE-TT--EEEEEEES-TT-EEEEE-BS-EEEEETTEEEEE-SB---SEEEE-/--------------GGGG--SHHHHHHHHHHH-TT--EEEEETTTTEEEEE-HHHHHHH-HHHHIIIIIS-S-SSSEEEETTS-HHHHHHHHHHHHH-------HHHHHHHHHHHHHTT-HHHHHHHHHHHHHH--TTTHHHHHHHHHHH-TT-HHHHHHHHHHHHHHHHHHHHSGGGGG--HHHHHHHHHS---BS-HHHHHHHHHHHHHHHHHHHT----HHHHHHHHGGGGGGS-GGGS-HHHHHHHTGGGT-S-HHHHHHHHHHHH-TTS-TTS-----TT----------B------EEEE---SEEEEE--SEEEEEEEESS-EEEEEEE-EEESTT-EEEEEEEESSTTPPEEEEEEEESSEEEEEEEEEE-TT--EEEEEEES-TT-EEEEEE--SEEEEETTEEEEE-TT----EEEE-